Protein AF-0000000067853973 (afdb_homodimer)

Radius of gyration: 34.04 Å; Cα contacts (8 Å, |Δi|>4): 1461; chains: 2; bounding box: 61×110×84 Å

Structure (mmCIF, N/CA/C/O backbone):
data_AF-0000000067853973-model_v1
#
loop_
_entity.id
_entity.type
_entity.pdbx_description
1 polymer 'HSPB1-associated protein 1'
#
loop_
_atom_site.group_PDB
_atom_site.id
_atom_site.type_symbol
_atom_site.label_atom_id
_atom_site.label_alt_id
_atom_site.label_comp_id
_atom_site.label_asym_id
_atom_site.label_entity_id
_atom_site.label_seq_id
_atom_site.pdbx_PDB_ins_code
_atom_site.Cartn_x
_atom_site.Cartn_y
_atom_site.Cartn_z
_atom_site.occupancy
_atom_site.B_iso_or_equiv
_atom_site.auth_seq_id
_atom_site.auth_comp_id
_atom_site.auth_asym_id
_atom_site.auth_atom_id
_atom_site.pdbx_PDB_model_num
ATOM 1 N N . MET A 1 1 ? -5.887 -60.469 -0.104 1 30.19 1 MET A N 1
ATOM 2 C CA . MET A 1 1 ? -5.387 -59.312 -0.823 1 30.19 1 MET A CA 1
ATOM 3 C C . MET A 1 1 ? -5.742 -58.031 -0.088 1 30.19 1 MET A C 1
ATOM 5 O O . MET A 1 1 ? -6.914 -57.781 0.191 1 30.19 1 MET A O 1
ATOM 9 N N . GLU A 1 2 ? -5.043 -57.531 0.816 1 39.5 2 GLU A N 1
ATOM 10 C CA . GLU A 1 2 ? -5.387 -56.469 1.766 1 39.5 2 GLU A CA 1
ATOM 11 C C . GLU A 1 2 ? -6.152 -55.344 1.083 1 39.5 2 GLU A C 1
ATOM 13 O O . GLU A 1 2 ? -5.727 -54.812 0.044 1 39.5 2 GLU A O 1
ATOM 18 N N . THR A 1 3 ? -7.395 -55.25 0.994 1 45.41 3 THR A N 1
ATOM 19 C CA . THR A 1 3 ? -8.336 -54.312 0.401 1 45.41 3 THR A CA 1
ATOM 20 C C . THR A 1 3 ? -7.824 -52.875 0.519 1 45.41 3 THR A C 1
ATOM 22 O O . THR A 1 3 ? -7.699 -52.344 1.624 1 45.41 3 THR A O 1
ATOM 25 N N . LEU A 1 4 ? -6.797 -52.469 -0.262 1 61.53 4 LEU A N 1
ATOM 26 C CA . LEU A 1 4 ? -6.172 -51.156 -0.253 1 61.53 4 LEU A CA 1
ATOM 27 C C . LEU A 1 4 ? -7.219 -50.062 -0.119 1 61.53 4 LEU A C 1
ATOM 29 O O . LEU A 1 4 ? -8.195 -50.031 -0.873 1 61.53 4 LEU A O 1
ATOM 33 N N . ASN A 1 5 ? -7.516 -49.594 1.114 1 81.69 5 ASN A N 1
ATOM 34 C CA . ASN A 1 5 ? -8.477 -48.562 1.462 1 81.69 5 ASN A CA 1
ATOM 35 C C . ASN A 1 5 ? -8.289 -47.312 0.592 1 81.69 5 ASN A C 1
ATOM 37 O O . ASN A 1 5 ? -7.562 -46.375 0.961 1 81.69 5 ASN A O 1
ATOM 41 N N . SER A 1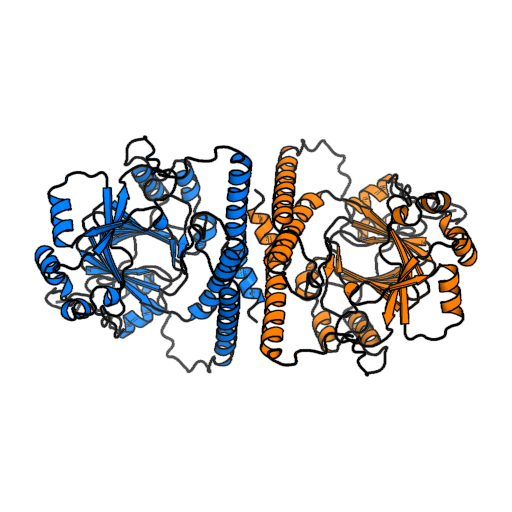 6 ? -8.844 -47.375 -0.574 1 90.19 6 SER A N 1
ATOM 42 C CA . SER A 1 6 ? -8.828 -46.25 -1.488 1 90.19 6 SER A CA 1
ATOM 43 C C . SER A 1 6 ? -9.789 -45.156 -1.027 1 90.19 6 SER A C 1
ATOM 45 O O . SER A 1 6 ? -10.906 -45.438 -0.599 1 90.19 6 SER A O 1
ATOM 47 N N . PRO A 1 7 ? -9.297 -43.938 -1.016 1 94.62 7 PRO A N 1
ATOM 48 C CA . PRO A 1 7 ? -10.219 -42.875 -0.646 1 94.62 7 PRO A CA 1
ATOM 49 C C . PRO A 1 7 ? -11.383 -42.719 -1.624 1 94.62 7 PRO A C 1
ATOM 51 O O . PRO A 1 7 ? -11.203 -42.938 -2.83 1 94.62 7 PRO A O 1
ATOM 54 N N . SER A 1 8 ? -12.492 -42.406 -1.122 1 94.94 8 SER A N 1
ATOM 55 C CA . SER A 1 8 ? -13.641 -42.156 -1.984 1 94.94 8 SER A CA 1
ATOM 56 C C . SER A 1 8 ? -13.492 -40.812 -2.723 1 94.94 8 SER A C 1
ATOM 58 O O . SER A 1 8 ? -12.688 -39.969 -2.33 1 94.94 8 SER A O 1
ATOM 60 N N . ASP A 1 9 ? -14.281 -40.688 -3.787 1 96.38 9 ASP A N 1
ATOM 61 C CA . ASP A 1 9 ? -14.266 -39.438 -4.547 1 96.38 9 ASP A CA 1
ATOM 62 C C . ASP A 1 9 ? -14.648 -38.25 -3.666 1 96.38 9 ASP A C 1
ATOM 64 O O . ASP A 1 9 ? -14.039 -37.188 -3.754 1 96.38 9 ASP A O 1
ATOM 68 N N . LYS A 1 10 ? -15.57 -38.438 -2.842 1 96 10 LYS A N 1
ATOM 69 C CA . LYS A 1 10 ? -16.047 -37.375 -1.954 1 96 10 LYS A CA 1
ATOM 70 C C . LYS A 1 10 ? -14.961 -36.969 -0.957 1 96 10 LYS A C 1
ATOM 72 O O . LYS A 1 10 ? -14.789 -35.781 -0.661 1 96 10 LYS A O 1
ATOM 77 N N . VAL A 1 11 ? -14.281 -37.938 -0.466 1 95.75 11 VAL A N 1
ATOM 78 C CA . VAL A 1 11 ? -13.195 -37.688 0.473 1 95.75 11 VAL A CA 1
ATOM 79 C C . VAL A 1 11 ? -12.109 -36.875 -0.217 1 95.75 11 VAL A C 1
ATOM 81 O O . VAL A 1 11 ? -11.586 -35.906 0.357 1 95.75 11 VAL A O 1
ATOM 84 N N . LEU A 1 12 ? -11.797 -37.25 -1.414 1 97.56 12 LEU A N 1
ATOM 85 C CA . LEU A 1 12 ? -10.766 -36.531 -2.162 1 97.56 12 LEU A CA 1
ATOM 86 C C . LEU A 1 12 ? -11.172 -35.094 -2.422 1 97.56 12 LEU A C 1
ATOM 88 O O . LEU A 1 12 ? -10.359 -34.188 -2.279 1 97.56 12 LEU A O 1
ATOM 92 N N . TYR A 1 13 ? -12.391 -34.906 -2.783 1 97.06 13 TYR A N 1
ATOM 93 C CA . TYR A 1 13 ? -12.875 -33.531 -3.012 1 97.06 13 TYR A CA 1
ATOM 94 C C . TYR A 1 13 ? -12.773 -32.719 -1.741 1 97.06 13 TYR A C 1
ATOM 96 O O . TYR A 1 13 ? -12.258 -31.578 -1.769 1 97.06 13 TYR A O 1
ATOM 104 N N . GLN A 1 14 ? -13.266 -33.25 -0.679 1 96 14 GLN A N 1
ATOM 105 C CA . GLN A 1 14 ? -13.211 -32.531 0.595 1 96 14 GLN A CA 1
ATOM 106 C C . GLN A 1 14 ? -11.773 -32.219 0.984 1 96 14 GLN A C 1
ATOM 108 O O . GLN A 1 14 ? -11.492 -31.109 1.454 1 96 14 GLN A O 1
ATOM 113 N N . ALA A 1 15 ? -10.945 -33.156 0.777 1 96.56 15 ALA A N 1
ATOM 114 C CA . ALA A 1 15 ? -9.539 -33 1.147 1 96.56 15 ALA A CA 1
ATOM 115 C C . ALA A 1 15 ? -8.906 -31.844 0.387 1 96.56 15 ALA A C 1
ATOM 117 O O . ALA A 1 15 ? -8.289 -30.953 0.989 1 96.56 15 ALA A O 1
ATOM 118 N N . ILE A 1 16 ? -9.125 -31.75 -0.897 1 96.88 16 ILE A N 1
ATOM 119 C CA . ILE A 1 16 ? -8.422 -30.75 -1.693 1 96.88 16 ILE A CA 1
ATOM 120 C C . ILE A 1 16 ? -9.016 -29.359 -1.425 1 96.88 16 ILE A C 1
ATOM 122 O O . ILE A 1 16 ? -8.352 -28.344 -1.648 1 96.88 16 ILE A O 1
ATOM 126 N N . MET A 1 17 ? -10.18 -29.312 -0.886 1 95.62 17 MET A N 1
ATOM 127 C CA . MET A 1 17 ? -10.781 -28.031 -0.531 1 95.62 17 MET A CA 1
ATOM 128 C C . MET A 1 17 ? -10.297 -27.562 0.838 1 95.62 17 MET A C 1
ATOM 130 O O . MET A 1 17 ? -10.43 -26.375 1.182 1 95.62 17 MET A O 1
ATOM 134 N N . GLU A 1 18 ? -9.633 -28.484 1.573 1 95.94 18 GLU A N 1
ATOM 135 C CA . GLU A 1 18 ? -9.312 -28.156 2.959 1 95.94 18 GLU A CA 1
ATOM 136 C C . GLU A 1 18 ? -7.805 -28.078 3.18 1 95.94 18 GLU A C 1
ATOM 138 O O . GLU A 1 18 ? -7.32 -27.281 3.979 1 95.94 18 GLU A O 1
ATOM 143 N N . ILE A 1 19 ? -7.109 -28.922 2.521 1 96.69 19 ILE A N 1
ATOM 144 C CA . ILE A 1 19 ? -5.684 -29.062 2.777 1 96.69 19 ILE A CA 1
ATOM 145 C C . ILE A 1 19 ? -4.953 -27.781 2.381 1 96.69 19 ILE A C 1
ATOM 147 O O . ILE A 1 19 ? -5.258 -27.188 1.348 1 96.69 19 ILE A O 1
ATOM 151 N N . LYS A 1 20 ? -3.865 -27.453 3.139 1 96.5 20 LYS A N 1
ATOM 152 C CA . LYS A 1 20 ? -3.133 -26.203 2.93 1 96.5 20 LYS A CA 1
ATOM 153 C C . LYS A 1 20 ? -1.709 -26.484 2.453 1 96.5 20 LYS A C 1
ATOM 155 O O . LYS A 1 20 ? -0.921 -25.547 2.268 1 96.5 20 LYS A O 1
ATOM 160 N N . GLU A 1 21 ? -1.445 -27.734 2.379 1 98.06 21 GLU A N 1
ATOM 161 C CA . GLU A 1 21 ? -0.13 -28.141 1.891 1 98.06 21 GLU A CA 1
ATOM 162 C C . GLU A 1 21 ? -0.25 -29.047 0.662 1 98.06 21 GLU A C 1
ATOM 164 O O . GLU A 1 21 ? -1.234 -29.766 0.511 1 98.06 21 GLU A O 1
ATOM 169 N N . PRO A 1 22 ? 0.764 -28.969 -0.203 1 98.69 22 PRO A N 1
ATOM 170 C CA . PRO A 1 22 ? 0.71 -29.844 -1.384 1 98.69 22 PRO A CA 1
ATOM 171 C C . PRO A 1 22 ? 0.754 -31.328 -1.029 1 98.69 22 PRO A C 1
ATOM 173 O O . PRO A 1 22 ? 1.354 -31.703 -0.021 1 98.69 22 PRO A O 1
ATOM 176 N N . VAL A 1 23 ? 0.172 -32.156 -1.851 1 98.69 23 VAL A N 1
ATOM 177 C CA . VAL A 1 23 ? 0.221 -33.594 -1.737 1 98.69 23 VAL A CA 1
ATOM 178 C C . VAL A 1 23 ? 0.297 -34.219 -3.129 1 98.69 23 VAL A C 1
ATOM 180 O O . VAL A 1 23 ? -0.089 -33.594 -4.117 1 98.69 23 VAL A O 1
ATOM 183 N N . ILE A 1 24 ? 0.833 -35.375 -3.174 1 98.81 24 ILE A N 1
ATOM 184 C CA . ILE A 1 24 ? 0.883 -36.156 -4.406 1 98.81 24 ILE A CA 1
ATOM 185 C C . ILE A 1 24 ? -0.074 -37.344 -4.301 1 98.81 24 ILE A C 1
ATOM 187 O O . ILE A 1 24 ? 0.047 -38.188 -3.396 1 98.81 24 ILE A O 1
ATOM 191 N N . PHE A 1 25 ? -0.987 -37.406 -5.164 1 98.38 25 PHE A N 1
ATOM 192 C CA . PHE A 1 25 ? -1.867 -38.562 -5.262 1 98.38 25 PHE A CA 1
ATOM 193 C C . PHE A 1 25 ? -1.306 -39.594 -6.242 1 98.38 25 PHE A C 1
ATOM 195 O O . PHE A 1 25 ? -0.917 -39.219 -7.359 1 98.38 25 PHE A O 1
ATOM 202 N N . GLN A 1 26 ? -1.342 -40.75 -5.828 1 96.62 26 GLN A N 1
ATOM 203 C CA . GLN A 1 26 ? -0.84 -41.844 -6.648 1 96.62 26 GLN A CA 1
ATOM 204 C C . GLN A 1 26 ? -1.883 -42.938 -6.785 1 96.62 26 GLN A C 1
ATOM 206 O O . GLN A 1 26 ? -2.725 -43.125 -5.902 1 96.62 26 GLN A O 1
ATOM 211 N N . ARG A 1 27 ? -1.862 -43.562 -7.938 1 94.25 27 ARG A N 1
ATOM 212 C CA . ARG A 1 27 ? -2.67 -44.75 -8.211 1 94.25 27 ARG A CA 1
ATOM 213 C C . ARG A 1 27 ? -4.152 -44.406 -8.281 1 94.25 27 ARG A C 1
ATOM 215 O O . ARG A 1 27 ? -5.008 -45.281 -8.297 1 94.25 27 ARG A O 1
ATOM 222 N N . LEU A 1 28 ? -4.406 -43.156 -8.273 1 94.62 28 LEU A N 1
ATOM 223 C CA . LEU A 1 28 ? -5.809 -42.75 -8.32 1 94.62 28 LEU A CA 1
ATOM 224 C C . LEU A 1 28 ? -6.371 -42.906 -9.734 1 94.62 28 LEU A C 1
ATOM 226 O O . LEU A 1 28 ? -7.586 -43 -9.906 1 94.62 28 LEU A O 1
ATOM 230 N N . LEU A 1 29 ? -5.504 -42.844 -10.672 1 93.31 29 LEU A N 1
ATOM 231 C CA . LEU A 1 29 ? -5.949 -42.875 -12.062 1 93.31 29 LEU A CA 1
ATOM 232 C C . LEU A 1 29 ? -5.848 -44.312 -12.617 1 93.31 29 LEU A C 1
ATOM 234 O O . LEU A 1 29 ? -5.918 -44.5 -13.836 1 93.31 29 LEU A O 1
ATOM 238 N N . GLN A 1 30 ? -5.672 -45.188 -11.789 1 90.5 30 GLN A N 1
ATOM 239 C CA . GLN A 1 30 ? -5.602 -46.594 -12.172 1 90.5 30 GLN A CA 1
ATOM 240 C C . GLN A 1 30 ? -6.734 -47.406 -11.539 1 90.5 30 GLN A C 1
ATOM 242 O O . GLN A 1 30 ? -7.137 -47.125 -10.406 1 90.5 30 GLN A O 1
ATOM 247 N N . ASN A 1 31 ? -7.188 -48.375 -12.289 1 84.94 31 ASN A N 1
ATOM 248 C CA . ASN A 1 31 ? -8.203 -49.25 -11.75 1 84.94 31 ASN A CA 1
ATOM 249 C C . ASN A 1 31 ? -7.582 -50.406 -10.969 1 84.94 31 ASN A C 1
ATOM 251 O O . ASN A 1 31 ? -6.379 -50.406 -10.695 1 84.94 31 ASN A O 1
ATOM 255 N N . ALA A 1 32 ? -8.398 -51.344 -10.586 1 80.25 32 ALA A N 1
ATOM 256 C CA . ALA A 1 32 ? -7.969 -52.469 -9.75 1 80.25 32 ALA A CA 1
ATOM 257 C C . ALA A 1 32 ? -6.938 -53.344 -10.469 1 80.25 32 ALA A C 1
ATOM 259 O O . ALA A 1 32 ? -6.117 -54 -9.828 1 80.25 32 ALA A O 1
ATOM 260 N N . LYS A 1 33 ? -6.984 -53.344 -11.844 1 85 33 LYS A N 1
ATOM 261 C CA . LYS A 1 33 ? -6.051 -54.125 -12.648 1 85 33 LYS A CA 1
ATOM 262 C C . LYS A 1 33 ? -4.816 -53.312 -13.016 1 85 33 LYS A C 1
ATOM 264 O O . LYS A 1 33 ? -4.008 -53.75 -13.844 1 85 33 LYS A O 1
ATOM 269 N N . ASP A 1 34 ? -4.742 -52.062 -12.57 1 83.69 34 ASP A N 1
ATOM 270 C CA . ASP A 1 34 ? -3.611 -51.156 -12.742 1 83.69 34 ASP A CA 1
ATOM 271 C C . ASP A 1 34 ? -3.623 -50.531 -14.125 1 83.69 34 ASP A C 1
ATOM 273 O O . ASP A 1 34 ? -2.602 -50 -14.586 1 83.69 34 ASP A O 1
ATOM 277 N N . ASP A 1 35 ? -4.812 -50.625 -14.711 1 87.31 35 ASP A N 1
ATOM 278 C CA . ASP A 1 35 ? -4.973 -49.906 -15.969 1 87.31 35 ASP A CA 1
ATOM 279 C C . ASP A 1 35 ? -5.387 -48.469 -15.711 1 87.31 35 ASP A C 1
ATOM 281 O O . ASP A 1 35 ? -6.188 -48.188 -14.812 1 87.31 35 ASP A O 1
ATOM 285 N N . TYR A 1 36 ? -4.82 -47.656 -16.578 1 89.69 36 TYR A N 1
ATOM 286 C CA . TYR A 1 36 ? -5.184 -46.25 -16.422 1 89.69 36 TYR A CA 1
ATOM 287 C C . TYR A 1 36 ? -6.625 -46.031 -16.859 1 89.69 36 TYR A C 1
ATOM 289 O O . TYR A 1 36 ? -7.105 -46.625 -17.812 1 89.69 36 TYR A O 1
ATOM 297 N N . CYS A 1 37 ? -7.203 -45.062 -16.172 1 89.88 37 CYS A N 1
ATOM 298 C CA . CYS A 1 37 ? -8.609 -44.781 -16.422 1 89.88 37 CYS A CA 1
ATOM 299 C C . CYS A 1 37 ? -8.781 -43.719 -17.5 1 89.88 37 CYS A C 1
ATOM 301 O O . CYS A 1 37 ? -9.844 -43.625 -18.109 1 89.88 37 CYS A O 1
ATOM 303 N N . TRP A 1 38 ? -7.777 -42.875 -17.688 1 96.06 38 TRP A N 1
ATOM 304 C CA . TRP A 1 38 ? -7.816 -41.875 -18.75 1 96.06 38 TRP A CA 1
ATOM 305 C C . TRP A 1 38 ? -7.293 -42.469 -20.062 1 96.06 38 TRP A C 1
ATOM 307 O O . TRP A 1 38 ? -6.203 -43.031 -20.109 1 96.06 38 TRP A O 1
ATOM 317 N N . LYS A 1 39 ? -7.969 -42.312 -21.125 1 94.75 39 LYS A N 1
ATOM 318 C CA . LYS A 1 39 ? -7.543 -42.812 -22.422 1 94.75 39 LYS A CA 1
ATOM 319 C C . LYS A 1 39 ? -6.242 -42.125 -22.875 1 94.75 39 LYS A C 1
ATOM 321 O O . LYS A 1 39 ? -5.457 -42.719 -23.609 1 94.75 39 LYS A O 1
ATOM 326 N N . LEU A 1 40 ? -6.059 -40.969 -22.438 1 96.19 40 LEU A N 1
ATOM 327 C CA . LEU A 1 40 ? -4.855 -40.219 -22.781 1 96.19 40 LEU A CA 1
ATOM 328 C C . LEU A 1 40 ? -3.602 -41 -22.422 1 96.19 40 LEU A C 1
ATOM 330 O O . LEU A 1 40 ? -2.578 -40.906 -23.109 1 96.19 40 LEU A O 1
ATOM 334 N N . PHE A 1 41 ? -3.678 -41.844 -21.391 1 95.31 41 PHE A N 1
ATOM 335 C CA . PHE A 1 41 ? -2.541 -42.625 -20.953 1 95.31 41 PHE A CA 1
ATOM 336 C C . PHE A 1 41 ? -2.273 -43.781 -21.922 1 95.31 41 PHE A C 1
ATOM 338 O O . PHE A 1 41 ? -1.173 -44.344 -21.938 1 95.31 41 PHE A O 1
ATOM 345 N N . GLU A 1 42 ? -3.182 -44.094 -22.609 1 91.75 42 GLU A N 1
ATOM 346 C CA . GLU A 1 42 ? -3.07 -45.25 -23.484 1 91.75 42 GLU A CA 1
ATOM 347 C C . GLU A 1 42 ? -2.322 -44.906 -24.766 1 91.75 42 GLU A C 1
ATOM 349 O O . GLU A 1 42 ? -1.802 -45.781 -25.453 1 91.75 42 GLU A O 1
ATOM 354 N N . TRP A 1 43 ? -2.369 -43.719 -25.078 1 94.25 43 TRP A N 1
ATOM 355 C CA . TRP A 1 43 ? -1.744 -43.312 -26.328 1 94.25 43 TRP A CA 1
ATOM 356 C C . TRP A 1 43 ? -0.247 -43.094 -26.141 1 94.25 43 TRP A C 1
ATOM 358 O O . TRP A 1 43 ? 0.167 -42.281 -25.328 1 94.25 43 TRP A O 1
ATOM 368 N N . ASN A 1 44 ? 0.493 -43.844 -26.906 1 92.06 44 ASN A N 1
ATOM 369 C CA . ASN A 1 44 ? 1.908 -43.5 -26.969 1 92.06 44 ASN A CA 1
ATOM 370 C C . ASN A 1 44 ? 2.141 -42.219 -27.812 1 92.06 44 ASN A C 1
ATOM 372 O O . ASN A 1 44 ? 1.193 -41.656 -28.344 1 92.06 44 ASN A O 1
ATOM 376 N N . LEU A 1 45 ? 3.342 -41.812 -27.953 1 91.44 45 LEU A N 1
ATOM 377 C CA . LEU A 1 45 ? 3.646 -40.531 -28.562 1 91.44 45 LEU A CA 1
ATOM 378 C C . LEU A 1 45 ? 3.217 -40.5 -30.031 1 91.44 45 LEU A C 1
ATOM 380 O O . LEU A 1 45 ? 2.691 -39.5 -30.516 1 91.44 45 LEU A O 1
ATOM 384 N N . SER A 1 46 ? 3.488 -41.594 -30.672 1 92.25 46 SER A N 1
ATOM 385 C CA . SER A 1 46 ? 3.107 -41.656 -32.062 1 92.25 46 SER A CA 1
ATOM 386 C C . SER A 1 46 ? 1.593 -41.625 -32.25 1 92.25 46 SER A C 1
ATOM 388 O O . SER A 1 46 ? 1.088 -40.938 -33.125 1 92.25 46 SER A O 1
ATOM 390 N N . GLU A 1 47 ? 0.905 -42.312 -31.453 1 95.31 47 GLU A N 1
ATOM 391 C CA . GLU A 1 47 ? -0.555 -42.312 -31.5 1 95.31 47 GLU A CA 1
ATOM 392 C C . GLU A 1 47 ? -1.116 -40.938 -31.172 1 95.31 47 GLU A C 1
ATOM 394 O O . GLU A 1 47 ? -2.078 -40.5 -31.797 1 95.31 47 GLU A O 1
ATOM 399 N N . LEU A 1 48 ? -0.508 -40.375 -30.188 1 95.31 48 LEU A N 1
ATOM 400 C CA . LEU A 1 48 ? -0.944 -39.062 -29.812 1 95.31 48 LEU A CA 1
ATOM 401 C C . LEU A 1 48 ? -0.755 -38.062 -30.969 1 95.31 48 LEU A C 1
ATOM 403 O O . LEU A 1 48 ? -1.627 -37.25 -31.234 1 95.31 48 LEU A O 1
ATOM 407 N N . ALA A 1 49 ? 0.36 -38.125 -31.609 1 95.69 49 ALA A N 1
ATOM 408 C CA . ALA A 1 49 ? 0.627 -37.281 -32.781 1 95.69 49 ALA A CA 1
ATOM 409 C C . ALA A 1 49 ? -0.423 -37.5 -33.875 1 95.69 49 ALA A C 1
ATOM 411 O O . ALA A 1 49 ? -0.851 -36.562 -34.531 1 95.69 49 ALA A O 1
ATOM 412 N N . GLU A 1 50 ? -0.729 -38.719 -34 1 96.06 50 GLU A N 1
ATOM 413 C CA . GLU A 1 50 ? -1.762 -39.031 -34.969 1 96.06 50 GLU A CA 1
ATOM 414 C C . GLU A 1 50 ? -3.098 -38.406 -34.594 1 96.06 50 GLU A C 1
ATOM 416 O O . GLU A 1 50 ? -3.811 -37.906 -35.469 1 96.06 50 GLU A O 1
ATOM 421 N N . LYS A 1 51 ? -3.436 -38.5 -33.375 1 95.69 51 LYS A N 1
ATOM 422 C CA . LYS A 1 51 ? -4.688 -37.938 -32.875 1 95.69 51 LYS A CA 1
ATOM 423 C C . LYS A 1 51 ? -4.691 -36.406 -33.062 1 95.69 51 LYS A C 1
ATOM 425 O O . LYS A 1 51 ? -5.719 -35.812 -33.406 1 95.69 51 LYS A O 1
ATOM 430 N N . PHE A 1 52 ? -3.521 -35.812 -32.75 1 96.31 52 PHE A N 1
ATOM 431 C CA . PHE A 1 52 ? -3.418 -34.375 -32.906 1 96.31 52 PHE A CA 1
ATOM 432 C C . PHE A 1 52 ? -3.543 -33.969 -34.375 1 96.31 52 PHE A C 1
ATOM 434 O O . PHE A 1 52 ? -4.105 -32.906 -34.688 1 96.31 52 PHE A O 1
ATOM 441 N N . GLY A 1 53 ? -2.994 -34.844 -35.219 1 94.94 53 GLY A N 1
ATOM 442 C CA . GLY A 1 53 ? -3.082 -34.594 -36.656 1 94.94 53 GLY A CA 1
ATOM 443 C C . GLY A 1 53 ? -2.197 -33.438 -37.125 1 94.94 53 GLY A C 1
ATOM 444 O O . GLY A 1 53 ? -1.041 -33.344 -36.688 1 94.94 53 GLY A O 1
ATOM 445 N N . ASP A 1 54 ? -2.793 -32.562 -38 1 94.62 54 ASP A N 1
ATOM 446 C CA . ASP A 1 54 ? -1.988 -31.547 -38.656 1 94.62 54 ASP A CA 1
ATOM 447 C C . ASP A 1 54 ? -2.137 -30.188 -37.938 1 94.62 54 ASP A C 1
ATOM 449 O O . ASP A 1 54 ? -1.763 -29.156 -38.5 1 94.62 54 ASP A O 1
ATOM 453 N N . ILE A 1 55 ? -2.654 -30.25 -36.75 1 95.62 55 ILE A N 1
ATOM 454 C CA . ILE A 1 55 ? -2.789 -29 -36 1 95.62 55 ILE A CA 1
ATOM 455 C C . ILE A 1 55 ? -1.405 -28.438 -35.688 1 95.62 55 ILE A C 1
ATOM 457 O O . ILE A 1 55 ? -0.543 -29.141 -35.156 1 95.62 55 ILE A O 1
ATOM 461 N N . LYS A 1 56 ? -1.158 -27.203 -36.062 1 96.81 56 LYS A N 1
ATOM 462 C CA . LYS A 1 56 ? 0.079 -26.516 -35.688 1 96.81 56 LYS A CA 1
ATOM 463 C C . LYS A 1 56 ? -0.022 -25.906 -34.312 1 96.81 56 LYS A C 1
ATOM 465 O O . LYS A 1 56 ? -0.884 -25.062 -34.062 1 96.81 56 LYS A O 1
ATOM 470 N N . LEU A 1 57 ? 0.789 -26.391 -33.5 1 97.5 57 LEU A N 1
ATOM 471 C CA . LEU A 1 57 ? 0.818 -25.922 -32.125 1 97.5 57 LEU A CA 1
ATOM 472 C C . LEU A 1 57 ? 1.922 -24.891 -31.922 1 97.5 57 LEU A C 1
ATOM 474 O O . LEU A 1 57 ? 3.018 -25.031 -32.469 1 97.5 57 LEU A O 1
ATOM 478 N N . PRO A 1 58 ? 1.646 -23.828 -31.203 1 98 58 PRO A N 1
ATOM 479 C CA . PRO A 1 58 ? 2.688 -22.844 -30.891 1 98 58 PRO A CA 1
ATOM 480 C C . PRO A 1 58 ? 3.605 -23.297 -29.766 1 98 58 PRO A C 1
ATOM 482 O O . PRO A 1 58 ? 3.176 -23.375 -28.609 1 98 58 PRO A O 1
ATOM 485 N N . PHE A 1 59 ? 4.852 -23.516 -30.047 1 97.5 59 PHE A N 1
ATOM 486 C CA . PHE A 1 59 ? 5.844 -23.875 -29.047 1 97.5 59 PHE A CA 1
ATOM 487 C C . PHE A 1 59 ? 6.719 -22.672 -28.688 1 97.5 59 PHE A C 1
ATOM 489 O O . PHE A 1 59 ? 7.352 -22.078 -29.562 1 97.5 59 PHE A O 1
ATOM 496 N N . ARG A 1 60 ? 6.66 -22.344 -27.438 1 97.38 60 ARG A N 1
ATOM 497 C CA . ARG A 1 60 ? 7.621 -21.359 -26.938 1 97.38 60 ARG A CA 1
ATOM 498 C C . ARG A 1 60 ? 9.039 -21.938 -26.953 1 97.38 60 ARG A C 1
ATOM 500 O O . ARG A 1 60 ? 9.25 -23.094 -26.594 1 97.38 60 ARG A O 1
ATOM 507 N N . VAL A 1 61 ? 9.945 -21.062 -27.375 1 95.38 61 VAL A N 1
ATOM 508 C CA . VAL A 1 61 ? 11.32 -21.531 -27.5 1 95.38 61 VAL A CA 1
ATOM 509 C C . VAL A 1 61 ? 12.203 -20.828 -26.469 1 95.38 61 VAL A C 1
ATOM 511 O O . VAL A 1 61 ? 12.188 -19.594 -26.375 1 95.38 61 VAL A O 1
ATOM 514 N N . GLY A 1 62 ? 12.852 -21.594 -25.688 1 95.19 62 GLY A N 1
ATOM 515 C CA . GLY A 1 62 ? 13.883 -21.078 -24.797 1 95.19 62 GLY A CA 1
ATOM 516 C C . GLY A 1 62 ? 15.242 -21.703 -25.031 1 95.19 62 GLY A C 1
ATOM 517 O O . GLY A 1 62 ? 15.445 -22.406 -26.031 1 95.19 62 GLY A O 1
ATOM 518 N N . TYR A 1 63 ? 16.156 -21.359 -24.156 1 93.56 63 TYR A N 1
ATOM 519 C CA . TYR A 1 63 ? 17.516 -21.812 -24.344 1 93.56 63 TYR A CA 1
ATOM 520 C C . TYR A 1 63 ? 18.047 -22.5 -23.094 1 93.56 63 TYR A C 1
ATOM 522 O O . TYR A 1 63 ? 17.797 -22.062 -21.969 1 93.56 63 TYR A O 1
ATOM 530 N N . ASN A 1 64 ? 18.672 -23.656 -23.344 1 93.5 64 ASN A N 1
ATOM 531 C CA . ASN A 1 64 ? 19.438 -24.297 -22.281 1 93.5 64 ASN A CA 1
ATOM 532 C C . ASN A 1 64 ? 20.766 -23.594 -22.031 1 93.5 64 ASN A C 1
ATOM 534 O O . ASN A 1 64 ? 21.828 -24.141 -22.344 1 93.5 64 ASN A O 1
ATOM 538 N N . ALA A 1 65 ? 20.625 -22.453 -21.406 1 93 65 ALA A N 1
ATOM 539 C CA . ALA A 1 65 ? 21.781 -21.578 -21.219 1 93 65 ALA A CA 1
ATOM 540 C C . ALA A 1 65 ? 21.625 -20.734 -19.953 1 93 65 ALA A C 1
ATOM 542 O O . ALA A 1 65 ? 20.516 -20.609 -19.406 1 93 65 ALA A O 1
ATOM 543 N N . ARG A 1 66 ? 22.734 -20.203 -19.641 1 93.44 66 ARG A N 1
ATOM 544 C CA . ARG A 1 66 ? 22.781 -19.297 -18.5 1 93.44 66 ARG A CA 1
ATOM 545 C C . ARG A 1 66 ? 22.25 -17.906 -18.875 1 93.44 66 ARG A C 1
ATOM 547 O O . ARG A 1 66 ? 22.578 -17.391 -19.953 1 93.44 66 ARG A O 1
ATOM 554 N N . SER A 1 67 ? 21.422 -17.422 -18.047 1 91.62 67 SER A N 1
ATOM 555 C CA . SER A 1 67 ? 20.938 -16.047 -18.203 1 91.62 67 SER A CA 1
ATOM 556 C C . SER A 1 67 ? 20.828 -15.352 -16.844 1 91.62 67 SER A C 1
ATOM 558 O O . SER A 1 67 ? 20.641 -16 -15.82 1 91.62 67 SER A O 1
ATOM 560 N N . MET A 1 68 ? 20.922 -14.008 -16.844 1 89.94 68 MET A N 1
ATOM 561 C CA . MET A 1 68 ? 20.875 -13.242 -15.602 1 89.94 68 MET A CA 1
ATOM 562 C C . MET A 1 68 ? 19.484 -13.266 -14.992 1 89.94 68 MET A C 1
ATOM 564 O O . MET A 1 68 ? 19.328 -13.406 -13.781 1 89.94 68 MET A O 1
ATOM 568 N N . ASN A 1 69 ? 18.516 -13.148 -15.867 1 92.62 69 ASN A N 1
ATOM 569 C CA . ASN A 1 69 ? 17.125 -13.148 -15.461 1 92.62 69 ASN A CA 1
ATOM 570 C C . ASN A 1 69 ? 16.406 -14.414 -15.93 1 92.62 69 ASN A C 1
ATOM 572 O O . ASN A 1 69 ? 16.891 -15.125 -16.812 1 92.62 69 ASN A O 1
ATOM 576 N N . PRO A 1 70 ? 15.297 -14.68 -15.281 1 96.06 70 PRO A N 1
ATOM 577 C CA . PRO A 1 70 ? 14.508 -15.797 -15.812 1 96.06 70 PRO A CA 1
ATOM 578 C C . PRO A 1 70 ? 14.164 -15.625 -17.297 1 96.06 70 PRO A C 1
ATOM 580 O O . PRO A 1 70 ? 14 -14.492 -17.766 1 96.06 70 PRO A O 1
ATOM 583 N N . GLN A 1 71 ? 14.156 -16.703 -17.984 1 95.5 71 GLN A N 1
ATOM 584 C CA . GLN A 1 71 ? 13.664 -16.656 -19.359 1 95.5 71 GLN A CA 1
ATOM 585 C C . GLN A 1 71 ? 12.156 -16.438 -19.391 1 95.5 71 GLN A C 1
ATOM 587 O O . GLN A 1 71 ? 11.391 -17.391 -19.531 1 95.5 71 GLN A O 1
ATOM 592 N N . TRP A 1 72 ? 11.805 -15.164 -19.328 1 94.56 72 TRP A N 1
ATOM 593 C CA . TRP A 1 72 ? 10.391 -14.797 -19.266 1 94.56 72 TRP A CA 1
ATOM 594 C C . TRP A 1 72 ? 9.656 -15.242 -20.516 1 94.56 72 TRP A C 1
ATOM 596 O O . TRP A 1 72 ? 10.18 -15.117 -21.625 1 94.56 72 TRP A O 1
ATOM 606 N N . GLU A 1 73 ? 8.453 -15.648 -20.312 1 92.56 73 GLU A N 1
ATOM 607 C CA . GLU A 1 73 ? 7.652 -16.156 -21.422 1 92.56 73 GLU A CA 1
ATOM 608 C C . GLU A 1 73 ? 7.488 -15.094 -22.516 1 92.56 73 GLU A C 1
ATOM 610 O O . GLU A 1 73 ? 7.594 -15.406 -23.703 1 92.56 73 GLU A O 1
ATOM 615 N N . VAL A 1 74 ? 7.293 -13.883 -22.125 1 89.94 74 VAL A N 1
ATOM 616 C CA . VAL A 1 74 ? 6.996 -12.805 -23.062 1 89.94 74 VAL A CA 1
ATOM 617 C C . VAL A 1 74 ? 8.219 -12.531 -23.938 1 89.94 74 VAL A C 1
ATOM 619 O O . VAL A 1 74 ? 8.094 -11.93 -25.016 1 89.94 74 VAL A O 1
ATOM 622 N N . ASN A 1 75 ? 9.352 -12.93 -23.516 1 90.19 75 ASN A N 1
ATOM 623 C CA . ASN A 1 75 ? 10.578 -12.664 -24.25 1 90.19 75 ASN A CA 1
ATOM 624 C C . ASN A 1 75 ? 11.016 -13.867 -25.062 1 90.19 75 ASN A C 1
ATOM 626 O O . ASN A 1 75 ? 12.07 -13.844 -25.703 1 90.19 75 ASN A O 1
ATOM 630 N N . CYS A 1 76 ? 10.289 -14.914 -25.062 1 93.25 76 CYS A N 1
ATOM 631 C CA . CYS A 1 76 ? 10.602 -16.125 -25.812 1 93.25 76 CYS A CA 1
ATOM 632 C C . CYS A 1 76 ? 9.859 -16.156 -27.141 1 93.25 76 CYS A C 1
ATOM 634 O O . CYS A 1 76 ? 8.656 -15.898 -27.188 1 93.25 76 CYS A O 1
ATOM 636 N N . PRO A 1 77 ? 10.578 -16.406 -28.188 1 95.12 77 PRO A N 1
ATOM 637 C CA . PRO A 1 77 ? 9.852 -16.578 -29.453 1 95.12 77 PRO A CA 1
ATOM 638 C C . PRO A 1 77 ? 8.992 -17.828 -29.484 1 95.12 77 PRO A C 1
ATOM 640 O O . PRO A 1 77 ? 9.172 -18.734 -28.656 1 95.12 77 PRO A O 1
ATOM 643 N N . THR A 1 78 ? 8.102 -17.875 -30.453 1 96.5 78 THR A N 1
ATOM 644 C CA . THR A 1 78 ? 7.211 -19.016 -30.625 1 96.5 78 THR A CA 1
ATOM 645 C C . THR A 1 78 ? 7.379 -19.625 -32.031 1 96.5 78 THR A C 1
ATOM 647 O O . THR A 1 78 ? 7.52 -18.906 -33 1 96.5 78 THR A O 1
ATOM 650 N N . VAL A 1 79 ? 7.379 -20.891 -32.094 1 96.44 79 VAL A N 1
ATOM 651 C CA . VAL A 1 79 ? 7.426 -21.594 -33.375 1 96.44 79 VAL A CA 1
ATOM 652 C C . VAL A 1 79 ? 6.203 -22.5 -33.5 1 96.44 79 VAL A C 1
ATOM 654 O O . VAL A 1 79 ? 5.812 -23.172 -32.531 1 96.44 79 VAL A O 1
ATOM 657 N N . LEU A 1 80 ? 5.613 -22.531 -34.688 1 97.44 80 LEU A N 1
ATOM 658 C CA . LEU A 1 80 ? 4.469 -23.391 -34.969 1 97.44 80 LEU A CA 1
ATOM 659 C C . LEU A 1 80 ? 4.918 -24.719 -35.562 1 97.44 80 LEU A C 1
ATOM 661 O O . LEU A 1 80 ? 5.672 -24.734 -36.562 1 97.44 80 LEU A O 1
ATOM 665 N N . MET A 1 81 ? 4.512 -25.781 -34.969 1 96.44 81 MET A N 1
ATOM 666 C CA . MET A 1 81 ? 4.785 -27.094 -35.531 1 96.44 81 MET A CA 1
ATOM 667 C C . MET A 1 81 ? 3.766 -28.125 -35.062 1 96.44 81 MET A C 1
ATOM 669 O O . MET A 1 81 ? 3.115 -27.922 -34.031 1 96.44 81 MET A O 1
ATOM 673 N N . THR A 1 82 ? 3.629 -29.141 -35.844 1 97.06 82 THR A N 1
ATOM 674 C CA . THR A 1 82 ? 2.773 -30.234 -35.406 1 97.06 82 THR A CA 1
ATOM 675 C C . THR A 1 82 ? 3.455 -31.047 -34.312 1 97.06 82 THR A C 1
ATOM 677 O O . THR A 1 82 ? 4.676 -30.969 -34.125 1 97.06 82 THR A O 1
ATOM 680 N N . LEU A 1 83 ? 2.648 -31.844 -33.656 1 96.62 83 LEU A N 1
ATOM 681 C CA . LEU A 1 83 ? 3.244 -32.688 -32.625 1 96.62 83 LEU A CA 1
ATOM 682 C C . LEU A 1 83 ? 4.223 -33.688 -33.25 1 96.62 83 LEU A C 1
ATOM 684 O O . LEU A 1 83 ? 5.277 -33.969 -32.688 1 96.62 83 LEU A O 1
ATOM 688 N N . LEU A 1 84 ? 3.898 -34.219 -34.375 1 95.19 84 LEU A N 1
ATOM 689 C CA . LEU A 1 84 ? 4.773 -35.156 -35.062 1 95.19 84 LEU A CA 1
ATOM 690 C C . LEU A 1 84 ? 6.113 -34.5 -35.406 1 95.19 84 LEU A C 1
ATOM 692 O O . LEU A 1 84 ? 7.168 -35.094 -35.188 1 95.19 84 LEU A O 1
ATOM 696 N N . GLU A 1 85 ? 6.027 -33.344 -35.969 1 93.88 85 GLU A N 1
ATOM 697 C CA . GLU A 1 85 ? 7.25 -32.594 -36.281 1 93.88 85 GLU A CA 1
ATOM 698 C C . GLU A 1 85 ? 8.086 -32.375 -35 1 93.88 85 GLU A C 1
ATOM 700 O O . GLU A 1 85 ? 9.312 -32.5 -35.031 1 93.88 85 GLU A O 1
ATOM 705 N N . PHE A 1 86 ? 7.418 -32.062 -34.031 1 94 86 PHE A N 1
ATOM 706 C CA . PHE A 1 86 ? 8.094 -31.812 -32.781 1 94 86 PHE A CA 1
ATOM 707 C C . PHE A 1 86 ? 8.82 -33.062 -32.281 1 94 86 PHE A C 1
ATOM 709 O O . PHE A 1 86 ? 9.992 -33 -31.922 1 94 86 PHE A O 1
ATOM 716 N N . ILE A 1 87 ? 8.164 -34.125 -32.281 1 91.56 87 ILE A N 1
ATOM 717 C CA . ILE A 1 87 ? 8.727 -35.406 -31.828 1 91.56 87 ILE A CA 1
ATOM 718 C C . ILE A 1 87 ? 9.922 -35.781 -32.719 1 91.56 87 ILE A C 1
ATOM 720 O O . ILE A 1 87 ? 10.953 -36.219 -32.188 1 91.56 87 ILE A O 1
ATOM 724 N N . GLN A 1 88 ? 9.789 -35.562 -33.906 1 88.75 88 GLN A N 1
ATOM 725 C CA . GLN A 1 88 ? 10.867 -35.875 -34.844 1 88.75 88 GLN A CA 1
ATOM 726 C C . GLN A 1 88 ? 12.078 -34.969 -34.594 1 88.75 88 GLN A C 1
ATOM 728 O O . GLN A 1 88 ? 13.219 -35.438 -34.656 1 88.75 88 GLN A O 1
ATOM 733 N N . ASN A 1 89 ? 11.773 -33.75 -34.375 1 85.88 89 ASN A N 1
ATOM 734 C CA . ASN A 1 89 ? 12.852 -32.812 -34.094 1 85.88 89 ASN A CA 1
ATOM 735 C C . ASN A 1 89 ? 13.617 -33.219 -32.844 1 85.88 89 ASN A C 1
ATOM 737 O O . ASN A 1 89 ? 14.828 -33 -32.75 1 85.88 89 ASN A O 1
ATOM 741 N N . MET A 1 90 ? 12.945 -33.656 -31.906 1 82.75 90 MET A N 1
ATOM 742 C CA . MET A 1 90 ? 13.57 -34.031 -30.656 1 82.75 90 MET A CA 1
ATOM 743 C C . MET A 1 90 ? 14.445 -35.281 -30.828 1 82.75 90 MET A C 1
ATOM 745 O O . MET A 1 90 ? 15.477 -35.406 -30.188 1 82.75 90 MET A O 1
ATOM 749 N N . ASN A 1 91 ? 14.023 -36.094 -31.641 1 73.62 91 ASN A N 1
ATOM 750 C CA . ASN A 1 91 ? 14.758 -37.344 -31.875 1 73.62 91 ASN A CA 1
ATOM 751 C C . ASN A 1 91 ? 16 -37.094 -32.719 1 73.62 91 ASN A C 1
ATOM 753 O O . ASN A 1 91 ? 17.031 -37.75 -32.5 1 73.62 91 ASN A O 1
ATOM 757 N N . PHE A 1 92 ? 15.805 -36.344 -33.719 1 63 92 PHE A N 1
ATOM 758 C CA . PHE A 1 92 ? 16.891 -36.156 -34.688 1 63 92 PHE A CA 1
ATOM 759 C C . PHE A 1 92 ? 17.891 -35.125 -34.188 1 63 92 PHE A C 1
ATOM 761 O O . PHE A 1 92 ? 19.062 -35.156 -34.562 1 63 92 PHE A O 1
ATOM 768 N N . HIS A 1 93 ? 17.344 -34 -33.75 1 60.03 93 HIS A N 1
ATOM 769 C CA . HIS A 1 93 ? 18.234 -32.875 -33.5 1 60.03 93 HIS A CA 1
ATOM 770 C C . HIS A 1 93 ? 18.734 -32.875 -32.062 1 60.03 93 HIS A C 1
ATOM 772 O O . HIS A 1 93 ? 17.953 -32.969 -31.109 1 60.03 93 HIS A O 1
ATOM 778 N N . GLU A 1 94 ? 19.906 -33.312 -32.031 1 53 94 GLU A N 1
ATOM 779 C CA . GLU A 1 94 ? 20.719 -33.25 -30.828 1 53 94 GLU A CA 1
ATOM 780 C C . GLU A 1 94 ? 20.906 -31.797 -30.359 1 53 94 GLU A C 1
ATOM 782 O O . GLU A 1 94 ? 21.688 -31.531 -29.453 1 53 94 GLU A O 1
ATOM 787 N N . ASN A 1 95 ? 20.281 -30.891 -31.141 1 57.78 95 ASN A N 1
ATOM 788 C CA . ASN A 1 95 ? 20.656 -29.562 -30.672 1 57.78 95 ASN A CA 1
ATOM 789 C C . ASN A 1 95 ? 20.047 -29.25 -29.312 1 57.78 95 ASN A C 1
ATOM 791 O O . ASN A 1 95 ? 18.891 -28.844 -29.234 1 57.78 95 ASN A O 1
ATOM 795 N N . HIS A 1 96 ? 20.688 -29.609 -28.266 1 73.81 96 HIS A N 1
ATOM 796 C CA . HIS A 1 96 ? 20.375 -29.578 -26.844 1 73.81 96 HIS A CA 1
ATOM 797 C C . HIS A 1 96 ? 20.484 -28.172 -26.281 1 73.81 96 HIS A C 1
ATOM 799 O O . HIS A 1 96 ? 20.359 -27.969 -25.078 1 73.81 96 HIS A O 1
ATOM 805 N N . LYS A 1 97 ? 20.422 -27.234 -27.359 1 86.75 97 LYS A N 1
ATOM 806 C CA . LYS A 1 97 ? 20.609 -25.875 -26.875 1 86.75 97 LYS A CA 1
ATOM 807 C C . LYS A 1 97 ? 19.281 -25.188 -26.594 1 86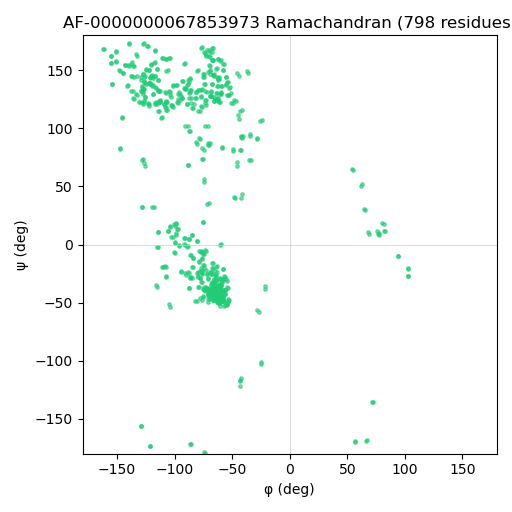.75 97 LYS A C 1
ATOM 809 O O . LYS A 1 97 ? 19.219 -24.219 -25.844 1 86.75 97 LYS A O 1
ATOM 814 N N . LYS A 1 98 ? 18.266 -25.703 -27.266 1 92.38 98 LYS A N 1
ATOM 815 C CA . LYS A 1 98 ? 16.953 -25.094 -27.109 1 92.38 98 LYS A CA 1
ATOM 816 C C . LYS A 1 98 ? 15.961 -26.047 -26.453 1 92.38 98 LYS A C 1
ATOM 818 O O . LYS A 1 98 ? 16.125 -27.266 -26.531 1 92.38 98 LYS A O 1
ATOM 823 N N . TRP A 1 99 ? 15.094 -25.484 -25.812 1 94.75 99 TRP A N 1
ATOM 824 C CA . TRP A 1 99 ? 13.938 -26.25 -25.375 1 94.75 99 TRP A CA 1
ATOM 825 C C . TRP A 1 99 ? 12.648 -25.672 -25.922 1 94.75 99 TRP A C 1
ATOM 827 O O . TRP A 1 99 ? 12.609 -24.5 -26.328 1 94.75 99 TRP A O 1
ATOM 837 N N . TYR A 1 100 ? 11.617 -26.469 -26.047 1 95.75 100 TYR A N 1
ATOM 838 C CA . TYR A 1 100 ? 10.328 -26.125 -26.641 1 95.75 100 TYR A CA 1
ATOM 839 C C . TYR A 1 100 ? 9.188 -26.453 -25.688 1 95.75 100 TYR A C 1
ATOM 841 O O . TYR A 1 100 ? 9.211 -27.469 -24.984 1 95.75 100 TYR A O 1
ATOM 849 N N . TYR A 1 101 ? 8.219 -25.562 -25.672 1 97.38 101 TYR A N 1
ATOM 850 C CA . TYR A 1 101 ? 7.16 -25.719 -24.672 1 97.38 101 TYR A CA 1
ATOM 851 C C . TYR A 1 101 ? 5.816 -25.25 -25.219 1 97.38 101 TYR A C 1
ATOM 853 O O . TYR A 1 101 ? 5.641 -24.078 -25.516 1 97.38 101 TYR A O 1
ATOM 861 N N . PHE A 1 102 ? 4.891 -26.156 -25.484 1 98 102 PHE A N 1
ATOM 862 C CA . PHE A 1 102 ? 3.477 -25.859 -25.656 1 98 102 PHE A CA 1
ATOM 863 C C . PHE A 1 102 ? 2.781 -25.719 -24.312 1 98 102 PHE A C 1
ATOM 865 O O . PHE A 1 102 ? 2.215 -26.688 -23.797 1 98 102 PHE A O 1
ATOM 872 N N . ASP A 1 103 ? 2.812 -24.5 -23.75 1 94.62 103 ASP A N 1
ATOM 873 C CA . ASP A 1 103 ? 2.506 -24.312 -22.328 1 94.62 103 ASP A CA 1
ATOM 874 C C . ASP A 1 103 ? 1.219 -23.5 -22.141 1 94.62 103 ASP A C 1
ATOM 876 O O . ASP A 1 103 ? 0.941 -22.578 -22.906 1 94.62 103 ASP A O 1
ATOM 880 N N . TYR A 1 104 ? 0.466 -23.891 -21.172 1 90.38 104 TYR A N 1
ATOM 881 C CA . TYR A 1 104 ? -0.691 -23.141 -20.688 1 90.38 104 TYR A CA 1
ATOM 882 C C . TYR A 1 104 ? -1.74 -23.016 -21.797 1 90.38 104 TYR A C 1
ATOM 884 O O . TYR A 1 104 ? -2.154 -21.891 -22.141 1 90.38 104 TYR A O 1
ATOM 892 N N . LYS A 1 105 ? -2.086 -24.078 -22.359 1 94.81 105 LYS A N 1
ATOM 893 C CA . LYS A 1 105 ? -3.086 -24.047 -23.422 1 94.81 105 LYS A CA 1
ATOM 894 C C . LYS A 1 105 ? -4.363 -24.766 -23 1 94.81 105 LYS A C 1
ATOM 896 O O . LYS A 1 105 ? -4.332 -25.938 -22.641 1 94.81 105 LYS A O 1
ATOM 901 N N . TYR A 1 106 ? -5.406 -24.062 -23.062 1 97 106 TYR A N 1
ATOM 902 C CA . TYR A 1 106 ? -6.688 -24.719 -22.828 1 97 106 TYR A CA 1
ATOM 903 C C . TYR A 1 106 ? -6.996 -25.734 -23.922 1 97 106 TYR A C 1
ATOM 905 O O . TYR A 1 106 ? -7.02 -25.375 -25.109 1 97 106 TYR A O 1
ATOM 913 N N . MET A 1 107 ? -7.211 -26.922 -23.531 1 97.69 107 MET A N 1
ATOM 914 C CA . MET A 1 107 ? -7.418 -28 -24.484 1 97.69 107 MET A CA 1
ATOM 915 C C . MET A 1 107 ? -8.578 -27.688 -25.422 1 97.69 107 MET A C 1
ATOM 917 O O . MET A 1 107 ? -8.5 -27.938 -26.625 1 97.69 107 MET A O 1
ATOM 921 N N . GLN A 1 108 ? -9.609 -27.094 -24.844 1 96.75 108 GLN A N 1
ATOM 922 C CA . GLN A 1 108 ? -10.797 -26.797 -25.641 1 96.75 108 GLN A CA 1
ATOM 923 C C . GLN A 1 108 ? -10.484 -25.812 -26.766 1 96.75 108 GLN A C 1
ATOM 925 O O . GLN A 1 108 ? -11.125 -25.844 -27.812 1 96.75 108 GLN A O 1
ATOM 930 N N . GLU A 1 109 ? -9.578 -24.953 -26.609 1 96.75 109 GLU A N 1
ATOM 931 C CA . GLU A 1 109 ? -9.211 -23.969 -27.625 1 96.75 109 GLU A CA 1
ATOM 932 C C . GLU A 1 109 ? -8.492 -24.625 -28.797 1 96.75 109 GLU A C 1
ATOM 934 O O . GLU A 1 109 ? -8.648 -24.203 -29.938 1 96.75 109 GLU A O 1
ATOM 939 N N . TRP A 1 110 ? -7.793 -25.672 -28.578 1 96.38 110 TRP A N 1
ATOM 940 C CA . TRP A 1 110 ? -6.918 -26.234 -29.594 1 96.38 110 TRP A CA 1
ATOM 941 C C . TRP A 1 110 ? -7.496 -27.547 -30.141 1 96.38 110 TRP A C 1
ATOM 943 O O . TRP A 1 110 ? -7.141 -27.969 -31.234 1 96.38 110 TRP A O 1
ATOM 953 N N . PHE A 1 111 ? -8.43 -28.109 -29.328 1 96.5 111 PHE A N 1
ATOM 954 C CA . PHE A 1 111 ? -8.938 -29.406 -29.734 1 96.5 111 PHE A CA 1
ATOM 955 C C . PHE A 1 111 ? -10.461 -29.406 -29.75 1 96.5 111 PHE A C 1
ATOM 957 O O . PHE A 1 111 ? -11.094 -30.422 -29.422 1 96.5 111 PHE A O 1
ATOM 964 N N . LYS A 1 112 ? -10.992 -28.344 -30.047 1 93.25 112 LYS A N 1
ATOM 965 C CA . LYS A 1 112 ? -12.438 -28.156 -30.062 1 93.25 112 LYS A CA 1
ATOM 966 C C . LYS A 1 112 ? -13.117 -29.219 -30.938 1 93.25 112 LYS A C 1
ATOM 968 O O . LYS A 1 112 ? -14.203 -29.703 -30.594 1 93.25 112 LYS A O 1
ATOM 973 N N . ASN A 1 113 ? -12.523 -29.609 -32.062 1 93.38 113 ASN A N 1
ATOM 974 C CA . ASN A 1 113 ? -13.125 -30.562 -33 1 93.38 113 ASN A CA 1
ATOM 975 C C . ASN A 1 113 ? -12.586 -31.969 -32.812 1 93.38 113 ASN A C 1
ATOM 977 O O . ASN A 1 113 ? -12.68 -32.812 -33.688 1 93.38 113 ASN A O 1
ATOM 981 N N . LYS A 1 114 ? -11.992 -32.25 -31.672 1 95.56 114 LYS A N 1
ATOM 982 C CA . LYS A 1 114 ? -11.438 -33.562 -31.359 1 95.56 114 LYS A CA 1
ATOM 983 C C . LYS A 1 114 ? -11.961 -34.062 -30.016 1 95.56 114 LYS A C 1
ATOM 985 O O . LYS A 1 114 ? -11.195 -34.219 -29.062 1 95.56 114 LYS A O 1
ATOM 990 N N . PRO A 1 115 ? -13.172 -34.438 -30.016 1 95.81 115 PRO A N 1
ATOM 991 C CA . PRO A 1 115 ? -13.789 -34.875 -28.75 1 95.81 115 PRO A CA 1
ATOM 992 C C . PRO A 1 115 ? -13.062 -36.062 -28.125 1 95.81 115 PRO A C 1
ATOM 994 O O . PRO A 1 115 ? -13.062 -36.188 -26.891 1 95.81 115 PRO A O 1
ATOM 997 N N . GLU A 1 116 ? -12.477 -36.875 -28.922 1 95.94 116 GLU A N 1
ATOM 998 C CA . GLU A 1 116 ? -11.75 -38.031 -28.391 1 95.94 116 GLU A CA 1
ATOM 999 C C . GLU A 1 116 ? -10.617 -37.594 -27.469 1 95.94 116 GLU A C 1
ATOM 1001 O O . GLU A 1 116 ? -10.32 -38.281 -26.484 1 95.94 116 GLU A O 1
ATOM 1006 N N . ILE A 1 117 ? -10.039 -36.469 -27.812 1 96.88 117 ILE A N 1
ATOM 1007 C CA . ILE A 1 117 ? -8.953 -35.969 -26.984 1 96.88 117 ILE A CA 1
ATOM 1008 C C . ILE A 1 117 ? -9.531 -35.312 -25.734 1 96.88 117 ILE A C 1
ATOM 1010 O O . ILE A 1 117 ? -9.062 -35.594 -24.625 1 96.88 117 ILE A O 1
ATOM 1014 N N . LEU A 1 118 ? -10.523 -34.5 -25.859 1 97.75 118 LEU A N 1
ATOM 1015 C CA . LEU A 1 118 ? -11.133 -33.812 -24.734 1 97.75 118 LEU A CA 1
ATOM 1016 C C . LEU A 1 118 ? -11.711 -34.812 -23.734 1 97.75 118 LEU A C 1
ATOM 1018 O O . LEU A 1 118 ? -11.594 -34.594 -22.516 1 97.75 118 LEU A O 1
ATOM 1022 N N . ASN A 1 119 ? -12.227 -35.906 -24.234 1 96.88 119 ASN A N 1
ATOM 1023 C CA . ASN A 1 119 ? -12.867 -36.875 -23.375 1 96.88 119 ASN A CA 1
ATOM 1024 C C . ASN A 1 119 ? -11.867 -37.906 -22.844 1 96.88 119 ASN A C 1
ATOM 1026 O O . ASN A 1 119 ? -12.227 -38.781 -22.062 1 96.88 119 ASN A O 1
ATOM 1030 N N . SER A 1 120 ? -10.648 -37.781 -23.266 1 97 120 SER A N 1
ATOM 1031 C CA . SER A 1 120 ? -9.633 -38.719 -22.828 1 97 120 SER A CA 1
ATOM 1032 C C . SER A 1 120 ? -9.164 -38.406 -21.406 1 97 120 SER A C 1
ATOM 1034 O O . SER A 1 120 ? -8.359 -39.156 -20.828 1 97 120 SER A O 1
ATOM 1036 N N . VAL A 1 121 ? -9.625 -37.312 -20.844 1 96.56 121 VAL A N 1
ATOM 1037 C CA . VAL A 1 121 ? -9.289 -36.875 -19.5 1 96.56 121 VAL A CA 1
ATOM 1038 C C . VAL A 1 121 ? -10.57 -36.562 -18.719 1 96.56 121 VAL A C 1
ATOM 1040 O O . VAL A 1 121 ? -11.531 -36.031 -19.297 1 96.56 121 VAL A O 1
ATOM 1043 N N . ASN A 1 122 ? -10.602 -36.844 -17.484 1 96.38 122 ASN A N 1
ATOM 1044 C CA . ASN A 1 122 ? -11.688 -36.406 -16.609 1 96.38 122 ASN A CA 1
ATOM 1045 C C . ASN A 1 122 ? -11.242 -36.312 -15.148 1 96.38 122 ASN A C 1
ATOM 1047 O O . ASN A 1 122 ? -10.266 -36.969 -14.766 1 96.38 122 ASN A O 1
ATOM 1051 N N . TRP A 1 123 ? -11.945 -35.625 -14.328 1 97.75 123 TRP A N 1
ATOM 1052 C CA . TRP A 1 123 ? -11.562 -35.406 -12.945 1 97.75 123 TRP A CA 1
ATOM 1053 C C . TRP A 1 123 ? -12.602 -35.969 -11.984 1 97.75 123 TRP A C 1
ATOM 1055 O O . TRP A 1 123 ? -12.766 -35.469 -10.867 1 97.75 123 TRP A O 1
ATOM 1065 N N . LYS A 1 124 ? -13.258 -37.031 -12.344 1 96 124 LYS A N 1
ATOM 1066 C CA . LYS A 1 124 ? -14.344 -37.625 -11.586 1 96 124 LYS A CA 1
ATOM 1067 C C . LYS A 1 124 ? -13.844 -38.219 -10.266 1 96 124 LYS A C 1
ATOM 1069 O O . LYS A 1 124 ? -14.57 -38.219 -9.273 1 96 124 LYS A O 1
ATOM 1074 N N . ARG A 1 125 ? -12.609 -38.719 -10.266 1 95.5 125 ARG A N 1
ATOM 1075 C CA . ARG A 1 125 ? -12.039 -39.281 -9.047 1 95.5 125 ARG A CA 1
ATOM 1076 C C . ARG A 1 125 ? -12.031 -38.25 -7.918 1 95.5 125 ARG A C 1
ATOM 1078 O O . ARG A 1 125 ? -11.93 -38.625 -6.746 1 95.5 125 ARG A O 1
ATOM 1085 N N . PHE A 1 126 ? -12.094 -37 -8.258 1 97.25 126 PHE A N 1
ATOM 1086 C CA . PHE A 1 126 ? -12.133 -35.969 -7.25 1 97.25 126 PHE A CA 1
ATOM 1087 C C . PHE A 1 126 ? -13.547 -35.406 -7.105 1 97.25 126 PHE A C 1
ATOM 1089 O O . PHE A 1 126 ? -13.734 -34.281 -6.637 1 97.25 126 PHE A O 1
ATOM 1096 N N . ASP A 1 127 ? -14.445 -36.125 -7.625 1 97.19 127 ASP A N 1
ATOM 1097 C CA . ASP A 1 127 ? -15.859 -35.75 -7.559 1 97.19 127 ASP A CA 1
ATOM 1098 C C . ASP A 1 127 ? -16.125 -34.469 -8.336 1 97.19 127 ASP A C 1
ATOM 1100 O O . ASP A 1 127 ? -16.953 -33.625 -7.918 1 97.19 127 ASP A O 1
ATOM 1104 N N . ILE A 1 128 ? -15.367 -34.219 -9.352 1 97.19 128 ILE A N 1
ATOM 1105 C CA . ILE A 1 128 ? -15.5 -33.031 -10.219 1 97.19 128 ILE A CA 1
ATOM 1106 C C . ILE A 1 128 ? -15.93 -33.5 -11.617 1 97.19 128 ILE A C 1
ATOM 1108 O O . ILE A 1 128 ? -15.227 -34.281 -12.266 1 97.19 128 ILE A O 1
ATOM 1112 N N . ASP A 1 129 ? -17 -33 -12.039 1 96.56 129 ASP A N 1
ATOM 1113 C CA . ASP A 1 129 ? -17.531 -33.375 -13.352 1 96.56 129 ASP A CA 1
ATOM 1114 C C . ASP A 1 129 ? -16.953 -32.469 -14.445 1 96.56 129 ASP A C 1
ATOM 1116 O O . ASP A 1 129 ? -17.688 -31.656 -15.039 1 96.56 129 ASP A O 1
ATOM 1120 N N . LYS A 1 130 ? -15.703 -32.594 -14.703 1 97.06 130 LYS A N 1
ATOM 1121 C CA . LYS A 1 130 ? -14.969 -31.812 -15.703 1 97.06 130 LYS A CA 1
ATOM 1122 C C . LYS A 1 130 ? -14.039 -32.719 -16.516 1 97.06 130 LYS A C 1
ATOM 1124 O O . LYS A 1 130 ? -13.672 -33.781 -16.078 1 97.06 130 LYS A O 1
ATOM 1129 N N . THR A 1 131 ? -13.758 -32.312 -17.703 1 97.12 131 THR A N 1
ATOM 1130 C CA . THR A 1 131 ? -12.969 -33.062 -18.672 1 97.12 131 THR A CA 1
ATOM 1131 C C . THR A 1 131 ? -11.859 -32.188 -19.25 1 97.12 131 THR A C 1
ATOM 1133 O O . THR A 1 131 ? -11.391 -31.25 -18.609 1 97.12 131 THR A O 1
ATOM 1136 N N . GLY A 1 132 ? -11.445 -32.594 -20.438 1 97 132 GLY A N 1
ATOM 1137 C CA . GLY A 1 132 ? -10.477 -31.781 -21.172 1 97 132 GLY A CA 1
ATOM 1138 C C . GLY A 1 132 ? -11.016 -30.406 -21.547 1 97 132 GLY A C 1
ATOM 1139 O O . GLY A 1 132 ? -10.242 -29.469 -21.75 1 97 132 GLY A O 1
ATOM 1140 N N . ASP A 1 133 ? -12.312 -30.281 -21.516 1 96.5 133 ASP A N 1
ATOM 1141 C CA . ASP A 1 133 ? -12.945 -29 -21.859 1 96.5 133 ASP A CA 1
ATOM 1142 C C . ASP A 1 133 ? -12.562 -27.938 -20.844 1 96.5 133 ASP A C 1
ATOM 1144 O O . ASP A 1 133 ? -12.562 -26.734 -21.156 1 96.5 133 ASP A O 1
ATOM 1148 N N . ASP A 1 134 ? -12.18 -28.375 -19.656 1 97.06 134 ASP A N 1
ATOM 1149 C CA . ASP A 1 134 ? -11.898 -27.469 -18.562 1 97.06 134 ASP A CA 1
ATOM 1150 C C . ASP A 1 134 ? -10.422 -27.516 -18.156 1 97.06 134 ASP A C 1
ATOM 1152 O O . ASP A 1 134 ? -10.039 -27 -17.109 1 97.06 134 ASP A O 1
ATOM 1156 N N . SER A 1 135 ? -9.633 -28.188 -19 1 98.19 135 SER A N 1
ATOM 1157 C CA . SER A 1 135 ? -8.25 -28.453 -18.609 1 98.19 135 SER A CA 1
ATOM 1158 C C . SER A 1 135 ? -7.262 -27.766 -19.547 1 98.19 135 SER A C 1
ATOM 1160 O O . SER A 1 135 ? -7.629 -27.359 -20.641 1 98.19 135 SER A O 1
ATOM 1162 N N . THR A 1 136 ? -6.094 -27.562 -19.031 1 98.06 136 THR A N 1
ATOM 1163 C CA . THR A 1 136 ? -4.969 -27.125 -19.844 1 98.06 136 THR A CA 1
ATOM 1164 C C . THR A 1 136 ? -3.971 -28.25 -20.047 1 98.06 136 THR A C 1
ATOM 1166 O O . THR A 1 136 ? -3.855 -29.141 -19.203 1 98.06 136 THR A O 1
ATOM 1169 N N . ILE A 1 137 ? -3.33 -28.25 -21.125 1 98.19 137 ILE A N 1
ATOM 1170 C CA . ILE A 1 137 ? -2.334 -29.266 -21.453 1 98.19 137 ILE A CA 1
ATOM 1171 C C . ILE A 1 137 ? -0.97 -28.609 -21.656 1 98.19 137 ILE A C 1
ATOM 1173 O O . ILE A 1 137 ? -0.888 -27.469 -22.109 1 98.19 137 ILE A O 1
ATOM 1177 N N . TRP A 1 138 ? 0.05 -29.312 -21.281 1 98.5 138 TRP A N 1
ATOM 1178 C CA . TRP A 1 138 ? 1.438 -28.859 -21.359 1 98.5 138 TRP A CA 1
ATOM 1179 C C . TRP A 1 138 ? 2.312 -29.922 -22.016 1 98.5 138 TRP A C 1
ATOM 1181 O O . TRP A 1 138 ? 2.377 -31.062 -21.562 1 98.5 138 TRP A O 1
ATOM 1191 N N . ILE A 1 139 ? 2.951 -29.531 -23.062 1 97.56 139 ILE A N 1
ATOM 1192 C CA . ILE A 1 139 ? 3.855 -30.422 -23.781 1 97.56 139 ILE A CA 1
ATOM 1193 C C . ILE A 1 139 ? 5.219 -29.75 -23.938 1 97.56 139 ILE A C 1
ATOM 1195 O O . ILE A 1 139 ? 5.328 -28.672 -24.547 1 97.56 139 ILE A O 1
ATOM 1199 N N . GLY A 1 140 ? 6.203 -30.422 -23.422 1 96.25 140 GLY A N 1
ATOM 1200 C CA . GLY A 1 140 ? 7.496 -29.75 -23.469 1 96.25 140 GLY A CA 1
ATOM 1201 C C . GLY A 1 140 ? 8.656 -30.719 -23.609 1 96.25 140 GLY A C 1
ATOM 1202 O O . GLY A 1 140 ? 8.57 -31.875 -23.203 1 96.25 140 GLY A O 1
ATOM 1203 N N . SER A 1 141 ? 9.75 -30.312 -24.234 1 95.62 141 SER A N 1
ATOM 1204 C CA . SER A 1 141 ? 11 -31.047 -24.297 1 95.62 141 SER A CA 1
ATOM 1205 C C . SER A 1 141 ? 11.773 -30.938 -22.984 1 95.62 141 SER A C 1
ATOM 1207 O O . SER A 1 141 ? 11.375 -30.188 -22.094 1 95.62 141 SER A O 1
ATOM 1209 N N . LYS A 1 142 ? 12.797 -31.734 -22.859 1 95.19 142 LYS A N 1
ATOM 1210 C CA . LYS A 1 142 ? 13.68 -31.609 -21.703 1 95.19 142 LYS A CA 1
ATOM 1211 C C . LYS A 1 142 ? 14.188 -30.172 -21.547 1 95.19 142 LYS A C 1
ATOM 1213 O O . LYS A 1 142 ? 14.594 -29.547 -22.531 1 95.19 142 LYS A O 1
ATOM 1218 N N . GLY A 1 143 ? 14.023 -29.641 -20.344 1 95.38 143 GLY A N 1
ATOM 1219 C CA . GLY A 1 143 ? 14.5 -28.297 -20.078 1 95.38 143 GLY A CA 1
ATOM 1220 C C . GLY A 1 143 ? 13.383 -27.266 -20.078 1 95.38 143 GLY A C 1
ATOM 1221 O O . GLY A 1 143 ? 13.547 -26.172 -19.531 1 95.38 143 GLY A O 1
ATOM 1222 N N . ALA A 1 144 ? 12.305 -27.547 -20.828 1 97.19 144 ALA A N 1
ATOM 1223 C CA . ALA A 1 144 ? 11.156 -26.641 -20.781 1 97.19 144 ALA A CA 1
ATOM 1224 C C . ALA A 1 144 ? 10.711 -26.406 -19.344 1 97.19 144 ALA A C 1
ATOM 1226 O O . ALA A 1 144 ? 10.695 -27.328 -18.531 1 97.19 144 ALA A O 1
ATOM 1227 N N . HIS A 1 145 ? 10.445 -25.125 -19.016 1 98.19 145 HIS A N 1
ATOM 1228 C CA . HIS A 1 145 ? 10.133 -24.828 -17.625 1 98.19 145 HIS A CA 1
ATOM 1229 C C . HIS A 1 145 ? 9.211 -23.625 -17.5 1 98.19 145 HIS A C 1
ATOM 1231 O O . HIS A 1 145 ? 9.039 -22.875 -18.469 1 98.19 145 HIS A O 1
ATOM 1237 N N . THR A 1 146 ? 8.523 -23.516 -16.438 1 97.94 146 THR A N 1
ATOM 1238 C CA . THR A 1 146 ? 7.766 -22.344 -15.992 1 97.94 146 THR A CA 1
ATOM 1239 C C . THR A 1 146 ? 8.469 -21.672 -14.82 1 97.94 146 THR A C 1
ATOM 1241 O O . THR A 1 146 ? 8.766 -22.312 -13.812 1 97.94 146 THR A O 1
ATOM 1244 N N . ASN A 1 147 ? 8.75 -20.406 -15.047 1 98.19 147 ASN A N 1
ATOM 1245 C CA . ASN A 1 147 ? 9.461 -19.656 -14.008 1 98.19 147 ASN A CA 1
ATOM 1246 C C . ASN A 1 147 ? 8.695 -19.672 -12.688 1 98.19 147 ASN A C 1
ATOM 1248 O O . ASN A 1 147 ? 7.473 -19.812 -12.68 1 98.19 147 ASN A O 1
ATOM 1252 N N . CYS A 1 148 ? 9.445 -19.484 -11.586 1 98.69 148 CYS A N 1
ATOM 1253 C CA . CYS A 1 148 ? 8.852 -19.531 -10.258 1 98.69 148 CYS A CA 1
ATOM 1254 C C . CYS A 1 148 ? 7.766 -18.484 -10.102 1 98.69 148 CYS A C 1
ATOM 1256 O O . CYS A 1 148 ? 7.988 -17.312 -10.414 1 98.69 148 CYS A O 1
ATOM 1258 N N . HIS A 1 149 ? 6.629 -18.891 -9.609 1 98.31 149 HIS A N 1
ATOM 1259 C CA . HIS A 1 149 ? 5.504 -17.969 -9.461 1 98.31 149 HIS A CA 1
ATOM 1260 C C . HIS A 1 149 ? 4.473 -18.531 -8.484 1 98.31 149 HIS A C 1
ATOM 1262 O O . HIS A 1 149 ? 4.582 -19.672 -8.039 1 98.31 149 HIS A O 1
ATOM 1268 N N . GLN A 1 150 ? 3.59 -17.641 -8.133 1 97.12 150 GLN A N 1
ATOM 1269 C CA . GLN A 1 150 ? 2.373 -17.984 -7.398 1 97.12 150 GLN A CA 1
ATOM 1270 C C . GLN A 1 150 ? 1.13 -17.719 -8.242 1 97.12 150 GLN A C 1
ATOM 1272 O O . GLN A 1 150 ? 1.059 -16.703 -8.953 1 97.12 150 GLN A O 1
ATOM 1277 N N . ASP A 1 151 ? 0.283 -18.688 -8.234 1 96.38 151 ASP A N 1
ATOM 1278 C CA . ASP A 1 151 ? -1.041 -18.422 -8.789 1 96.38 151 ASP A CA 1
ATOM 1279 C C . ASP A 1 151 ? -1.899 -17.625 -7.816 1 96.38 151 ASP A C 1
ATOM 1281 O O . ASP A 1 151 ? -2.021 -17.984 -6.645 1 96.38 151 ASP A O 1
ATOM 1285 N N . SER A 1 152 ? -2.529 -16.609 -8.305 1 95.31 152 SER A N 1
ATOM 1286 C CA . SER A 1 152 ? -3.236 -15.734 -7.387 1 95.31 152 SER A CA 1
ATOM 1287 C C . SER A 1 152 ? -4.645 -16.25 -7.102 1 95.31 152 SER A C 1
ATOM 1289 O O . SER A 1 152 ? -5.312 -15.758 -6.188 1 95.31 152 SER A O 1
ATOM 1291 N N . TYR A 1 153 ? -5.078 -17.328 -7.91 1 94.19 153 TYR A N 1
ATOM 1292 C CA . TYR A 1 153 ? -6.426 -17.859 -7.746 1 94.19 153 TYR A CA 1
ATOM 1293 C C . TYR A 1 153 ? -6.383 -19.359 -7.484 1 94.19 153 TYR A C 1
ATOM 1295 O O . TYR A 1 153 ? -5.457 -20.047 -7.922 1 94.19 153 TYR A O 1
ATOM 1303 N N . GLY A 1 154 ? -7.383 -19.781 -6.77 1 95.75 154 GLY A N 1
ATOM 1304 C CA . GLY A 1 154 ? -7.773 -21.188 -6.715 1 95.75 154 GLY A CA 1
ATOM 1305 C C . GLY A 1 154 ? -6.648 -22.094 -6.273 1 95.75 154 GLY A C 1
ATOM 1306 O O . GLY A 1 154 ? -5.699 -21.656 -5.617 1 95.75 154 GLY A O 1
ATOM 1307 N N . CYS A 1 155 ? -6.902 -23.328 -6.414 1 97.56 155 CYS A N 1
ATOM 1308 C CA . CYS A 1 155 ? -5.934 -24.406 -6.273 1 97.56 155 CYS A CA 1
ATOM 1309 C C . CYS A 1 155 ? -5.754 -25.156 -7.586 1 97.56 155 CYS A C 1
ATOM 1311 O O . CYS A 1 155 ? -6.441 -24.875 -8.57 1 97.56 155 CYS A O 1
ATOM 1313 N N . ASN A 1 156 ? -4.719 -25.953 -7.633 1 98.06 156 ASN A N 1
ATOM 1314 C CA . ASN A 1 156 ? -4.34 -26.594 -8.891 1 98.06 156 ASN A CA 1
ATOM 1315 C C . ASN A 1 156 ? -4.156 -28.094 -8.734 1 98.06 156 ASN A C 1
ATOM 1317 O O . ASN A 1 156 ? -3.59 -28.547 -7.738 1 98.06 156 ASN A O 1
ATOM 1321 N N . LEU A 1 157 ? -4.738 -28.875 -9.617 1 98.56 157 LEU A N 1
ATOM 1322 C CA . LEU A 1 157 ? -4.465 -30.297 -9.789 1 98.56 157 LEU A CA 1
ATOM 1323 C C . LEU A 1 157 ? -3.688 -30.547 -11.078 1 98.56 157 LEU A C 1
ATOM 1325 O O . LEU A 1 157 ? -4.145 -30.188 -12.164 1 98.56 157 LEU A O 1
ATOM 1329 N N . VAL A 1 158 ? -2.564 -31.172 -10.938 1 98.75 158 VAL A N 1
ATOM 1330 C CA . VAL A 1 158 ? -1.715 -31.406 -12.102 1 98.75 158 VAL A CA 1
ATOM 1331 C C . VAL A 1 158 ? -1.451 -32.906 -12.258 1 98.75 158 VAL A C 1
ATOM 1333 O O . VAL A 1 158 ? -0.832 -33.531 -11.398 1 98.75 158 VAL A O 1
ATOM 1336 N N . ALA A 1 159 ? -1.815 -33.469 -13.336 1 98.56 159 ALA A N 1
ATOM 1337 C CA . ALA A 1 159 ? -1.58 -34.875 -13.633 1 98.56 159 ALA A CA 1
ATOM 1338 C C . ALA A 1 159 ? -0.431 -35.031 -14.625 1 98.56 159 ALA A C 1
ATOM 1340 O O . ALA A 1 159 ? -0.428 -34.438 -15.688 1 98.56 159 ALA A O 1
ATOM 1341 N N . GLN A 1 160 ? 0.469 -35.844 -14.25 1 98.44 160 GLN A N 1
ATOM 1342 C CA . GLN A 1 160 ? 1.563 -36.156 -15.164 1 98.44 160 GLN A CA 1
ATOM 1343 C C . GLN A 1 160 ? 1.194 -37.312 -16.078 1 98.44 160 GLN A C 1
ATOM 1345 O O . GLN A 1 160 ? 0.849 -38.406 -15.617 1 98.44 160 GLN A O 1
ATOM 1350 N N . ILE A 1 161 ? 1.318 -37.094 -17.359 1 97.38 161 ILE A N 1
ATOM 1351 C CA . ILE A 1 161 ? 0.852 -38.062 -18.344 1 97.38 161 ILE A CA 1
ATOM 1352 C C . ILE A 1 161 ? 2.045 -38.812 -18.938 1 97.38 161 ILE A C 1
ATOM 1354 O O . ILE A 1 161 ? 2.021 -40.062 -19.047 1 97.38 161 ILE A O 1
ATOM 1358 N N . HIS A 1 162 ? 2.984 -38.125 -19.422 1 96.25 162 HIS A N 1
ATOM 1359 C CA . HIS A 1 162 ? 4.199 -38.656 -20.016 1 96.25 162 HIS A CA 1
ATOM 1360 C C . HIS A 1 162 ? 5.441 -37.938 -19.484 1 96.25 162 HIS A C 1
ATOM 1362 O O . HIS A 1 162 ? 5.418 -36.75 -19.234 1 96.25 162 HIS A O 1
ATOM 1368 N N . GLY A 1 163 ? 6.504 -38.75 -19.359 1 96.38 163 GLY A N 1
ATOM 1369 C CA . GLY A 1 163 ? 7.75 -38.156 -18.891 1 96.38 163 GLY A CA 1
ATOM 1370 C C . GLY A 1 163 ? 7.672 -37.688 -17.453 1 96.38 163 GLY A C 1
ATOM 1371 O O . GLY A 1 163 ? 6.723 -37.969 -16.734 1 96.38 163 GLY A O 1
ATOM 1372 N N . ARG A 1 164 ? 8.734 -36.906 -17.078 1 98.25 164 ARG A N 1
ATOM 1373 C CA . ARG A 1 164 ? 8.82 -36.438 -15.695 1 98.25 164 ARG A CA 1
ATOM 1374 C C . ARG A 1 164 ? 8.961 -34.938 -15.625 1 98.25 164 ARG A C 1
ATOM 1376 O O . ARG A 1 164 ? 9.672 -34.344 -16.438 1 98.25 164 ARG A O 1
ATOM 1383 N N . LYS A 1 165 ? 8.258 -34.312 -14.664 1 98.56 165 LYS A N 1
ATOM 1384 C CA . LYS A 1 165 ? 8.422 -32.906 -14.297 1 98.56 165 LYS A CA 1
ATOM 1385 C C . LYS A 1 165 ? 8.84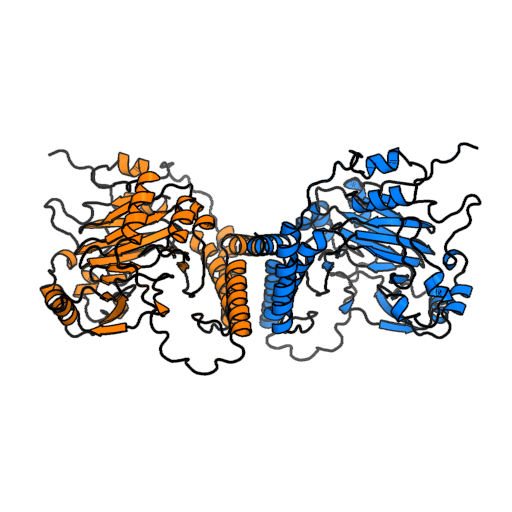4 -32.75 -12.836 1 98.56 165 LYS A C 1
ATOM 1387 O O . LYS A 1 165 ? 8.344 -33.469 -11.969 1 98.56 165 LYS A O 1
ATOM 1392 N N . GLN A 1 166 ? 9.75 -31.906 -12.625 1 98.88 166 GLN A N 1
ATOM 1393 C CA . GLN A 1 166 ? 10.203 -31.609 -11.266 1 98.88 166 GLN A CA 1
ATOM 1394 C C . GLN A 1 166 ? 9.656 -30.266 -10.781 1 98.88 166 GLN A C 1
ATOM 1396 O O . GLN A 1 166 ? 9.695 -29.281 -11.508 1 98.88 166 GLN A O 1
ATOM 1401 N N . TRP A 1 167 ? 9.109 -30.297 -9.57 1 98.88 167 TRP A N 1
ATOM 1402 C CA . TRP A 1 167 ? 8.508 -29.141 -8.93 1 98.88 167 TRP A CA 1
ATOM 1403 C C . TRP A 1 167 ? 9.273 -28.734 -7.676 1 98.88 167 TRP A C 1
ATOM 1405 O O . TRP A 1 167 ? 9.516 -29.562 -6.797 1 98.88 167 TRP A O 1
ATOM 1415 N N . LEU A 1 168 ? 9.75 -27.562 -7.648 1 98.81 168 LEU A N 1
ATOM 1416 C CA . LEU A 1 168 ? 10.25 -26.953 -6.422 1 98.81 168 LEU A CA 1
ATOM 1417 C C . LEU A 1 168 ? 9.234 -25.984 -5.836 1 98.81 168 LEU A C 1
ATOM 1419 O O . LEU A 1 168 ? 8.875 -25 -6.477 1 98.81 168 LEU A O 1
ATOM 1423 N N . LEU A 1 169 ? 8.773 -26.281 -4.598 1 98.81 169 LEU A N 1
ATOM 1424 C CA . LEU A 1 169 ? 7.656 -25.531 -4.02 1 98.81 169 LEU A CA 1
ATOM 1425 C C . LEU A 1 169 ? 8.086 -24.828 -2.736 1 98.81 169 LEU A C 1
ATOM 1427 O O . LEU A 1 169 ? 8.906 -25.344 -1.98 1 98.81 169 LEU A O 1
ATOM 1431 N N . PHE A 1 170 ? 7.578 -23.656 -2.51 1 98.56 170 PHE A N 1
ATOM 1432 C CA . PHE A 1 170 ? 7.738 -22.906 -1.274 1 98.56 170 PHE A CA 1
ATOM 1433 C C . PHE A 1 170 ? 6.383 -22.5 -0.706 1 98.56 170 PHE A C 1
ATOM 1435 O O . PHE A 1 170 ? 5.461 -22.172 -1.457 1 98.56 170 PHE A O 1
ATOM 1442 N N . PRO A 1 171 ? 6.25 -22.484 0.601 1 97.88 171 PRO A N 1
ATOM 1443 C CA . PRO A 1 171 ? 4.973 -22.078 1.19 1 97.88 171 PRO A CA 1
ATOM 1444 C C . PRO A 1 171 ? 4.66 -20.594 0.951 1 97.88 171 PRO A C 1
ATOM 1446 O O . PRO A 1 171 ? 5.57 -19.812 0.687 1 97.88 171 PRO A O 1
ATOM 1449 N N . PRO A 1 172 ? 3.41 -20.266 1.047 1 96.38 172 PRO A N 1
ATOM 1450 C CA . PRO A 1 172 ? 2.98 -18.875 0.819 1 96.38 172 PRO A CA 1
ATOM 1451 C C . PRO A 1 172 ? 3.693 -17.875 1.729 1 96.38 172 PRO A C 1
ATOM 1453 O O . PRO A 1 172 ? 3.943 -16.75 1.328 1 96.38 172 PRO A O 1
ATOM 1456 N N . ASN A 1 173 ? 4.121 -18.25 2.865 1 94.94 173 ASN A N 1
ATOM 1457 C CA . ASN A 1 173 ? 4.754 -17.359 3.83 1 94.94 173 ASN A CA 1
ATOM 1458 C C . ASN A 1 173 ? 6.164 -16.969 3.395 1 94.94 173 ASN A C 1
ATOM 1460 O O . ASN A 1 173 ? 6.777 -16.078 3.986 1 94.94 173 ASN A O 1
ATOM 1464 N N . SER A 1 174 ? 6.629 -17.562 2.309 1 95.75 174 SER A N 1
ATOM 1465 C CA . SER A 1 174 ? 7.965 -17.266 1.801 1 95.75 174 SER A CA 1
ATOM 1466 C C . SER A 1 174 ? 7.949 -16.078 0.86 1 95.75 174 SER A C 1
ATOM 1468 O O . SER A 1 174 ? 8.984 -15.688 0.319 1 95.75 174 SER A O 1
ATOM 1470 N N . THR A 1 175 ? 6.902 -15.438 0.683 1 95.12 175 THR A N 1
ATOM 1471 C CA . THR A 1 175 ? 6.672 -14.445 -0.356 1 95.12 175 THR A CA 1
ATOM 1472 C C . THR A 1 175 ? 7.695 -13.312 -0.263 1 95.12 175 THR A C 1
ATOM 1474 O O . THR A 1 175 ? 8.352 -12.984 -1.251 1 95.12 175 THR A O 1
ATOM 1477 N N . ASN A 1 176 ? 7.91 -12.789 0.928 1 92 176 ASN A N 1
ATOM 1478 C CA . ASN A 1 176 ? 8.773 -11.617 1.087 1 92 176 ASN A CA 1
ATOM 1479 C C . ASN A 1 176 ? 10.227 -11.953 0.769 1 92 176 ASN A C 1
ATOM 1481 O O . ASN A 1 176 ? 11.023 -11.055 0.494 1 92 176 ASN A O 1
ATOM 1485 N N . PHE A 1 177 ? 10.539 -13.266 0.728 1 95 177 PHE A N 1
ATOM 1486 C CA . PHE A 1 177 ? 11.914 -13.672 0.469 1 95 177 PHE A CA 1
ATOM 1487 C C . PHE A 1 177 ? 12.094 -14.086 -0.987 1 95 177 PHE A C 1
ATOM 1489 O O . PHE A 1 177 ? 13.211 -14.328 -1.438 1 95 177 PHE A O 1
ATOM 1496 N N . LEU A 1 178 ? 11.062 -14.148 -1.728 1 97.19 178 LEU A N 1
ATOM 1497 C CA . LEU A 1 178 ? 11.133 -14.672 -3.086 1 97.19 178 LEU A CA 1
ATOM 1498 C C . LEU A 1 178 ? 11.102 -13.539 -4.109 1 97.19 178 LEU A C 1
ATOM 1500 O O . LEU A 1 178 ? 10.898 -13.781 -5.301 1 97.19 178 LEU A O 1
ATOM 1504 N N . ARG A 1 179 ? 11.156 -12.266 -3.646 1 95.31 179 ARG A N 1
ATOM 1505 C CA . ARG A 1 179 ? 11.203 -11.07 -4.488 1 95.31 179 ARG A CA 1
ATOM 1506 C C . ARG A 1 179 ? 10.055 -11.055 -5.484 1 95.31 179 ARG A C 1
ATOM 1508 O O . ARG A 1 179 ? 10.273 -11.07 -6.695 1 95.31 179 ARG A O 1
ATOM 1515 N N . PRO A 1 180 ? 8.883 -10.969 -4.945 1 97.12 180 PRO A N 1
ATOM 1516 C CA . PRO A 1 180 ? 7.719 -10.992 -5.836 1 97.12 180 PRO A CA 1
ATOM 1517 C C . PRO A 1 180 ? 7.707 -9.812 -6.812 1 97.12 180 PRO A C 1
ATOM 1519 O O . PRO A 1 180 ? 8.117 -8.711 -6.457 1 97.12 180 PRO A O 1
ATOM 1522 N N . THR A 1 181 ? 7.266 -10.086 -8.078 1 95.94 181 THR A N 1
ATOM 1523 C CA . THR A 1 181 ? 7.148 -9.047 -9.094 1 95.94 181 THR A CA 1
ATOM 1524 C C . THR A 1 181 ? 5.949 -9.312 -10 1 95.94 181 THR A C 1
ATOM 1526 O O . THR A 1 181 ? 5.531 -10.461 -10.172 1 95.94 181 THR A O 1
ATOM 1529 N N . ARG A 1 182 ? 5.383 -8.258 -10.445 1 95.06 182 ARG A N 1
ATOM 1530 C CA . ARG A 1 182 ? 4.305 -8.352 -11.43 1 95.06 182 ARG A CA 1
ATOM 1531 C C . ARG A 1 182 ? 4.793 -7.93 -12.812 1 95.06 182 ARG A C 1
ATOM 1533 O O . ARG A 1 182 ? 3.988 -7.734 -13.727 1 95.06 182 ARG A O 1
ATOM 1540 N N . ILE A 1 183 ? 6.148 -7.781 -12.969 1 92.81 183 ILE A N 1
ATOM 1541 C CA . ILE A 1 183 ? 6.773 -7.469 -14.25 1 92.81 183 ILE A CA 1
ATOM 1542 C C . ILE A 1 183 ? 7.688 -8.617 -14.672 1 92.81 183 ILE A C 1
ATOM 1544 O O . ILE A 1 183 ? 8.711 -8.867 -14.023 1 92.81 183 ILE A O 1
ATOM 1548 N N . PRO A 1 184 ? 7.43 -9.188 -15.805 1 93.62 184 PRO A N 1
ATOM 1549 C CA . PRO A 1 184 ? 6.336 -8.953 -16.75 1 93.62 184 PRO A CA 1
ATOM 1550 C C . PRO A 1 184 ? 4.961 -9.188 -16.141 1 93.62 184 PRO A C 1
ATOM 1552 O O . PRO A 1 184 ? 4.84 -9.906 -15.148 1 93.62 184 PRO A O 1
ATOM 1555 N N . TYR A 1 185 ? 3.939 -8.57 -16.797 1 94.19 185 TYR A N 1
ATOM 1556 C CA . TYR A 1 185 ? 2.605 -8.664 -16.219 1 94.19 185 TYR A CA 1
ATOM 1557 C C . TYR A 1 185 ? 1.805 -9.781 -16.875 1 94.19 185 TYR A C 1
ATOM 1559 O O . TYR A 1 185 ? 1.718 -9.852 -18.094 1 94.19 185 TYR A O 1
ATOM 1567 N N . GLU A 1 186 ? 1.349 -10.617 -16.062 1 92.38 186 GLU A N 1
ATOM 1568 C CA . GLU A 1 186 ? 0.375 -11.648 -16.406 1 92.38 186 GLU A CA 1
ATOM 1569 C C . GLU A 1 186 ? -0.716 -11.75 -15.344 1 92.38 186 GLU A C 1
ATOM 1571 O O . GLU A 1 186 ? -0.423 -11.93 -14.164 1 92.38 186 GLU A O 1
ATOM 1576 N N . GLU A 1 187 ? -1.922 -11.641 -15.805 1 90.69 187 GLU A N 1
ATOM 1577 C CA . GLU A 1 187 ? -3.014 -11.734 -14.836 1 90.69 187 GLU A CA 1
ATOM 1578 C C . GLU A 1 187 ? -2.93 -13.031 -14.031 1 90.69 187 GLU A C 1
ATOM 1580 O O . GLU A 1 187 ? -2.602 -14.086 -14.57 1 90.69 187 GLU A O 1
ATOM 1585 N N . SER A 1 188 ? -3.15 -12.969 -12.789 1 93.56 188 SER A N 1
ATOM 1586 C CA . SER A 1 188 ? -3.305 -14.094 -11.867 1 93.56 188 SER A CA 1
ATOM 1587 C C . SER A 1 188 ? -1.956 -14.711 -11.516 1 93.56 188 SER A C 1
ATOM 1589 O O . SER A 1 188 ? -1.897 -15.797 -10.93 1 93.56 188 SER A O 1
ATOM 1591 N N . THR A 1 189 ? -0.875 -14.039 -11.945 1 95.81 189 THR A N 1
ATOM 1592 C CA . THR A 1 189 ? 0.449 -14.602 -11.703 1 95.81 189 THR A CA 1
ATOM 1593 C C . THR A 1 189 ? 1.34 -13.602 -10.977 1 95.81 189 THR A C 1
ATOM 1595 O O . THR A 1 189 ? 1.485 -12.461 -11.422 1 95.81 189 THR A O 1
ATOM 1598 N N . ILE A 1 190 ? 1.904 -13.984 -9.906 1 97.31 190 ILE A N 1
ATOM 1599 C CA . ILE A 1 190 ? 2.971 -13.242 -9.242 1 97.31 190 ILE A CA 1
ATOM 1600 C C . ILE A 1 190 ? 4.301 -13.977 -9.43 1 97.31 190 ILE A C 1
ATOM 1602 O O . ILE A 1 190 ? 4.48 -15.086 -8.922 1 97.31 190 ILE A O 1
ATOM 1606 N N . TYR A 1 191 ? 5.227 -13.352 -10.055 1 97.5 191 TYR A N 1
ATOM 1607 C CA . TYR A 1 191 ? 6.496 -14 -10.367 1 97.5 191 TYR A CA 1
ATOM 1608 C C . TYR A 1 191 ? 7.512 -13.766 -9.25 1 97.5 191 TYR A C 1
ATOM 1610 O O . TYR A 1 191 ? 7.363 -12.844 -8.445 1 97.5 191 TYR A O 1
ATOM 1618 N N . SER A 1 192 ? 8.438 -14.656 -9.195 1 98 192 SER A N 1
ATOM 1619 C CA . SER A 1 192 ? 9.68 -14.391 -8.477 1 98 192 SER A CA 1
ATOM 1620 C C . SER A 1 192 ? 10.75 -13.844 -9.414 1 98 192 SER A C 1
ATOM 1622 O O . SER A 1 192 ? 10.891 -14.312 -10.547 1 98 192 SER A O 1
ATOM 1624 N N . LYS A 1 193 ? 11.516 -12.914 -9 1 96.38 193 LYS A N 1
ATOM 1625 C CA . LYS A 1 193 ? 12.594 -12.367 -9.812 1 96.38 193 LYS A CA 1
ATOM 1626 C C . LYS A 1 193 ? 13.789 -13.32 -9.859 1 96.38 193 LYS A C 1
ATOM 1628 O O . LYS A 1 193 ? 14.695 -13.148 -10.672 1 96.38 193 LYS A O 1
ATOM 1633 N N . TYR A 1 194 ? 13.766 -14.305 -9.016 1 97.81 194 TYR A N 1
ATOM 1634 C CA . TYR A 1 194 ? 14.891 -15.242 -8.984 1 97.81 194 TYR A CA 1
ATOM 1635 C C . TYR A 1 194 ? 14.844 -16.172 -10.188 1 97.81 194 TYR A C 1
ATOM 1637 O O . TYR A 1 194 ? 13.781 -16.656 -10.57 1 97.81 194 TYR A O 1
ATOM 1645 N N . ASN A 1 195 ? 15.969 -16.391 -10.75 1 97.56 195 ASN A N 1
ATOM 1646 C CA . ASN A 1 195 ? 16.156 -17.359 -11.836 1 97.56 195 ASN A CA 1
ATOM 1647 C C . ASN A 1 195 ? 16.422 -18.75 -11.297 1 97.56 195 ASN A C 1
ATOM 1649 O O . ASN A 1 195 ? 17.578 -19.141 -11.102 1 97.56 195 ASN A O 1
ATOM 1653 N N . PHE A 1 196 ? 15.469 -19.562 -11.219 1 98.31 196 PHE A N 1
ATOM 1654 C CA . PHE A 1 196 ? 15.617 -20.891 -10.656 1 98.31 196 PHE A CA 1
ATOM 1655 C C . PHE A 1 196 ? 16.141 -21.875 -11.711 1 98.31 196 PHE A C 1
ATOM 1657 O O . PHE A 1 196 ? 16.594 -22.969 -11.375 1 98.31 196 PHE A O 1
ATOM 1664 N N . PHE A 1 197 ? 15.992 -21.5 -13.008 1 98.19 197 PHE A N 1
ATOM 1665 C CA . PHE A 1 197 ? 16.484 -22.344 -14.086 1 98.19 197 PHE A CA 1
ATOM 1666 C C . PHE A 1 197 ? 18.016 -22.422 -14.055 1 98.19 197 PHE A C 1
ATOM 1668 O O . PHE A 1 197 ? 18.594 -23.516 -14.172 1 98.19 197 PHE A O 1
ATOM 1675 N N . CYS A 1 198 ? 18.641 -21.359 -13.914 1 97.25 198 CYS A N 1
ATOM 1676 C CA . CYS A 1 198 ? 20.078 -21.203 -13.719 1 97.25 198 CYS A CA 1
ATOM 1677 C C . CYS A 1 198 ? 20.375 -20 -12.852 1 97.25 198 CYS A C 1
ATOM 1679 O O . CYS A 1 198 ? 20.75 -18.938 -13.367 1 97.25 198 CYS A O 1
ATOM 1681 N N . PRO A 1 199 ? 20.266 -20.203 -11.531 1 97.31 199 PRO A N 1
ATOM 1682 C CA . PRO A 1 199 ? 20.391 -19.047 -10.625 1 97.31 199 PRO A CA 1
ATOM 1683 C C . PRO A 1 199 ? 21.781 -18.438 -10.633 1 97.31 199 PRO A C 1
ATOM 1685 O O . PRO A 1 199 ? 22.781 -19.156 -10.805 1 97.31 199 PRO A O 1
ATOM 1688 N N . THR A 1 200 ? 21.844 -17.109 -10.492 1 95 200 THR A N 1
ATOM 1689 C CA . THR A 1 200 ? 23.109 -16.453 -10.203 1 95 200 THR A CA 1
ATOM 1690 C C . THR A 1 200 ? 23.578 -16.766 -8.781 1 95 200 THR A C 1
ATOM 1692 O O . THR A 1 200 ? 22.812 -17.312 -7.98 1 95 200 THR A O 1
ATOM 1695 N N . LYS A 1 201 ? 24.812 -16.438 -8.547 1 95.5 201 LYS A N 1
ATOM 1696 C CA . LYS A 1 201 ? 25.312 -16.594 -7.188 1 95.5 201 LYS A CA 1
ATOM 1697 C C . LYS A 1 201 ? 24.516 -15.75 -6.203 1 95.5 201 LYS A C 1
ATOM 1699 O O . LYS A 1 201 ? 24.234 -16.188 -5.082 1 95.5 201 LYS A O 1
ATOM 1704 N N . GLU A 1 202 ? 24.156 -14.602 -6.609 1 95.62 202 GLU A N 1
ATOM 1705 C CA . GLU A 1 202 ? 23.359 -13.719 -5.773 1 95.62 202 GLU A CA 1
ATOM 1706 C C . GLU A 1 202 ? 21.969 -14.312 -5.508 1 95.62 202 GLU A C 1
ATOM 1708 O O . GLU A 1 202 ? 21.469 -14.25 -4.387 1 95.62 202 GLU A O 1
ATOM 1713 N N . ASP A 1 203 ? 21.359 -14.875 -6.535 1 96.56 203 ASP A N 1
ATOM 1714 C CA . ASP A 1 203 ? 20.094 -15.578 -6.352 1 96.56 203 ASP A CA 1
ATOM 1715 C C . ASP A 1 203 ? 20.219 -16.656 -5.281 1 96.56 203 ASP A C 1
ATOM 1717 O O . ASP A 1 203 ? 19.391 -16.734 -4.363 1 96.56 203 ASP A O 1
ATOM 1721 N N . GLU A 1 204 ? 21.219 -17.453 -5.492 1 96.75 204 GLU A N 1
ATOM 1722 C CA . GLU A 1 204 ? 21.469 -18.562 -4.582 1 96.75 204 GLU A CA 1
ATOM 1723 C C . GLU A 1 204 ? 21.562 -18.094 -3.135 1 96.75 204 GLU A C 1
ATOM 1725 O O . GLU A 1 204 ? 20.891 -18.625 -2.254 1 96.75 204 GLU A O 1
ATOM 1730 N N . ILE A 1 205 ? 22.328 -17.078 -2.912 1 96.69 205 ILE A N 1
ATOM 1731 C CA . ILE A 1 205 ? 22.547 -16.531 -1.577 1 96.69 205 ILE A CA 1
ATOM 1732 C C . ILE A 1 205 ? 21.219 -16.062 -0.989 1 96.69 205 ILE A C 1
ATOM 1734 O O . ILE A 1 205 ? 20.906 -16.359 0.167 1 96.69 205 ILE A O 1
ATOM 1738 N N . ASN A 1 206 ? 20.438 -15.398 -1.742 1 96.38 206 ASN A N 1
ATOM 1739 C CA . ASN A 1 206 ? 19.203 -14.82 -1.245 1 96.38 206 ASN A CA 1
ATOM 1740 C C . ASN A 1 206 ? 18.125 -15.891 -1.043 1 96.38 206 ASN A C 1
ATOM 1742 O O . ASN A 1 206 ? 17.359 -15.828 -0.08 1 96.38 206 ASN A O 1
ATOM 1746 N N . ILE A 1 207 ? 18.062 -16.859 -1.931 1 96.94 207 ILE A N 1
ATOM 1747 C CA . ILE A 1 207 ? 17.078 -17.922 -1.812 1 96.94 207 ILE A CA 1
ATOM 1748 C C . ILE A 1 207 ? 17.344 -18.719 -0.53 1 96.94 207 ILE A C 1
ATOM 1750 O O . ILE A 1 207 ? 16.406 -19.156 0.136 1 96.94 207 ILE A O 1
ATOM 1754 N N . LEU A 1 208 ? 18.531 -18.844 -0.186 1 96.75 208 LEU A N 1
ATOM 1755 C CA . LEU A 1 208 ? 18.891 -19.656 0.975 1 96.75 208 LEU A CA 1
ATOM 1756 C C . LEU A 1 208 ? 18.547 -18.938 2.27 1 96.75 208 LEU A C 1
ATOM 1758 O O . LEU A 1 208 ? 18.578 -19.531 3.35 1 96.75 208 LEU A O 1
ATOM 1762 N N . LYS A 1 209 ? 18.156 -17.672 2.174 1 95.19 209 LYS A N 1
ATOM 1763 C CA . LYS A 1 209 ? 17.703 -16.938 3.346 1 95.19 209 LYS A CA 1
ATOM 1764 C C . LYS A 1 209 ? 16.266 -17.297 3.707 1 95.19 209 LYS A C 1
ATOM 1766 O O . LYS A 1 209 ? 15.781 -16.953 4.785 1 95.19 209 LYS A O 1
ATOM 1771 N N . ILE A 1 210 ? 15.641 -17.922 2.799 1 93.94 210 ILE A N 1
ATOM 1772 C CA . ILE A 1 210 ? 14.266 -18.344 3.07 1 93.94 210 ILE A CA 1
ATOM 1773 C C . ILE A 1 210 ? 14.25 -19.328 4.234 1 93.94 210 ILE A C 1
ATOM 1775 O O . ILE A 1 210 ? 14.93 -20.359 4.199 1 93.94 210 ILE A O 1
ATOM 1779 N N . LYS A 1 211 ? 13.453 -19.047 5.234 1 90.19 211 LYS A N 1
ATOM 1780 C CA . LYS A 1 211 ? 13.406 -19.859 6.445 1 90.19 211 LYS A CA 1
ATOM 1781 C C . LYS A 1 211 ? 12.422 -21.016 6.281 1 90.19 211 LYS A C 1
ATOM 1783 O O . LYS A 1 211 ? 12.594 -22.078 6.891 1 90.19 211 LYS A O 1
ATOM 1788 N N . ASP A 1 212 ? 11.477 -20.812 5.496 1 91.25 212 ASP A N 1
ATOM 1789 C CA . ASP A 1 212 ? 10.469 -21.844 5.293 1 91.25 212 ASP A CA 1
ATOM 1790 C C . ASP A 1 212 ? 11.047 -23.031 4.531 1 91.25 212 ASP A C 1
ATOM 1792 O O . ASP A 1 212 ? 11.977 -22.875 3.734 1 91.25 212 ASP A O 1
ATOM 1796 N N . THR A 1 213 ? 10.461 -24.125 4.734 1 92.69 213 THR A N 1
ATOM 1797 C CA . THR A 1 213 ? 10.961 -25.344 4.141 1 92.69 213 THR A CA 1
ATOM 1798 C C . THR A 1 213 ? 10.492 -25.484 2.695 1 92.69 213 THR A C 1
ATOM 1800 O O . THR A 1 213 ? 9.289 -25.469 2.426 1 92.69 213 THR A O 1
ATOM 1803 N N . ALA A 1 214 ? 11.438 -25.672 1.827 1 97.69 214 ALA A N 1
ATOM 1804 C CA . ALA A 1 214 ? 11.133 -25.953 0.426 1 97.69 214 ALA A CA 1
ATOM 1805 C C . ALA A 1 214 ? 10.758 -27.422 0.224 1 97.69 214 ALA A C 1
ATOM 1807 O O . ALA A 1 214 ? 11.227 -28.297 0.966 1 97.69 214 ALA A O 1
ATOM 1808 N N . LYS A 1 215 ? 9.945 -27.703 -0.726 1 98.56 215 LYS A N 1
ATOM 1809 C CA . LYS A 1 215 ? 9.539 -29.062 -1.06 1 98.56 215 LYS A CA 1
ATOM 1810 C C . LYS A 1 215 ? 9.891 -29.406 -2.502 1 98.56 215 LYS A C 1
ATOM 1812 O O . LYS A 1 215 ? 9.773 -28.562 -3.395 1 98.56 215 LYS A O 1
ATOM 1817 N N . LEU A 1 216 ? 10.367 -30.578 -2.678 1 98.62 216 LEU A N 1
ATOM 1818 C CA . LEU A 1 216 ? 10.766 -31.062 -3.998 1 98.62 216 LEU A CA 1
ATOM 1819 C C . LEU A 1 216 ? 9.938 -32.281 -4.398 1 98.62 216 LEU A C 1
ATOM 1821 O O . LEU A 1 216 ? 9.812 -33.219 -3.623 1 98.62 216 LEU A O 1
ATOM 1825 N N . VAL A 1 217 ? 9.391 -32.188 -5.598 1 98.69 217 VAL A N 1
ATOM 1826 C CA . VAL A 1 217 ? 8.562 -33.281 -6.113 1 98.69 217 VAL A CA 1
ATOM 1827 C C . VAL A 1 217 ? 8.969 -33.625 -7.551 1 98.69 217 VAL A C 1
ATOM 1829 O O . VAL A 1 217 ? 9.094 -32.719 -8.383 1 98.69 217 VAL A O 1
ATOM 1832 N N . THR A 1 218 ? 9.203 -34.781 -7.84 1 98.81 218 THR A N 1
ATOM 1833 C CA . THR A 1 218 ? 9.266 -35.25 -9.219 1 98.81 218 THR A CA 1
ATOM 1834 C C . THR A 1 218 ? 8.031 -36.094 -9.555 1 98.81 218 THR A C 1
ATOM 1836 O O . THR A 1 218 ? 7.828 -37.156 -8.984 1 98.81 218 THR A O 1
ATOM 1839 N N . LEU A 1 219 ? 7.273 -35.625 -10.445 1 98.75 219 LEU A N 1
ATOM 1840 C CA . LEU A 1 219 ? 6.059 -36.312 -10.852 1 98.75 219 LEU A CA 1
ATOM 1841 C C . LEU A 1 219 ? 6.355 -37.344 -11.93 1 98.75 219 LEU A C 1
ATOM 1843 O O . LEU A 1 219 ? 7.074 -37.062 -12.891 1 98.75 219 LEU A O 1
ATOM 1847 N N . GLU A 1 220 ? 5.828 -38.469 -11.742 1 97.44 220 GLU A N 1
ATOM 1848 C CA . GLU A 1 220 ? 5.852 -39.562 -12.734 1 97.44 220 GLU A CA 1
ATOM 1849 C C . GLU A 1 220 ? 4.473 -39.75 -13.359 1 97.44 220 GLU A C 1
ATOM 1851 O O . GLU A 1 220 ? 3.461 -39.344 -12.781 1 97.44 220 GLU A O 1
ATOM 1856 N N . PRO A 1 221 ? 4.477 -40.406 -14.547 1 96.88 221 PRO A N 1
ATOM 1857 C CA . PRO A 1 221 ? 3.164 -40.656 -15.141 1 96.88 221 PRO A CA 1
ATOM 1858 C C . PRO A 1 221 ? 2.201 -41.344 -14.188 1 96.88 221 PRO A C 1
ATOM 1860 O O . PRO A 1 221 ? 2.568 -42.344 -13.555 1 96.88 221 PRO A O 1
ATOM 1863 N N . GLY A 1 222 ? 1.049 -40.75 -14.094 1 96.81 222 GLY A N 1
ATOM 1864 C CA . GLY A 1 222 ? 0.048 -41.312 -13.195 1 96.81 222 GLY A CA 1
ATOM 1865 C C . GLY A 1 222 ? -0.091 -40.562 -11.898 1 96.81 222 GLY A C 1
ATOM 1866 O O . GLY A 1 222 ? -1.098 -40.688 -11.203 1 96.81 222 GLY A O 1
ATOM 1867 N N . ASP A 1 223 ? 0.897 -39.812 -11.539 1 98 223 ASP A N 1
ATOM 1868 C CA . ASP A 1 223 ? 0.841 -38.969 -10.336 1 98 223 ASP A CA 1
ATOM 1869 C C . ASP A 1 223 ? -0.043 -37.75 -10.562 1 98 223 ASP A C 1
ATOM 1871 O O . ASP A 1 223 ? -0.119 -37.219 -11.672 1 98 223 ASP A O 1
ATOM 1875 N N . ILE A 1 224 ? -0.71 -37.312 -9.531 1 98.69 224 ILE A N 1
ATOM 1876 C CA . ILE A 1 224 ? -1.423 -36.031 -9.516 1 98.69 224 ILE A CA 1
ATOM 1877 C C . ILE A 1 224 ? -0.908 -35.156 -8.375 1 98.69 224 ILE A C 1
ATOM 1879 O O . ILE A 1 224 ? -0.972 -35.562 -7.207 1 98.69 224 ILE A O 1
ATOM 1883 N N . LEU A 1 225 ? -0.426 -34.031 -8.695 1 98.94 225 LEU A N 1
ATOM 1884 C CA . LEU A 1 225 ? 0.001 -33.094 -7.672 1 98.94 225 LEU A CA 1
ATOM 1885 C C . LEU A 1 225 ? -1.111 -32.094 -7.355 1 98.94 225 LEU A C 1
ATOM 1887 O O . LEU A 1 225 ? -1.692 -31.484 -8.266 1 98.94 225 LEU A O 1
ATOM 1891 N N . PHE A 1 226 ? -1.399 -31.953 -6.125 1 98.81 226 PHE A N 1
ATOM 1892 C CA . PHE A 1 226 ? -2.275 -30.891 -5.652 1 98.81 226 PHE A CA 1
ATOM 1893 C C . PHE A 1 226 ? -1.462 -29.719 -5.133 1 98.81 226 PHE A C 1
ATOM 1895 O O . PHE A 1 226 ? -0.63 -29.875 -4.238 1 98.81 226 PHE A O 1
ATOM 1902 N N . VAL A 1 227 ? -1.676 -28.562 -5.691 1 98.69 227 VAL A N 1
ATOM 1903 C CA . VAL A 1 227 ? -1.03 -27.328 -5.25 1 98.69 227 VAL A CA 1
ATOM 1904 C C . VAL A 1 227 ? -2.064 -26.391 -4.617 1 98.69 227 VAL A C 1
ATOM 1906 O O . VAL A 1 227 ? -2.896 -25.812 -5.32 1 98.69 227 VAL A O 1
ATOM 1909 N N . PRO A 1 228 ? -2 -26.234 -3.34 1 97.94 228 PRO A N 1
ATOM 1910 C CA . PRO A 1 228 ? -2.953 -25.328 -2.686 1 97.94 228 PRO A CA 1
ATOM 1911 C C . PRO A 1 228 ? -2.756 -23.875 -3.082 1 97.94 228 PRO A C 1
ATOM 1913 O O . PRO A 1 228 ? -1.734 -23.516 -3.68 1 97.94 228 PRO A O 1
ATOM 1916 N N . PRO A 1 229 ? -3.715 -23.078 -2.709 1 96.62 229 PRO A N 1
ATOM 1917 C CA . PRO A 1 229 ? -3.617 -21.656 -3.066 1 96.62 229 PRO A CA 1
ATOM 1918 C C . PRO A 1 229 ? -2.379 -20.984 -2.479 1 96.62 229 PRO A C 1
ATOM 1920 O O . PRO A 1 229 ? -2.055 -21.188 -1.306 1 96.62 229 PRO A O 1
ATOM 1923 N N . GLY A 1 230 ? -1.684 -20.312 -3.367 1 96.31 230 GLY A N 1
ATOM 1924 C CA . GLY A 1 230 ? -0.66 -19.391 -2.887 1 96.31 230 GLY A CA 1
ATOM 1925 C C . GLY A 1 230 ? 0.718 -20.016 -2.82 1 96.31 230 GLY A C 1
ATOM 1926 O O . GLY A 1 230 ? 1.703 -19.344 -2.523 1 96.31 230 GLY A O 1
ATOM 1927 N N . TRP A 1 231 ? 0.843 -21.266 -2.982 1 98.44 231 TRP A N 1
ATOM 1928 C CA . TRP A 1 231 ? 2.164 -21.891 -2.939 1 98.44 231 TRP A CA 1
ATOM 1929 C C . TRP A 1 231 ? 3.004 -21.469 -4.141 1 98.44 231 TRP A C 1
ATOM 1931 O O . TRP A 1 231 ? 2.518 -21.453 -5.273 1 98.44 231 TRP A O 1
ATOM 1941 N N . TRP A 1 232 ? 4.207 -21.062 -3.895 1 98.62 232 TRP A N 1
ATOM 1942 C CA . TRP A 1 232 ? 5.172 -20.75 -4.945 1 98.62 232 TRP A CA 1
ATOM 1943 C C . TRP A 1 232 ? 5.707 -22.031 -5.582 1 98.62 232 TRP A C 1
ATOM 1945 O O . TRP A 1 232 ? 5.922 -23.031 -4.895 1 98.62 232 TRP A O 1
ATOM 1955 N N . HIS A 1 233 ? 5.934 -21.938 -6.871 1 98.81 233 HIS A N 1
ATOM 1956 C CA . HIS A 1 233 ? 6.473 -23.141 -7.5 1 98.81 233 HIS A CA 1
ATOM 1957 C C . HIS A 1 233 ? 7.266 -22.797 -8.758 1 98.81 233 HIS A C 1
ATOM 1959 O O . HIS A 1 233 ? 6.91 -21.875 -9.484 1 98.81 233 HIS A O 1
ATOM 1965 N N . TYR A 1 234 ? 8.375 -23.453 -8.914 1 98.75 234 TYR A N 1
ATOM 1966 C CA . TYR A 1 234 ? 9.172 -23.578 -10.125 1 98.75 234 TYR A CA 1
ATOM 1967 C C . TYR A 1 234 ? 9.07 -24.984 -10.711 1 98.75 234 TYR A C 1
ATOM 1969 O O . TYR A 1 234 ? 9.203 -25.969 -9.984 1 98.75 234 TYR A O 1
ATOM 1977 N N . VAL A 1 235 ? 8.805 -25.109 -12.016 1 98.81 235 VAL A N 1
ATOM 1978 C CA . VAL A 1 235 ? 8.555 -26.406 -12.625 1 98.81 235 VAL A CA 1
ATOM 1979 C C . VAL A 1 235 ? 9.445 -26.594 -13.852 1 98.81 235 VAL A C 1
ATOM 1981 O O . VAL A 1 235 ? 9.547 -25.688 -14.688 1 98.81 235 VAL A O 1
ATOM 1984 N N . GLU A 1 236 ? 10.023 -27.75 -13.977 1 98.75 236 GLU A N 1
ATOM 1985 C CA . GLU A 1 236 ? 10.891 -28.031 -15.109 1 98.75 236 GLU A CA 1
ATOM 1986 C C . GLU A 1 236 ? 10.688 -29.453 -15.625 1 98.75 236 GLU A C 1
ATOM 1988 O O . GLU A 1 236 ? 10.539 -30.391 -14.836 1 98.75 236 GLU A O 1
ATOM 1993 N N . SER A 1 237 ? 10.641 -29.578 -16.938 1 98.06 237 SER A N 1
ATOM 1994 C CA . SER A 1 237 ? 10.578 -30.906 -17.562 1 98.06 237 SER A CA 1
ATOM 1995 C C . SER A 1 237 ? 11.945 -31.594 -17.547 1 98.06 237 SER A C 1
ATOM 1997 O O . SER A 1 237 ? 12.93 -31.031 -18.047 1 98.06 237 SER A O 1
ATOM 1999 N N . LEU A 1 238 ? 11.977 -32.812 -17.016 1 97.12 238 LEU A N 1
ATOM 2000 C CA . LEU A 1 238 ? 13.219 -33.562 -16.969 1 97.12 238 LEU A CA 1
ATOM 2001 C C . LEU A 1 238 ? 13.422 -34.375 -18.25 1 97.12 238 LEU A C 1
ATOM 2003 O O . LEU A 1 238 ? 14.539 -34.781 -18.547 1 97.12 238 LEU A O 1
ATOM 2007 N N . ASP A 1 239 ? 12.289 -34.656 -18.906 1 93.06 239 ASP A N 1
ATOM 2008 C CA . ASP A 1 239 ? 12.172 -35.344 -20.188 1 93.06 239 ASP A CA 1
ATOM 2009 C C . ASP A 1 239 ? 11.125 -34.719 -21.078 1 93.06 239 ASP A C 1
ATOM 2011 O O . ASP A 1 239 ? 10.5 -33.719 -20.703 1 93.06 239 ASP A O 1
ATOM 2015 N N . PHE A 1 240 ? 11.133 -35.281 -22.312 1 93.25 240 PHE A N 1
ATOM 2016 C CA . PHE A 1 240 ? 9.875 -35 -22.984 1 93.25 240 PHE A CA 1
ATOM 2017 C C . PHE A 1 240 ? 8.695 -35.312 -22.078 1 93.25 240 PHE A C 1
ATOM 2019 O O . PHE A 1 240 ? 8.586 -36.406 -21.531 1 93.25 240 PHE A O 1
ATOM 2026 N N . SER A 1 241 ? 7.871 -34.281 -21.906 1 96.19 241 SER A N 1
ATOM 2027 C CA . SER A 1 241 ? 6.84 -34.438 -20.891 1 96.19 241 SER A CA 1
ATOM 2028 C C . SER A 1 241 ? 5.496 -33.906 -21.375 1 96.19 241 SER A C 1
ATOM 2030 O O . SER A 1 241 ? 5.449 -32.938 -22.141 1 96.19 241 SER A O 1
ATOM 2032 N N . ILE A 1 242 ? 4.441 -34.531 -20.984 1 97.44 242 ILE A N 1
ATOM 2033 C CA . ILE A 1 242 ? 3.062 -34.062 -21.156 1 97.44 242 ILE A CA 1
ATOM 2034 C C . ILE A 1 242 ? 2.346 -34.094 -19.797 1 97.44 242 ILE A C 1
ATOM 2036 O O . ILE A 1 242 ? 2.438 -35.062 -19.047 1 97.44 242 ILE A O 1
ATOM 2040 N N . SER A 1 243 ? 1.714 -33.031 -19.469 1 98.38 243 SER A N 1
ATOM 2041 C CA . SER A 1 243 ? 0.895 -32.969 -18.266 1 98.38 243 SER A CA 1
ATOM 2042 C C . SER A 1 243 ? -0.42 -32.25 -18.531 1 98.38 243 SER A C 1
ATOM 2044 O O . SER A 1 243 ? -0.546 -31.531 -19.531 1 98.38 243 SER A O 1
ATOM 2046 N N . VAL A 1 244 ? -1.405 -32.5 -17.75 1 98.44 244 VAL A N 1
ATOM 2047 C CA . VAL A 1 244 ? -2.715 -31.859 -17.797 1 98.44 244 VAL A CA 1
ATOM 2048 C C . VAL A 1 244 ? -3.08 -31.312 -16.422 1 98.44 244 VAL A C 1
ATOM 2050 O O . VAL A 1 244 ? -2.848 -31.969 -15.406 1 98.44 244 VAL A O 1
ATOM 2053 N N . ASN A 1 245 ? -3.572 -30.062 -16.391 1 98.44 245 ASN A N 1
ATOM 2054 C CA . ASN A 1 245 ? -3.977 -29.547 -15.094 1 98.44 245 ASN A CA 1
ATOM 2055 C C . ASN A 1 245 ? -5.348 -28.875 -15.156 1 98.44 245 ASN A C 1
ATOM 2057 O O . ASN A 1 245 ? -5.871 -28.625 -16.25 1 98.44 245 ASN A O 1
ATOM 2061 N N . MET A 1 246 ? -5.887 -28.703 -14.047 1 97.75 246 MET A N 1
ATOM 2062 C CA . MET A 1 246 ? -7.133 -27.969 -13.875 1 97.75 246 MET A CA 1
ATOM 2063 C C . MET A 1 246 ? -7.059 -27.047 -12.656 1 97.75 246 MET A C 1
ATOM 2065 O O . MET A 1 246 ? -6.633 -27.484 -11.586 1 97.75 246 MET A O 1
ATOM 2069 N N . TRP A 1 247 ? -7.453 -25.844 -12.844 1 97.06 247 TRP A N 1
ATOM 2070 C CA . TRP A 1 247 ? -7.605 -24.906 -11.734 1 97.06 247 TRP A CA 1
ATOM 2071 C C . TRP A 1 247 ? -9.016 -24.953 -11.164 1 97.06 247 TRP A C 1
ATOM 2073 O O . TRP A 1 247 ? -9.992 -25.047 -11.914 1 97.06 247 TRP A O 1
ATOM 2083 N N . LEU A 1 248 ? -9.094 -25 -9.898 1 97 248 LEU A N 1
ATOM 2084 C CA . LEU A 1 248 ? -10.383 -25.031 -9.219 1 97 248 LEU A CA 1
ATOM 2085 C C . LEU A 1 248 ? -10.602 -23.75 -8.414 1 97 248 LEU A C 1
ATOM 2087 O O . LEU A 1 248 ? -9.711 -23.312 -7.684 1 97 248 LEU A O 1
ATOM 2091 N N . PRO A 1 249 ? -11.773 -23.172 -8.57 1 95.06 249 PRO A N 1
ATOM 2092 C CA . PRO A 1 249 ? -12.062 -21.984 -7.758 1 95.06 249 PRO A CA 1
ATOM 2093 C C . PRO A 1 249 ? -12.242 -22.312 -6.277 1 95.06 249 PRO A C 1
ATOM 2095 O O . PRO A 1 249 ? -12.617 -23.438 -5.938 1 95.06 249 PRO A O 1
ATOM 2098 N N . ILE A 1 250 ? -11.914 -21.422 -5.469 1 93.94 250 ILE A N 1
ATOM 2099 C CA . ILE A 1 250 ? -12.125 -21.562 -4.031 1 93.94 250 ILE A CA 1
ATOM 2100 C C . ILE A 1 250 ? -12.891 -20.359 -3.5 1 93.94 250 ILE A C 1
ATOM 2102 O O . ILE A 1 250 ? -13.07 -19.359 -4.211 1 93.94 250 ILE A O 1
ATOM 2106 N N . LEU A 1 251 ? -13.281 -20.391 -2.268 1 88.56 251 LEU A N 1
ATOM 2107 C CA . LEU A 1 251 ? -14.133 -19.375 -1.66 1 88.56 251 LEU A CA 1
ATOM 2108 C C . LEU A 1 251 ? -13.406 -18.031 -1.579 1 88.56 251 LEU A C 1
ATOM 2110 O O . LEU A 1 251 ? -14.008 -16.984 -1.807 1 88.56 251 LEU A O 1
ATOM 2114 N N . THR A 1 252 ? -12.18 -18.062 -1.358 1 90.69 252 THR A N 1
ATOM 2115 C CA . THR A 1 252 ? -11.414 -16.844 -1.113 1 90.69 252 THR A CA 1
ATOM 2116 C C . THR A 1 252 ? -11.078 -16.141 -2.426 1 90.69 252 THR A C 1
ATOM 2118 O O . THR A 1 252 ? -10.453 -15.078 -2.426 1 90.69 252 THR A O 1
ATOM 2121 N N . ASP A 1 253 ? -11.523 -16.641 -3.498 1 94.69 253 ASP A N 1
ATOM 2122 C CA . ASP A 1 253 ? -11.219 -16.047 -4.793 1 94.69 253 ASP A CA 1
ATOM 2123 C C . ASP A 1 253 ? -11.891 -14.68 -4.938 1 94.69 253 ASP A C 1
ATOM 2125 O O . ASP A 1 253 ? -11.453 -13.844 -5.73 1 94.69 253 ASP A O 1
ATOM 2129 N N . ASN A 1 254 ? -12.953 -14.477 -4.242 1 93.75 254 ASN A N 1
ATOM 2130 C CA . ASN A 1 254 ? -13.578 -13.164 -4.281 1 93.75 254 ASN A CA 1
ATOM 2131 C C . ASN A 1 254 ? -12.625 -12.07 -3.809 1 93.75 254 ASN A C 1
ATOM 2133 O O . ASN A 1 254 ? -12.523 -11.016 -4.434 1 93.75 254 ASN A O 1
ATOM 2137 N N . ILE A 1 255 ? -11.961 -12.352 -2.768 1 95 255 ILE A N 1
ATOM 2138 C CA . ILE A 1 255 ? -10.969 -11.406 -2.258 1 95 255 ILE A CA 1
ATOM 2139 C C . ILE A 1 255 ? -9.797 -11.312 -3.234 1 95 255 ILE A C 1
ATOM 2141 O O . ILE A 1 255 ? -9.281 -10.227 -3.492 1 95 255 ILE A O 1
ATOM 2145 N N . SER A 1 256 ? -9.406 -12.461 -3.795 1 95.88 256 SER A N 1
ATOM 2146 C CA . SER A 1 256 ? -8.32 -12.484 -4.766 1 95.88 256 SER A CA 1
ATOM 2147 C C . SER A 1 256 ? -8.648 -11.625 -5.98 1 95.88 256 SER A C 1
ATOM 2149 O O . SER A 1 256 ? -7.758 -10.992 -6.555 1 95.88 256 SER A O 1
ATOM 2151 N N . ARG A 1 257 ? -9.867 -11.617 -6.344 1 96.06 257 ARG A N 1
ATOM 2152 C CA . ARG A 1 257 ? -10.281 -10.797 -7.477 1 96.06 257 ARG A CA 1
ATOM 2153 C C . ARG A 1 257 ? -10.117 -9.312 -7.164 1 96.06 257 ARG A C 1
ATOM 2155 O O . ARG A 1 257 ? -9.758 -8.523 -8.039 1 96.06 257 ARG A O 1
ATOM 2162 N N . VAL A 1 258 ? -10.43 -8.906 -5.953 1 95.94 258 VAL A N 1
ATOM 2163 C CA . VAL A 1 258 ? -10.188 -7.523 -5.543 1 95.94 258 VAL A CA 1
ATOM 2164 C C . VAL A 1 258 ? -8.695 -7.207 -5.645 1 95.94 258 VAL A C 1
ATOM 2166 O O . VAL A 1 258 ? -8.312 -6.191 -6.227 1 95.94 258 VAL A O 1
ATOM 2169 N N . LYS A 1 259 ? -7.91 -8.094 -5.137 1 96.81 259 LYS A N 1
ATOM 2170 C CA . LYS A 1 259 ? -6.465 -7.898 -5.168 1 96.81 259 LYS A CA 1
ATOM 2171 C C . LYS A 1 259 ? -5.961 -7.77 -6.605 1 96.81 259 LYS A C 1
ATOM 2173 O O . LYS A 1 259 ? -5.188 -6.859 -6.914 1 96.81 259 LYS A O 1
ATOM 2178 N N . GLU A 1 260 ? -6.398 -8.648 -7.434 1 96.94 260 GLU A N 1
ATOM 2179 C CA . GLU A 1 260 ? -5.965 -8.625 -8.828 1 96.94 260 GLU A CA 1
ATOM 2180 C C . GLU A 1 260 ? -6.449 -7.355 -9.531 1 96.94 260 GLU A C 1
ATOM 2182 O O . GLU A 1 260 ? -5.754 -6.816 -10.398 1 96.94 260 GLU A O 1
ATOM 2187 N N . ALA A 1 261 ? -7.629 -6.973 -9.195 1 96.25 261 ALA A N 1
ATOM 2188 C CA . ALA A 1 261 ? -8.148 -5.742 -9.789 1 96.25 261 ALA A CA 1
ATOM 2189 C C . ALA A 1 261 ? -7.316 -4.535 -9.359 1 96.25 261 ALA A C 1
ATOM 2191 O O . ALA A 1 261 ? -7.09 -3.617 -10.156 1 96.25 261 ALA A O 1
ATOM 2192 N N . ILE A 1 262 ? -6.93 -4.48 -8.148 1 95.38 262 ILE A N 1
ATOM 2193 C CA . ILE A 1 262 ? -6.055 -3.426 -7.645 1 95.38 262 ILE A CA 1
ATOM 2194 C C . ILE A 1 262 ? -4.746 -3.42 -8.438 1 95.38 262 ILE A C 1
ATOM 2196 O O . ILE A 1 262 ? -4.293 -2.367 -8.883 1 95.38 262 ILE A O 1
ATOM 2200 N N . VAL A 1 263 ? -4.145 -4.574 -8.594 1 96.44 263 VAL A N 1
ATOM 2201 C CA . VAL A 1 263 ? -2.893 -4.711 -9.336 1 96.44 263 VAL A CA 1
ATOM 2202 C C . VAL A 1 263 ? -3.086 -4.227 -10.773 1 96.44 263 VAL A C 1
ATOM 2204 O O . VAL A 1 263 ? -2.273 -3.455 -11.289 1 96.44 263 VAL A O 1
ATOM 2207 N N . LYS A 1 264 ? -4.141 -4.672 -11.352 1 95.69 264 LYS A N 1
ATOM 2208 C CA . LYS A 1 264 ? -4.43 -4.289 -12.727 1 95.69 264 LYS A CA 1
ATOM 2209 C C . LYS A 1 264 ? -4.57 -2.773 -12.859 1 95.69 264 LYS A C 1
ATOM 2211 O O . LYS A 1 264 ? -4.121 -2.188 -13.852 1 95.69 264 LYS A O 1
ATOM 2216 N N . LEU A 1 265 ? -5.168 -2.174 -11.93 1 93.5 265 LEU A N 1
ATOM 2217 C CA . LEU A 1 265 ? -5.324 -0.722 -11.922 1 93.5 265 LEU A CA 1
ATOM 2218 C C . LEU A 1 265 ? -3.963 -0.033 -11.859 1 93.5 265 LEU A C 1
ATOM 2220 O O . LEU A 1 265 ? -3.715 0.924 -12.602 1 93.5 265 LEU A O 1
ATOM 2224 N N . ILE A 1 266 ? -3.111 -0.5 -10.992 1 93 266 ILE A N 1
ATOM 2225 C CA . ILE A 1 266 ? -1.777 0.074 -10.852 1 93 266 ILE A CA 1
ATOM 2226 C C . ILE A 1 266 ? -1.008 -0.089 -12.164 1 93 266 ILE A C 1
ATOM 2228 O O . ILE A 1 266 ? -0.369 0.854 -12.641 1 93 266 ILE A O 1
ATOM 2232 N N . ILE A 1 267 ? -1.088 -1.276 -12.719 1 93.69 267 ILE A N 1
ATOM 2233 C CA . ILE A 1 267 ? -0.414 -1.542 -13.984 1 93.69 267 ILE A CA 1
ATOM 2234 C C . ILE A 1 267 ? -0.952 -0.604 -15.062 1 93.69 267 ILE A C 1
ATOM 2236 O O . ILE A 1 267 ? -0.182 -0.041 -15.844 1 93.69 267 ILE A O 1
ATOM 2240 N N . ALA A 1 268 ? -2.217 -0.427 -15.102 1 91.75 268 ALA A N 1
ATOM 2241 C CA . ALA A 1 268 ? -2.855 0.419 -16.109 1 91.75 268 ALA A CA 1
ATOM 2242 C C . ALA A 1 268 ? -2.441 1.879 -15.938 1 91.75 268 ALA A C 1
ATOM 2244 O O . ALA A 1 268 ? -2.186 2.576 -16.922 1 91.75 268 ALA A O 1
ATOM 2245 N N . LYS A 1 269 ? -2.352 2.344 -14.727 1 88.19 269 LYS A N 1
ATOM 2246 C CA . LYS A 1 269 ? -2.15 3.764 -14.445 1 88.19 269 LYS A CA 1
ATOM 2247 C C . LYS A 1 269 ? -0.666 4.113 -14.422 1 88.19 269 LYS A C 1
ATOM 2249 O O . LYS A 1 269 ? -0.268 5.184 -14.883 1 88.19 269 LYS A O 1
ATOM 2254 N N . ILE A 1 270 ? 0.139 3.188 -13.891 1 85.69 270 ILE A N 1
ATOM 2255 C CA . ILE A 1 270 ? 1.539 3.523 -13.656 1 85.69 270 ILE A CA 1
ATOM 2256 C C . ILE A 1 270 ? 2.422 2.793 -14.672 1 85.69 270 ILE A C 1
ATOM 2258 O O . ILE A 1 270 ? 3.525 3.246 -14.984 1 85.69 270 ILE A O 1
ATOM 2262 N N . GLY A 1 271 ? 2.037 1.68 -15.172 1 83.94 271 GLY A N 1
ATOM 2263 C CA . GLY A 1 271 ? 2.854 0.823 -16.016 1 83.94 271 GLY A CA 1
ATOM 2264 C C . GLY A 1 271 ? 2.822 1.223 -17.484 1 83.94 271 GLY A C 1
ATOM 2265 O O . GLY A 1 271 ? 3.406 0.544 -18.328 1 83.94 271 GLY A O 1
ATOM 2266 N N . LYS A 1 272 ? 2.201 2.373 -17.719 1 79.06 272 LYS A N 1
ATOM 2267 C CA . LYS A 1 272 ? 2.125 2.801 -19.109 1 79.06 272 LYS A CA 1
ATOM 2268 C C . LYS A 1 272 ? 3.518 3.031 -19.703 1 79.06 272 LYS A C 1
ATOM 2270 O O . LYS A 1 272 ? 4.363 3.668 -19.062 1 79.06 272 LYS A O 1
ATOM 2275 N N . ASP A 1 273 ? 3.922 2.379 -20.828 1 73.56 273 ASP A N 1
ATOM 2276 C CA . ASP A 1 273 ? 5.145 2.564 -21.609 1 73.56 273 ASP A CA 1
ATOM 2277 C C . ASP A 1 273 ? 6.312 1.809 -20.969 1 73.56 273 ASP A C 1
ATOM 2279 O O . ASP A 1 273 ? 7.473 2.188 -21.156 1 73.56 273 ASP A O 1
ATOM 2283 N N . ILE A 1 274 ? 6.031 1.006 -20.078 1 80.56 274 ILE A N 1
ATOM 2284 C CA . ILE A 1 274 ? 7.074 0.159 -19.516 1 80.56 274 ILE A CA 1
ATOM 2285 C C . ILE A 1 274 ? 7.18 -1.138 -20.312 1 80.56 274 ILE A C 1
ATOM 2287 O O . ILE A 1 274 ? 6.16 -1.733 -20.672 1 80.56 274 ILE A O 1
ATOM 2291 N N . TYR A 1 275 ? 8.367 -1.469 -20.516 1 76.62 275 TYR A N 1
ATOM 2292 C CA . TYR A 1 275 ? 8.641 -2.688 -21.266 1 76.62 275 TYR A CA 1
ATOM 2293 C C . TYR A 1 275 ? 8.023 -3.902 -20.578 1 76.62 275 TYR A C 1
ATOM 2295 O O . TYR A 1 275 ? 8.047 -4.004 -19.359 1 76.62 275 TYR A O 1
ATOM 2303 N N . ASN A 1 276 ? 7.375 -4.805 -21.375 1 77.62 276 ASN A N 1
ATOM 2304 C CA . ASN A 1 276 ? 6.824 -6.078 -20.938 1 77.62 276 ASN A CA 1
ATOM 2305 C C . ASN A 1 276 ? 5.516 -5.887 -20.172 1 77.62 276 ASN A C 1
ATOM 2307 O O . ASN A 1 276 ? 5.121 -6.75 -19.375 1 77.62 276 ASN A O 1
ATOM 2311 N N . ILE A 1 277 ? 4.961 -4.684 -20.219 1 84.88 277 ILE A N 1
ATOM 2312 C CA . ILE A 1 277 ? 3.637 -4.426 -19.656 1 84.88 277 ILE A CA 1
ATOM 2313 C C . ILE A 1 277 ? 2.67 -4.07 -20.781 1 84.88 277 ILE A C 1
ATOM 2315 O O . ILE A 1 277 ? 2.896 -3.113 -21.531 1 84.88 277 ILE A O 1
ATOM 2319 N N . PRO A 1 278 ? 1.737 -4.91 -20.938 1 83.88 278 PRO A N 1
ATOM 2320 C CA . PRO A 1 278 ? 0.756 -4.582 -21.984 1 83.88 278 PRO A CA 1
ATOM 2321 C C . PRO A 1 278 ? -0.083 -3.355 -21.625 1 83.88 278 PRO A C 1
ATOM 2323 O O . PRO A 1 278 ? -0.182 -2.982 -20.453 1 83.88 278 PRO A O 1
ATOM 2326 N N . GLU A 1 279 ? -0.657 -2.754 -22.672 1 84.31 279 GLU A N 1
ATOM 2327 C CA . GLU A 1 279 ? -1.562 -1.635 -22.438 1 84.31 279 GLU A CA 1
ATOM 2328 C C . GLU A 1 279 ? -2.893 -2.113 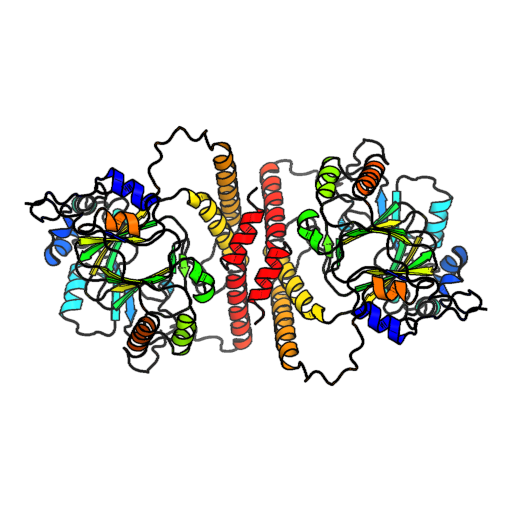-21.859 1 84.31 279 GLU A C 1
ATOM 2330 O O . GLU A 1 279 ? -3.514 -3.033 -22.406 1 84.31 279 GLU A O 1
ATOM 2335 N N . ILE A 1 280 ? -3.213 -1.568 -20.766 1 89.25 280 ILE A N 1
ATOM 2336 C CA . ILE A 1 280 ? -4.465 -1.91 -20.094 1 89.25 280 ILE A CA 1
ATOM 2337 C C . ILE A 1 280 ? -5.367 -0.681 -20.031 1 89.25 280 ILE A C 1
ATOM 2339 O O . ILE A 1 280 ? -4.906 0.422 -19.734 1 89.25 280 ILE A O 1
ATOM 2343 N N . ASP A 1 281 ? -6.602 -0.867 -20.344 1 89.75 281 ASP A N 1
ATOM 2344 C CA . ASP A 1 281 ? -7.57 0.225 -20.297 1 89.75 281 ASP A CA 1
ATOM 2345 C C . ASP A 1 281 ? -7.832 0.665 -18.859 1 89.75 281 ASP A C 1
ATOM 2347 O O . ASP A 1 281 ? -8.227 -0.147 -18.016 1 89.75 281 ASP A O 1
ATOM 2351 N N . GLU A 1 282 ? -7.707 1.919 -18.625 1 86.44 282 GLU A N 1
ATOM 2352 C CA . GLU A 1 282 ? -7.82 2.459 -17.281 1 86.44 282 GLU A CA 1
ATOM 2353 C C . GLU A 1 282 ? -9.25 2.363 -16.766 1 86.44 282 GLU A C 1
ATOM 2355 O O . GLU A 1 282 ? -9.484 1.976 -15.617 1 86.44 282 GLU A O 1
ATOM 2360 N N . ILE A 1 283 ? -10.172 2.736 -17.547 1 86 283 ILE A N 1
ATOM 2361 C CA . ILE A 1 283 ? -11.578 2.738 -17.156 1 86 283 ILE A CA 1
ATOM 2362 C C . ILE A 1 283 ? -12.031 1.313 -16.844 1 86 283 ILE A C 1
ATOM 2364 O O . ILE A 1 283 ? -12.711 1.079 -15.844 1 86 283 ILE A O 1
ATOM 2368 N N . ASP A 1 284 ? -11.57 0.405 -17.672 1 90.12 284 ASP A N 1
ATOM 2369 C CA . ASP A 1 284 ? -11.914 -0.999 -17.453 1 90.12 284 ASP A CA 1
ATOM 2370 C C . ASP A 1 284 ? -11.344 -1.507 -16.125 1 90.12 284 ASP A C 1
ATOM 2372 O O . ASP A 1 284 ? -11.992 -2.281 -15.43 1 90.12 284 ASP A O 1
ATOM 2376 N N . SER A 1 285 ? -10.195 -1.084 -15.867 1 90.81 285 SER A N 1
ATOM 2377 C CA . SER A 1 285 ? -9.562 -1.538 -14.633 1 90.81 285 SER A CA 1
ATOM 2378 C C . SER A 1 285 ? -10.297 -1.011 -13.406 1 90.81 285 SER A C 1
ATOM 2380 O O . SER A 1 285 ? -10.445 -1.724 -12.414 1 90.81 285 SER A O 1
ATOM 2382 N N . ILE A 1 286 ? -10.789 0.19 -13.438 1 88.56 286 ILE A N 1
ATOM 2383 C CA . ILE A 1 286 ? -11.555 0.77 -12.336 1 88.56 286 ILE A CA 1
ATOM 2384 C C . ILE A 1 286 ? -12.875 0.022 -12.18 1 88.56 286 ILE A C 1
ATOM 2386 O O . ILE A 1 286 ? -13.281 -0.303 -11.062 1 88.56 286 ILE A O 1
ATOM 2390 N N . ASN A 1 287 ? -13.484 -0.229 -13.297 1 90.44 287 ASN A N 1
ATOM 2391 C CA . ASN A 1 287 ? -14.75 -0.955 -13.273 1 90.44 287 ASN A CA 1
ATOM 2392 C C . ASN A 1 287 ? -14.586 -2.355 -12.695 1 90.44 287 ASN A C 1
ATOM 2394 O O . ASN A 1 287 ? -15.43 -2.816 -11.922 1 90.44 287 ASN A O 1
ATOM 2398 N N . LEU A 1 288 ? -13.57 -2.986 -13.094 1 93.19 288 LEU A N 1
ATOM 2399 C CA . LEU A 1 288 ? -13.297 -4.328 -12.586 1 93.19 288 LEU A CA 1
ATOM 2400 C C . LEU A 1 288 ? -13.125 -4.309 -11.078 1 93.19 288 LEU A C 1
ATOM 2402 O O . LEU A 1 288 ? -13.594 -5.215 -10.383 1 93.19 288 LEU A O 1
ATOM 2406 N N . LEU A 1 289 ? -12.461 -3.314 -10.609 1 93.44 289 LEU A N 1
ATOM 2407 C CA . LEU A 1 289 ? -12.266 -3.188 -9.172 1 93.44 289 LEU A CA 1
ATOM 2408 C C . LEU A 1 289 ? -13.594 -2.986 -8.453 1 93.44 289 LEU A C 1
ATOM 2410 O O . LEU A 1 289 ? -13.867 -3.631 -7.441 1 93.44 289 LEU A O 1
ATOM 2414 N N . ASN A 1 290 ? -14.398 -2.15 -9.016 1 91.81 290 ASN A N 1
ATOM 2415 C CA . ASN A 1 290 ? -15.719 -1.915 -8.438 1 91.81 290 ASN A CA 1
ATOM 2416 C C . ASN A 1 290 ? -16.531 -3.199 -8.375 1 91.81 290 ASN A C 1
ATOM 2418 O O . ASN A 1 290 ? -17.156 -3.5 -7.348 1 91.81 290 ASN A O 1
ATOM 2422 N N . ILE A 1 291 ? -16.5 -3.914 -9.414 1 93.44 291 ILE A N 1
ATOM 2423 C CA . ILE A 1 291 ? -17.25 -5.164 -9.492 1 93.44 291 ILE A CA 1
ATOM 2424 C C . ILE A 1 291 ? -16.734 -6.145 -8.445 1 93.44 291 ILE A C 1
ATOM 2426 O O . ILE A 1 291 ? -17.516 -6.773 -7.73 1 93.44 291 ILE A O 1
ATOM 2430 N N . ALA A 1 292 ? -15.469 -6.285 -8.391 1 94.31 292 ALA A N 1
ATOM 2431 C CA . ALA A 1 292 ? -14.859 -7.211 -7.441 1 94.31 292 ALA A CA 1
ATOM 2432 C C . ALA A 1 292 ? -15.227 -6.844 -6.004 1 94.31 292 ALA A C 1
ATOM 2434 O O . ALA A 1 292 ? -15.547 -7.715 -5.195 1 94.31 292 ALA A O 1
ATOM 2435 N N . ILE A 1 293 ? -15.172 -5.566 -5.691 1 92.56 293 ILE A N 1
ATOM 2436 C CA . ILE A 1 293 ? -15.492 -5.094 -4.348 1 92.56 293 ILE A CA 1
ATOM 2437 C C . ILE A 1 293 ? -16.953 -5.406 -4.02 1 92.56 293 ILE A C 1
ATOM 2439 O O . ILE A 1 293 ? -17.25 -5.91 -2.936 1 92.56 293 ILE A O 1
ATOM 2443 N N . GLU A 1 294 ? -17.844 -5.129 -4.934 1 90.56 294 GLU A N 1
ATOM 2444 C CA . GLU A 1 294 ? -19.266 -5.367 -4.73 1 90.56 294 GLU A CA 1
ATOM 2445 C C . GLU A 1 294 ? -19.562 -6.852 -4.527 1 90.56 294 GLU A C 1
ATOM 2447 O O . GLU A 1 294 ? -20.422 -7.219 -3.732 1 90.56 294 GLU A O 1
ATOM 2452 N N . GLU A 1 295 ? -18.859 -7.668 -5.223 1 90.69 295 GLU A N 1
ATOM 2453 C CA . GLU A 1 295 ? -19.031 -9.109 -5.074 1 90.69 295 GLU A CA 1
ATOM 2454 C C . GLU A 1 295 ? -18.656 -9.57 -3.668 1 90.69 295 GLU A C 1
ATOM 2456 O O . GLU A 1 295 ? -19.297 -10.469 -3.111 1 90.69 295 GLU A O 1
ATOM 2461 N N . CYS A 1 296 ? -17.703 -9.016 -3.096 1 90.12 296 CYS A N 1
ATOM 2462 C CA . CYS A 1 296 ? -17.25 -9.391 -1.76 1 90.12 296 CYS A CA 1
ATOM 2463 C C . CYS A 1 296 ? -18.234 -8.922 -0.7 1 90.12 296 CYS A C 1
ATOM 2465 O O . CYS A 1 296 ? -18.422 -9.586 0.324 1 90.12 296 CYS A O 1
ATOM 2467 N N . LYS A 1 297 ? -18.828 -7.785 -0.878 1 82.5 297 LYS A N 1
ATOM 2468 C CA . LYS A 1 297 ? -19.781 -7.254 0.086 1 82.5 297 LYS A CA 1
ATOM 2469 C C . LYS A 1 297 ? -21.031 -8.125 0.151 1 82.5 297 LYS A C 1
ATOM 2471 O O . LYS A 1 297 ? -21.641 -8.273 1.217 1 82.5 297 LYS A O 1
ATOM 2476 N N . HIS A 1 298 ? -21.453 -8.711 -0.833 1 77 298 HIS A N 1
ATOM 2477 C CA . HIS A 1 298 ? -22.656 -9.523 -0.896 1 77 298 HIS A CA 1
ATOM 2478 C C . HIS A 1 298 ? -22.453 -10.883 -0.245 1 77 298 HIS A C 1
ATOM 2480 O O . HIS A 1 298 ? -23.391 -11.477 0.298 1 77 298 HIS A O 1
ATOM 2486 N N . ILE A 1 299 ? -21.344 -11.516 -0.246 1 65.94 299 ILE A N 1
ATOM 2487 C CA . ILE A 1 299 ? -21.078 -12.836 0.317 1 65.94 299 ILE A CA 1
ATOM 2488 C C . ILE A 1 299 ? -21.094 -12.758 1.842 1 65.94 299 ILE A C 1
ATOM 2490 O O . ILE A 1 299 ? -21.594 -13.672 2.508 1 65.94 299 ILE A O 1
ATOM 2494 N N . GLU A 1 300 ? -20.531 -11.773 2.479 1 57.53 300 GLU A N 1
ATOM 2495 C CA . GLU A 1 300 ? -20.531 -11.656 3.934 1 57.53 300 GLU A CA 1
ATOM 2496 C C . GLU A 1 300 ? -21.953 -11.656 4.484 1 57.53 300 GLU A C 1
ATOM 2498 O O . GLU A 1 300 ? -22.203 -12.172 5.578 1 57.53 300 GLU A O 1
ATOM 2503 N N . THR A 1 301 ? -22.875 -11.188 3.76 1 52.34 301 THR A N 1
ATOM 2504 C CA . THR A 1 301 ? -24.25 -11.117 4.242 1 52.34 301 THR A CA 1
ATOM 2505 C C . THR A 1 301 ? -24.922 -12.484 4.164 1 52.34 301 THR A C 1
ATOM 2507 O O . THR A 1 301 ? -25.844 -12.766 4.918 1 52.34 301 THR A O 1
ATOM 2510 N N . ASN A 1 302 ? -24.516 -13.273 3.277 1 47.81 302 ASN A N 1
ATOM 2511 C CA . ASN A 1 302 ? -25.25 -14.523 3.109 1 47.81 302 ASN A CA 1
ATOM 2512 C C . ASN A 1 302 ? -24.656 -15.648 3.957 1 47.81 302 ASN A C 1
ATOM 2514 O O . ASN A 1 302 ? -24.844 -16.828 3.652 1 47.81 302 ASN A O 1
ATOM 2518 N N . VAL A 1 303 ? -23.719 -15.367 4.758 1 46.88 303 VAL A N 1
ATOM 2519 C CA . VAL A 1 303 ? -23.234 -16.5 5.539 1 46.88 303 VAL A CA 1
ATOM 2520 C C . VAL A 1 303 ? -24.375 -17.094 6.355 1 46.88 303 VAL A C 1
ATOM 2522 O O . VAL A 1 303 ? -24.906 -16.438 7.266 1 46.88 303 VAL A O 1
ATOM 2525 N N . GLU A 1 304 ? -25.141 -17.906 5.777 1 43.56 304 GLU A N 1
ATOM 2526 C CA . GLU A 1 304 ? -26.109 -18.781 6.438 1 43.56 304 GLU A CA 1
ATOM 2527 C C . GLU A 1 304 ? -25.5 -19.438 7.672 1 43.56 304 GLU A C 1
ATOM 2529 O O . GLU A 1 304 ? -24.281 -19.625 7.758 1 43.56 304 GLU A O 1
ATOM 2534 N N . SER A 1 305 ? -26.344 -19.641 8.742 1 42.38 305 SER A N 1
ATOM 2535 C CA . SER A 1 305 ? -26.172 -20.359 10 1 42.38 305 SER A CA 1
ATOM 2536 C C . SER A 1 305 ? -25.438 -21.688 9.789 1 42.38 305 SER A C 1
ATOM 2538 O O . SER A 1 305 ? -25.734 -22.422 8.844 1 42.38 305 SER A O 1
ATOM 2540 N N . PRO A 1 306 ? -24.297 -21.812 10.336 1 39.91 306 PRO A N 1
ATOM 2541 C CA . PRO A 1 306 ? -23.625 -23.094 10.219 1 39.91 306 PRO A CA 1
ATOM 2542 C C . PRO A 1 306 ? -24.562 -24.281 10.445 1 39.91 306 PRO A C 1
ATOM 2544 O O . PRO A 1 306 ? -25.25 -24.344 11.469 1 39.91 306 PRO A O 1
ATOM 2547 N N . ASP A 1 307 ? -25.328 -24.75 9.586 1 37.88 307 ASP A N 1
ATOM 2548 C CA . ASP A 1 307 ? -25.922 -26.047 9.93 1 37.88 307 ASP A CA 1
ATOM 2549 C C . ASP A 1 307 ? -24.938 -26.922 10.688 1 37.88 307 ASP A C 1
ATOM 2551 O O . ASP A 1 307 ? -23.719 -26.828 10.469 1 37.88 307 ASP A O 1
ATOM 2555 N N . LYS A 1 308 ? -25.469 -27.828 11.672 1 40.91 308 LYS A N 1
ATOM 2556 C CA . LYS A 1 308 ? -24.797 -28.844 12.469 1 40.91 308 LYS A CA 1
ATOM 2557 C C . LYS A 1 308 ? -23.891 -29.719 11.609 1 40.91 308 LYS A C 1
ATOM 2559 O O . LYS A 1 308 ? -24.328 -30.734 11.062 1 40.91 308 LYS A O 1
ATOM 2564 N N . LYS A 1 309 ? -23.188 -29.203 10.68 1 38.59 309 LYS A N 1
ATOM 2565 C CA . LYS A 1 309 ? -22.328 -30.062 9.875 1 38.59 309 LYS A CA 1
ATOM 2566 C C . LYS A 1 309 ? -21.547 -31.047 10.75 1 38.59 309 LYS A C 1
ATOM 2568 O O . LYS A 1 309 ? -21.047 -30.672 11.812 1 38.59 309 LYS A O 1
ATOM 2573 N N . ILE A 1 310 ? -21.844 -32.312 10.672 1 41.41 310 ILE A N 1
ATOM 2574 C CA . ILE A 1 310 ? -21.062 -33.406 11.219 1 41.41 310 ILE A CA 1
ATOM 2575 C C . ILE A 1 310 ? -19.594 -33 11.328 1 41.41 310 ILE A C 1
ATOM 2577 O O . ILE A 1 310 ? -18.984 -32.562 10.344 1 41.41 310 ILE A O 1
ATOM 2581 N N . LYS A 1 311 ? -19.125 -32.75 12.492 1 49.34 311 LYS A N 1
ATOM 2582 C CA . LYS A 1 311 ? -17.781 -32.406 12.984 1 49.34 311 LYS A CA 1
ATOM 2583 C C . LYS A 1 311 ? -16.719 -33.25 12.281 1 49.34 311 LYS A C 1
ATOM 2585 O O . LYS A 1 311 ? -16.391 -34.344 12.719 1 49.34 311 LYS A O 1
ATOM 2590 N N . HIS A 1 312 ? -16.812 -33.438 10.969 1 57.53 312 HIS A N 1
ATOM 2591 C CA . HIS A 1 312 ? -15.586 -34.094 10.508 1 57.53 312 HIS A CA 1
ATOM 2592 C C . HIS A 1 312 ? -14.383 -33.188 10.734 1 57.53 312 HIS A C 1
ATOM 2594 O O . HIS A 1 312 ? -14.508 -31.953 10.719 1 57.53 312 HIS A O 1
ATOM 2600 N N . SER A 1 313 ? -13.383 -33.781 11.203 1 72.12 313 SER A N 1
ATOM 2601 C CA . SER A 1 313 ? -12.102 -33.125 11.445 1 72.12 313 SER A CA 1
ATOM 2602 C C . SER A 1 313 ? -11.508 -32.594 10.148 1 72.12 313 SER A C 1
ATOM 2604 O O . SER A 1 313 ? -11.562 -33.25 9.109 1 72.12 313 SER A O 1
ATOM 2606 N N . ILE A 1 314 ? -11.211 -31.422 9.953 1 87.56 314 ILE A N 1
ATOM 2607 C CA . ILE A 1 314 ? -10.586 -30.734 8.828 1 87.56 314 ILE A CA 1
ATOM 2608 C C . ILE A 1 314 ? -9.328 -31.484 8.406 1 87.56 314 ILE A C 1
ATOM 2610 O O . ILE A 1 314 ? -8.516 -31.875 9.25 1 87.56 314 ILE A O 1
ATOM 2614 N N . TRP A 1 315 ? -9.273 -31.922 7.102 1 93.06 315 TRP A N 1
ATOM 2615 C CA . TRP A 1 315 ? -8.133 -32.656 6.566 1 93.06 315 TRP A CA 1
ATOM 2616 C C . TRP A 1 315 ? -6.879 -31.797 6.562 1 93.06 315 TRP A C 1
ATOM 2618 O O . TRP A 1 315 ? -6.914 -30.641 6.137 1 93.06 315 TRP A O 1
ATOM 2628 N N . THR A 1 316 ? -5.84 -32.375 7.094 1 96.75 316 THR A N 1
ATOM 2629 C CA . THR A 1 316 ? -4.496 -31.891 6.797 1 96.75 316 THR A CA 1
ATOM 2630 C C . THR A 1 316 ? -3.779 -32.812 5.836 1 96.75 316 THR A C 1
ATOM 2632 O O . THR A 1 316 ? -4.191 -33.969 5.66 1 96.75 316 THR A O 1
ATOM 2635 N N . ALA A 1 317 ? -2.785 -32.344 5.207 1 97.69 317 ALA A N 1
ATOM 2636 C CA . ALA A 1 317 ? -1.999 -33.188 4.324 1 97.69 317 ALA A CA 1
ATOM 2637 C C . ALA A 1 317 ? -1.47 -34.406 5.07 1 97.69 317 ALA A C 1
ATOM 2639 O O . ALA A 1 317 ? -1.531 -35.531 4.559 1 97.69 317 ALA A O 1
ATOM 2640 N N . LYS A 1 318 ? -1.01 -34.188 6.258 1 96.94 318 LYS A N 1
ATOM 2641 C CA . LYS A 1 318 ? -0.443 -35.25 7.066 1 96.94 318 LYS A CA 1
ATOM 2642 C C . LYS A 1 318 ? -1.506 -36.281 7.43 1 96.94 318 LYS A C 1
ATOM 2644 O O . LYS A 1 318 ? -1.268 -37.469 7.332 1 96.94 318 LYS A O 1
ATOM 2649 N N . ASP A 1 319 ? -2.643 -35.844 7.824 1 96.75 319 ASP A N 1
ATOM 2650 C CA . ASP A 1 319 ? -3.732 -36.75 8.188 1 96.75 319 ASP A CA 1
ATOM 2651 C C . ASP A 1 319 ? -4.18 -37.562 6.992 1 96.75 319 ASP A C 1
ATOM 2653 O O . ASP A 1 319 ? -4.449 -38.75 7.129 1 96.75 319 ASP A O 1
ATOM 2657 N N . LEU A 1 320 ? -4.309 -36.938 5.938 1 96.94 320 LEU A N 1
ATOM 2658 C CA . LEU A 1 320 ? -4.746 -37.625 4.727 1 96.94 320 LEU A CA 1
ATOM 2659 C C . LEU A 1 320 ? -3.744 -38.688 4.316 1 96.94 320 LEU A C 1
ATOM 2661 O O . LEU A 1 320 ? -4.133 -39.812 3.959 1 96.94 320 LEU A O 1
ATOM 2665 N N . ALA A 1 321 ? -2.482 -38.375 4.336 1 97.44 321 ALA A N 1
ATOM 2666 C CA . ALA A 1 321 ? -1.428 -39.312 3.984 1 97.44 321 ALA A CA 1
ATOM 2667 C C . ALA A 1 321 ? -1.404 -40.5 4.953 1 97.44 321 ALA A C 1
ATOM 2669 O O . ALA A 1 321 ? -1.109 -41.625 4.559 1 97.44 321 ALA A O 1
ATOM 2670 N N . MET A 1 322 ? -1.634 -40.219 6.188 1 96.56 322 MET A N 1
ATOM 2671 C CA . MET A 1 322 ? -1.662 -41.25 7.195 1 96.56 322 MET A CA 1
ATOM 2672 C C . MET A 1 322 ? -2.838 -42.219 6.965 1 96.56 322 MET A C 1
ATOM 2674 O O . MET A 1 322 ? -2.705 -43.438 7.117 1 96.56 322 MET A O 1
ATOM 2678 N N . GLU A 1 323 ? -3.904 -41.656 6.605 1 95.56 323 GLU A N 1
ATOM 2679 C CA . GLU A 1 323 ? -5.113 -42.469 6.406 1 95.56 323 GLU A CA 1
ATOM 2680 C C . GLU A 1 323 ? -5.031 -43.281 5.125 1 95.56 323 GLU A C 1
ATOM 2682 O O . GLU A 1 323 ? -5.539 -44.406 5.066 1 95.56 323 GLU A O 1
ATOM 2687 N N . TYR A 1 324 ? -4.438 -42.688 4.133 1 96.5 324 TYR A N 1
ATOM 2688 C CA . TYR A 1 324 ? -4.344 -43.344 2.842 1 96.5 324 TYR A CA 1
ATOM 2689 C C . TYR A 1 324 ? -2.898 -43.406 2.355 1 96.5 324 TYR A C 1
ATOM 2691 O O . TYR A 1 324 ? -2.576 -42.875 1.293 1 96.5 324 TYR A O 1
ATOM 2699 N N . PRO A 1 325 ? -2.039 -44.094 2.902 1 95.94 325 PRO A N 1
ATOM 2700 C CA . PRO A 1 325 ? -0.598 -44.062 2.645 1 95.94 325 PRO A CA 1
ATOM 2701 C C . PRO A 1 325 ? -0.224 -44.594 1.264 1 95.94 325 PRO A C 1
ATOM 2703 O O . PRO A 1 325 ? 0.83 -44.219 0.727 1 95.94 325 PRO A O 1
ATOM 2706 N N . VAL A 1 326 ? -1.04 -45.406 0.68 1 94.62 326 VAL A N 1
ATOM 2707 C CA . VAL A 1 326 ? -0.757 -45.969 -0.636 1 94.62 326 VAL A CA 1
ATOM 2708 C C . VAL A 1 326 ? -1.088 -44.938 -1.719 1 94.62 326 VAL A C 1
ATOM 2710 O O . VAL A 1 326 ? -0.438 -44.906 -2.768 1 94.62 326 VAL A O 1
ATOM 2713 N N . TYR A 1 327 ? -2.014 -44.062 -1.452 1 96.75 327 TYR A N 1
ATOM 2714 C CA . TYR A 1 327 ? -2.584 -43.219 -2.486 1 96.75 327 TYR A CA 1
ATOM 2715 C C . TYR A 1 327 ? -2.133 -41.75 -2.309 1 96.75 327 TYR A C 1
ATOM 2717 O O . TYR A 1 327 ? -2.277 -40.938 -3.219 1 96.75 327 TYR A O 1
ATOM 2725 N N . VAL A 1 328 ? -1.695 -41.469 -1.113 1 97.94 328 VAL A N 1
ATOM 2726 C CA . VAL A 1 328 ? -1.336 -40.062 -0.821 1 97.94 328 VAL A CA 1
ATOM 2727 C C . VAL A 1 328 ? 0.087 -40 -0.27 1 97.94 328 VAL A C 1
ATOM 2729 O O . VAL A 1 328 ? 0.403 -40.688 0.723 1 97.94 328 VAL A O 1
ATOM 2732 N N . LYS A 1 329 ? 0.872 -39.25 -0.916 1 98.25 329 LYS A N 1
ATOM 2733 C CA . LYS A 1 329 ? 2.25 -39.031 -0.482 1 98.25 329 LYS A CA 1
ATOM 2734 C C . LYS A 1 329 ? 2.521 -37.562 -0.229 1 98.25 329 LYS A C 1
ATOM 2736 O O . LYS A 1 329 ? 2.004 -36.688 -0.944 1 98.25 329 LYS A O 1
ATOM 2741 N N . LEU A 1 330 ? 3.311 -37.312 0.764 1 98.31 330 LEU A N 1
ATOM 2742 C CA . LEU A 1 330 ? 3.752 -35.938 1.026 1 98.31 330 LEU A CA 1
ATOM 2743 C C . LEU A 1 330 ? 5.008 -35.594 0.224 1 98.31 330 LEU A C 1
ATOM 2745 O O . LEU A 1 330 ? 5.871 -36.469 0.037 1 98.31 330 LEU A O 1
ATOM 2749 N N . PRO A 1 331 ? 5.074 -34.406 -0.295 1 98.44 331 PRO A N 1
ATOM 2750 C CA . PRO A 1 331 ? 6.312 -34 -0.966 1 98.44 331 PRO A CA 1
ATOM 2751 C C . PRO A 1 331 ? 7.535 -34.062 -0.056 1 98.44 331 PRO A C 1
ATOM 2753 O O . PRO A 1 331 ? 7.41 -33.969 1.166 1 98.44 331 PRO A O 1
ATOM 2756 N N . TYR A 1 332 ? 8.641 -34.312 -0.651 1 98.19 332 TYR A N 1
ATOM 2757 C CA . TYR A 1 332 ? 9.898 -34.344 0.09 1 98.19 332 TYR A CA 1
ATOM 2758 C C . TYR A 1 332 ? 10.289 -32.969 0.593 1 98.19 332 TYR A C 1
ATOM 2760 O O . TYR A 1 332 ? 10.328 -32 -0.181 1 98.19 332 TYR A O 1
ATOM 2768 N N . GLU A 1 333 ? 10.555 -32.875 1.848 1 97.94 333 GLU A N 1
ATOM 2769 C CA . GLU A 1 333 ? 11 -31.609 2.449 1 97.94 333 GLU A CA 1
ATOM 2770 C C . GLU A 1 333 ? 12.516 -31.484 2.395 1 97.94 333 GLU A C 1
ATOM 2772 O O . GLU A 1 333 ? 13.234 -32.281 2.984 1 97.94 333 GLU A O 1
ATOM 2777 N N . LEU A 1 334 ? 12.977 -30.5 1.784 1 97.75 334 LEU A N 1
ATOM 2778 C CA . LEU A 1 334 ? 14.414 -30.312 1.622 1 97.75 334 LEU A CA 1
ATOM 2779 C C . LEU A 1 334 ? 15.023 -29.688 2.873 1 97.75 334 LEU A C 1
ATOM 2781 O O . LEU A 1 334 ? 14.531 -28.672 3.371 1 97.75 334 LEU A O 1
ATOM 2785 N N . LYS A 1 335 ? 16.094 -30.328 3.291 1 96.5 335 LYS A N 1
ATOM 2786 C CA . LYS A 1 335 ? 16.938 -29.609 4.246 1 96.5 335 LYS A CA 1
ATOM 2787 C C . LYS A 1 335 ? 17.656 -28.438 3.582 1 96.5 335 LYS A C 1
ATOM 2789 O O . LYS A 1 335 ? 17.781 -28.391 2.355 1 96.5 335 LYS A O 1
ATOM 2794 N N . ILE A 1 336 ? 18.109 -27.578 4.383 1 95.81 336 ILE A N 1
ATOM 2795 C CA . ILE A 1 336 ? 18.75 -26.375 3.857 1 95.81 336 ILE A CA 1
ATOM 2796 C C . ILE A 1 336 ? 19.969 -26.766 3.027 1 95.81 336 ILE A C 1
ATOM 2798 O O . ILE A 1 336 ? 20.234 -26.172 1.978 1 95.81 336 ILE A O 1
ATOM 2802 N N . THR A 1 337 ? 20.672 -27.75 3.488 1 96.5 337 THR A N 1
ATOM 2803 C CA . THR A 1 337 ? 21.875 -28.188 2.777 1 96.5 337 THR A CA 1
ATOM 2804 C C . THR A 1 337 ? 21.5 -28.812 1.431 1 96.5 337 THR A C 1
ATOM 2806 O O . THR A 1 337 ? 22.234 -28.672 0.454 1 96.5 337 THR A O 1
ATOM 2809 N N . GLU A 1 338 ? 20.406 -29.438 1.354 1 97.69 338 GLU A N 1
ATOM 2810 C CA . GLU A 1 338 ? 19.953 -30.047 0.109 1 97.69 338 GLU A CA 1
ATOM 2811 C C . GLU A 1 338 ? 19.484 -28.984 -0.881 1 97.69 338 GLU A C 1
ATOM 2813 O O . GLU A 1 338 ? 19.703 -29.109 -2.086 1 97.69 338 GLU A O 1
ATOM 2818 N N . LEU A 1 339 ? 18.812 -28.016 -0.309 1 97.81 339 LEU A N 1
ATOM 2819 C CA . LEU A 1 339 ? 18.422 -26.906 -1.169 1 97.81 339 LEU A CA 1
ATOM 2820 C C . LEU A 1 339 ? 19.641 -26.219 -1.75 1 97.81 339 LEU A C 1
ATOM 2822 O O . LEU A 1 339 ? 19.672 -25.875 -2.934 1 97.81 339 LEU A O 1
ATOM 2826 N N . GLU A 1 340 ? 20.594 -26.031 -0.915 1 97.5 340 GLU A N 1
ATOM 2827 C CA . GLU A 1 340 ? 21.844 -25.422 -1.367 1 97.5 340 GLU A CA 1
ATOM 2828 C C . GLU A 1 340 ? 22.469 -26.234 -2.496 1 97.5 340 GLU A C 1
ATOM 2830 O O . GLU A 1 340 ? 22.906 -25.672 -3.506 1 97.5 340 GLU A O 1
ATOM 2835 N N . GLU A 1 341 ? 22.562 -27.5 -2.285 1 97.81 341 GLU A N 1
ATOM 2836 C CA . GLU A 1 341 ? 23.125 -28.375 -3.303 1 97.81 341 GLU A CA 1
ATOM 2837 C C . GLU A 1 341 ? 22.312 -28.312 -4.594 1 97.81 341 GLU A C 1
ATOM 2839 O O . GLU A 1 341 ? 22.875 -28.297 -5.688 1 97.81 341 GLU A O 1
ATOM 2844 N N . PHE A 1 342 ? 21.109 -28.344 -4.461 1 97.94 342 PHE A N 1
ATOM 2845 C CA . PHE A 1 342 ? 20.203 -28.266 -5.605 1 97.94 342 PHE A CA 1
ATOM 2846 C C . PHE A 1 342 ? 20.469 -26.984 -6.406 1 97.94 342 PHE A C 1
ATOM 2848 O O . PHE A 1 342 ? 20.609 -27.031 -7.629 1 97.94 342 PHE A O 1
ATOM 2855 N N . LEU A 1 343 ? 20.469 -25.859 -5.746 1 98.06 343 LEU A N 1
ATOM 2856 C CA . LEU A 1 343 ? 20.688 -24.562 -6.391 1 98.06 343 LEU A CA 1
ATOM 2857 C C . LEU A 1 343 ? 22.062 -24.5 -7.027 1 98.06 343 LEU A C 1
ATOM 2859 O O . LEU A 1 343 ? 22.219 -23.938 -8.117 1 98.06 343 LEU A O 1
ATOM 2863 N N . LYS A 1 344 ? 23.016 -25.062 -6.316 1 97.38 344 LYS A N 1
ATOM 2864 C CA . LYS A 1 344 ? 24.375 -25.094 -6.863 1 97.38 344 LYS A CA 1
ATOM 2865 C C . LYS A 1 344 ? 24.422 -25.906 -8.156 1 97.38 344 LYS A C 1
ATOM 2867 O O . LYS A 1 344 ? 25.047 -25.484 -9.133 1 97.38 344 LYS A O 1
ATOM 2872 N N . MET A 1 345 ? 23.812 -27.016 -8.125 1 97.56 345 MET A N 1
ATOM 2873 C CA . MET A 1 345 ? 23.75 -27.844 -9.32 1 97.56 345 MET A CA 1
ATOM 2874 C C . MET A 1 345 ? 23.109 -27.094 -10.477 1 97.56 345 MET A C 1
ATOM 2876 O O . MET A 1 345 ? 23.594 -27.141 -11.602 1 97.56 345 MET A O 1
ATOM 2880 N N . LYS A 1 346 ? 22.031 -26.422 -10.227 1 97.75 346 LYS A N 1
ATOM 2881 C CA . LYS A 1 346 ? 21.359 -25.625 -11.25 1 97.75 346 LYS A CA 1
ATOM 2882 C C . LYS A 1 346 ? 22.25 -24.5 -11.75 1 97.75 346 LYS A C 1
ATOM 2884 O O . LYS A 1 346 ? 22.312 -24.234 -12.953 1 97.75 346 LYS A O 1
ATOM 2889 N N . ARG A 1 347 ? 22.906 -23.797 -10.852 1 96.44 347 ARG A N 1
ATOM 2890 C CA . ARG A 1 347 ? 23.766 -22.672 -11.203 1 96.44 347 ARG A CA 1
ATOM 2891 C C . ARG A 1 347 ? 24.891 -23.125 -12.133 1 96.44 347 ARG A C 1
ATOM 2893 O O . ARG A 1 347 ? 25.281 -22.391 -13.047 1 96.44 347 ARG A O 1
ATOM 2900 N N . GLU A 1 348 ? 25.406 -24.359 -11.945 1 96.31 348 GLU A N 1
ATOM 2901 C CA . GLU A 1 348 ? 26.594 -24.828 -12.648 1 96.31 348 GLU A CA 1
ATOM 2902 C C . GLU A 1 348 ? 26.234 -25.688 -13.852 1 96.31 348 GLU A C 1
ATOM 2904 O O . GLU A 1 348 ? 27.109 -26.25 -14.516 1 96.31 348 GLU A O 1
ATOM 2909 N N . ARG A 1 349 ? 25.047 -25.766 -14.188 1 95.44 349 ARG A N 1
ATOM 2910 C CA . ARG A 1 349 ? 24.594 -26.766 -15.148 1 95.44 349 ARG A CA 1
ATOM 2911 C C . ARG A 1 349 ? 24.984 -26.359 -16.578 1 95.44 349 ARG A C 1
ATOM 2913 O O . ARG A 1 349 ? 24.984 -27.203 -17.469 1 95.44 349 ARG A O 1
ATOM 2920 N N . PHE A 1 350 ? 25.219 -25.094 -16.766 1 92.81 350 PHE A N 1
ATOM 2921 C CA . PHE A 1 350 ? 25.609 -24.625 -18.078 1 92.81 350 PHE A CA 1
ATOM 2922 C C . PHE A 1 350 ? 26.938 -23.891 -18.047 1 92.81 350 PHE A C 1
ATOM 2924 O O . PHE A 1 350 ? 27.453 -23.594 -16.953 1 92.81 350 PHE A O 1
ATOM 2931 N N . SER A 1 351 ? 27.422 -23.625 -19.281 1 84.88 351 SER A N 1
ATOM 2932 C CA . SER A 1 351 ? 28.672 -22.875 -19.391 1 84.88 351 SER A CA 1
ATOM 2933 C C . SER A 1 351 ? 28.547 -21.484 -18.797 1 84.88 351 SER A C 1
ATOM 2935 O O . SER A 1 351 ? 27.438 -20.953 -18.672 1 84.88 351 SER A O 1
ATOM 2937 N N . GLU A 1 352 ? 29.656 -20.875 -18.453 1 80.06 352 GLU A N 1
ATOM 2938 C CA . GLU A 1 352 ? 29.672 -19.609 -17.75 1 80.06 352 GLU A CA 1
ATOM 2939 C C . GLU A 1 352 ? 29.344 -18.453 -18.688 1 80.06 352 GLU A C 1
ATOM 2941 O O . GLU A 1 352 ? 29.094 -17.328 -18.234 1 80.06 352 GLU A O 1
ATOM 2946 N N . GLU A 1 353 ? 29.234 -18.75 -19.953 1 78.69 353 GLU A N 1
ATOM 2947 C CA . GLU A 1 353 ? 28.891 -17.672 -20.875 1 78.69 353 GLU A CA 1
ATOM 2948 C C . GLU A 1 353 ? 27.391 -17.344 -20.797 1 78.69 353 GLU A C 1
ATOM 2950 O O . GLU A 1 353 ? 26.547 -18.234 -20.922 1 78.69 353 GLU A O 1
ATOM 2955 N N . TYR A 1 354 ? 27.219 -16.078 -20.406 1 74.31 354 TYR A N 1
ATOM 2956 C CA . TYR A 1 354 ? 25.828 -15.648 -20.297 1 74.31 354 TYR A CA 1
ATOM 2957 C C . TYR A 1 354 ? 25.203 -15.477 -21.672 1 74.31 354 TYR A C 1
ATOM 2959 O O . TYR A 1 354 ? 25.828 -14.938 -22.578 1 74.31 354 TYR A O 1
ATOM 2967 N N . PHE A 1 355 ? 24.172 -16.203 -21.953 1 66.31 355 PHE A N 1
ATOM 2968 C CA . PHE A 1 355 ? 23.344 -16.031 -23.141 1 66.31 355 PHE A CA 1
ATOM 2969 C C . PHE A 1 355 ? 22.516 -14.75 -23.031 1 66.31 355 PHE A C 1
ATOM 2971 O O . PHE A 1 355 ? 21.875 -14.5 -22.016 1 66.31 355 PHE A O 1
ATOM 2978 N N . GLU A 1 356 ? 22.984 -13.672 -23.75 1 60.34 356 GLU A N 1
ATOM 2979 C CA . GLU A 1 356 ? 22.109 -12.508 -23.75 1 60.34 356 GLU A CA 1
ATOM 2980 C C . GLU A 1 356 ? 20.953 -12.703 -24.734 1 60.34 356 GLU A C 1
ATOM 2982 O O . GLU A 1 356 ? 21.188 -13 -25.906 1 60.34 356 GLU A O 1
ATOM 2987 N N . MET A 1 357 ? 19.953 -13.141 -24.469 1 54.78 357 MET A N 1
ATOM 2988 C CA . MET A 1 357 ? 18.812 -13.148 -25.391 1 54.78 357 MET A CA 1
ATOM 2989 C C . MET A 1 357 ? 18.797 -11.898 -26.25 1 54.78 357 MET A C 1
ATOM 2991 O O . MET A 1 357 ? 18.938 -10.781 -25.75 1 54.78 357 MET A O 1
ATOM 2995 N N . LEU A 1 358 ? 19.375 -11.898 -27.531 1 42.03 358 LEU A N 1
ATOM 2996 C CA . LEU A 1 358 ? 19.422 -10.773 -28.469 1 42.03 358 LEU A CA 1
ATOM 2997 C C . LEU A 1 358 ? 18.234 -9.844 -28.25 1 42.03 358 LEU A C 1
ATOM 2999 O O . LEU A 1 358 ? 17.078 -10.266 -28.328 1 42.03 358 LEU A O 1
ATOM 3003 N N . LYS A 1 359 ? 18.328 -8.945 -27.516 1 43.38 359 LYS A N 1
ATOM 3004 C CA . LYS A 1 359 ? 17.438 -7.832 -27.812 1 43.38 359 LYS A CA 1
ATOM 3005 C C . LYS A 1 359 ? 17.469 -7.496 -29.312 1 43.38 359 LYS A C 1
ATOM 3007 O O . LYS A 1 359 ? 18.469 -7.012 -29.812 1 43.38 359 LYS A O 1
ATOM 3012 N N . GLU A 1 360 ? 17 -8.289 -30.281 1 37.84 360 GLU A N 1
ATOM 3013 C CA . GLU A 1 360 ? 17.141 -7.848 -31.672 1 37.84 360 GLU A CA 1
ATOM 3014 C C . GLU A 1 360 ? 17.234 -6.328 -31.75 1 37.84 360 GLU A C 1
ATOM 3016 O O . GLU A 1 360 ? 18.125 -5.785 -32.406 1 37.84 360 GLU A O 1
ATOM 3021 N N . ASP A 1 361 ? 15.961 -5.57 -32.156 1 34.69 361 ASP A N 1
ATOM 3022 C CA . ASP A 1 361 ? 15.875 -4.352 -32.938 1 34.69 361 ASP A CA 1
ATOM 3023 C C . ASP A 1 361 ? 16.375 -3.145 -32.156 1 34.69 361 ASP A C 1
ATOM 3025 O O . ASP A 1 361 ? 16.375 -2.02 -32.656 1 34.69 361 ASP A O 1
ATOM 3029 N N . SER A 1 362 ? 16.062 -2.846 -30.953 1 33.88 362 SER A N 1
ATOM 3030 C CA . SER A 1 362 ? 16.141 -1.401 -30.766 1 33.88 362 SER A CA 1
ATOM 3031 C C . SER A 1 362 ? 17.594 -0.932 -30.688 1 33.88 362 SER A C 1
ATOM 3033 O O . SER A 1 362 ? 18.219 -1.025 -29.625 1 33.88 362 SER A O 1
ATOM 3035 N N . SER A 1 363 ? 18.484 -1.208 -31.609 1 32.09 363 SER A N 1
ATOM 3036 C CA . SER A 1 363 ? 19.703 -0.474 -31.891 1 32.09 363 SER A CA 1
ATOM 3037 C C . SER A 1 363 ? 19.562 1.003 -31.531 1 32.09 363 SER A C 1
ATOM 3039 O O . SER A 1 363 ? 20.531 1.759 -31.594 1 32.09 363 SER A O 1
ATOM 3041 N N . LYS A 1 364 ? 18.391 1.686 -32.219 1 35.16 364 LYS A N 1
ATOM 3042 C CA . LYS A 1 364 ? 18.609 3.117 -32.406 1 35.16 364 LYS A CA 1
ATOM 3043 C C . LYS A 1 364 ? 19.219 3.756 -31.172 1 35.16 364 LYS A C 1
ATOM 3045 O O . LYS A 1 364 ? 20.203 4.496 -31.281 1 35.16 364 LYS A O 1
ATOM 3050 N N . THR A 1 365 ? 18.453 4.773 -30.484 1 30.86 365 THR A N 1
ATOM 3051 C CA . THR A 1 365 ? 18.953 6.055 -30 1 30.86 365 THR A CA 1
ATOM 3052 C C . THR A 1 365 ? 19.766 5.863 -28.719 1 30.86 365 THR A C 1
ATOM 3054 O O . THR A 1 365 ? 19.25 5.398 -27.703 1 30.86 365 THR A O 1
ATOM 3057 N N . HIS A 1 366 ? 20.922 5.543 -28.719 1 32.28 366 HIS A N 1
ATOM 3058 C CA . HIS A 1 366 ? 22.031 5.695 -27.797 1 32.28 366 HIS A CA 1
ATOM 3059 C C . HIS A 1 366 ? 21.797 6.852 -26.828 1 32.28 366 HIS A C 1
ATOM 3061 O O . HIS A 1 366 ? 22.672 7.188 -26.031 1 32.28 366 HIS A O 1
ATOM 3067 N N . ILE A 1 367 ? 21.109 7.953 -27.422 1 33.94 367 ILE A N 1
ATOM 3068 C CA . ILE A 1 367 ? 21.203 9.18 -26.625 1 33.94 367 ILE A CA 1
ATOM 3069 C C . ILE A 1 367 ? 21 8.852 -25.141 1 33.94 367 ILE A C 1
ATOM 3071 O O . ILE A 1 367 ? 21.875 9.125 -24.328 1 33.94 367 ILE A O 1
ATOM 3075 N N . ASN A 1 368 ? 19.844 9.602 -24.5 1 35.66 368 ASN A N 1
ATOM 3076 C CA . ASN A 1 368 ? 19.531 9.906 -23.109 1 35.66 368 ASN A CA 1
ATOM 3077 C C . ASN A 1 368 ? 19.125 8.648 -22.344 1 35.66 368 ASN A C 1
ATOM 3079 O O . ASN A 1 368 ? 17.969 8.484 -21.984 1 35.66 368 ASN A O 1
ATOM 3083 N N . LEU A 1 369 ? 19.578 7.578 -22.5 1 37.41 369 LEU A N 1
ATOM 3084 C CA . LEU A 1 369 ? 19.422 6.176 -22.125 1 37.41 369 LEU A CA 1
ATOM 3085 C C . LEU A 1 369 ? 19.609 6 -20.609 1 37.41 369 LEU A C 1
ATOM 3087 O O . LEU A 1 369 ? 18.906 5.199 -20 1 37.41 369 LEU A O 1
ATOM 3091 N N . GLN A 1 370 ? 20.656 6.539 -20.156 1 40.69 370 GLN A N 1
ATOM 3092 C CA . GLN A 1 370 ? 20.859 6.469 -18.719 1 40.69 370 GLN A CA 1
ATOM 3093 C C . GLN A 1 370 ? 19.656 7.008 -17.953 1 40.69 370 GLN A C 1
ATOM 3095 O O . GLN A 1 370 ? 19.25 6.438 -16.938 1 40.69 370 GLN A O 1
ATOM 3100 N N . ASN A 1 371 ? 19.219 8.195 -18.438 1 43.25 371 ASN A N 1
ATOM 3101 C CA . ASN A 1 371 ? 18.078 8.805 -17.781 1 43.25 371 ASN A CA 1
ATOM 3102 C C . ASN A 1 371 ? 16.812 7.977 -17.984 1 43.25 371 ASN A C 1
ATOM 3104 O O . ASN A 1 371 ? 15.992 7.859 -17.062 1 43.25 371 ASN A O 1
ATOM 3108 N N . ILE A 1 372 ? 16.688 7.371 -19.234 1 45.16 372 ILE A N 1
ATOM 3109 C CA . ILE A 1 372 ? 15.531 6.531 -19.516 1 45.16 372 ILE A CA 1
ATOM 3110 C C . ILE A 1 372 ? 15.625 5.238 -18.719 1 45.16 372 ILE A C 1
ATOM 3112 O O . ILE A 1 372 ? 14.625 4.785 -18.141 1 45.16 372 ILE A O 1
ATOM 3116 N N . TYR A 1 373 ? 16.875 4.672 -18.719 1 49.78 373 TYR A N 1
ATOM 3117 C CA . TYR A 1 373 ? 17.062 3.449 -17.953 1 49.78 373 TYR A CA 1
ATOM 3118 C C . TYR A 1 373 ? 16.766 3.688 -16.469 1 49.78 373 TYR A C 1
ATOM 3120 O O . TYR A 1 373 ? 16.109 2.869 -15.82 1 49.78 373 TYR A O 1
ATOM 3128 N N . SER A 1 374 ? 17.281 4.906 -16.016 1 58.84 374 SER A N 1
ATOM 3129 C CA . SER A 1 374 ? 17.031 5.227 -14.617 1 58.84 374 SER A CA 1
ATOM 3130 C C . SER A 1 374 ? 15.547 5.441 -14.352 1 58.84 374 SER A C 1
ATOM 3132 O O . SER A 1 374 ? 15.016 4.98 -13.336 1 58.84 374 SER A O 1
ATOM 3134 N N . SER A 1 375 ? 14.938 5.91 -15.422 1 62.78 375 SER A N 1
ATOM 3135 C CA . SER A 1 375 ? 13.516 6.18 -15.258 1 62.78 375 SER A CA 1
ATOM 3136 C C . SER A 1 375 ? 12.695 4.898 -15.352 1 62.78 375 SER A C 1
ATOM 3138 O O . SER A 1 375 ? 11.742 4.707 -14.594 1 62.78 375 SER A O 1
ATOM 3140 N N . THR A 1 376 ? 13.18 4.016 -16.266 1 68.94 376 THR A N 1
ATOM 3141 C CA . THR A 1 376 ? 12.461 2.758 -16.422 1 68.94 376 THR A CA 1
ATOM 3142 C C . THR A 1 376 ? 12.617 1.885 -15.18 1 68.94 376 THR A C 1
ATOM 3144 O O . THR A 1 376 ? 11.656 1.271 -14.727 1 68.94 376 THR A O 1
ATOM 3147 N N . HIS A 1 377 ? 13.805 1.965 -14.695 1 79.19 377 HIS A N 1
ATOM 3148 C CA . HIS A 1 377 ? 14.055 1.182 -13.492 1 79.19 377 HIS A CA 1
ATOM 3149 C C . HIS A 1 377 ? 13.242 1.697 -12.312 1 79.19 377 HIS A C 1
ATOM 3151 O O . HIS A 1 377 ? 12.68 0.908 -11.547 1 79.19 377 HIS A O 1
ATOM 3157 N N . LEU A 1 378 ? 13.117 2.984 -12.344 1 81.88 378 LEU A N 1
ATOM 3158 C CA . LEU A 1 378 ? 12.352 3.566 -11.25 1 81.88 378 LEU A CA 1
ATOM 3159 C C . LEU A 1 378 ? 10.867 3.23 -11.391 1 81.88 378 LEU A C 1
ATOM 3161 O O . LEU A 1 378 ? 10.203 2.912 -10.398 1 81.88 378 LEU A O 1
ATOM 3165 N N . SER A 1 379 ? 10.43 3.246 -12.625 1 83.56 379 SER A N 1
ATOM 3166 C CA . SER A 1 379 ? 9.023 2.926 -12.852 1 83.56 379 SER A CA 1
ATOM 3167 C C . SER A 1 379 ? 8.719 1.479 -12.484 1 83.56 379 SER A C 1
ATOM 3169 O O . SER A 1 379 ? 7.672 1.189 -11.898 1 83.56 379 SER A O 1
ATOM 3171 N N . GLU A 1 380 ? 9.625 0.659 -12.82 1 88.25 380 GLU A N 1
ATOM 3172 C CA . GLU A 1 380 ? 9.453 -0.744 -12.453 1 88.25 380 GLU A CA 1
ATOM 3173 C C . GLU A 1 380 ? 9.445 -0.924 -10.938 1 88.25 380 GLU A C 1
ATOM 3175 O O . GLU A 1 380 ? 8.641 -1.689 -10.406 1 88.25 380 GLU A O 1
ATOM 3180 N N . ASN A 1 381 ? 10.297 -0.189 -10.336 1 90.19 381 ASN A N 1
ATOM 3181 C CA . ASN A 1 381 ? 10.344 -0.259 -8.875 1 90.19 381 ASN A CA 1
ATOM 3182 C C . ASN A 1 381 ? 9.055 0.253 -8.25 1 90.19 381 ASN A C 1
ATOM 3184 O O . ASN A 1 381 ? 8.586 -0.298 -7.25 1 90.19 381 ASN A O 1
ATOM 3188 N N . ILE A 1 382 ? 8.578 1.248 -8.82 1 91.19 382 ILE A N 1
ATOM 3189 C CA . ILE A 1 382 ? 7.332 1.839 -8.336 1 91.19 382 ILE A CA 1
ATOM 3190 C C . ILE A 1 382 ? 6.195 0.829 -8.461 1 91.19 382 ILE A C 1
ATOM 3192 O O . ILE A 1 382 ? 5.453 0.592 -7.508 1 91.19 382 ILE A O 1
ATOM 3196 N N . ILE A 1 383 ? 6.145 0.225 -9.57 1 92.06 383 ILE A N 1
ATOM 3197 C CA . ILE A 1 383 ? 5.094 -0.757 -9.828 1 92.06 383 ILE A CA 1
ATOM 3198 C C . ILE A 1 383 ? 5.238 -1.926 -8.852 1 92.06 383 ILE A C 1
ATOM 3200 O O . ILE A 1 383 ? 4.262 -2.336 -8.219 1 92.06 383 ILE A O 1
ATOM 3204 N N . ASN A 1 384 ? 6.375 -2.398 -8.781 1 92.5 384 ASN A N 1
ATOM 3205 C CA . ASN A 1 384 ? 6.605 -3.541 -7.898 1 92.5 384 ASN A CA 1
ATOM 3206 C C . ASN A 1 384 ? 6.293 -3.201 -6.445 1 92.5 384 ASN A C 1
ATOM 3208 O O . ASN A 1 384 ? 5.809 -4.051 -5.695 1 92.5 384 ASN A O 1
ATOM 3212 N N . ALA A 1 385 ? 6.582 -2.004 -6.07 1 94.19 385 ALA A N 1
ATOM 3213 C CA . ALA A 1 385 ? 6.293 -1.596 -4.695 1 94.19 385 ALA A CA 1
ATOM 3214 C C . ALA A 1 385 ? 4.789 -1.552 -4.441 1 94.19 385 ALA A C 1
ATOM 3216 O O . ALA A 1 385 ? 4.305 -2.123 -3.463 1 94.19 385 ALA A O 1
ATOM 3217 N N . PHE A 1 386 ? 4.078 -0.943 -5.305 1 95.19 386 PHE A N 1
ATOM 3218 C CA . PHE A 1 386 ? 2.639 -0.797 -5.117 1 95.19 386 PHE A CA 1
ATOM 3219 C C . PHE A 1 386 ? 1.929 -2.131 -5.316 1 95.19 386 PHE A C 1
ATOM 3221 O O . PHE A 1 386 ? 0.858 -2.361 -4.75 1 95.19 386 PHE A O 1
ATOM 3228 N N . CYS A 1 387 ? 2.559 -3.012 -6.09 1 96.06 387 CYS A N 1
ATOM 3229 C CA . CYS A 1 387 ? 1.937 -4.301 -6.367 1 96.06 387 CYS A CA 1
ATOM 3230 C C . CYS A 1 387 ? 2.459 -5.375 -5.422 1 96.06 387 CYS A C 1
ATOM 3232 O O . CYS A 1 387 ? 2.098 -6.547 -5.543 1 96.06 387 CYS A O 1
ATOM 3234 N N . HIS A 1 388 ? 3.324 -4.98 -4.602 1 95.81 388 HIS A N 1
ATOM 3235 C CA . HIS A 1 388 ? 3.793 -5.941 -3.611 1 95.81 388 HIS A CA 1
ATOM 3236 C C . HIS A 1 388 ? 2.627 -6.559 -2.846 1 95.81 388 HIS A C 1
ATOM 3238 O O . HIS A 1 388 ? 1.694 -5.852 -2.455 1 95.81 388 HIS A O 1
ATOM 3244 N N . PRO A 1 389 ? 2.664 -7.816 -2.57 1 95.44 389 PRO A N 1
ATOM 3245 C CA . PRO A 1 389 ? 1.533 -8.492 -1.927 1 95.44 389 PRO A CA 1
ATOM 3246 C C . PRO A 1 389 ? 1.143 -7.848 -0.598 1 95.44 389 PRO A C 1
ATOM 3248 O O . PRO A 1 389 ? -0.046 -7.707 -0.301 1 95.44 389 PRO A O 1
ATOM 3251 N N . ASP A 1 390 ? 2.07 -7.426 0.189 1 94.75 390 ASP A N 1
ATOM 3252 C CA . ASP A 1 390 ? 1.766 -6.789 1.466 1 94.75 390 ASP A CA 1
ATOM 3253 C C . ASP A 1 390 ? 0.988 -5.492 1.26 1 94.75 390 ASP A C 1
ATOM 3255 O O . ASP A 1 390 ? 0.066 -5.188 2.018 1 94.75 390 ASP A O 1
ATOM 3259 N N . VAL A 1 391 ? 1.394 -4.695 0.325 1 96.56 391 VAL A N 1
ATOM 3260 C CA . VAL A 1 391 ? 0.74 -3.426 0.022 1 96.56 391 VAL A CA 1
ATOM 3261 C C . VAL A 1 391 ? -0.667 -3.684 -0.511 1 96.56 391 VAL A C 1
ATOM 3263 O O . VAL A 1 391 ? -1.636 -3.078 -0.046 1 96.56 391 VAL A O 1
ATOM 3266 N N . VAL A 1 392 ? -0.738 -4.605 -1.449 1 96.94 392 VAL A N 1
ATOM 3267 C CA . VAL A 1 392 ? -2.023 -4.949 -2.049 1 96.94 392 VAL A CA 1
ATOM 3268 C C . VAL A 1 392 ? -2.973 -5.465 -0.97 1 96.94 392 VAL A C 1
ATOM 3270 O O . VAL A 1 392 ? -4.16 -5.141 -0.974 1 96.94 392 VAL A O 1
ATOM 3273 N N . ASN A 1 393 ? -2.471 -6.281 -0.084 1 95.69 393 ASN A N 1
ATOM 3274 C CA . ASN A 1 393 ? -3.283 -6.766 1.025 1 95.69 393 ASN A CA 1
ATOM 3275 C C . ASN A 1 393 ? -3.832 -5.617 1.864 1 95.69 393 ASN A C 1
ATOM 3277 O O . ASN A 1 393 ? -5.012 -5.613 2.229 1 95.69 393 ASN A O 1
ATOM 3281 N N . LYS A 1 394 ? -2.988 -4.656 2.174 1 95.38 394 LYS A N 1
ATOM 3282 C CA . LYS A 1 394 ? -3.41 -3.525 2.992 1 95.38 394 LYS A CA 1
ATOM 3283 C C . LYS A 1 394 ? -4.465 -2.688 2.271 1 95.38 394 LYS A C 1
ATOM 3285 O O . LYS A 1 394 ? -5.457 -2.275 2.873 1 95.38 394 LYS A O 1
ATOM 3290 N N . VAL A 1 395 ? -4.258 -2.391 1.049 1 96.44 395 VAL A N 1
ATOM 3291 C CA . VAL A 1 395 ? -5.223 -1.638 0.254 1 96.44 395 VAL A CA 1
ATOM 3292 C C . VAL A 1 395 ? -6.551 -2.385 0.212 1 96.44 395 VAL A C 1
ATOM 3294 O O . VAL A 1 395 ? -7.617 -1.776 0.35 1 96.44 395 VAL A O 1
ATOM 3297 N N . THR A 1 396 ? -6.453 -3.686 0.018 1 96 396 THR A N 1
ATOM 3298 C CA . THR A 1 396 ? -7.645 -4.523 -0.039 1 96 396 THR A CA 1
ATOM 3299 C C . THR A 1 396 ? -8.445 -4.414 1.257 1 96 396 THR A C 1
ATOM 3301 O O . THR A 1 396 ? -9.672 -4.285 1.228 1 96 396 THR A O 1
ATOM 3304 N N . GLU A 1 397 ? -7.773 -4.445 2.373 1 93.88 397 GLU A N 1
ATOM 3305 C CA . GLU A 1 397 ? -8.414 -4.332 3.68 1 93.88 397 GLU A CA 1
ATOM 3306 C C . GLU A 1 397 ? -9.18 -3.018 3.805 1 93.88 397 GLU A C 1
ATOM 3308 O O . GLU A 1 397 ? -10.195 -2.945 4.508 1 93.88 397 GLU A O 1
ATOM 3313 N N . LEU A 1 398 ? -8.711 -2.006 3.168 1 92.38 398 LEU A N 1
ATOM 3314 C CA . LEU A 1 398 ? -9.32 -0.685 3.262 1 92.38 398 LEU A CA 1
ATOM 3315 C C . LEU A 1 398 ? -10.594 -0.614 2.422 1 92.38 398 LEU A C 1
ATOM 3317 O O . LEU A 1 398 ? -11.445 0.249 2.648 1 92.38 398 LEU A O 1
ATOM 3321 N N . PHE A 1 399 ? -10.688 -1.481 1.396 1 90.38 399 PHE A N 1
ATOM 3322 C CA . PHE A 1 399 ? -11.875 -1.511 0.549 1 90.38 399 PHE A CA 1
ATOM 3323 C C . PHE A 1 399 ? -12.953 -2.393 1.162 1 90.38 399 PHE A C 1
ATOM 3325 O O . PHE A 1 399 ? -14.141 -2.207 0.891 1 90.38 399 PHE A O 1
ATOM 3332 N N . LEU A 1 400 ? -12.5 -3.326 1.87 1 87.44 400 LEU A N 1
ATOM 3333 C CA . LEU A 1 400 ? -13.445 -4.324 2.361 1 87.44 400 LEU A CA 1
ATOM 3334 C C . LEU A 1 400 ? -13.797 -4.062 3.82 1 87.44 400 LEU A C 1
ATOM 3336 O O . LEU A 1 400 ? -12.984 -3.529 4.578 1 87.44 400 LEU A O 1
ATOM 3340 N N . PRO A 1 401 ? -15.094 -4.145 4.359 1 71.19 401 PRO A N 1
ATOM 3341 C CA . PRO A 1 401 ? -15.531 -3.887 5.73 1 71.19 401 PRO A CA 1
ATOM 3342 C C . PRO A 1 401 ? -14.844 -4.789 6.75 1 71.19 401 PRO A C 1
ATOM 3344 O O . PRO A 1 401 ? -14.406 -5.891 6.41 1 71.19 401 PRO A O 1
ATOM 3347 N N . MET B 1 1 ? 12.945 37.031 46.188 1 29.86 1 MET B N 1
ATOM 3348 C CA . MET B 1 1 ? 12.172 36.844 44.969 1 29.86 1 MET B CA 1
ATOM 3349 C C . MET B 1 1 ? 12.562 35.531 44.281 1 29.86 1 MET B C 1
ATOM 3351 O O . MET B 1 1 ? 13.734 35.312 44 1 29.86 1 MET B O 1
ATOM 3355 N N . GLU B 1 2 ? 12.062 34.406 44.562 1 39.22 2 GLU B N 1
ATOM 3356 C CA . GLU B 1 2 ? 12.5 33.062 44.188 1 39.22 2 GLU B CA 1
ATOM 3357 C C . GLU B 1 2 ? 12.953 33.031 42.719 1 39.22 2 GLU B C 1
ATOM 3359 O O . GLU B 1 2 ? 12.25 33.5 41.844 1 39.22 2 GLU B O 1
ATOM 3364 N N . THR B 1 3 ? 14.125 33.219 42.344 1 45.19 3 THR B N 1
ATOM 3365 C CA . THR B 1 3 ? 14.805 33.25 41.031 1 45.19 3 THR B CA 1
ATOM 3366 C C . THR B 1 3 ? 14.164 32.25 40.062 1 45.19 3 THR B C 1
ATOM 3368 O O . THR B 1 3 ? 14.242 31.031 40.281 1 45.19 3 THR B O 1
ATOM 3371 N N . LEU B 1 4 ? 12.953 32.5 39.531 1 60.91 4 LEU B N 1
ATOM 3372 C CA . LEU B 1 4 ? 12.18 31.656 38.656 1 60.91 4 LEU B CA 1
ATOM 3373 C C . LEU B 1 4 ? 13.086 31.016 37.594 1 60.91 4 LEU B C 1
ATOM 3375 O O . LEU B 1 4 ? 13.852 31.703 36.906 1 60.91 4 LEU B O 1
ATOM 3379 N N . ASN B 1 5 ? 13.617 29.781 37.844 1 81.5 5 ASN B N 1
ATOM 3380 C CA . ASN B 1 5 ? 14.5 29 37 1 81.5 5 ASN B CA 1
ATOM 3381 C C . ASN B 1 5 ? 13.969 28.906 35.562 1 81.5 5 ASN B C 1
ATOM 3383 O O . ASN B 1 5 ? 13.25 27.969 35.219 1 81.5 5 ASN B O 1
ATOM 3387 N N . SER B 1 6 ? 14.219 29.953 34.844 1 90.19 6 SER B N 1
ATOM 3388 C CA . SER B 1 6 ? 13.852 29.984 33.438 1 90.19 6 SER B CA 1
ATOM 3389 C C . SER B 1 6 ? 14.758 29.062 32.594 1 90.19 6 SER B C 1
ATOM 3391 O O . SER B 1 6 ? 15.969 29.031 32.812 1 90.19 6 SER B O 1
ATOM 3393 N N . PRO B 1 7 ? 14.133 28.266 31.797 1 94.62 7 PRO B N 1
ATOM 3394 C CA . PRO B 1 7 ? 14.977 27.438 30.938 1 94.62 7 PRO B CA 1
ATOM 3395 C C . PRO B 1 7 ? 15.852 28.266 29.984 1 94.62 7 PRO B C 1
ATOM 3397 O O . PRO B 1 7 ? 15.422 29.312 29.5 1 94.62 7 PRO B O 1
ATOM 3400 N N . SER B 1 8 ? 17 27.797 29.766 1 95 8 SER B N 1
ATOM 3401 C CA . SER B 1 8 ? 17.875 28.469 28.797 1 95 8 SER B CA 1
ATOM 3402 C C . SER B 1 8 ? 17.406 28.234 27.375 1 95 8 SER B C 1
ATOM 3404 O O . SER B 1 8 ? 16.625 27.312 27.109 1 95 8 SER B O 1
ATOM 3406 N N . ASP B 1 9 ? 17.906 29.078 26.469 1 96.38 9 ASP B N 1
ATOM 3407 C CA . ASP B 1 9 ? 17.562 28.938 25.062 1 96.38 9 ASP B CA 1
ATOM 3408 C C . ASP B 1 9 ? 18 27.562 24.531 1 96.38 9 ASP B C 1
ATOM 3410 O O . ASP B 1 9 ? 17.266 26.922 23.797 1 96.38 9 ASP B O 1
ATOM 3414 N N . LYS B 1 10 ? 19.094 27.125 24.938 1 95.94 10 LYS B N 1
ATOM 3415 C CA . LYS B 1 10 ? 19.641 25.844 24.5 1 95.94 10 LYS B CA 1
ATOM 3416 C C . LYS B 1 10 ? 18.781 24.688 25 1 95.94 10 LYS B C 1
ATOM 3418 O O . LYS B 1 10 ? 18.547 23.703 24.281 1 95.94 10 LYS B O 1
ATOM 3423 N N . VAL B 1 11 ? 18.359 24.812 26.203 1 95.75 11 VAL B N 1
ATOM 3424 C CA . VAL B 1 11 ? 17.5 23.781 26.781 1 95.75 11 VAL B CA 1
ATOM 3425 C C . VAL B 1 11 ? 16.188 23.703 26 1 95.75 11 VAL B C 1
ATOM 3427 O O . VAL B 1 11 ? 15.703 22.609 25.688 1 95.75 11 VAL B O 1
ATOM 3430 N N . LEU B 1 12 ? 15.664 24.844 25.688 1 97.56 12 LEU B N 1
ATOM 3431 C CA . LEU B 1 12 ? 14.406 24.875 24.938 1 97.56 12 LEU B CA 1
ATOM 3432 C C . LEU B 1 12 ? 14.57 24.266 23.562 1 97.56 12 LEU B C 1
ATOM 3434 O O . LEU B 1 12 ? 13.711 23.5 23.109 1 97.56 12 LEU B O 1
ATOM 3438 N N . TYR B 1 13 ? 15.633 24.578 22.938 1 97.06 13 TYR B N 1
ATOM 3439 C CA . TYR B 1 13 ? 15.883 23.984 21.625 1 97.06 13 TYR B CA 1
ATOM 3440 C C . TYR B 1 13 ? 15.984 22.469 21.703 1 97.06 13 TYR B C 1
ATOM 3442 O O . TYR B 1 13 ? 15.352 21.766 20.922 1 97.06 13 TYR B O 1
ATOM 3450 N N . GLN B 1 14 ? 16.781 22.016 22.609 1 96 14 GLN B N 1
ATOM 3451 C CA . GLN B 1 14 ? 16.938 20.578 22.797 1 96 14 GLN B CA 1
ATOM 3452 C C . GLN B 1 14 ? 15.609 19.906 23.094 1 96 14 GLN B C 1
ATOM 3454 O O . GLN B 1 14 ? 15.312 18.844 22.562 1 96 14 GLN B O 1
ATOM 3459 N N . ALA B 1 15 ? 14.867 20.547 23.922 1 96.56 15 ALA B N 1
ATOM 3460 C CA . ALA B 1 15 ? 13.578 19.984 24.344 1 96.56 15 ALA B CA 1
ATOM 3461 C C . ALA B 1 15 ? 12.648 19.812 23.141 1 96.56 15 ALA B C 1
ATOM 3463 O O . ALA B 1 15 ? 12.086 18.734 22.938 1 96.56 15 ALA B O 1
ATOM 3464 N N . ILE B 1 16 ? 12.547 20.797 22.281 1 96.88 16 ILE B N 1
ATOM 3465 C CA . ILE B 1 16 ? 11.562 20.734 21.203 1 96.88 16 ILE B CA 1
ATOM 3466 C C . ILE B 1 16 ? 12.039 19.766 20.125 1 96.88 16 ILE B C 1
ATOM 3468 O O . ILE B 1 16 ? 11.227 19.25 19.344 1 96.88 16 ILE B O 1
ATOM 3472 N N . MET B 1 17 ? 13.289 19.453 20.125 1 95.62 17 MET B N 1
ATOM 3473 C CA . MET B 1 17 ? 13.797 18.469 19.172 1 95.62 17 MET B CA 1
ATOM 3474 C C . MET B 1 17 ? 13.594 17.047 19.703 1 95.62 17 MET B C 1
ATOM 3476 O O . MET B 1 17 ? 13.664 16.078 18.938 1 95.62 17 MET B O 1
ATOM 3480 N N . GLU B 1 18 ? 13.242 16.938 21 1 96 18 GLU B N 1
ATOM 3481 C CA . GLU B 1 18 ? 13.219 15.617 21.594 1 96 18 GLU B CA 1
ATOM 3482 C C . GLU B 1 18 ? 11.812 15.219 22.031 1 96 18 GLU B C 1
ATOM 3484 O O . GLU B 1 18 ? 11.438 14.047 21.953 1 96 18 GLU B O 1
ATOM 3489 N N . ILE B 1 19 ? 11.086 16.156 22.469 1 96.75 19 ILE B N 1
ATOM 3490 C CA . ILE B 1 19 ? 9.781 15.875 23.062 1 96.75 19 ILE B CA 1
ATOM 3491 C C . ILE B 1 19 ? 8.836 15.328 22 1 96.75 19 ILE B C 1
ATOM 3493 O O . ILE B 1 19 ? 8.82 15.812 20.875 1 96.75 19 ILE B O 1
ATOM 3497 N N . LYS B 1 20 ? 7.926 14.398 22.422 1 96.56 20 LYS B N 1
ATOM 3498 C CA . LYS B 1 20 ? 7.023 13.727 21.5 1 96.56 20 LYS B CA 1
ATOM 3499 C C . LYS B 1 20 ? 5.57 14.102 21.781 1 96.56 20 LYS B C 1
ATOM 3501 O O . LYS B 1 20 ? 4.656 13.594 21.125 1 96.56 20 LYS B O 1
ATOM 3506 N N . GLU B 1 21 ? 5.453 14.891 22.781 1 98.06 21 GLU B N 1
ATOM 3507 C CA . GLU B 1 21 ? 4.121 15.359 23.141 1 98.06 21 GLU B CA 1
ATOM 3508 C C . GLU B 1 21 ? 4.051 16.891 23.125 1 98.06 21 GLU B C 1
ATOM 3510 O O . GLU B 1 21 ? 5.051 17.562 23.375 1 98.06 21 GLU B O 1
ATOM 3515 N N . PRO B 1 22 ? 2.861 17.406 22.828 1 98.75 22 PRO B N 1
ATOM 3516 C CA . PRO B 1 22 ? 2.736 18.859 22.828 1 98.75 22 PRO B CA 1
ATOM 3517 C C . PRO B 1 22 ? 2.955 19.469 24.203 1 98.75 22 PRO B C 1
ATOM 3519 O O . PRO B 1 22 ? 2.66 18.844 25.219 1 98.75 22 PRO B O 1
ATOM 3522 N N . VAL B 1 23 ? 3.43 20.688 24.25 1 98.69 23 VAL B N 1
ATOM 3523 C CA . VAL B 1 23 ? 3.584 21.469 25.469 1 98.69 23 VAL B CA 1
ATOM 3524 C C . VAL B 1 23 ? 3.256 22.938 25.188 1 98.69 23 VAL B C 1
ATOM 3526 O O . VAL B 1 23 ? 3.32 23.375 24.047 1 98.69 23 VAL B O 1
ATOM 3529 N N . ILE B 1 24 ? 2.861 23.609 26.203 1 98.88 24 ILE B N 1
ATOM 3530 C CA . ILE B 1 24 ? 2.615 25.047 26.125 1 98.88 24 ILE B CA 1
ATOM 3531 C C . ILE B 1 24 ? 3.701 25.781 26.906 1 98.88 24 ILE B C 1
ATOM 3533 O O . ILE B 1 24 ? 3.9 25.547 28.094 1 98.88 24 ILE B O 1
ATOM 3537 N N . PHE B 1 25 ? 4.387 26.609 26.234 1 98.38 25 PHE B N 1
ATOM 3538 C CA . PHE B 1 25 ? 5.348 27.484 26.891 1 98.38 25 PHE B CA 1
ATOM 3539 C C . PHE B 1 25 ? 4.695 28.812 27.266 1 98.38 25 PHE B C 1
ATOM 3541 O O . PHE B 1 25 ? 4.012 29.438 26.453 1 98.38 25 PHE B O 1
ATOM 3548 N N . GLN B 1 26 ? 4.957 29.188 28.406 1 96.62 26 GLN B N 1
ATOM 3549 C CA . GLN B 1 26 ? 4.406 30.438 28.922 1 96.62 26 GLN B CA 1
ATOM 3550 C C . GLN B 1 26 ? 5.512 31.328 29.469 1 96.62 26 GLN B C 1
ATOM 3552 O O . GLN B 1 26 ? 6.555 30.844 29.906 1 96.62 26 GLN B O 1
ATOM 3557 N N . ARG B 1 27 ? 5.293 32.625 29.312 1 94.25 27 ARG B N 1
ATOM 3558 C CA . ARG B 1 27 ? 6.145 33.656 29.891 1 94.25 27 ARG B CA 1
ATOM 3559 C C . ARG B 1 27 ? 7.516 33.656 29.234 1 94.25 27 ARG B C 1
ATOM 3561 O O . ARG B 1 27 ? 8.438 34.344 29.703 1 94.25 27 ARG B O 1
ATOM 3568 N N . LEU B 1 28 ? 7.617 32.938 28.188 1 94.62 28 LEU B N 1
ATOM 3569 C CA . LEU B 1 28 ? 8.906 32.906 27.516 1 94.62 28 LEU B CA 1
ATOM 3570 C C . LEU B 1 28 ? 9.133 34.156 26.688 1 94.62 28 LEU B C 1
ATOM 3572 O O . LEU B 1 28 ? 10.273 34.531 26.391 1 94.62 28 LEU B O 1
ATOM 3576 N N . LEU B 1 29 ? 8.062 34.781 26.328 1 93.31 29 LEU B N 1
ATOM 3577 C CA . LEU B 1 29 ? 8.164 35.938 25.469 1 93.31 29 LEU B CA 1
ATOM 3578 C C . LEU B 1 29 ? 8.102 37.219 26.297 1 93.31 29 LEU B C 1
ATOM 3580 O O . LEU B 1 29 ? 7.898 38.312 25.75 1 93.31 29 LEU B O 1
ATOM 3584 N N . GLN B 1 30 ? 8.227 37.094 27.5 1 90.5 30 GLN B N 1
ATOM 3585 C CA . GLN B 1 30 ? 8.234 38.219 28.406 1 90.5 30 GLN B CA 1
ATOM 3586 C C . GLN B 1 30 ? 9.578 38.344 29.141 1 90.5 30 GLN B C 1
ATOM 3588 O O . GLN B 1 30 ? 10.195 37.344 29.469 1 90.5 30 GLN B O 1
ATOM 3593 N N . ASN B 1 31 ? 9.953 39.562 29.375 1 84.88 31 ASN B N 1
ATOM 3594 C CA . ASN B 1 31 ? 11.164 39.812 30.141 1 84.88 31 ASN B CA 1
ATOM 3595 C C . ASN B 1 31 ? 10.883 39.812 31.641 1 84.88 31 ASN B C 1
ATOM 3597 O O . ASN B 1 31 ? 9.789 39.438 32.062 1 84.88 31 ASN B O 1
ATOM 3601 N N . ALA B 1 32 ? 11.875 40.188 32.406 1 80.38 32 ALA B N 1
ATOM 3602 C CA . ALA B 1 32 ? 11.789 40.125 33.875 1 80.38 32 ALA B CA 1
ATOM 3603 C C . ALA B 1 32 ? 10.727 41.094 34.375 1 80.38 32 ALA B C 1
ATOM 3605 O O . ALA B 1 32 ? 10.164 40.906 35.469 1 80.38 32 ALA B O 1
ATOM 3606 N N . LYS B 1 33 ? 10.453 42.188 33.594 1 84.94 33 LYS B N 1
ATOM 3607 C CA . LYS B 1 33 ? 9.461 43.188 33.969 1 84.94 33 LYS B CA 1
ATOM 3608 C C . LYS B 1 33 ? 8.086 42.844 33.406 1 84.94 33 LYS B C 1
ATOM 3610 O O . LYS B 1 33 ? 7.16 43.656 33.469 1 84.94 33 LYS B O 1
ATOM 3615 N N . ASP B 1 34 ? 7.977 41.75 32.688 1 83.62 34 ASP B N 1
ATOM 3616 C CA . ASP B 1 34 ? 6.738 41.188 32.156 1 83.62 34 ASP B CA 1
ATOM 3617 C C . ASP B 1 34 ? 6.348 41.906 30.859 1 83.62 34 ASP B C 1
ATOM 3619 O O . ASP B 1 34 ? 5.191 41.844 30.438 1 83.62 34 ASP B O 1
ATOM 3623 N N . ASP B 1 35 ? 7.379 42.562 30.344 1 87.19 35 ASP B N 1
ATOM 3624 C CA . ASP B 1 35 ? 7.152 43.125 29.031 1 87.19 35 ASP B CA 1
ATOM 3625 C C . ASP B 1 35 ? 7.441 42.125 27.922 1 87.19 35 ASP B C 1
ATOM 3627 O O . ASP B 1 35 ? 8.383 41.344 28.031 1 87.19 35 ASP B O 1
ATOM 3631 N N . TYR B 1 36 ? 6.59 42.25 26.938 1 89.19 36 TYR B N 1
ATOM 3632 C CA . TYR B 1 36 ? 6.805 41.344 25.828 1 89.19 36 TYR B CA 1
ATOM 3633 C C . TYR B 1 36 ? 8.07 41.688 25.062 1 89.19 36 TYR B C 1
ATOM 3635 O O . TYR B 1 36 ? 8.383 42.875 24.875 1 89.19 36 TYR B O 1
ATOM 3643 N N . CYS B 1 37 ? 8.672 40.656 24.562 1 90 37 CYS B N 1
ATOM 3644 C CA . CYS B 1 37 ? 9.945 40.812 23.875 1 90 37 CYS B CA 1
ATOM 3645 C C . CYS B 1 37 ? 9.734 41.062 22.375 1 90 37 CYS B C 1
ATOM 3647 O O . CYS B 1 37 ? 10.609 41.594 21.703 1 90 37 CYS B O 1
ATOM 3649 N N . TRP B 1 38 ? 8.609 40.594 21.844 1 96.06 38 TRP B N 1
ATOM 3650 C CA . TRP B 1 38 ? 8.281 40.844 20.453 1 96.06 38 TRP B CA 1
ATOM 3651 C C . TRP B 1 38 ? 7.543 42.156 20.281 1 96.06 38 TRP B C 1
ATOM 3653 O O . TRP B 1 38 ? 6.551 42.438 20.969 1 96.06 38 TRP B O 1
ATOM 3663 N N . LYS B 1 39 ? 7.941 43 19.391 1 94.75 39 LYS B N 1
ATOM 3664 C CA . LYS B 1 39 ? 7.281 44.25 19.125 1 94.75 39 LYS B CA 1
ATOM 3665 C C . LYS B 1 39 ? 5.844 44.062 18.656 1 94.75 39 LYS B C 1
ATOM 3667 O O . LYS B 1 39 ? 4.984 44.906 18.875 1 94.75 39 LYS B O 1
ATOM 3672 N N . LEU B 1 40 ? 5.633 42.969 18.016 1 96.19 40 LEU B N 1
ATOM 3673 C CA . LEU B 1 40 ? 4.301 42.656 17.516 1 96.19 40 LEU B CA 1
ATOM 3674 C C . LEU B 1 40 ? 3.27 42.719 18.641 1 96.19 40 LEU B C 1
ATOM 3676 O O . LEU B 1 40 ? 2.111 43.062 18.406 1 96.19 40 LEU B O 1
ATOM 3680 N N . PHE B 1 41 ? 3.68 42.406 19.859 1 95.31 41 PHE B N 1
ATOM 3681 C CA . PHE B 1 41 ? 2.781 42.406 21.016 1 95.31 41 PHE B CA 1
ATOM 3682 C C . PHE B 1 41 ? 2.432 43.844 21.422 1 95.31 41 PHE B C 1
ATOM 3684 O O . PHE B 1 41 ? 1.43 44.062 22.109 1 95.31 41 PHE B O 1
ATOM 3691 N N . GLU B 1 42 ? 3.189 44.688 21.078 1 91.75 42 GLU B N 1
ATOM 3692 C CA . GLU B 1 42 ? 3.01 46.062 21.5 1 91.75 42 GLU B CA 1
ATOM 3693 C C . GLU B 1 42 ? 1.945 46.781 20.672 1 91.75 42 GLU B C 1
ATOM 3695 O O . GLU B 1 42 ? 1.381 47.781 21.094 1 91.75 42 GLU B O 1
ATOM 3700 N N . TRP B 1 43 ? 1.772 46.281 19.562 1 94.19 43 TRP B N 1
ATOM 3701 C CA . TRP B 1 43 ? 0.825 46.969 18.672 1 94.19 43 TRP B CA 1
ATOM 3702 C C . TRP B 1 43 ? -0.601 46.5 18.953 1 94.19 43 TRP B C 1
ATOM 3704 O O . TRP B 1 43 ? -0.901 45.312 18.875 1 94.19 43 TRP B O 1
ATOM 3714 N N . ASN B 1 44 ? -1.401 47.469 19.281 1 92.19 44 ASN B N 1
ATOM 3715 C CA . ASN B 1 44 ? -2.82 47.125 19.297 1 92.19 44 ASN B CA 1
ATOM 3716 C C . ASN B 1 44 ? -3.391 47 17.891 1 92.19 44 ASN B C 1
ATOM 3718 O O . ASN B 1 44 ? -2.672 47.188 16.906 1 92.19 44 ASN B O 1
ATOM 3722 N N . LEU B 1 45 ? -4.645 46.719 17.766 1 91.75 45 LEU B N 1
ATOM 3723 C CA . LEU B 1 45 ? -5.234 46.406 16.469 1 91.75 45 LEU B CA 1
ATOM 3724 C C . LEU B 1 45 ? -5.168 47.594 15.523 1 91.75 45 LEU B C 1
ATOM 3726 O O . LEU B 1 45 ? -4.898 47.438 14.328 1 91.75 45 LEU B O 1
ATOM 3730 N N . SER B 1 46 ? -5.445 48.719 16.078 1 92.44 46 SER B N 1
ATOM 3731 C CA . SER B 1 46 ? -5.398 49.906 15.266 1 92.44 46 SER B CA 1
ATOM 3732 C C . SER B 1 46 ? -3.984 50.188 14.766 1 92.44 46 SER B C 1
ATOM 3734 O O . SER B 1 46 ? -3.789 50.562 13.609 1 92.44 46 SER B O 1
ATOM 3736 N N . GLU B 1 47 ? -3.057 50.062 15.602 1 95.38 47 GLU B N 1
ATOM 3737 C CA . GLU B 1 47 ? -1.659 50.281 15.234 1 95.38 47 GLU B CA 1
ATOM 3738 C C . GLU B 1 47 ? -1.205 49.25 14.195 1 95.38 47 GLU B C 1
ATOM 3740 O O . GLU B 1 47 ? -0.476 49.594 13.258 1 95.38 47 GLU B O 1
ATOM 3745 N N . LEU B 1 48 ? -1.621 48.094 14.461 1 95.38 48 LEU B N 1
ATOM 3746 C CA . LEU B 1 48 ? -1.271 47.031 13.516 1 95.38 48 LEU B CA 1
ATOM 3747 C C . LEU B 1 48 ? -1.841 47.344 12.133 1 95.38 48 LEU B C 1
ATOM 3749 O O . LEU B 1 48 ? -1.161 47.156 11.125 1 95.38 48 LEU B O 1
ATOM 3753 N N . ALA B 1 49 ? -3.057 47.75 12.086 1 95.81 49 ALA B N 1
ATOM 3754 C CA . ALA B 1 49 ? -3.688 48.125 10.828 1 95.81 49 ALA B CA 1
ATOM 3755 C C . ALA B 1 49 ? -2.904 49.25 10.133 1 95.81 49 ALA B C 1
ATOM 3757 O O . ALA B 1 49 ? -2.76 49.219 8.906 1 95.81 49 ALA B O 1
ATOM 3758 N N . GLU B 1 50 ? -2.494 50.125 10.938 1 96.12 50 GLU B N 1
ATOM 3759 C CA . GLU B 1 50 ? -1.689 51.219 10.391 1 96.12 50 GLU B CA 1
ATOM 3760 C C . GLU B 1 50 ? -0.387 50.688 9.789 1 96.12 50 GLU B C 1
ATOM 3762 O O . GLU B 1 50 ? 0.039 51.125 8.727 1 96.12 50 GLU B O 1
ATOM 3767 N N . LYS B 1 51 ? 0.238 49.812 10.5 1 95.75 51 LYS B N 1
ATOM 3768 C CA . LYS B 1 51 ? 1.488 49.219 10.016 1 95.75 51 LYS B CA 1
ATOM 3769 C C . LYS B 1 51 ? 1.273 48.438 8.727 1 95.75 51 LYS B C 1
ATOM 3771 O O . LYS B 1 51 ? 2.125 48.469 7.832 1 95.75 51 LYS B O 1
ATOM 3776 N N . PHE B 1 52 ? 0.148 47.688 8.695 1 96.31 52 PHE B N 1
ATOM 3777 C CA . PHE B 1 52 ? -0.161 46.938 7.488 1 96.31 52 PHE B CA 1
ATOM 3778 C C . PHE B 1 52 ? -0.43 47.875 6.312 1 96.31 52 PHE B C 1
ATOM 3780 O O . PHE B 1 52 ? -0.088 47.562 5.172 1 96.31 52 PHE B O 1
ATOM 3787 N N . GLY B 1 53 ? -1.06 49 6.645 1 95.06 53 GLY B N 1
ATOM 3788 C CA . GLY B 1 53 ? -1.344 49.969 5.613 1 95.06 53 GLY B CA 1
ATOM 3789 C C . GLY B 1 53 ? -2.441 49.562 4.66 1 95.06 53 GLY B C 1
ATOM 3790 O O . GLY B 1 53 ? -3.469 49.031 5.09 1 95.06 53 GLY B O 1
ATOM 3791 N N . ASP B 1 54 ? -2.17 49.781 3.326 1 94.81 54 ASP B N 1
ATOM 3792 C CA . ASP B 1 54 ? -3.227 49.562 2.34 1 94.81 54 ASP B CA 1
ATOM 3793 C C . ASP B 1 54 ? -3.074 48.219 1.641 1 94.81 54 ASP B C 1
ATOM 3795 O O . ASP B 1 54 ? -3.686 48 0.597 1 94.81 54 ASP B O 1
ATOM 3799 N N . ILE B 1 55 ? -2.303 47.375 2.238 1 95.69 55 ILE B N 1
ATOM 3800 C CA . ILE B 1 55 ? -2.145 46.062 1.649 1 95.69 55 ILE B CA 1
ATOM 3801 C C . ILE B 1 55 ? -3.473 45.312 1.701 1 95.69 55 ILE B C 1
ATOM 3803 O O . ILE B 1 55 ? -4.102 45.219 2.76 1 95.69 55 ILE B O 1
ATOM 3807 N N . LYS B 1 56 ? -3.93 44.812 0.59 1 96.88 56 LYS B N 1
ATOM 3808 C CA . LYS B 1 56 ? -5.117 43.969 0.545 1 96.88 56 LYS B CA 1
ATOM 3809 C C . LYS B 1 56 ? -4.762 42.5 0.831 1 96.88 56 LYS B C 1
ATOM 3811 O O . LYS B 1 56 ? -3.973 41.906 0.104 1 96.88 56 LYS B O 1
ATOM 3816 N N . LEU B 1 57 ? -5.305 42.062 1.851 1 97.5 57 LEU B N 1
ATOM 3817 C CA . LEU B 1 57 ? -5.059 40.719 2.279 1 97.5 57 LEU B CA 1
ATOM 3818 C C . LEU B 1 57 ? -6.199 39.781 1.842 1 97.5 57 LEU B C 1
ATOM 3820 O O . LEU B 1 57 ? -7.367 40.188 1.899 1 97.5 57 LEU B O 1
ATOM 3824 N N . PRO B 1 58 ? -5.891 38.594 1.349 1 98.06 58 PRO B N 1
ATOM 3825 C CA . PRO B 1 58 ? -6.934 37.656 0.998 1 98.06 58 PRO B CA 1
ATOM 3826 C C . PRO B 1 58 ? -7.504 36.906 2.217 1 98.06 58 PRO B C 1
ATOM 3828 O O . PRO B 1 58 ? -6.812 36.094 2.83 1 98.06 58 PRO B O 1
ATOM 3831 N N . PHE B 1 59 ? -8.742 37.125 2.52 1 97.56 59 PHE B N 1
ATOM 3832 C CA . PHE B 1 59 ? -9.422 36.438 3.607 1 97.56 59 PHE B CA 1
ATOM 3833 C C . PHE B 1 59 ? -10.328 35.344 3.066 1 97.56 59 PHE B C 1
ATOM 3835 O O . PHE B 1 59 ? -11.219 35.594 2.254 1 97.56 59 PHE B O 1
ATOM 3842 N N . ARG B 1 60 ? -10.023 34.156 3.502 1 97.38 60 ARG B N 1
ATOM 3843 C CA . ARG B 1 60 ? -10.953 33.062 3.238 1 97.38 60 ARG B CA 1
ATOM 3844 C C . ARG B 1 60 ? -12.25 33.25 4.012 1 97.38 60 ARG B C 1
ATOM 3846 O O . ARG B 1 60 ? -12.234 33.656 5.18 1 97.38 60 ARG B O 1
ATOM 3853 N N . VAL B 1 61 ? -13.32 32.969 3.307 1 95.5 61 VAL B N 1
ATOM 3854 C CA . VAL B 1 61 ? -14.625 33.188 3.926 1 95.5 61 VAL B CA 1
ATOM 3855 C C . VAL B 1 61 ? -15.32 31.828 4.156 1 95.5 61 VAL B C 1
ATOM 3857 O O . VAL B 1 61 ? -15.438 31.016 3.234 1 95.5 61 VAL B O 1
ATOM 3860 N N . GLY B 1 62 ? -15.664 31.594 5.355 1 95.25 62 GLY B N 1
ATOM 3861 C CA . GLY B 1 62 ? -16.516 30.469 5.695 1 95.25 62 GLY B CA 1
ATOM 3862 C C . GLY B 1 62 ? -17.797 30.859 6.383 1 95.25 62 GLY B C 1
ATOM 3863 O O . GLY B 1 62 ? -18.156 32.031 6.414 1 95.25 62 GLY B O 1
ATOM 3864 N N . TYR B 1 63 ? -18.516 29.859 6.812 1 93.69 63 TYR B N 1
ATOM 3865 C CA . TYR B 1 63 ? -19.828 30.125 7.383 1 93.69 63 TYR B CA 1
ATOM 3866 C C . TYR B 1 63 ? -19.969 29.5 8.766 1 93.69 63 TYR B C 1
ATOM 3868 O O . TYR B 1 63 ? -19.5 28.375 8.992 1 93.69 63 TYR B O 1
ATOM 3876 N N . ASN B 1 64 ? -20.5 30.312 9.664 1 93.56 64 ASN B N 1
ATOM 3877 C CA . ASN B 1 64 ? -20.906 29.781 10.961 1 93.56 64 ASN B CA 1
ATOM 3878 C C . ASN B 1 64 ? -22.203 29 10.859 1 93.56 64 ASN B C 1
ATOM 3880 O O . ASN B 1 64 ? -23.25 29.453 11.359 1 93.56 64 ASN B O 1
ATOM 3884 N N . ALA B 1 65 ? -22.062 27.844 10.289 1 93.06 65 ALA B N 1
ATOM 3885 C CA . ALA B 1 65 ? -23.234 27.031 9.984 1 93.06 65 ALA B CA 1
ATOM 3886 C C . ALA B 1 65 ? -22.891 25.531 10 1 93.06 65 ALA B C 1
ATOM 3888 O O . ALA B 1 65 ? -21.703 25.172 9.953 1 93.06 65 ALA B O 1
ATOM 3889 N N . ARG B 1 66 ? -23.953 24.828 10.008 1 93.56 66 ARG B N 1
ATOM 3890 C CA . ARG B 1 66 ? -23.828 23.375 9.953 1 93.56 66 ARG B CA 1
ATOM 3891 C C . ARG B 1 66 ? -23.578 22.906 8.531 1 93.56 66 ARG B C 1
ATOM 3893 O O . ARG B 1 66 ? -24.188 23.406 7.582 1 93.56 66 ARG B O 1
ATOM 3900 N N . SER B 1 67 ? -22.641 22.062 8.414 1 91.62 67 SER B N 1
ATOM 3901 C CA . SER B 1 67 ? -22.359 21.406 7.141 1 91.62 67 SER B CA 1
ATOM 3902 C C . SER B 1 67 ? -22.016 19.938 7.332 1 91.62 67 SER B C 1
ATOM 3904 O O . SER B 1 67 ? -21.531 19.547 8.391 1 91.62 67 SER B O 1
ATOM 3906 N N . MET B 1 68 ? -22.266 19.109 6.305 1 89.94 68 MET B N 1
ATOM 3907 C CA . MET B 1 68 ? -22.031 17.672 6.387 1 89.94 68 MET B CA 1
ATOM 3908 C C . MET B 1 68 ? -20.531 17.375 6.434 1 89.94 68 MET B C 1
ATOM 3910 O O . MET B 1 68 ? -20.078 16.516 7.199 1 89.94 68 MET B O 1
ATOM 3914 N N . ASN B 1 69 ? -19.828 18.094 5.609 1 92.56 69 ASN B N 1
ATOM 3915 C CA . ASN B 1 69 ? -18.375 17.938 5.52 1 92.56 69 ASN B CA 1
ATOM 3916 C C . ASN B 1 69 ? -17.656 19.156 6.086 1 92.56 69 ASN B C 1
ATOM 3918 O O . ASN B 1 69 ? -18.25 20.219 6.258 1 92.56 69 ASN B O 1
ATOM 3922 N N . PRO B 1 70 ? -16.391 18.938 6.406 1 96.06 70 PRO B N 1
ATOM 3923 C CA . PRO B 1 70 ? -15.633 20.125 6.797 1 96.06 70 PRO B CA 1
ATOM 3924 C C . PRO B 1 70 ? -15.664 21.234 5.742 1 96.06 70 PRO B C 1
ATOM 3926 O O . PRO B 1 70 ? -15.75 20.938 4.543 1 96.06 70 PRO B O 1
ATOM 3929 N N . GLN B 1 71 ? -15.688 22.438 6.207 1 95.56 71 GLN B N 1
ATOM 3930 C CA . GLN B 1 71 ? -15.547 23.531 5.266 1 95.56 71 GLN B CA 1
ATOM 3931 C C . GLN B 1 71 ? -14.125 23.609 4.715 1 95.56 71 GLN B C 1
ATOM 3933 O O . GLN B 1 71 ? -13.305 24.391 5.211 1 95.56 71 GLN B O 1
ATOM 3938 N N . TRP B 1 72 ? -13.922 22.828 3.67 1 94.56 72 TRP B N 1
ATOM 3939 C CA . TRP B 1 72 ? -12.594 22.719 3.078 1 94.56 72 TRP B CA 1
ATOM 3940 C C . TRP B 1 72 ? -12.125 24.078 2.541 1 94.56 72 TRP B C 1
ATOM 3942 O O . TRP B 1 72 ? -12.906 24.812 1.935 1 94.56 72 TRP B O 1
ATOM 3952 N N . GLU B 1 73 ? -10.875 24.29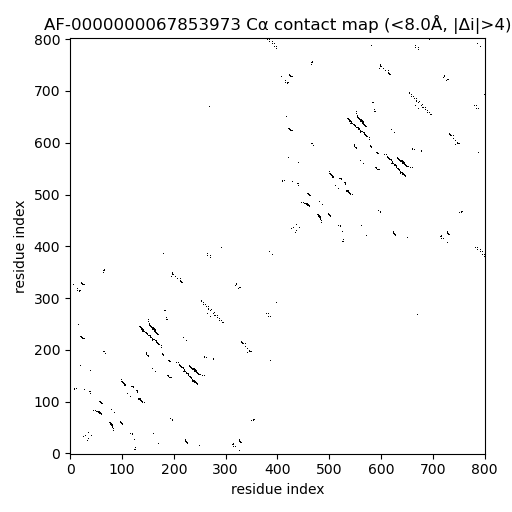7 2.709 1 92.56 73 GLU B N 1
ATOM 3953 C CA . GLU B 1 73 ? -10.297 25.578 2.289 1 92.56 73 GLU B CA 1
ATOM 3954 C C . GLU B 1 73 ? -10.523 25.812 0.798 1 92.56 73 GLU B C 1
ATOM 3956 O O . GLU B 1 73 ? -10.867 26.922 0.388 1 92.56 73 GLU B O 1
ATOM 3961 N N . VAL B 1 74 ? -10.391 24.812 0.007 1 89.88 74 VAL B N 1
ATOM 3962 C CA . VAL B 1 74 ? -10.461 24.922 -1.446 1 89.88 74 VAL B CA 1
ATOM 3963 C C . VAL B 1 74 ? -11.875 25.312 -1.872 1 89.88 74 VAL B C 1
ATOM 3965 O O . VAL B 1 74 ? -12.078 25.812 -2.977 1 89.88 74 VAL B O 1
ATOM 3968 N N . ASN B 1 75 ? -12.805 25.094 -1.051 1 90.25 75 ASN B N 1
ATOM 3969 C CA . ASN B 1 75 ? -14.195 25.359 -1.391 1 90.25 75 ASN B CA 1
ATOM 3970 C C . ASN B 1 75 ? -14.664 26.688 -0.807 1 90.25 75 ASN B C 1
ATOM 3972 O O . ASN B 1 75 ? -15.836 27.047 -0.945 1 90.25 75 ASN B O 1
ATOM 3976 N N . CYS B 1 76 ? -13.852 27.391 -0.146 1 93.38 76 CYS B N 1
ATOM 3977 C CA . CYS B 1 76 ? -14.188 28.672 0.452 1 93.38 76 CYS B CA 1
ATOM 3978 C C . CYS B 1 76 ? -13.781 29.828 -0.462 1 93.38 76 CYS B C 1
ATOM 3980 O O . CYS B 1 76 ? -12.664 29.844 -0.981 1 93.38 76 CYS B O 1
ATOM 3982 N N . PRO B 1 77 ? -14.672 30.734 -0.671 1 95.19 77 PRO B N 1
ATOM 3983 C CA . PRO B 1 77 ? -14.258 31.906 -1.431 1 95.19 77 PRO B CA 1
ATOM 3984 C C . PRO B 1 77 ? -13.281 32.781 -0.657 1 95.19 77 PRO B C 1
ATOM 3986 O O . PRO B 1 77 ? -13.156 32.656 0.564 1 95.19 77 PRO B O 1
ATOM 3989 N N . THR B 1 78 ? -12.641 33.688 -1.39 1 96.5 78 THR B N 1
ATOM 3990 C CA . THR B 1 78 ? -11.688 34.625 -0.801 1 96.5 78 THR B CA 1
ATOM 3991 C C . THR B 1 78 ? -12.102 36.062 -1.071 1 96.5 78 THR B C 1
ATOM 3993 O O . THR B 1 78 ? -12.562 36.375 -2.17 1 96.5 78 THR B O 1
ATOM 3996 N N . VAL B 1 79 ? -11.969 36.875 -0.114 1 96.5 79 VAL B N 1
ATOM 3997 C CA . VAL B 1 79 ? -12.234 38.281 -0.271 1 96.5 79 VAL B CA 1
ATOM 3998 C C . VAL B 1 79 ? -10.977 39.094 0.076 1 96.5 79 VAL B C 1
ATOM 4000 O O . VAL B 1 79 ? -10.297 38.812 1.064 1 96.5 79 VAL B O 1
ATOM 4003 N N . LEU B 1 80 ? -10.688 40.125 -0.719 1 97.5 80 LEU B N 1
ATOM 4004 C CA . LEU B 1 80 ? -9.547 41 -0.47 1 97.5 80 LEU B CA 1
ATOM 4005 C C . LEU B 1 80 ? -9.969 42.219 0.336 1 97.5 80 LEU B C 1
ATOM 4007 O O . LEU B 1 80 ? -10.922 42.906 -0.026 1 97.5 80 LEU B O 1
ATOM 4011 N N . MET B 1 81 ? -9.305 42.438 1.424 1 96.56 81 MET B N 1
ATOM 4012 C CA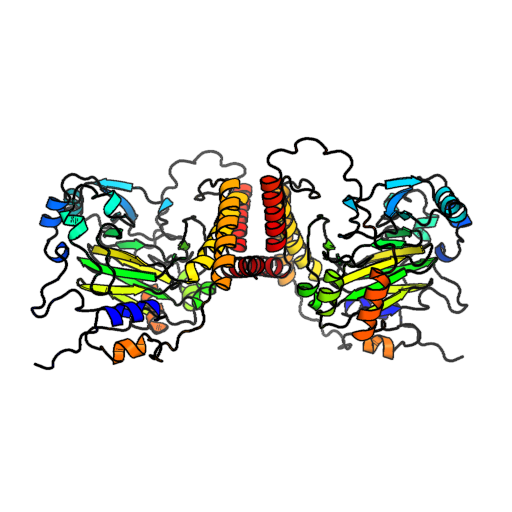 . MET B 1 81 ? -9.547 43.625 2.201 1 96.56 81 MET B CA 1
ATOM 4013 C C . MET B 1 81 ? -8.328 44 3.043 1 96.56 81 MET B C 1
ATOM 4015 O O . MET B 1 81 ? -7.477 43.156 3.309 1 96.56 81 MET B O 1
ATOM 4019 N N . THR B 1 82 ? -8.266 45.25 3.373 1 97.12 82 THR B N 1
ATOM 4020 C CA . THR B 1 82 ? -7.207 45.656 4.285 1 97.12 82 THR B CA 1
ATOM 4021 C C . THR B 1 82 ? -7.512 45.219 5.711 1 97.12 82 THR B C 1
ATOM 4023 O O . THR B 1 82 ? -8.656 44.875 6.031 1 97.12 82 THR B O 1
ATOM 4026 N N . LEU B 1 83 ? -6.488 45.281 6.512 1 96.75 83 LEU B N 1
ATOM 4027 C CA . LEU B 1 83 ? -6.719 44.906 7.906 1 96.75 83 LEU B CA 1
ATOM 4028 C C . LEU B 1 83 ? -7.695 45.906 8.562 1 96.75 83 LEU B C 1
ATOM 4030 O O . LEU B 1 83 ? -8.547 45.5 9.359 1 96.75 83 LEU B O 1
ATOM 4034 N N . LEU B 1 84 ? -7.59 47.125 8.258 1 95.25 84 LEU B N 1
ATOM 4035 C CA . LEU B 1 84 ? -8.492 48.125 8.805 1 95.25 84 LEU B CA 1
ATOM 4036 C C . LEU B 1 84 ? -9.938 47.844 8.422 1 95.25 84 LEU B C 1
ATOM 4038 O O . LEU B 1 84 ? -10.828 47.906 9.266 1 95.25 84 LEU B O 1
ATOM 4042 N N . GLU B 1 85 ? -10.117 47.594 7.16 1 94 85 GLU B N 1
ATOM 4043 C CA . GLU B 1 85 ? -11.453 47.25 6.699 1 94 85 GLU B CA 1
ATOM 4044 C C . GLU B 1 85 ? -11.992 46 7.43 1 94 85 GLU B C 1
ATOM 4046 O O . GLU B 1 85 ? -13.164 45.969 7.801 1 94 85 GLU B O 1
ATOM 4051 N N . PHE B 1 86 ? -11.148 45.125 7.578 1 94.12 86 PHE B N 1
ATOM 4052 C CA . PHE B 1 86 ? -11.531 43.906 8.273 1 94.12 86 PHE B CA 1
ATOM 4053 C C . PHE B 1 86 ? -11.977 44.219 9.695 1 94.12 86 PHE B C 1
ATOM 4055 O O . PHE B 1 86 ? -13.023 43.75 10.141 1 94.12 86 PHE B O 1
ATOM 4062 N N . ILE B 1 87 ? -11.203 44.938 10.391 1 91.81 87 ILE B N 1
ATOM 4063 C CA . ILE B 1 87 ? -11.5 45.281 11.781 1 91.81 87 ILE B CA 1
ATOM 4064 C C . ILE B 1 87 ? -12.812 46.031 11.852 1 91.81 87 ILE B C 1
ATOM 4066 O O . ILE B 1 87 ? -13.641 45.781 12.727 1 91.81 87 ILE B O 1
ATOM 4070 N N . GLN B 1 88 ? -13 46.875 10.977 1 89 88 GLN B N 1
ATOM 4071 C CA . GLN B 1 88 ? -14.227 47.656 10.938 1 89 88 GLN B CA 1
ATOM 4072 C C . GLN B 1 88 ? -15.445 46.781 10.664 1 89 88 GLN B C 1
ATOM 4074 O O . GLN B 1 88 ? -16.5 46.969 11.258 1 89 88 GLN B O 1
ATOM 4079 N N . ASN B 1 89 ? -15.234 45.906 9.75 1 86.19 89 ASN B N 1
ATOM 4080 C CA . ASN B 1 89 ? -16.312 45 9.422 1 86.19 89 ASN B CA 1
ATOM 4081 C C . ASN B 1 89 ? -16.703 44.125 10.625 1 86.19 89 ASN B C 1
ATOM 4083 O O . ASN B 1 89 ? -17.875 43.812 10.797 1 86.19 89 ASN B O 1
ATOM 4087 N N . MET B 1 90 ? -15.789 43.75 11.344 1 82.94 90 MET B N 1
ATOM 4088 C CA . MET B 1 90 ? -16.047 42.938 12.508 1 82.94 90 MET B CA 1
ATOM 4089 C C . MET B 1 90 ? -16.781 43.719 13.586 1 82.94 90 MET B C 1
ATOM 4091 O O . MET B 1 90 ? -17.609 43.156 14.312 1 82.94 90 MET B O 1
ATOM 4095 N N . ASN B 1 91 ? -16.469 44.906 13.68 1 74 91 ASN B N 1
ATOM 4096 C CA . ASN B 1 91 ? -17.094 45.75 14.695 1 74 91 ASN B CA 1
ATOM 4097 C C . ASN B 1 91 ? -18.531 46.125 14.32 1 74 91 ASN B C 1
ATOM 4099 O O . ASN B 1 91 ? -19.391 46.219 15.188 1 74 91 ASN B O 1
ATOM 4103 N N . PHE B 1 92 ? -18.656 46.469 13.094 1 63.28 92 PHE B N 1
ATOM 4104 C CA . PHE B 1 92 ? -19.953 47 12.664 1 63.28 92 PHE B CA 1
ATOM 4105 C C . PHE B 1 92 ? -20.922 45.844 12.367 1 63.28 92 PHE B C 1
ATOM 4107 O O . PHE B 1 92 ? -22.141 46.031 12.438 1 63.28 92 PHE B O 1
ATOM 4114 N N . HIS B 1 93 ? -20.422 44.906 11.602 1 60.31 93 HIS B N 1
ATOM 4115 C CA . HIS B 1 93 ? -21.344 43.906 11.07 1 60.31 93 HIS B CA 1
ATOM 4116 C C . HIS B 1 93 ? -21.516 42.719 12.023 1 60.31 93 HIS B C 1
ATOM 4118 O O . HIS B 1 93 ? -20.531 42.125 12.469 1 60.31 93 HIS B O 1
ATOM 4124 N N . GLU B 1 94 ? -22.609 42.844 12.625 1 53.38 94 GLU B N 1
ATOM 4125 C CA . GLU B 1 94 ? -23.141 41.781 13.461 1 53.38 94 GLU B CA 1
ATOM 4126 C C . GLU B 1 94 ? -23.375 40.5 12.648 1 53.38 94 GLU B C 1
ATOM 4128 O O . GLU B 1 94 ? -23.938 39.531 13.156 1 53.38 94 GLU B O 1
ATOM 4133 N N . ASN B 1 95 ? -23.047 40.656 11.344 1 58.09 95 ASN B N 1
ATOM 4134 C CA . ASN B 1 95 ? -23.453 39.438 10.664 1 58.09 95 ASN B CA 1
ATOM 4135 C C . ASN B 1 95 ? -22.562 38.25 11.031 1 58.09 95 ASN B C 1
ATOM 4137 O O . ASN B 1 95 ? -21.484 38.094 10.484 1 58.09 95 ASN B O 1
ATOM 4141 N N . HIS B 1 96 ? -22.875 37.562 12.062 1 74.12 96 HIS B N 1
ATOM 4142 C CA . HIS B 1 96 ? -22.234 36.469 12.766 1 74.12 96 HIS B CA 1
ATOM 4143 C C . HIS B 1 96 ? -22.375 35.156 11.992 1 74.12 96 HIS B C 1
ATOM 4145 O O . HIS B 1 96 ? -22.016 34.094 12.492 1 74.12 96 HIS B O 1
ATOM 4151 N N . LYS B 1 97 ? -22.688 35.438 10.641 1 86.94 97 LYS B N 1
ATOM 4152 C CA . LYS B 1 97 ? -22.922 34.219 9.883 1 86.94 97 LYS B CA 1
ATOM 4153 C C . LYS B 1 97 ? -21.656 33.75 9.18 1 86.94 97 LYS B C 1
ATOM 4155 O O . LYS B 1 97 ? -21.531 32.562 8.828 1 86.94 97 LYS B O 1
ATOM 4160 N N . LYS B 1 98 ? -20.766 34.688 8.977 1 92.5 98 LYS B N 1
ATOM 4161 C CA . LYS B 1 98 ? -19.531 34.375 8.266 1 92.5 98 LYS B CA 1
ATOM 4162 C C . LYS B 1 98 ? -18.312 34.531 9.164 1 92.5 98 LYS B C 1
ATOM 4164 O O . LYS B 1 98 ? -18.344 35.312 10.117 1 92.5 98 LYS B O 1
ATOM 4169 N N . TRP B 1 99 ? -17.391 33.812 8.883 1 94.81 99 TRP B N 1
ATOM 4170 C CA . TRP B 1 99 ? -16.078 34.031 9.469 1 94.81 99 TRP B CA 1
ATOM 4171 C C . TRP B 1 99 ? -15.039 34.281 8.383 1 94.81 99 TRP B C 1
ATOM 4173 O O . TRP B 1 99 ? -15.234 33.906 7.23 1 94.81 99 TRP B O 1
ATOM 4183 N N . TYR B 1 100 ? -13.984 34.969 8.711 1 95.81 100 TYR B N 1
ATOM 4184 C CA . TYR B 1 100 ? -12.914 35.406 7.805 1 95.81 100 TYR B CA 1
ATOM 4185 C C . TYR B 1 100 ? -11.555 34.969 8.336 1 95.81 100 TYR B C 1
ATOM 4187 O O . TYR B 1 100 ? -11.297 35.031 9.539 1 95.81 100 TYR B O 1
ATOM 4195 N N . TYR B 1 101 ? -10.719 34.531 7.414 1 97.44 101 TYR B N 1
ATOM 4196 C CA . TYR B 1 101 ? -9.445 33.969 7.859 1 97.44 101 TYR B CA 1
ATOM 4197 C C . TYR B 1 101 ? -8.336 34.281 6.859 1 97.44 101 TYR B C 1
ATOM 4199 O O . TYR B 1 101 ? -8.375 33.812 5.719 1 97.44 101 TYR B O 1
ATOM 4207 N N . PHE B 1 102 ? -7.398 35.156 7.207 1 98.06 102 PHE B N 1
ATOM 4208 C CA . PHE B 1 102 ? -6.109 35.281 6.535 1 98.06 102 PHE B CA 1
ATOM 4209 C C . PHE B 1 102 ? -5.137 34.219 7.035 1 98.06 102 PHE B C 1
ATOM 4211 O O . PHE B 1 102 ? -4.363 34.469 7.961 1 98.06 102 PHE B O 1
ATOM 4218 N N . ASP B 1 103 ? -5.168 33.031 6.387 1 94.75 103 ASP B N 1
ATOM 4219 C CA . ASP B 1 103 ? -4.562 31.828 6.973 1 94.75 103 ASP B CA 1
ATOM 4220 C C . ASP B 1 103 ? -3.375 31.344 6.145 1 94.75 103 ASP B C 1
ATOM 4222 O O . ASP B 1 103 ? -3.396 31.422 4.914 1 94.75 103 ASP B O 1
ATOM 4226 N N . TYR B 1 104 ? -2.373 30.891 6.836 1 90.69 104 TYR B N 1
ATOM 4227 C CA . TYR B 1 104 ? -1.237 30.203 6.234 1 90.69 104 TYR B CA 1
ATOM 4228 C C . TYR B 1 104 ? -0.497 31.109 5.266 1 90.69 104 TYR B C 1
ATOM 4230 O O . TYR B 1 104 ? -0.307 30.766 4.098 1 90.69 104 TYR B O 1
ATOM 4238 N N . LYS B 1 105 ? -0.179 32.25 5.699 1 94.81 105 LYS B N 1
ATOM 4239 C CA . LYS B 1 105 ? 0.531 33.188 4.836 1 94.81 105 LYS B CA 1
ATOM 4240 C C . LYS B 1 105 ? 1.948 33.438 5.34 1 94.81 105 LYS B C 1
ATOM 4242 O O . LYS B 1 105 ? 2.139 33.844 6.484 1 94.81 105 LYS B O 1
ATOM 4247 N N . TYR B 1 106 ? 2.857 33.188 4.516 1 97.06 106 TYR B N 1
ATOM 4248 C CA . TYR B 1 106 ? 4.227 33.562 4.871 1 97.06 106 TYR B CA 1
ATOM 4249 C C . TYR B 1 106 ? 4.383 35.062 4.961 1 97.06 106 TYR B C 1
ATOM 4251 O O . TYR B 1 106 ? 4.086 35.781 4.004 1 97.06 106 TYR B O 1
ATOM 4259 N N . MET B 1 107 ? 4.816 35.5 6.066 1 97.75 107 MET B N 1
ATOM 4260 C CA . MET B 1 107 ? 4.914 36.906 6.324 1 97.75 107 MET B CA 1
ATOM 4261 C C . MET B 1 107 ? 5.777 37.594 5.273 1 97.75 107 MET B C 1
ATOM 4263 O O . MET B 1 107 ? 5.445 38.688 4.809 1 97.75 107 MET B O 1
ATOM 4267 N N . GLN B 1 108 ? 6.832 36.906 4.887 1 96.75 108 GLN B N 1
ATOM 4268 C CA . GLN B 1 108 ? 7.762 37.5 3.93 1 96.75 108 GLN B CA 1
ATOM 4269 C C . GLN B 1 108 ? 7.082 37.75 2.586 1 96.75 108 GLN B C 1
ATOM 4271 O O . GLN B 1 108 ? 7.453 38.688 1.859 1 96.75 108 GLN B O 1
ATOM 4276 N N . GLU B 1 109 ? 6.145 37 2.213 1 96.75 109 GLU B N 1
ATOM 4277 C CA . GLU B 1 109 ? 5.438 37.188 0.945 1 96.75 109 GLU B CA 1
ATOM 4278 C C . GLU B 1 109 ? 4.551 38.406 0.964 1 96.75 109 GLU B C 1
ATOM 4280 O O . GLU B 1 109 ? 4.371 39.062 -0.063 1 96.75 109 GLU B O 1
ATOM 4285 N N . TRP B 1 110 ? 4.055 38.781 2.074 1 96.5 110 TRP B N 1
ATOM 4286 C CA . TRP B 1 110 ? 3.039 39.844 2.15 1 96.5 110 TRP B CA 1
ATOM 4287 C C . TRP B 1 110 ? 3.625 41.125 2.729 1 96.5 110 TRP B C 1
ATOM 4289 O O . TRP B 1 110 ? 3.086 42.219 2.514 1 96.5 110 TRP B O 1
ATOM 4299 N N . PHE B 1 111 ? 4.781 40.938 3.43 1 96.56 111 PHE B N 1
ATOM 4300 C CA . PHE B 1 111 ? 5.336 42.094 4.109 1 96.56 111 PHE B CA 1
ATOM 4301 C C . PHE B 1 111 ? 6.801 42.281 3.74 1 96.56 111 PHE B C 1
ATOM 4303 O O . PHE B 1 111 ? 7.602 42.719 4.574 1 96.56 111 PHE B O 1
ATOM 4310 N N . LYS B 1 112 ? 7.113 41.938 2.611 1 93.38 112 LYS B N 1
ATOM 4311 C CA . LYS B 1 112 ? 8.484 42 2.121 1 93.38 112 LYS B CA 1
ATOM 4312 C C . LYS B 1 112 ? 9.062 43.406 2.285 1 93.38 112 LYS B C 1
ATOM 4314 O O . LYS B 1 112 ? 10.242 43.562 2.596 1 93.38 112 LYS B O 1
ATOM 4319 N N . ASN B 1 113 ? 8.25 44.469 2.098 1 93.44 113 ASN B N 1
ATOM 4320 C CA . ASN B 1 113 ? 8.727 45.844 2.17 1 93.44 113 ASN B CA 1
ATOM 4321 C C . ASN B 1 113 ? 8.422 46.469 3.527 1 93.44 113 ASN B C 1
ATOM 4323 O O . ASN B 1 113 ? 8.398 47.688 3.658 1 93.44 113 ASN B O 1
ATOM 4327 N N . LYS B 1 114 ? 8.141 45.656 4.516 1 95.56 114 LYS B N 1
ATOM 4328 C CA . LYS B 1 114 ? 7.84 46.156 5.863 1 95.56 114 LYS B CA 1
ATOM 4329 C C . LYS B 1 114 ? 8.719 45.469 6.902 1 95.56 114 LYS B C 1
ATOM 4331 O O . LYS B 1 114 ? 8.219 44.719 7.746 1 95.56 114 LYS B O 1
ATOM 4336 N N . PRO B 1 115 ? 9.93 45.844 6.902 1 95.81 115 PRO B N 1
ATOM 4337 C CA . PRO B 1 115 ? 10.867 45.156 7.812 1 95.81 115 PRO B CA 1
ATOM 4338 C C . PRO B 1 115 ? 10.461 45.312 9.273 1 95.81 115 PRO B C 1
ATOM 4340 O O . PRO B 1 115 ? 10.766 44.438 10.086 1 95.81 115 PRO B O 1
ATOM 4343 N N . GLU B 1 116 ? 9.805 46.375 9.617 1 95.94 116 GLU B N 1
ATOM 4344 C CA . GLU B 1 116 ? 9.367 46.562 11 1 95.94 116 GLU B CA 1
ATOM 4345 C C . GLU B 1 116 ? 8.438 45.438 11.445 1 95.94 116 GLU B C 1
ATOM 4347 O O . GLU B 1 116 ? 8.461 45.031 12.609 1 95.94 116 GLU B O 1
ATOM 4352 N N . ILE B 1 117 ? 7.672 44.969 10.5 1 96.88 117 ILE B N 1
ATOM 4353 C CA . ILE B 1 117 ? 6.758 43.875 10.812 1 96.88 117 ILE B CA 1
ATOM 4354 C C . ILE B 1 117 ? 7.531 42.562 10.898 1 96.88 117 ILE B C 1
ATOM 4356 O O . ILE B 1 117 ? 7.375 41.812 11.852 1 96.88 117 ILE B O 1
ATOM 4360 N N . LEU B 1 118 ? 8.359 42.312 9.945 1 97.75 118 LEU B N 1
ATOM 4361 C CA . LEU B 1 118 ? 9.133 41.062 9.891 1 97.75 118 LEU B CA 1
ATOM 4362 C C . LEU B 1 118 ? 10.039 40.938 11.109 1 97.75 118 LEU B C 1
ATOM 4364 O O . LEU B 1 118 ? 10.188 39.844 11.672 1 97.75 118 LEU B O 1
ATOM 4368 N N . ASN B 1 119 ? 10.547 42.062 11.555 1 96.94 119 ASN B N 1
ATOM 4369 C CA . ASN B 1 119 ? 11.492 42.062 12.672 1 96.94 119 ASN B CA 1
ATOM 4370 C C . ASN B 1 119 ? 10.773 42.156 14.016 1 96.94 119 ASN B C 1
ATOM 4372 O O . ASN B 1 119 ? 11.406 42.094 15.07 1 96.94 119 ASN B O 1
ATOM 4376 N N . SER B 1 120 ? 9.477 42.25 13.961 1 97 120 SER B N 1
ATOM 4377 C CA . SER B 1 120 ? 8.719 42.344 15.195 1 97 120 SER B CA 1
ATOM 4378 C C . SER B 1 120 ? 8.562 41 15.859 1 97 120 SER B C 1
ATOM 4380 O O . SER B 1 120 ? 8.008 40.875 16.953 1 97 120 SER B O 1
ATOM 4382 N N . VAL B 1 121 ? 9 39.938 15.219 1 96.56 121 VAL B N 1
ATOM 4383 C CA . VAL B 1 121 ? 8.945 38.562 15.711 1 96.56 121 VAL B CA 1
ATOM 4384 C C . VAL B 1 121 ? 10.328 37.906 15.602 1 96.56 121 VAL B C 1
ATOM 4386 O O . VAL B 1 121 ? 11.055 38.156 14.641 1 96.56 121 VAL B O 1
ATOM 4389 N N . ASN B 1 122 ? 10.68 37.125 16.547 1 96.44 122 ASN B N 1
ATOM 4390 C CA . ASN B 1 122 ? 11.883 36.281 16.422 1 96.44 122 ASN B CA 1
ATOM 4391 C C . ASN B 1 122 ? 11.797 35.062 17.297 1 96.44 122 ASN B C 1
ATOM 4393 O O . ASN B 1 122 ? 11.016 35 18.266 1 96.44 122 ASN B O 1
ATOM 4397 N N . TRP B 1 123 ? 12.586 34.062 17.047 1 97.81 123 TRP B N 1
ATOM 4398 C CA . TRP B 1 123 ? 12.516 32.781 17.75 1 97.81 123 TRP B CA 1
ATOM 4399 C C . TRP B 1 123 ? 13.812 32.5 18.5 1 97.81 123 TRP B C 1
ATOM 4401 O O . TRP B 1 123 ? 14.18 31.344 18.703 1 97.81 123 TRP B O 1
ATOM 4411 N N . LYS B 1 124 ? 14.484 33.5 18.984 1 96 124 LYS B N 1
ATOM 4412 C CA . LYS B 1 124 ? 15.789 33.406 19.625 1 96 124 LYS B CA 1
ATOM 4413 C C . LYS B 1 124 ? 15.672 32.656 20.953 1 96 124 LYS B C 1
ATOM 4415 O O . LYS B 1 124 ? 16.609 31.953 21.375 1 96 124 LYS B O 1
ATOM 4420 N N . ARG B 1 125 ? 14.547 32.812 21.625 1 95.5 125 ARG B N 1
ATOM 4421 C CA . ARG B 1 125 ? 14.344 32.125 22.906 1 95.5 125 ARG B CA 1
ATOM 4422 C C . ARG B 1 125 ? 14.477 30.609 22.75 1 95.5 125 ARG B C 1
ATOM 4424 O O . ARG B 1 125 ? 14.695 29.891 23.734 1 95.5 125 ARG B O 1
ATOM 4431 N N . PHE B 1 126 ? 14.312 30.141 21.562 1 97.31 126 PHE B N 1
ATOM 4432 C CA . PHE B 1 126 ? 14.469 28.719 21.297 1 97.31 126 PHE B CA 1
ATOM 4433 C C . PHE B 1 126 ? 15.797 28.438 20.609 1 97.31 126 PHE B C 1
ATOM 4435 O O . PHE B 1 126 ? 15.961 27.406 19.953 1 97.31 126 PHE B O 1
ATOM 4442 N N . ASP B 1 127 ? 16.625 29.359 20.656 1 97.19 127 ASP B N 1
ATOM 4443 C CA . ASP B 1 127 ? 17.969 29.266 20.078 1 97.19 127 ASP B CA 1
ATOM 4444 C C . ASP B 1 127 ? 17.891 29.125 18.562 1 97.19 127 ASP B C 1
ATOM 4446 O O . ASP B 1 127 ? 18.688 28.406 17.953 1 97.19 127 ASP B O 1
ATOM 4450 N N . ILE B 1 128 ? 16.875 29.688 17.969 1 97.19 128 ILE B N 1
ATOM 4451 C CA . ILE B 1 128 ? 16.672 29.688 16.516 1 97.19 128 ILE B CA 1
ATOM 4452 C C . ILE B 1 128 ? 16.797 31.109 15.977 1 97.19 128 ILE B C 1
ATOM 4454 O O . ILE B 1 128 ? 16.062 32 16.391 1 97.19 128 ILE B O 1
ATOM 4458 N N . ASP B 1 129 ? 17.688 31.266 15.086 1 96.56 129 ASP B N 1
ATOM 4459 C CA . ASP B 1 129 ? 17.922 32.594 14.508 1 96.56 129 ASP B CA 1
ATOM 4460 C C . ASP B 1 129 ? 17.016 32.844 13.312 1 96.56 129 ASP B C 1
ATOM 4462 O O . ASP B 1 129 ? 17.484 32.906 12.172 1 96.56 129 ASP B O 1
ATOM 4466 N N . LYS B 1 130 ? 15.75 32.969 13.562 1 97.06 130 LYS B N 1
ATOM 4467 C CA . LYS B 1 130 ? 14.719 33.188 12.555 1 97.06 130 LYS B CA 1
ATOM 4468 C C . LYS B 1 130 ? 13.742 34.281 13.016 1 97.06 130 LYS B C 1
ATOM 4470 O O . LYS B 1 130 ? 13.617 34.531 14.219 1 97.06 130 LYS B O 1
ATOM 4475 N N . THR B 1 131 ? 13.141 34.938 12.109 1 97.12 131 THR B N 1
ATOM 4476 C CA . THR B 1 131 ? 12.242 36.062 12.336 1 97.12 131 THR B CA 1
ATOM 4477 C C . THR B 1 131 ? 10.93 35.844 11.578 1 97.12 131 THR B C 1
ATOM 4479 O O . THR B 1 131 ? 10.516 34.719 11.328 1 97.12 131 THR B O 1
ATOM 4482 N N . GLY B 1 132 ? 10.305 36.969 11.32 1 97.12 132 GLY B N 1
ATOM 4483 C CA . GLY B 1 132 ? 9.109 36.938 10.492 1 97.12 132 GLY B CA 1
ATOM 4484 C C . GLY B 1 132 ? 9.375 36.469 9.07 1 97.12 132 GLY B C 1
ATOM 4485 O O . GLY B 1 132 ? 8.469 36 8.391 1 97.12 132 GLY B O 1
ATOM 4486 N N . ASP B 1 133 ? 10.609 36.531 8.672 1 96.56 133 ASP B N 1
ATOM 4487 C CA . ASP B 1 133 ? 10.992 36.094 7.332 1 96.56 133 ASP B CA 1
ATOM 4488 C C . ASP B 1 133 ? 10.734 34.625 7.148 1 96.56 133 ASP B C 1
ATOM 4490 O O . ASP B 1 133 ? 10.508 34.156 6.031 1 96.56 133 ASP B O 1
ATOM 4494 N N . ASP B 1 134 ? 10.703 33.906 8.258 1 97.06 134 ASP B N 1
ATOM 4495 C CA . ASP B 1 134 ? 10.578 32.438 8.234 1 97.06 134 ASP B CA 1
ATOM 4496 C C . ASP B 1 134 ? 9.25 32 8.844 1 97.06 134 ASP B C 1
ATOM 4498 O O . ASP B 1 134 ? 9.062 30.812 9.125 1 97.06 134 ASP B O 1
ATOM 4502 N N . SER B 1 135 ? 8.367 32.969 9.078 1 98.19 135 SER B N 1
ATOM 4503 C CA . SER B 1 135 ? 7.16 32.656 9.844 1 98.19 135 SER B CA 1
ATOM 4504 C C . SER B 1 135 ? 5.906 32.875 9 1 98.19 135 SER B C 1
ATOM 4506 O O . SER B 1 135 ? 5.949 33.531 7.965 1 98.19 135 SER B O 1
ATOM 4508 N N . THR B 1 136 ? 4.875 32.188 9.406 1 98.12 136 THR B N 1
ATOM 4509 C CA . THR B 1 136 ? 3.547 32.438 8.859 1 98.12 136 THR B CA 1
ATOM 4510 C C . THR B 1 136 ? 2.67 33.188 9.867 1 98.12 136 THR B C 1
ATOM 4512 O O . THR B 1 136 ? 2.865 33.031 11.078 1 98.12 136 THR B O 1
ATOM 4515 N N . ILE B 1 137 ? 1.8 33.938 9.398 1 98.25 137 ILE B N 1
ATOM 4516 C CA . ILE B 1 137 ? 0.881 34.719 10.242 1 98.25 137 ILE B CA 1
ATOM 4517 C C . ILE B 1 137 ? -0.558 34.312 9.93 1 98.25 137 ILE B C 1
ATOM 4519 O O . ILE B 1 137 ? -0.878 33.938 8.789 1 98.25 137 ILE B O 1
ATOM 4523 N N . TRP B 1 138 ? -1.371 34.312 10.945 1 98.5 138 TRP B N 1
ATOM 4524 C CA . TRP B 1 138 ? -2.779 33.938 10.875 1 98.5 138 TRP B CA 1
ATOM 4525 C C . TRP B 1 138 ? -3.656 35 11.539 1 98.5 138 TRP B C 1
ATOM 4527 O O . TRP B 1 138 ? -3.477 35.312 12.711 1 98.5 138 TRP B O 1
ATOM 4537 N N . ILE B 1 139 ? -4.555 35.5 10.797 1 97.62 139 ILE B N 1
ATOM 4538 C CA . ILE B 1 139 ? -5.496 36.5 11.289 1 97.62 139 ILE B CA 1
ATOM 4539 C C . ILE B 1 139 ? -6.926 36.062 10.992 1 97.62 139 ILE B C 1
ATOM 4541 O O . ILE B 1 139 ? -7.301 35.875 9.828 1 97.62 139 ILE B O 1
ATOM 4545 N N . GLY B 1 140 ? -7.68 35.938 12.047 1 96.31 140 GLY B N 1
ATOM 4546 C CA . GLY B 1 140 ? -9.016 35.406 11.805 1 96.31 140 GLY B CA 1
ATOM 4547 C C . GLY B 1 140 ? -10.055 35.969 12.758 1 96.31 140 GLY B C 1
ATOM 4548 O O . GLY B 1 140 ? -9.734 36.344 13.883 1 96.31 140 GLY B O 1
ATOM 4549 N N . SER B 1 141 ? -11.312 36.094 12.32 1 95.62 141 SER B N 1
ATOM 4550 C CA . SER B 1 141 ? -12.445 36.438 13.172 1 95.62 141 SER B CA 1
ATOM 4551 C C . SER B 1 141 ? -12.891 35.25 14.008 1 95.62 141 SER B C 1
ATOM 4553 O O . SER B 1 141 ? -12.383 34.125 13.836 1 95.62 141 SER B O 1
ATOM 4555 N N . LYS B 1 142 ? -13.758 35.5 14.938 1 95.25 142 LYS B N 1
ATOM 4556 C CA . LYS B 1 142 ? -14.352 34.406 15.711 1 95.25 142 LYS B CA 1
ATOM 4557 C C . LYS B 1 142 ? -14.977 33.375 14.789 1 95.25 142 LYS B C 1
ATOM 4559 O O . LYS B 1 142 ? -15.672 33.719 13.828 1 95.25 142 LYS B O 1
ATOM 4564 N N . GLY B 1 143 ? -14.594 32.125 15.023 1 95.44 143 GLY B N 1
ATOM 4565 C CA . GLY B 1 143 ? -15.148 31.047 14.227 1 95.44 143 GLY B CA 1
ATOM 4566 C C . GLY B 1 143 ? -14.195 30.547 13.148 1 95.44 143 GLY B C 1
ATOM 4567 O O . GLY B 1 143 ? -14.352 29.438 12.641 1 95.44 143 GLY B O 1
ATOM 4568 N N . ALA B 1 144 ? -13.289 31.453 12.688 1 97.19 144 ALA B N 1
ATOM 4569 C CA . ALA B 1 144 ? -12.281 31 11.734 1 97.19 144 ALA B CA 1
ATOM 4570 C C . ALA B 1 144 ? -11.547 29.766 12.258 1 97.19 144 ALA B C 1
ATOM 4572 O O . ALA B 1 144 ? -11.227 29.688 13.445 1 97.19 144 ALA B O 1
ATOM 4573 N N . HIS B 1 145 ? -11.367 28.766 11.367 1 98.25 145 HIS B N 1
ATOM 4574 C CA . HIS B 1 145 ? -10.773 27.531 11.859 1 98.25 145 HIS B CA 1
ATOM 4575 C C . HIS B 1 145 ? -10 26.812 10.758 1 98.25 145 HIS B C 1
ATOM 4577 O O . HIS B 1 145 ? -10.141 27.141 9.578 1 98.25 145 HIS B O 1
ATOM 4583 N N . THR B 1 146 ? -9.094 26 11.109 1 98 146 THR B N 1
ATOM 4584 C CA . THR B 1 146 ? -8.406 25.031 10.266 1 98 146 THR B CA 1
ATOM 4585 C C . THR B 1 146 ? -8.883 23.609 10.562 1 98 146 THR B C 1
ATOM 4587 O O . THR B 1 146 ? -8.852 23.172 11.703 1 98 146 THR B O 1
ATOM 4590 N N . ASN B 1 147 ? -9.359 23 9.523 1 98.19 147 ASN B N 1
ATOM 4591 C CA . ASN B 1 147 ? -9.891 21.656 9.68 1 98.19 147 ASN B CA 1
ATOM 4592 C C . ASN B 1 147 ? -8.836 20.703 10.258 1 98.19 147 ASN B C 1
ATOM 4594 O O . ASN B 1 147 ? -7.637 20.938 10.094 1 98.19 147 ASN B O 1
ATOM 4598 N N . CYS B 1 148 ? -9.32 19.641 10.914 1 98.69 148 CYS B N 1
ATOM 4599 C CA . CYS B 1 148 ? -8.43 18.688 11.57 1 98.69 148 CYS B CA 1
ATOM 4600 C C . CYS B 1 148 ? -7.477 18.047 10.562 1 98.69 148 CYS B C 1
ATOM 4602 O O . CYS B 1 148 ? -7.902 17.562 9.516 1 98.69 148 CYS B O 1
ATOM 4604 N N . HIS B 1 149 ? -6.207 18.047 10.898 1 98.31 149 HIS B N 1
ATOM 4605 C CA . HIS B 1 149 ? -5.191 17.5 10 1 98.31 149 HIS B CA 1
ATOM 4606 C C . HIS B 1 149 ? -3.902 17.188 10.75 1 98.31 149 HIS B C 1
ATOM 4608 O O . HIS B 1 149 ? -3.766 17.516 11.93 1 98.31 149 HIS B O 1
ATOM 4614 N N . GLN B 1 150 ? -3.07 16.484 10.039 1 97.12 150 GLN B N 1
ATOM 4615 C CA . GLN B 1 150 ? -1.685 16.25 10.43 1 97.12 150 GLN B CA 1
ATOM 4616 C C . GLN B 1 150 ? -0.716 16.906 9.453 1 97.12 150 GLN B C 1
ATOM 4618 O O . GLN B 1 150 ? -0.938 16.875 8.234 1 97.12 150 GLN B O 1
ATOM 4623 N N . ASP B 1 151 ? 0.216 17.594 10.039 1 96.38 151 ASP B N 1
ATOM 4624 C CA . ASP B 1 151 ? 1.33 18.031 9.203 1 96.38 151 ASP B CA 1
ATOM 4625 C C . ASP B 1 151 ? 2.291 16.875 8.914 1 96.38 151 ASP B C 1
ATOM 4627 O O . ASP B 1 151 ? 2.732 16.188 9.836 1 96.38 151 ASP B O 1
ATOM 4631 N N . SER B 1 152 ? 2.668 16.734 7.691 1 95.31 152 SER B N 1
ATOM 4632 C CA . SER B 1 152 ? 3.463 15.562 7.348 1 95.31 152 SER B CA 1
ATOM 4633 C C . SER B 1 152 ? 4.949 15.812 7.582 1 95.31 152 SER B C 1
ATOM 4635 O O . SER B 1 152 ? 5.75 14.883 7.562 1 95.31 152 SER B O 1
ATOM 4637 N N . TYR B 1 153 ? 5.301 17.156 7.875 1 94.12 153 TYR B N 1
ATOM 4638 C CA . TYR B 1 153 ? 6.699 17.516 8.078 1 94.12 153 TYR B CA 1
ATOM 4639 C C . TYR B 1 153 ? 6.898 18.203 9.414 1 94.12 153 TYR B C 1
ATOM 4641 O O . TYR B 1 153 ? 5.988 18.859 9.93 1 94.12 153 TYR B O 1
ATOM 4649 N N . GLY B 1 154 ? 8.078 18 9.922 1 95.75 154 GLY B N 1
ATOM 4650 C CA . GLY B 1 154 ? 8.633 18.844 10.969 1 95.75 154 GLY B CA 1
ATOM 4651 C C . GLY B 1 154 ? 7.762 18.922 12.203 1 95.75 154 GLY B C 1
ATOM 4652 O O . GLY B 1 154 ? 6.953 18.031 12.453 1 95.75 154 GLY B O 1
ATOM 4653 N N . CYS B 1 155 ? 8.125 19.812 13.031 1 97.56 155 CYS B N 1
ATOM 4654 C CA . CYS B 1 155 ? 7.348 20.234 14.188 1 97.56 155 CYS B CA 1
ATOM 4655 C C . CYS B 1 155 ? 6.957 21.703 14.078 1 97.56 155 CYS B C 1
ATOM 4657 O O . CYS B 1 155 ? 7.355 22.391 13.133 1 97.56 155 CYS B O 1
ATOM 4659 N N . ASN B 1 156 ? 6.043 22.094 14.93 1 98.12 156 ASN B N 1
ATOM 4660 C CA . ASN B 1 156 ? 5.457 23.422 14.797 1 98.12 156 ASN B CA 1
ATOM 4661 C C . ASN B 1 156 ? 5.496 24.188 16.125 1 98.12 156 ASN B C 1
ATOM 4663 O O . ASN B 1 156 ? 5.242 23.609 17.188 1 98.12 156 ASN B O 1
ATOM 4667 N N . LEU B 1 157 ? 5.945 25.422 16.109 1 98.56 157 LEU B N 1
ATOM 4668 C CA . LEU B 1 157 ? 5.809 26.391 17.188 1 98.56 157 LEU B CA 1
ATOM 4669 C C . LEU B 1 157 ? 4.785 27.469 16.844 1 98.56 157 LEU B C 1
ATOM 4671 O O . LEU B 1 157 ? 4.934 28.156 15.828 1 98.56 157 LEU B O 1
ATOM 4675 N N . VAL B 1 158 ? 3.803 27.594 17.672 1 98.75 158 VAL B N 1
ATOM 4676 C CA . VAL B 1 158 ? 2.736 28.547 17.391 1 98.75 158 VAL B CA 1
ATOM 4677 C C . VAL B 1 158 ? 2.621 29.547 18.547 1 98.75 158 VAL B C 1
ATOM 4679 O O . VAL B 1 158 ? 2.301 29.172 19.672 1 98.75 158 VAL B O 1
ATOM 4682 N N . ALA B 1 159 ? 2.801 30.781 18.297 1 98.56 159 ALA B N 1
ATOM 4683 C CA . ALA B 1 159 ? 2.666 31.844 19.297 1 98.56 159 ALA B CA 1
ATOM 4684 C C . ALA B 1 159 ? 1.345 32.594 19.125 1 98.56 159 ALA B C 1
ATOM 4686 O O . ALA B 1 159 ? 1.021 33.062 18.031 1 98.56 159 ALA B O 1
ATOM 4687 N N . GLN B 1 160 ? 0.653 32.656 20.188 1 98.5 160 GLN B N 1
ATOM 4688 C CA . GLN B 1 160 ? -0.58 33.438 20.172 1 98.5 160 GLN B CA 1
ATOM 4689 C C . GLN B 1 160 ? -0.303 34.906 20.469 1 98.5 160 GLN B C 1
ATOM 4691 O O . GLN B 1 160 ? 0.272 35.25 21.516 1 98.5 160 GLN B O 1
ATOM 4696 N N . ILE B 1 161 ? -0.749 35.781 19.609 1 97.44 161 ILE B N 1
ATOM 4697 C CA . ILE B 1 161 ? -0.415 37.188 19.703 1 97.44 161 ILE B CA 1
ATOM 4698 C C . ILE B 1 161 ? -1.617 37.969 20.234 1 97.44 161 ILE B C 1
ATOM 4700 O O . ILE B 1 161 ? -1.477 38.812 21.125 1 97.44 161 ILE B O 1
ATOM 4704 N N . HIS B 1 162 ? -2.729 37.781 19.641 1 96.31 162 HIS B N 1
ATOM 4705 C CA . HIS B 1 162 ? -3.977 38.469 20 1 96.31 162 HIS B CA 1
ATOM 4706 C C . HIS B 1 162 ? -5.133 37.469 20.047 1 96.31 162 HIS B C 1
ATOM 4708 O O . HIS B 1 162 ? -5.195 36.531 19.234 1 96.31 162 HIS B O 1
ATOM 4714 N N . GLY B 1 163 ? -6.031 37.719 21 1 96.44 163 GLY B N 1
ATOM 4715 C CA . GLY B 1 163 ? -7.191 36.844 21.094 1 96.44 163 GLY B CA 1
ATOM 4716 C C . GLY B 1 163 ? -6.844 35.438 21.484 1 96.44 163 GLY B C 1
ATOM 4717 O O . GLY B 1 163 ? -5.719 35.156 21.922 1 96.44 163 GLY B O 1
ATOM 4718 N N . ARG B 1 164 ? -7.867 34.562 21.359 1 98.25 164 ARG B N 1
ATOM 4719 C CA . ARG B 1 164 ? -7.68 33.188 21.812 1 98.25 164 ARG B CA 1
ATOM 4720 C C . ARG B 1 164 ? -7.98 32.188 20.688 1 98.25 164 ARG B C 1
ATOM 4722 O O . ARG B 1 164 ? -8.93 32.375 19.922 1 98.25 164 ARG B O 1
ATOM 4729 N N . LYS B 1 165 ? -7.152 31.141 20.562 1 98.56 165 LYS B N 1
ATOM 4730 C CA . LYS B 1 165 ? -7.391 29.984 19.703 1 98.56 165 LYS B CA 1
ATOM 4731 C C . LYS B 1 165 ? -7.469 28.703 20.516 1 98.56 165 LYS B C 1
ATOM 4733 O O . LYS B 1 165 ? -6.699 28.5 21.469 1 98.56 165 LYS B O 1
ATOM 4738 N N . GLN B 1 166 ? -8.383 27.906 20.188 1 98.88 166 GLN B N 1
ATOM 4739 C CA . GLN B 1 166 ? -8.539 26.609 20.828 1 98.88 166 GLN B CA 1
ATOM 4740 C C . GLN B 1 166 ? -8.055 25.484 19.922 1 98.88 166 GLN B C 1
ATOM 4742 O O . GLN B 1 166 ? -8.375 25.453 18.734 1 98.88 166 GLN B O 1
ATOM 4747 N N . TRP B 1 167 ? -7.25 24.609 20.5 1 98.88 167 TRP B N 1
ATOM 4748 C CA . TRP B 1 167 ? -6.656 23.469 19.797 1 98.88 167 TRP B CA 1
ATOM 4749 C C . TRP B 1 167 ? -7.156 22.156 20.391 1 98.88 167 TRP B C 1
ATOM 4751 O O . TRP B 1 167 ? -7.078 21.938 21.594 1 98.88 167 TRP B O 1
ATOM 4761 N N . LEU B 1 168 ? -7.734 21.359 19.594 1 98.81 168 LEU B N 1
ATOM 4762 C CA . LEU B 1 168 ? -8 19.969 19.922 1 98.81 168 LEU B CA 1
ATOM 4763 C C . LEU B 1 168 ? -6.992 19.047 19.25 1 98.81 168 LEU B C 1
ATOM 4765 O O . LEU B 1 168 ? -6.918 19 18.031 1 98.81 168 LEU B O 1
ATOM 4769 N N . LEU B 1 169 ? -6.223 18.297 20.078 1 98.81 169 LEU B N 1
ATOM 4770 C CA . LEU B 1 169 ? -5.102 17.531 19.562 1 98.81 169 LEU B CA 1
ATOM 4771 C C . LEU B 1 169 ? -5.297 16.047 19.828 1 98.81 169 LEU B C 1
ATOM 4773 O O . LEU B 1 169 ? -5.852 15.656 20.859 1 98.81 169 LEU B O 1
ATOM 4777 N N . PHE B 1 170 ? -4.883 15.219 18.922 1 98.56 170 PHE B N 1
ATOM 4778 C CA . PHE B 1 170 ? -4.84 13.766 19.062 1 98.56 170 PHE B CA 1
ATOM 4779 C C . PHE B 1 170 ? -3.445 13.234 18.75 1 98.56 170 PHE B C 1
ATOM 4781 O O . PHE B 1 170 ? -2.77 13.742 17.859 1 98.56 170 PHE B O 1
ATOM 4788 N N . PRO B 1 171 ? -3.01 12.211 19.453 1 97.88 171 PRO B N 1
ATOM 4789 C CA . PRO B 1 171 ? -1.688 11.648 19.156 1 97.88 171 PRO B CA 1
ATOM 4790 C C . PRO B 1 171 ? -1.62 10.984 17.781 1 97.88 171 PRO B C 1
ATOM 4792 O O . PRO B 1 171 ? -2.652 10.602 17.234 1 97.88 171 PRO B O 1
ATOM 4795 N N . PRO B 1 172 ? -0.432 10.852 17.281 1 96.44 172 PRO B N 1
ATOM 4796 C CA . PRO B 1 172 ? -0.238 10.25 15.953 1 96.44 172 PRO B CA 1
ATOM 4797 C C . PRO B 1 172 ? -0.829 8.844 15.859 1 96.44 172 PRO B C 1
ATOM 4799 O O . PRO B 1 172 ? -1.294 8.438 14.789 1 96.44 172 PRO B O 1
ATOM 4802 N N . ASN B 1 173 ? -0.937 8.117 16.891 1 94.94 173 ASN B N 1
ATOM 4803 C CA . ASN B 1 173 ? -1.426 6.742 16.891 1 94.94 173 ASN B CA 1
ATOM 4804 C C . ASN B 1 173 ? -2.934 6.688 16.672 1 94.94 173 ASN B C 1
ATOM 4806 O O . ASN B 1 173 ? -3.492 5.609 16.453 1 94.94 173 ASN B O 1
ATOM 4810 N N . SER B 1 174 ? -3.566 7.848 16.625 1 95.75 174 SER B N 1
ATOM 4811 C CA . SER B 1 174 ? -5.008 7.914 16.422 1 95.75 174 SER B CA 1
ATOM 4812 C C . SER B 1 174 ? -5.352 7.93 14.938 1 95.75 174 SER B C 1
ATOM 4814 O O . SER B 1 174 ? -6.527 8 14.562 1 95.75 174 SER B O 1
ATOM 4816 N N . THR B 1 175 ? -4.461 7.805 14.094 1 95.06 175 THR B N 1
ATOM 4817 C CA . THR B 1 175 ? -4.594 8.047 12.664 1 95.06 175 THR B CA 1
ATOM 4818 C C . THR B 1 175 ? -5.695 7.176 12.062 1 95.06 175 THR B C 1
ATOM 4820 O O . THR B 1 175 ? -6.598 7.684 11.398 1 95.06 175 THR B O 1
ATOM 4823 N N . ASN B 1 176 ? -5.688 5.895 12.367 1 92 176 ASN B N 1
ATOM 4824 C CA . ASN B 1 176 ? -6.621 4.965 11.742 1 92 176 ASN B CA 1
ATOM 4825 C C . ASN B 1 176 ? -8.062 5.242 12.156 1 92 176 ASN B C 1
ATOM 4827 O O . ASN B 1 176 ? -9 4.832 11.477 1 92 176 ASN B O 1
ATOM 4831 N N . PHE B 1 177 ? -8.211 6.023 13.242 1 94.94 177 PHE B N 1
ATOM 4832 C CA . PHE B 1 177 ? -9.555 6.309 13.742 1 94.94 177 PHE B CA 1
ATOM 4833 C C . PHE B 1 177 ? -10.016 7.688 13.281 1 94.94 177 PHE B C 1
ATOM 4835 O O . PHE B 1 177 ? -11.188 8.047 13.453 1 94.94 177 PHE B O 1
ATOM 4842 N N . LEU B 1 178 ? -9.18 8.445 12.688 1 97.12 178 LEU B N 1
ATOM 4843 C CA . LEU B 1 178 ? -9.508 9.828 12.344 1 97.12 178 LEU B CA 1
ATOM 4844 C C . LEU B 1 178 ? -9.859 9.953 10.867 1 97.12 178 LEU B C 1
ATOM 4846 O O . LEU B 1 178 ? -9.922 11.062 10.336 1 97.12 178 LEU B O 1
ATOM 4850 N N . ARG B 1 179 ? -9.953 8.812 10.133 1 95.19 179 ARG B N 1
ATOM 4851 C CA . ARG B 1 179 ? -10.344 8.75 8.727 1 95.19 179 ARG B CA 1
ATOM 4852 C C . ARG B 1 179 ? -9.469 9.656 7.875 1 95.19 179 ARG B C 1
ATOM 4854 O O . ARG B 1 179 ? -9.961 10.602 7.254 1 95.19 179 ARG B O 1
ATOM 4861 N N . PRO B 1 180 ? -8.227 9.328 7.832 1 97.06 180 PRO B N 1
ATOM 4862 C CA . PRO B 1 180 ? -7.309 10.18 7.066 1 97.06 180 PRO B CA 1
ATOM 4863 C C . PRO B 1 180 ? -7.668 10.242 5.586 1 97.06 180 PRO B C 1
ATOM 4865 O O . PRO B 1 180 ? -8.109 9.25 5.008 1 97.06 180 PRO B O 1
ATOM 4868 N N . THR B 1 181 ? -7.5 11.453 4.988 1 95.88 181 THR B N 1
ATOM 4869 C CA . THR B 1 181 ? -7.75 11.641 3.562 1 95.88 181 THR B CA 1
ATOM 4870 C C . THR B 1 181 ? -6.773 12.656 2.971 1 95.88 181 THR B C 1
ATOM 4872 O O . THR B 1 181 ? -6.277 13.531 3.68 1 95.88 181 THR B O 1
ATOM 4875 N N . ARG B 1 182 ? -6.457 12.438 1.751 1 95 182 ARG B N 1
ATOM 4876 C CA . ARG B 1 182 ? -5.641 13.398 1.009 1 95 182 ARG B CA 1
ATOM 4877 C C . ARG B 1 182 ? -6.484 14.172 0.005 1 95 182 ARG B C 1
ATOM 4879 O O . ARG B 1 182 ? -5.945 14.859 -0.865 1 95 182 ARG B O 1
ATOM 4886 N N . ILE B 1 183 ? -7.852 14.047 0.13 1 92.75 183 ILE B N 1
ATOM 4887 C CA . ILE B 1 183 ? -8.789 14.797 -0.695 1 92.75 183 ILE B CA 1
ATOM 4888 C C . ILE B 1 183 ? -9.633 15.719 0.189 1 92.75 183 ILE B C 1
ATOM 4890 O O . ILE B 1 183 ? -10.43 15.242 1.002 1 92.75 183 ILE B O 1
ATOM 4894 N N . PRO B 1 184 ? -9.578 17 -0.071 1 93.56 184 PRO B N 1
ATOM 4895 C CA . PRO B 1 184 ? -8.781 17.719 -1.061 1 93.56 184 PRO B CA 1
ATOM 4896 C C . PRO B 1 184 ? -7.277 17.547 -0.851 1 93.56 184 PRO B C 1
ATOM 4898 O O . PRO B 1 184 ? -6.84 17.219 0.254 1 93.56 184 PRO B O 1
ATOM 4901 N N . TYR B 1 185 ? -6.523 17.781 -1.951 1 94.12 185 TYR B N 1
ATOM 4902 C CA . TYR B 1 185 ? -5.09 17.547 -1.86 1 94.12 185 TYR B CA 1
ATOM 4903 C C . TYR B 1 185 ? -4.34 18.828 -1.541 1 94.12 185 TYR B C 1
ATOM 4905 O O . TYR B 1 185 ? -4.535 19.859 -2.207 1 94.12 185 TYR B O 1
ATOM 4913 N N . GLU B 1 186 ? -3.619 18.766 -0.532 1 92.38 186 GLU B N 1
ATOM 4914 C CA . GLU B 1 186 ? -2.643 19.781 -0.136 1 92.38 186 GLU B CA 1
ATOM 4915 C C . GLU B 1 186 ? -1.326 19.141 0.29 1 92.38 186 GLU B C 1
ATOM 4917 O O . GLU B 1 186 ? -1.305 18.281 1.18 1 92.38 186 GLU B O 1
ATOM 4922 N N . GLU B 1 187 ? -0.289 19.578 -0.345 1 90.69 187 GLU B N 1
ATOM 4923 C CA . GLU B 1 187 ? 1.004 19 0.017 1 90.69 187 GLU B CA 1
ATOM 4924 C C . GLU B 1 187 ? 1.268 19.141 1.514 1 90.69 187 GLU B C 1
ATOM 4926 O O . GLU B 1 187 ? 0.949 20.172 2.115 1 90.69 187 GLU B O 1
ATOM 4931 N N . SER B 1 188 ? 1.776 18.156 2.125 1 93.5 188 SER B N 1
ATOM 4932 C CA . SER B 1 188 ? 2.275 18.125 3.496 1 93.5 188 SER B CA 1
ATOM 4933 C C . SER B 1 188 ? 1.129 18.062 4.5 1 93.5 188 SER B C 1
ATOM 4935 O O . SER B 1 188 ? 1.337 18.25 5.699 1 93.5 188 SER B O 1
ATOM 4937 N N . THR B 1 189 ? -0.093 17.859 3.986 1 95.81 189 THR B N 1
ATOM 4938 C CA . THR B 1 189 ? -1.248 17.844 4.879 1 95.81 189 THR B CA 1
ATOM 4939 C C . THR B 1 189 ? -2.055 16.562 4.703 1 95.81 189 THR B C 1
ATOM 4941 O O . THR B 1 189 ? -2.436 16.203 3.584 1 95.81 189 THR B O 1
ATOM 4944 N N . ILE B 1 190 ? -2.299 15.891 5.746 1 97.25 190 ILE B N 1
ATOM 4945 C CA . ILE B 1 190 ? -3.256 14.789 5.793 1 97.25 190 ILE B CA 1
ATOM 4946 C C . ILE B 1 190 ? -4.496 15.219 6.578 1 97.25 190 ILE B C 1
ATOM 4948 O O . ILE B 1 190 ? -4.422 15.461 7.781 1 97.25 190 ILE B O 1
ATOM 4952 N N . TYR B 1 191 ? -5.621 15.219 5.949 1 97.5 191 TYR B N 1
ATOM 4953 C CA . TYR B 1 191 ? -6.844 15.703 6.582 1 97.5 191 TYR B CA 1
ATOM 4954 C C . TYR B 1 191 ? -7.59 14.57 7.27 1 97.5 191 TYR B C 1
ATOM 4956 O O . TYR B 1 191 ? -7.367 13.398 6.961 1 97.5 191 TYR B O 1
ATOM 4964 N N . SER B 1 192 ? -8.359 14.953 8.227 1 98 192 SER B N 1
ATOM 4965 C CA . SER B 1 192 ? -9.422 14.078 8.719 1 98 192 SER B CA 1
ATOM 4966 C C . SER B 1 192 ? -10.742 14.359 8.008 1 98 192 SER B C 1
ATOM 4968 O O . SER B 1 192 ? -11.086 15.516 7.77 1 98 192 SER B O 1
ATOM 4970 N N . LYS B 1 193 ? -11.492 13.383 7.699 1 96.31 193 LYS B N 1
ATOM 4971 C CA . LYS B 1 193 ? -12.789 13.562 7.062 1 96.31 193 LYS B CA 1
ATOM 4972 C C . LYS B 1 193 ? -13.836 14.039 8.07 1 96.31 193 LYS B C 1
ATOM 4974 O O . LYS B 1 193 ? -14.922 14.469 7.684 1 96.31 193 LYS B O 1
ATOM 4979 N N . TYR B 1 194 ? -13.5 13.969 9.32 1 97.81 194 TYR B N 1
ATOM 4980 C CA . TYR B 1 194 ? -14.461 14.375 10.336 1 97.81 194 TYR B CA 1
ATOM 4981 C C . TYR B 1 194 ? -14.602 15.891 10.375 1 97.81 194 TYR B C 1
ATOM 4983 O O . TYR B 1 194 ? -13.602 16.609 10.289 1 97.81 194 TYR B O 1
ATOM 4991 N N . ASN B 1 195 ? -15.789 16.328 10.5 1 97.56 195 ASN B N 1
ATOM 4992 C CA . ASN B 1 195 ? -16.109 17.734 10.68 1 97.56 195 ASN B CA 1
ATOM 4993 C C . ASN B 1 195 ? -16.078 18.125 12.156 1 97.56 195 ASN B C 1
ATOM 4995 O O . ASN B 1 195 ? -17.094 18.047 12.844 1 97.56 195 ASN B O 1
ATOM 4999 N N . PHE B 1 196 ? -15.039 18.672 12.602 1 98.31 196 PHE B N 1
ATOM 5000 C CA . PHE B 1 196 ? -14.891 19.016 14.008 1 98.31 196 PHE B CA 1
ATOM 5001 C C . PHE B 1 196 ? -15.523 20.375 14.305 1 98.31 196 PHE B C 1
ATOM 5003 O O . PHE B 1 196 ? -15.75 20.719 15.461 1 98.31 196 PHE B O 1
ATOM 5010 N N . PHE B 1 197 ? -15.734 21.188 13.227 1 98.19 197 PHE B N 1
ATOM 5011 C CA . PHE B 1 197 ? -16.375 22.5 13.406 1 98.19 197 PHE B CA 1
ATOM 5012 C C . PHE B 1 197 ? -17.812 22.344 13.844 1 98.19 197 PHE B C 1
ATOM 5014 O O . PHE B 1 197 ? -18.266 23.016 14.766 1 98.19 197 PHE B O 1
ATOM 5021 N N . CYS B 1 198 ? -18.516 21.516 13.227 1 97.31 198 CYS B N 1
ATOM 5022 C CA . CYS B 1 198 ? -19.875 21.094 13.562 1 97.31 198 CYS B CA 1
ATOM 5023 C C . CYS B 1 198 ? -20.109 19.641 13.172 1 97.31 198 CYS B C 1
ATOM 5025 O O . CYS B 1 198 ? -20.719 19.359 12.133 1 97.31 198 CYS B O 1
ATOM 5027 N N . PRO B 1 199 ? -19.672 18.75 14.062 1 97.31 199 PRO B N 1
ATOM 5028 C CA . PRO B 1 199 ? -19.703 17.328 13.695 1 97.31 199 PRO B CA 1
ATOM 5029 C C . PRO B 1 199 ? -21.141 16.797 13.539 1 97.31 199 PRO B C 1
ATOM 5031 O O . PRO B 1 199 ? -22.047 17.234 14.242 1 97.31 199 PRO B O 1
ATOM 5034 N N . THR B 1 200 ? -21.312 15.859 12.586 1 95 200 THR B N 1
ATOM 5035 C CA . THR B 1 200 ? -22.547 15.094 12.531 1 95 200 THR B CA 1
ATOM 5036 C C . THR B 1 200 ? -22.609 14.109 13.695 1 95 200 THR B C 1
ATOM 5038 O O . THR B 1 200 ? -21.625 13.891 14.398 1 95 200 THR B O 1
ATOM 5041 N N . LYS B 1 201 ? -23.797 13.578 13.859 1 95.44 201 LYS B N 1
ATOM 5042 C CA . LYS B 1 201 ? -23.938 12.539 14.875 1 95.44 201 LYS B CA 1
ATOM 5043 C C . LYS B 1 201 ? -23.031 11.352 14.578 1 95.44 201 LYS B C 1
ATOM 5045 O O . LYS B 1 201 ? -22.453 10.758 15.5 1 95.44 201 LYS B O 1
ATOM 5050 N N . GLU B 1 202 ? -22.922 11.023 13.367 1 95.56 202 GLU B N 1
ATOM 5051 C CA . GLU B 1 202 ? -22.062 9.922 12.953 1 95.56 202 GLU B CA 1
ATOM 5052 C C . GLU B 1 202 ? -20.594 10.242 13.25 1 95.56 202 GLU B C 1
ATOM 5054 O O . GLU B 1 202 ? -19.844 9.375 13.711 1 95.56 202 GLU B O 1
ATOM 5059 N N . ASP B 1 203 ? -20.172 11.461 12.969 1 96.56 203 ASP B N 1
ATOM 5060 C CA . ASP B 1 203 ? -18.828 11.891 13.328 1 96.56 203 ASP B CA 1
ATOM 5061 C C . ASP B 1 203 ? -18.562 11.688 14.82 1 96.56 203 ASP B C 1
ATOM 5063 O O . ASP B 1 203 ? -17.547 11.109 15.203 1 96.56 203 ASP B O 1
ATOM 5067 N N . GLU B 1 204 ? -19.484 12.203 15.555 1 96.75 204 GLU B N 1
ATOM 5068 C CA . GLU B 1 204 ? -19.375 12.133 17 1 96.75 204 GLU B CA 1
ATOM 5069 C C . GLU B 1 204 ? -19.172 10.695 17.469 1 96.75 204 GLU B C 1
ATOM 5071 O O . GLU B 1 204 ? -18.266 10.406 18.25 1 96.75 204 GLU B O 1
ATOM 5076 N N . ILE B 1 205 ? -20 9.82 16.984 1 96.69 205 ILE B N 1
ATOM 5077 C CA . ILE B 1 205 ? -19.953 8.414 17.375 1 96.69 205 ILE B CA 1
ATOM 5078 C C . ILE B 1 205 ? -18.594 7.824 17.016 1 96.69 205 ILE B C 1
ATOM 5080 O O . ILE B 1 205 ? -17.984 7.125 17.828 1 96.69 205 ILE B O 1
ATOM 5084 N N . ASN B 1 206 ? -18.094 8.109 15.883 1 96.38 206 ASN B N 1
ATOM 5085 C CA . ASN B 1 206 ? -16.844 7.516 15.414 1 96.38 206 ASN B CA 1
ATOM 5086 C C . ASN B 1 206 ? -15.641 8.125 16.125 1 96.38 206 ASN B C 1
ATOM 5088 O O . ASN B 1 206 ? -14.68 7.426 16.438 1 96.38 206 ASN B O 1
ATOM 5092 N N . ILE B 1 207 ? -15.672 9.422 16.359 1 96.94 207 ILE B N 1
ATOM 5093 C CA . ILE B 1 207 ? -14.578 10.094 17.047 1 96.94 207 ILE B CA 1
ATOM 5094 C C . ILE B 1 207 ? -14.422 9.523 18.453 1 96.94 207 ILE B C 1
ATOM 5096 O O . ILE B 1 207 ? -13.305 9.375 18.953 1 96.94 207 ILE B O 1
ATOM 5100 N N . LEU B 1 208 ? -15.469 9.18 19.031 1 96.75 208 LEU B N 1
ATOM 5101 C CA . LEU B 1 208 ? -15.453 8.711 20.422 1 96.75 208 LEU B CA 1
ATOM 5102 C C . LEU B 1 208 ? -14.898 7.289 20.5 1 96.75 208 LEU B C 1
ATOM 5104 O O . LEU B 1 208 ? -14.609 6.793 21.594 1 96.75 208 LEU B O 1
ATOM 5108 N N . LYS B 1 209 ? -14.688 6.66 19.359 1 95.19 209 LYS B N 1
ATOM 5109 C CA . LYS B 1 209 ? -14.062 5.34 19.328 1 95.19 209 LYS B CA 1
ATOM 5110 C C . LYS B 1 209 ? -12.547 5.445 19.484 1 95.19 209 LYS B C 1
ATOM 5112 O O . LYS B 1 209 ? -11.875 4.441 19.719 1 95.19 209 LYS B O 1
ATOM 5117 N N . ILE B 1 210 ? -12.086 6.613 19.312 1 94.06 210 ILE B N 1
ATOM 5118 C CA . ILE B 1 210 ? -10.648 6.812 19.469 1 94.06 210 ILE B CA 1
ATOM 5119 C C . ILE B 1 210 ? -10.242 6.496 20.906 1 94.06 210 ILE B C 1
ATOM 5121 O O . ILE B 1 210 ? -10.781 7.074 21.859 1 94.06 210 ILE B O 1
ATOM 5125 N N . LYS B 1 211 ? -9.281 5.625 21.062 1 90.19 211 LYS B N 1
ATOM 5126 C CA . LYS B 1 211 ? -8.852 5.176 22.391 1 90.19 211 LYS B CA 1
ATOM 5127 C C . LYS B 1 211 ? -7.805 6.121 22.969 1 90.19 211 LYS B C 1
ATOM 5129 O O . LYS B 1 211 ? -7.707 6.266 24.188 1 90.19 211 LYS B O 1
ATOM 5134 N N . ASP B 1 212 ? -7.098 6.715 22.141 1 91.19 212 ASP B N 1
ATOM 5135 C CA . ASP B 1 212 ? -6.051 7.621 22.594 1 91.19 212 ASP B CA 1
ATOM 5136 C C . ASP B 1 212 ? -6.652 8.875 23.234 1 91.19 212 ASP B C 1
ATOM 5138 O O . ASP B 1 212 ? -7.75 9.297 22.875 1 91.19 212 ASP B O 1
ATOM 5142 N N . THR B 1 213 ? -5.91 9.438 24.078 1 92.88 213 THR B N 1
ATOM 5143 C CA . THR B 1 213 ? -6.395 10.594 24.828 1 92.88 213 THR B CA 1
ATOM 5144 C C . THR B 1 213 ? -6.262 11.875 24 1 92.88 213 THR B C 1
ATOM 5146 O O . THR B 1 213 ? -5.164 12.219 23.562 1 92.88 213 THR B O 1
ATOM 5149 N N . ALA B 1 214 ? -7.359 12.555 23.875 1 97.75 214 ALA B N 1
ATOM 5150 C CA . ALA B 1 214 ? -7.363 13.867 23.219 1 97.75 214 ALA B CA 1
ATOM 5151 C C . ALA B 1 214 ? -6.883 14.953 24.188 1 97.75 214 ALA B C 1
ATOM 5153 O O . ALA B 1 214 ? -7.051 14.828 25.406 1 97.75 214 ALA B O 1
ATOM 5154 N N . LYS B 1 215 ? -6.273 15.961 23.672 1 98.56 215 LYS B N 1
ATOM 5155 C CA . LYS B 1 215 ? -5.797 17.094 24.469 1 98.56 215 LYS B CA 1
ATOM 5156 C C . LYS B 1 215 ? -6.438 18.391 24 1 98.56 215 LYS B C 1
ATOM 5158 O O . LYS B 1 215 ? -6.633 18.609 22.797 1 98.56 215 LYS B O 1
ATOM 5163 N N . LEU B 1 216 ? -6.805 19.188 24.938 1 98.62 216 LEU B N 1
ATOM 5164 C CA . LEU B 1 216 ? -7.441 20.469 24.656 1 98.62 216 LEU B CA 1
ATOM 5165 C C . LEU B 1 216 ? -6.594 21.625 25.203 1 98.62 216 LEU B C 1
ATOM 5167 O O . LEU B 1 216 ? -6.172 21.594 26.359 1 98.62 216 LEU B O 1
ATOM 5171 N N . VAL B 1 217 ? -6.348 22.594 24.328 1 98.69 217 VAL B N 1
ATOM 5172 C CA . VAL B 1 217 ? -5.543 23.75 24.703 1 98.69 217 VAL B CA 1
ATOM 5173 C C . VAL B 1 217 ? -6.23 25.031 24.234 1 98.69 217 VAL B C 1
ATOM 5175 O O . VAL B 1 217 ? -6.656 25.125 23.078 1 98.69 217 VAL B O 1
ATOM 5178 N N . THR B 1 218 ? -6.387 25.938 25.031 1 98.81 218 THR B N 1
ATOM 5179 C CA . THR B 1 218 ? -6.715 27.312 24.641 1 98.81 218 THR B CA 1
ATOM 5180 C C . THR B 1 218 ? -5.508 28.219 24.812 1 98.81 218 THR B C 1
ATOM 5182 O O . THR B 1 218 ? -5.047 28.438 25.938 1 98.81 218 THR B O 1
ATOM 5185 N N . LEU B 1 219 ? -5.039 28.734 23.766 1 98.75 219 LEU B N 1
ATOM 5186 C CA . LEU B 1 219 ? -3.877 29.609 23.797 1 98.75 219 LEU B CA 1
ATOM 5187 C C . LEU B 1 219 ? -4.301 31.062 24.062 1 98.75 219 LEU B C 1
ATOM 5189 O O . LEU B 1 219 ? -5.254 31.547 23.469 1 98.75 219 LEU B O 1
ATOM 5193 N N . GLU B 1 220 ? -3.611 31.641 24.953 1 97.44 220 GLU B N 1
ATOM 5194 C CA . GLU B 1 220 ? -3.744 33.062 25.234 1 97.44 220 GLU B CA 1
ATOM 5195 C C . GLU B 1 220 ? -2.531 33.844 24.734 1 97.44 220 GLU B C 1
ATOM 5197 O O . GLU B 1 220 ? -1.47 33.281 24.484 1 97.44 220 GLU B O 1
ATOM 5202 N N . PRO B 1 221 ? -2.746 35.188 24.547 1 96.88 221 PRO B N 1
ATOM 5203 C CA . PRO B 1 221 ? -1.589 35.969 24.094 1 96.88 221 PRO B CA 1
ATOM 5204 C C . PRO B 1 221 ? -0.354 35.719 24.969 1 96.88 221 PRO B C 1
ATOM 5206 O O . PRO B 1 221 ? -0.442 35.781 26.188 1 96.88 221 PRO B O 1
ATOM 5209 N N . GLY B 1 222 ? 0.714 35.438 24.281 1 96.81 222 GLY B N 1
ATOM 5210 C CA . GLY B 1 222 ? 1.956 35.188 25 1 96.81 222 GLY B CA 1
ATOM 5211 C C . GLY B 1 222 ? 2.299 33.719 25.094 1 96.81 222 GLY B C 1
ATOM 5212 O O . GLY B 1 222 ? 3.451 33.344 25.359 1 96.81 222 GLY B O 1
ATOM 5213 N N . ASP B 1 223 ? 1.341 32.844 24.938 1 98 223 ASP B N 1
ATOM 5214 C CA . ASP B 1 223 ? 1.576 31.422 24.953 1 98 223 ASP B CA 1
ATOM 5215 C C . ASP B 1 223 ? 2.23 30.953 23.656 1 98 223 ASP B C 1
ATOM 5217 O O . ASP B 1 223 ? 1.984 31.531 22.594 1 98 223 ASP B O 1
ATOM 5221 N N . ILE B 1 224 ? 3.068 29.953 23.734 1 98.69 224 ILE B N 1
ATOM 5222 C CA . ILE B 1 224 ? 3.609 29.266 22.578 1 98.69 224 ILE B CA 1
ATOM 5223 C C . ILE B 1 224 ? 3.279 27.766 22.672 1 98.69 224 ILE B C 1
ATOM 5225 O O . ILE B 1 224 ? 3.658 27.109 23.625 1 98.69 224 ILE B O 1
ATOM 5229 N N . LEU B 1 225 ? 2.604 27.281 21.703 1 98.94 225 LEU B N 1
ATOM 5230 C CA . LEU B 1 225 ? 2.32 25.859 21.625 1 98.94 225 LEU B CA 1
ATOM 5231 C C . LEU B 1 225 ? 3.352 25.141 20.766 1 98.94 225 LEU B C 1
ATOM 5233 O O . LEU B 1 225 ? 3.629 25.562 19.641 1 98.94 225 LEU B O 1
ATOM 5237 N N . PHE B 1 226 ? 3.906 24.141 21.297 1 98.81 226 PHE B N 1
ATOM 5238 C CA . PHE B 1 226 ? 4.738 23.219 20.516 1 98.81 226 PHE B CA 1
ATOM 5239 C C . PHE B 1 226 ? 3.936 22 20.078 1 98.81 226 PHE B C 1
ATOM 5241 O O . PHE B 1 226 ? 3.363 21.297 20.906 1 98.81 226 PHE B O 1
ATOM 5248 N N . VAL B 1 227 ? 3.873 21.781 18.797 1 98.69 227 VAL B N 1
ATOM 5249 C CA . VAL B 1 227 ? 3.209 20.609 18.219 1 98.69 227 VAL B CA 1
ATOM 5250 C C . VAL B 1 227 ? 4.246 19.672 17.609 1 98.69 227 VAL B C 1
ATOM 5252 O O . VAL B 1 227 ? 4.82 19.984 16.562 1 98.69 227 VAL B O 1
ATOM 5255 N N . PRO B 1 228 ? 4.457 18.547 18.219 1 97.94 228 PRO B N 1
ATOM 5256 C CA . PRO B 1 228 ? 5.422 17.609 17.656 1 97.94 228 PRO B CA 1
ATOM 5257 C C . PRO B 1 228 ? 4.965 17.016 16.328 1 97.94 228 PRO B C 1
ATOM 5259 O O . PRO B 1 228 ? 3.799 17.156 15.953 1 97.94 228 PRO B O 1
ATOM 5262 N N . PRO B 1 229 ? 5.887 16.359 15.688 1 96.56 229 PRO B N 1
ATOM 5263 C CA . PRO B 1 229 ? 5.543 15.766 14.391 1 96.56 229 PRO B CA 1
ATOM 5264 C C . PRO B 1 229 ? 4.406 14.75 14.484 1 96.56 229 PRO B C 1
ATOM 5266 O O . PRO B 1 229 ? 4.395 13.914 15.391 1 96.56 229 PRO B O 1
ATOM 5269 N N . GLY B 1 230 ? 3.447 14.953 13.609 1 96.31 230 GLY B N 1
ATOM 5270 C CA . GLY B 1 230 ? 2.465 13.898 13.398 1 96.31 230 GLY B CA 1
ATOM 5271 C C . GLY B 1 230 ? 1.225 14.07 14.258 1 96.31 230 GLY B C 1
ATOM 5272 O O . GLY B 1 230 ? 0.263 13.305 14.125 1 96.31 230 GLY B O 1
ATOM 5273 N N . TRP B 1 231 ? 1.221 14.938 15.18 1 98.44 231 TRP B N 1
ATOM 5274 C CA . TRP B 1 231 ? 0.03 15.117 16 1 98.44 231 TRP B CA 1
ATOM 5275 C C . TRP B 1 231 ? -1.112 15.711 15.18 1 98.44 231 TRP B C 1
ATOM 5277 O O . TRP B 1 231 ? -0.911 16.656 14.414 1 98.44 231 TRP B O 1
ATOM 5287 N N . TRP B 1 232 ? -2.27 15.133 15.289 1 98.62 232 TRP B N 1
ATOM 5288 C CA . TRP B 1 232 ? -3.482 15.656 14.672 1 98.62 232 TRP B CA 1
ATOM 5289 C C . TRP B 1 232 ? -4 16.875 15.445 1 98.62 232 TRP B C 1
ATOM 5291 O O . TRP B 1 232 ? -3.924 16.906 16.672 1 98.62 232 TRP B O 1
ATOM 5301 N N . HIS B 1 233 ? -4.527 17.797 14.703 1 98.81 233 HIS B N 1
ATOM 5302 C CA . HIS B 1 233 ? -5.055 18.953 15.414 1 98.81 233 HIS B CA 1
ATOM 5303 C C . HIS B 1 233 ? -6.156 19.641 14.617 1 98.81 233 HIS B C 1
ATOM 5305 O O . HIS B 1 233 ? -6.094 19.703 13.391 1 98.81 233 HIS B O 1
ATOM 5311 N N . TYR B 1 234 ? -7.191 20.031 15.297 1 98.75 234 TYR B N 1
ATOM 5312 C CA . TYR B 1 234 ? -8.234 20.969 14.898 1 98.75 234 TYR B CA 1
ATOM 5313 C C . TYR B 1 234 ? -8.094 22.297 15.656 1 98.75 234 TYR B C 1
ATOM 5315 O O . TYR B 1 234 ? -7.934 22.297 16.875 1 98.75 234 TYR B O 1
ATOM 5323 N N . VAL B 1 235 ? -8.125 23.422 14.938 1 98.81 235 VAL B N 1
ATOM 5324 C CA . VAL B 1 235 ? -7.875 24.719 15.562 1 98.81 235 VAL B CA 1
ATOM 5325 C C . VAL B 1 235 ? -9 25.688 15.219 1 98.81 235 VAL B C 1
ATOM 5327 O O . VAL B 1 235 ? -9.414 25.797 14.062 1 98.81 235 VAL B O 1
ATOM 5330 N N . GLU B 1 236 ? -9.453 26.438 16.203 1 98.75 236 GLU B N 1
ATOM 5331 C CA . GLU B 1 236 ? -10.531 27.391 15.992 1 98.75 236 GLU B CA 1
ATOM 5332 C C . GLU B 1 236 ? -10.281 28.688 16.781 1 98.75 236 GLU B C 1
ATOM 5334 O O . GLU B 1 236 ? -9.844 28.641 17.922 1 98.75 236 GLU B O 1
ATOM 5339 N N . SER B 1 237 ? -10.539 29.812 16.109 1 98.06 237 SER B N 1
ATOM 5340 C CA . SER B 1 237 ? -10.469 31.094 16.797 1 98.06 237 SER B CA 1
ATOM 5341 C C . SER B 1 237 ? -11.703 31.328 17.656 1 98.06 237 SER B C 1
ATOM 5343 O O . SER B 1 237 ? -12.828 31.281 17.156 1 98.06 237 SER B O 1
ATOM 5345 N N . LEU B 1 238 ? -11.461 31.641 18.922 1 97.19 238 LEU B N 1
ATOM 5346 C CA . LEU B 1 238 ? -12.562 31.922 19.844 1 97.19 238 LEU B CA 1
ATOM 5347 C C . LEU B 1 238 ? -12.961 33.375 19.797 1 97.19 238 LEU B C 1
ATOM 5349 O O . LEU B 1 238 ? -14.062 33.75 20.219 1 97.19 238 LEU B O 1
ATOM 5353 N N . ASP B 1 239 ? -11.992 34.219 19.375 1 93.19 239 ASP B N 1
ATOM 5354 C CA . ASP B 1 239 ? -12.094 35.656 19.188 1 93.19 239 ASP B CA 1
ATOM 5355 C C . ASP B 1 239 ? -11.367 36.094 17.922 1 93.19 239 ASP B C 1
ATOM 5357 O O . ASP B 1 239 ? -10.789 35.281 17.203 1 93.19 239 ASP B O 1
ATOM 5361 N N . PHE B 1 240 ? -11.602 37.406 17.656 1 93.31 240 PHE B N 1
ATOM 5362 C CA . PHE B 1 240 ? -10.578 37.938 16.766 1 93.31 240 PHE B CA 1
ATOM 5363 C C . PHE B 1 240 ? -9.188 37.531 17.234 1 93.31 240 PHE B C 1
ATOM 5365 O O . PHE B 1 240 ? -8.828 37.781 18.391 1 93.31 240 PHE B O 1
ATOM 5372 N N . SER B 1 241 ? -8.477 36.875 16.328 1 96.25 241 SER B N 1
ATOM 5373 C CA . SER B 1 241 ? -7.223 36.281 16.797 1 96.25 241 SER B CA 1
ATOM 5374 C C . SER B 1 241 ? -6.105 36.5 15.773 1 96.25 241 SER B C 1
ATOM 5376 O O . SER B 1 241 ? -6.352 36.531 14.57 1 96.25 241 SER B O 1
ATOM 5378 N N . ILE B 1 242 ? -4.918 36.688 16.234 1 97.5 242 ILE B N 1
ATOM 5379 C CA . ILE B 1 242 ? -3.682 36.719 15.469 1 97.5 242 ILE B CA 1
ATOM 5380 C C . ILE B 1 242 ? -2.67 35.75 16.078 1 97.5 242 ILE B C 1
ATOM 5382 O O . ILE B 1 242 ? -2.461 35.75 17.281 1 97.5 242 ILE B O 1
ATOM 5386 N N . SER B 1 243 ? -2.109 34.938 15.297 1 98.38 243 SER B N 1
ATOM 5387 C CA . SER B 1 243 ? -1.043 34.031 15.727 1 98.38 243 SER B CA 1
ATOM 5388 C C . SER B 1 243 ? 0.076 33.969 14.695 1 98.38 243 SER B C 1
ATOM 5390 O O . SER B 1 243 ? -0.122 34.344 13.531 1 98.38 243 SER B O 1
ATOM 5392 N N . VAL B 1 244 ? 1.243 33.625 15.117 1 98.5 244 VAL B N 1
ATOM 5393 C CA . VAL B 1 244 ? 2.42 33.438 14.273 1 98.5 244 VAL B CA 1
ATOM 5394 C C . VAL B 1 244 ? 3.033 32.062 14.547 1 98.5 244 VAL B C 1
ATOM 5396 O O . VAL B 1 244 ? 3.125 31.641 15.703 1 98.5 244 VAL B O 1
ATOM 5399 N N . ASN B 1 245 ? 3.365 31.344 13.469 1 98.5 245 ASN B N 1
ATOM 5400 C CA . ASN B 1 245 ? 4 30.047 13.695 1 98.5 245 ASN B CA 1
ATOM 5401 C C . ASN B 1 245 ? 5.227 29.859 12.812 1 98.5 245 ASN B C 1
ATOM 5403 O O . ASN B 1 245 ? 5.441 30.625 11.875 1 98.5 245 ASN B O 1
ATOM 5407 N N . MET B 1 246 ? 5.992 28.969 13.188 1 97.75 246 MET B N 1
ATOM 5408 C CA . MET B 1 246 ? 7.145 28.531 12.406 1 97.75 246 MET B CA 1
ATOM 5409 C C . MET B 1 246 ? 7.25 27 12.391 1 97.75 246 MET B C 1
ATOM 5411 O O . MET B 1 246 ? 7.129 26.359 13.438 1 97.75 246 MET B O 1
ATOM 5415 N N . TRP B 1 247 ? 7.438 26.453 11.227 1 97.06 247 TRP B N 1
ATOM 5416 C CA . TRP B 1 247 ? 7.734 25.031 11.086 1 97.06 247 TRP B CA 1
ATOM 5417 C C . TRP B 1 247 ? 9.234 24.781 11.117 1 97.06 247 TRP B C 1
ATOM 5419 O O . TRP B 1 247 ? 10.016 25.547 10.539 1 97.06 247 TRP B O 1
ATOM 5429 N N . LEU B 1 248 ? 9.617 23.828 11.867 1 97 248 LEU B N 1
ATOM 5430 C CA . LEU B 1 248 ? 11.023 23.469 11.977 1 97 248 LEU B CA 1
ATOM 5431 C C . LEU B 1 248 ? 11.273 22.094 11.367 1 97 248 LEU B C 1
ATOM 5433 O O . LEU B 1 248 ? 10.523 21.141 11.641 1 97 248 LEU B O 1
ATOM 5437 N N . PRO B 1 249 ? 12.289 22 10.539 1 95 249 PRO B N 1
ATOM 5438 C CA . PRO B 1 249 ? 12.625 20.672 10 1 95 249 PRO B CA 1
ATOM 5439 C C . PRO B 1 249 ? 13.188 19.719 11.062 1 95 249 PRO B C 1
ATOM 5441 O O . PRO B 1 249 ? 13.766 20.172 12.055 1 95 249 PRO B O 1
ATOM 5444 N N . ILE B 1 250 ? 12.961 18.516 10.883 1 93.88 250 ILE B N 1
ATOM 5445 C CA . ILE B 1 250 ? 13.508 17.484 11.766 1 93.88 250 ILE B CA 1
ATOM 5446 C C . ILE B 1 250 ? 14.227 16.422 10.93 1 93.88 250 ILE B C 1
ATOM 5448 O O . ILE B 1 250 ? 14.117 16.422 9.703 1 93.88 250 ILE B O 1
ATOM 5452 N N . LEU B 1 251 ? 14.898 15.523 11.57 1 88.38 251 LEU B N 1
ATOM 5453 C CA . LEU B 1 251 ? 15.742 14.531 10.906 1 88.38 251 LEU B CA 1
ATOM 5454 C C . LEU B 1 251 ? 14.898 13.578 10.07 1 88.38 251 LEU B C 1
ATOM 5456 O O . LEU B 1 251 ? 15.305 13.188 8.969 1 88.38 251 LEU B O 1
ATOM 5460 N N . THR B 1 252 ? 13.766 13.281 10.508 1 90.69 252 THR B N 1
ATOM 5461 C CA . THR B 1 252 ? 12.938 12.258 9.859 1 90.69 252 THR B CA 1
ATOM 5462 C C . THR B 1 252 ? 12.227 12.836 8.641 1 90.69 252 THR B C 1
ATOM 5464 O O . THR B 1 252 ? 11.5 12.125 7.945 1 90.69 252 THR B O 1
ATOM 5467 N N . ASP B 1 253 ? 12.469 14.031 8.328 1 94.69 253 ASP B N 1
ATOM 5468 C CA . ASP B 1 253 ? 11.797 14.656 7.191 1 94.69 253 ASP B CA 1
ATOM 5469 C C . ASP B 1 253 ? 12.258 14.031 5.879 1 94.69 253 ASP B C 1
ATOM 5471 O O . ASP B 1 253 ? 11.555 14.102 4.871 1 94.69 253 ASP B O 1
ATOM 5475 N N . ASN B 1 254 ? 13.422 13.492 5.871 1 93.75 254 ASN B N 1
ATOM 5476 C CA . ASN B 1 254 ? 13.875 12.805 4.664 1 93.75 254 ASN B CA 1
ATOM 5477 C C . ASN B 1 254 ? 12.938 11.656 4.293 1 93.75 254 ASN B C 1
ATOM 5479 O O . ASN B 1 254 ? 12.57 11.508 3.127 1 93.75 254 ASN B O 1
ATOM 5483 N N . ILE B 1 255 ? 12.562 10.93 5.246 1 95 255 ILE B N 1
ATOM 5484 C CA . ILE B 1 255 ? 11.617 9.836 5.023 1 95 255 ILE B CA 1
ATOM 5485 C C . ILE B 1 255 ? 10.25 10.414 4.668 1 95 255 ILE B C 1
ATOM 5487 O O . ILE B 1 255 ? 9.562 9.898 3.779 1 95 255 ILE B O 1
ATOM 5491 N N . SER B 1 256 ? 9.875 11.5 5.355 1 95.88 256 SER B N 1
ATOM 5492 C CA . SER B 1 256 ? 8.602 12.148 5.078 1 95.88 256 SER B CA 1
ATOM 5493 C C . SER B 1 256 ? 8.523 12.625 3.631 1 95.88 256 SER B C 1
ATOM 5495 O O . SER B 1 256 ? 7.457 12.594 3.016 1 95.88 256 SER B O 1
ATOM 5497 N N . ARG B 1 257 ? 9.617 13.062 3.137 1 96 257 ARG B N 1
ATOM 5498 C CA . ARG B 1 257 ? 9.656 13.508 1.747 1 96 257 ARG B CA 1
ATOM 5499 C C . ARG B 1 257 ? 9.398 12.344 0.793 1 96 257 ARG B C 1
ATOM 5501 O O . ARG B 1 257 ? 8.75 12.516 -0.241 1 96 257 ARG B O 1
ATOM 5508 N N . VAL B 1 258 ? 9.93 11.172 1.078 1 95.94 258 VAL B N 1
ATOM 5509 C CA . VAL B 1 258 ? 9.633 9.992 0.277 1 95.94 258 VAL B CA 1
ATOM 5510 C C . VAL B 1 258 ? 8.133 9.695 0.322 1 95.94 258 VAL B C 1
ATOM 5512 O O . VAL B 1 258 ? 7.504 9.492 -0.719 1 95.94 258 VAL B O 1
ATOM 5515 N N . LYS B 1 259 ? 7.598 9.734 1.495 1 96.88 259 LYS B N 1
ATOM 5516 C CA . LYS B 1 259 ? 6.172 9.469 1.665 1 96.88 259 LYS B CA 1
ATOM 5517 C C . LYS B 1 259 ? 5.332 10.461 0.866 1 96.88 259 LYS B C 1
ATOM 5519 O O . LYS B 1 259 ? 4.406 10.07 0.156 1 96.88 259 LYS B O 1
ATOM 5524 N N . GLU B 1 260 ? 5.664 11.703 0.983 1 96.88 260 GLU B N 1
ATOM 5525 C CA . GLU B 1 260 ? 4.914 12.73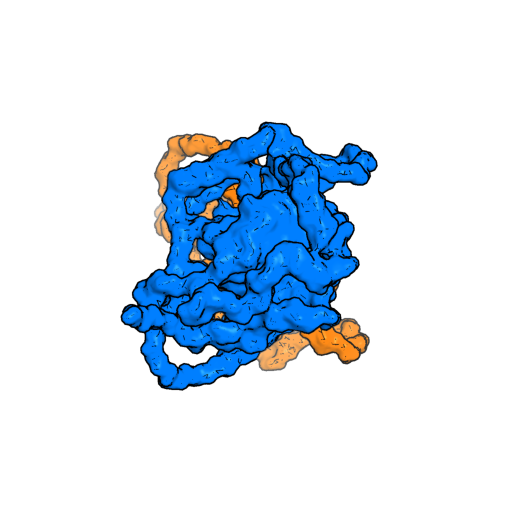4 0.274 1 96.88 260 GLU B CA 1
ATOM 5526 C C . GLU B 1 260 ? 5.062 12.586 -1.237 1 96.88 260 GLU B C 1
ATOM 5528 O O . GLU B 1 260 ? 4.121 12.859 -1.989 1 96.88 260 GLU B O 1
ATOM 5533 N N . ALA B 1 261 ? 6.238 12.234 -1.627 1 96.31 261 ALA B N 1
ATOM 5534 C CA . ALA B 1 261 ? 6.453 12.023 -3.057 1 96.31 261 ALA B CA 1
ATOM 5535 C C . ALA B 1 261 ? 5.609 10.859 -3.57 1 96.31 261 ALA B C 1
ATOM 5537 O O . ALA B 1 261 ? 5.094 10.906 -4.691 1 96.31 261 ALA B O 1
ATOM 5538 N N . ILE B 1 262 ? 5.512 9.82 -2.832 1 95.38 262 ILE B N 1
ATOM 5539 C CA . ILE B 1 262 ? 4.664 8.68 -3.172 1 95.38 262 ILE B CA 1
ATOM 5540 C C . ILE B 1 262 ? 3.217 9.141 -3.316 1 95.38 262 ILE B C 1
ATOM 5542 O O . ILE B 1 262 ? 2.547 8.812 -4.297 1 95.38 262 ILE B O 1
ATOM 5546 N N . VAL B 1 263 ? 2.732 9.891 -2.359 1 96.44 263 VAL B N 1
ATOM 5547 C CA . VAL B 1 263 ? 1.366 10.406 -2.377 1 96.44 263 VAL B CA 1
ATOM 5548 C C . VAL B 1 263 ? 1.155 11.273 -3.617 1 96.44 263 VAL B C 1
ATOM 5550 O O . VAL B 1 263 ? 0.16 11.117 -4.328 1 96.44 263 VAL B O 1
ATOM 5553 N N . LYS B 1 264 ? 2.086 12.133 -3.842 1 95.62 264 LYS B N 1
ATOM 5554 C CA . LYS B 1 264 ? 1.993 13.023 -4.996 1 95.62 264 LYS B CA 1
ATOM 5555 C C . LYS B 1 264 ? 1.916 12.227 -6.297 1 95.62 264 LYS B C 1
ATOM 5557 O O . LYS B 1 264 ? 1.181 12.594 -7.215 1 95.62 264 LYS B O 1
ATOM 5562 N N . LEU B 1 265 ? 2.65 11.203 -6.391 1 93.56 265 LEU B N 1
ATOM 5563 C CA . LEU B 1 265 ? 2.629 10.336 -7.562 1 93.56 265 LEU B CA 1
ATOM 5564 C C . LEU B 1 265 ? 1.251 9.711 -7.754 1 93.56 265 LEU B C 1
ATOM 5566 O O . LEU B 1 265 ? 0.724 9.688 -8.867 1 93.56 265 LEU B O 1
ATOM 5570 N N . ILE B 1 266 ? 0.686 9.203 -6.691 1 92.94 266 ILE B N 1
ATOM 5571 C CA . ILE B 1 266 ? -0.635 8.586 -6.75 1 92.94 266 ILE B CA 1
ATOM 5572 C C . ILE B 1 266 ? -1.669 9.625 -7.18 1 92.94 266 ILE B C 1
ATOM 5574 O O . ILE B 1 266 ? -2.51 9.352 -8.039 1 92.94 266 ILE B O 1
ATOM 5578 N N . ILE B 1 267 ? -1.578 10.789 -6.574 1 93.62 267 ILE B N 1
ATOM 5579 C CA . ILE B 1 267 ? -2.498 11.867 -6.926 1 93.62 267 ILE B CA 1
ATOM 5580 C C . ILE B 1 267 ? -2.35 12.211 -8.406 1 93.62 267 ILE B C 1
ATOM 5582 O O . ILE B 1 267 ? -3.344 12.398 -9.109 1 93.62 267 ILE B O 1
ATOM 5586 N N . ALA B 1 268 ? -1.156 12.289 -8.867 1 91.62 268 ALA B N 1
ATOM 5587 C CA . ALA B 1 268 ? -0.882 12.641 -10.258 1 91.62 268 ALA B CA 1
ATOM 5588 C C . ALA B 1 268 ? -1.413 11.578 -11.211 1 91.62 268 ALA B C 1
ATOM 5590 O O . ALA B 1 268 ? -1.977 11.898 -12.258 1 91.62 268 ALA B O 1
ATOM 5591 N N . LYS B 1 269 ? -1.259 10.328 -10.875 1 88.12 269 LYS B N 1
ATOM 5592 C CA . LYS B 1 269 ? -1.554 9.234 -11.789 1 88.12 269 LYS B CA 1
ATOM 5593 C C . LYS B 1 269 ? -3.021 8.82 -11.695 1 88.12 269 LYS B C 1
ATOM 5595 O O . LYS B 1 269 ? -3.641 8.492 -12.711 1 88.12 269 LYS B O 1
ATOM 5600 N N . ILE B 1 270 ? -3.557 8.859 -10.461 1 85.56 270 ILE B N 1
ATOM 5601 C CA . ILE B 1 270 ? -4.891 8.297 -10.266 1 85.56 270 ILE B CA 1
ATOM 5602 C C . ILE B 1 270 ? -5.898 9.43 -10.055 1 85.56 270 ILE B C 1
ATOM 5604 O O . ILE B 1 270 ? -7.09 9.266 -10.328 1 85.56 270 ILE B O 1
ATOM 5608 N N . GLY B 1 271 ? -5.512 10.539 -9.562 1 83.75 271 GLY B N 1
ATOM 5609 C CA . GLY B 1 271 ? -6.402 11.625 -9.172 1 83.75 271 GLY B CA 1
ATOM 5610 C C . GLY B 1 271 ? -6.766 12.539 -10.328 1 83.75 271 GLY B C 1
ATOM 5611 O O . GLY B 1 271 ? -7.441 13.555 -10.133 1 83.75 271 GLY B O 1
ATOM 5612 N N . LYS B 1 272 ? -6.367 12.109 -11.523 1 78.88 272 LYS B N 1
ATOM 5613 C CA . LYS B 1 272 ? -6.672 12.961 -12.672 1 78.88 272 LYS B CA 1
ATOM 5614 C C . LYS B 1 272 ? -8.18 13.117 -12.852 1 78.88 272 LYS B C 1
ATOM 5616 O O . LYS B 1 272 ? -8.922 12.133 -12.789 1 78.88 272 LYS B O 1
ATOM 5621 N N . ASP B 1 273 ? -8.766 14.344 -12.883 1 73.31 273 ASP B N 1
ATOM 5622 C CA . ASP B 1 273 ? -10.148 14.703 -13.18 1 73.31 273 ASP B CA 1
ATOM 5623 C C . ASP B 1 273 ? -11.031 14.531 -11.945 1 73.31 273 ASP B C 1
ATOM 5625 O O . ASP B 1 273 ? -12.242 14.312 -12.062 1 73.31 273 ASP B O 1
ATOM 5629 N N . ILE B 1 274 ? -10.461 14.344 -10.867 1 80.19 274 ILE B N 1
ATOM 5630 C CA . ILE B 1 274 ? -11.234 14.297 -9.633 1 80.19 274 ILE B CA 1
ATOM 5631 C C . ILE B 1 274 ? -11.367 15.703 -9.055 1 80.19 274 ILE B C 1
ATOM 5633 O O . ILE B 1 274 ? -10.398 16.469 -9.031 1 80.19 274 ILE B O 1
ATOM 5637 N N . TYR B 1 275 ? -12.523 15.922 -8.617 1 76.69 275 TYR B N 1
ATOM 5638 C CA . TYR B 1 275 ? -12.812 17.219 -8.023 1 76.69 275 TYR B CA 1
ATOM 5639 C C . TYR B 1 275 ? -11.914 17.484 -6.824 1 76.69 275 TYR B C 1
ATOM 5641 O O . TYR B 1 275 ? -11.641 16.578 -6.031 1 76.69 275 TYR B O 1
ATOM 5649 N N . ASN B 1 276 ? -11.359 18.734 -6.711 1 77.38 276 ASN B N 1
ATOM 5650 C CA . ASN B 1 276 ? -10.578 19.219 -5.578 1 77.38 276 ASN B CA 1
ATOM 5651 C C . ASN B 1 276 ? -9.156 18.672 -5.605 1 77.38 276 ASN B C 1
ATOM 5653 O O . ASN B 1 276 ? -8.477 18.625 -4.574 1 77.38 276 ASN B O 1
ATOM 5657 N N . ILE B 1 277 ? -8.773 18.031 -6.719 1 84.62 277 ILE B N 1
ATOM 5658 C CA . ILE B 1 277 ? -7.395 17.594 -6.922 1 84.62 277 ILE B CA 1
ATOM 5659 C C . ILE B 1 277 ? -6.777 18.391 -8.07 1 84.62 277 ILE B C 1
ATOM 5661 O O . ILE B 1 277 ? -7.285 18.359 -9.195 1 84.62 277 ILE B O 1
ATOM 5665 N N . PRO B 1 278 ? -5.82 19.141 -7.719 1 83.38 278 PRO B N 1
ATOM 5666 C CA . PRO B 1 278 ? -5.16 19.875 -8.797 1 83.38 278 PRO B CA 1
ATOM 5667 C C . PRO B 1 278 ? -4.414 18.953 -9.766 1 83.38 278 PRO B C 1
ATOM 5669 O O . PRO B 1 278 ? -4.09 17.812 -9.422 1 83.38 278 PRO B O 1
ATOM 5672 N N . GLU B 1 279 ? -4.18 19.484 -10.961 1 83.94 279 GLU B N 1
ATOM 5673 C CA . GLU B 1 279 ? -3.381 18.734 -11.922 1 83.94 279 GLU B CA 1
ATOM 5674 C C . GLU B 1 279 ? -1.906 18.734 -11.531 1 83.94 279 GLU B C 1
ATOM 5676 O O . GLU B 1 279 ? -1.329 19.781 -11.25 1 83.94 279 GLU B O 1
ATOM 5681 N N . ILE B 1 280 ? -1.4 17.562 -11.422 1 89.06 280 ILE B N 1
ATOM 5682 C CA . ILE B 1 280 ? 0.005 17.406 -11.062 1 89.06 280 ILE B CA 1
ATOM 5683 C C . ILE B 1 280 ? 0.748 16.719 -12.211 1 89.06 280 ILE B C 1
ATOM 5685 O O . ILE B 1 280 ? 0.246 15.758 -12.805 1 89.06 280 ILE B O 1
ATOM 5689 N N . ASP B 1 281 ? 1.887 17.219 -12.523 1 89.69 281 ASP B N 1
ATOM 5690 C CA . ASP B 1 281 ? 2.705 16.641 -13.586 1 89.69 281 ASP B CA 1
ATOM 5691 C C . ASP B 1 281 ? 3.246 15.281 -13.172 1 89.69 281 ASP B C 1
ATOM 5693 O O . ASP B 1 281 ? 3.922 15.148 -12.148 1 89.69 281 ASP B O 1
ATOM 5697 N N . GLU B 1 282 ? 3.031 14.32 -14.008 1 86.44 282 GLU B N 1
ATOM 5698 C CA . GLU B 1 282 ? 3.398 12.945 -13.695 1 86.44 282 GLU B CA 1
ATOM 5699 C C . GLU B 1 282 ? 4.914 12.773 -13.664 1 86.44 282 GLU B C 1
ATOM 5701 O O . GLU B 1 282 ? 5.449 12.125 -12.758 1 86.44 282 GLU B O 1
ATOM 5706 N N . ILE B 1 283 ? 5.574 13.281 -14.617 1 86 283 ILE B N 1
ATOM 5707 C CA . ILE B 1 283 ? 7.023 13.141 -14.727 1 86 283 ILE B CA 1
ATOM 5708 C C . ILE B 1 283 ? 7.695 13.797 -13.523 1 86 283 ILE B C 1
ATOM 5710 O O . ILE B 1 283 ? 8.625 13.234 -12.938 1 86 283 ILE B O 1
ATOM 5714 N N . ASP B 1 284 ? 7.164 14.938 -13.164 1 90.12 284 ASP B N 1
ATOM 5715 C CA . ASP B 1 284 ? 7.703 15.656 -12.008 1 90.12 284 ASP B CA 1
ATOM 5716 C C . ASP B 1 284 ? 7.527 14.852 -10.727 1 90.12 284 ASP B C 1
ATOM 5718 O O . ASP B 1 284 ? 8.414 14.836 -9.867 1 90.12 284 ASP B O 1
ATOM 5722 N N . SER B 1 285 ? 6.426 14.25 -10.648 1 90.81 285 SER B N 1
ATOM 5723 C CA . SER B 1 285 ? 6.156 13.469 -9.445 1 90.81 285 SER B CA 1
ATOM 5724 C C . SER B 1 285 ? 7.098 12.273 -9.336 1 90.81 285 SER B C 1
ATOM 5726 O O . SER B 1 285 ? 7.559 11.93 -8.25 1 90.81 285 SER B O 1
ATOM 5728 N N . ILE B 1 286 ? 7.434 11.641 -10.422 1 88.69 286 ILE B N 1
ATOM 5729 C CA . ILE B 1 286 ? 8.367 10.516 -10.438 1 88.69 286 ILE B CA 1
ATOM 5730 C C . ILE B 1 286 ? 9.766 10.992 -10.07 1 88.69 286 ILE B C 1
ATOM 5732 O O . ILE B 1 286 ? 10.461 10.359 -9.273 1 88.69 286 ILE B O 1
ATOM 5736 N N . ASN B 1 287 ? 10.117 12.102 -10.648 1 90.62 287 ASN B N 1
ATOM 5737 C CA . ASN B 1 287 ? 11.43 12.672 -10.359 1 90.62 287 ASN B CA 1
ATOM 5738 C C . ASN B 1 287 ? 11.57 13.039 -8.883 1 90.62 287 ASN B C 1
ATOM 5740 O O . ASN B 1 287 ? 12.617 12.812 -8.281 1 90.62 287 ASN B O 1
ATOM 5744 N N . LEU B 1 288 ? 10.57 13.625 -8.367 1 93.31 288 LEU B N 1
ATOM 5745 C CA . LEU B 1 288 ? 10.586 13.992 -6.961 1 93.31 288 LEU B CA 1
ATOM 5746 C C . LEU B 1 288 ? 10.766 12.766 -6.074 1 93.31 288 LEU B C 1
ATOM 5748 O O . LEU B 1 288 ? 11.492 12.82 -5.074 1 93.31 288 LEU B O 1
ATOM 5752 N N . LEU B 1 289 ? 10.125 11.727 -6.449 1 93.56 289 LEU B N 1
ATOM 5753 C CA . LEU B 1 289 ? 10.266 10.484 -5.688 1 93.56 289 LEU B CA 1
ATOM 5754 C C . LEU B 1 289 ? 11.695 9.961 -5.758 1 93.56 289 LEU B C 1
ATOM 5756 O O . LEU B 1 289 ? 12.273 9.586 -4.734 1 93.56 289 LEU B O 1
ATOM 5760 N N . ASN B 1 290 ? 12.234 9.992 -6.918 1 92.06 290 ASN B N 1
ATOM 5761 C CA . ASN B 1 290 ? 13.617 9.555 -7.086 1 92.06 290 ASN B CA 1
ATOM 5762 C C . ASN B 1 290 ? 14.57 10.383 -6.234 1 92.06 290 ASN B C 1
ATOM 5764 O O . ASN B 1 290 ? 15.445 9.828 -5.559 1 92.06 290 ASN B O 1
ATOM 5768 N N . ILE B 1 291 ? 14.375 11.625 -6.246 1 93.5 291 ILE B N 1
ATOM 5769 C CA . ILE B 1 291 ? 15.227 12.531 -5.484 1 93.5 291 ILE B CA 1
ATOM 5770 C C . ILE B 1 291 ? 15.094 12.234 -3.99 1 93.5 291 ILE B C 1
ATOM 5772 O O . ILE B 1 291 ? 16.094 12.148 -3.279 1 93.5 291 ILE B O 1
ATOM 5776 N N . ALA B 1 292 ? 13.906 12.125 -3.553 1 94.38 292 ALA B N 1
ATOM 5777 C CA . ALA B 1 292 ? 13.656 11.859 -2.139 1 94.38 292 ALA B CA 1
ATOM 5778 C C . ALA B 1 292 ? 14.297 10.547 -1.702 1 94.38 292 ALA B C 1
ATOM 5780 O O . ALA B 1 292 ? 14.906 10.477 -0.629 1 94.38 292 ALA B O 1
ATOM 5781 N N . ILE B 1 293 ? 14.18 9.523 -2.523 1 92.75 293 ILE B N 1
ATOM 5782 C CA . ILE B 1 293 ? 14.75 8.219 -2.209 1 92.75 293 ILE B CA 1
ATOM 5783 C C . ILE B 1 293 ? 16.266 8.32 -2.119 1 92.75 293 ILE B C 1
ATOM 5785 O O . ILE B 1 293 ? 16.875 7.805 -1.181 1 92.75 293 ILE B O 1
ATOM 5789 N N . GLU B 1 294 ? 16.891 8.992 -3.061 1 90.69 294 GLU B N 1
ATOM 5790 C CA . GLU B 1 294 ? 18.328 9.148 -3.092 1 90.69 294 GLU B CA 1
ATOM 5791 C C . GLU B 1 294 ? 18.828 9.914 -1.87 1 90.69 294 GLU B C 1
ATOM 5793 O O . GLU B 1 294 ? 19.906 9.617 -1.334 1 90.69 294 GLU B O 1
ATOM 5798 N N . GLU B 1 295 ? 18.094 10.875 -1.45 1 90.75 295 GLU B N 1
ATOM 5799 C CA . GLU B 1 295 ? 18.453 11.648 -0.265 1 90.75 295 GLU B CA 1
ATOM 5800 C C . GLU B 1 295 ? 18.484 10.766 0.981 1 90.75 295 GLU B C 1
ATOM 5802 O O . GLU B 1 295 ? 19.328 10.945 1.856 1 90.75 295 GLU B O 1
ATOM 5807 N N . CYS B 1 296 ? 17.625 9.867 1.083 1 90.25 296 CYS B N 1
ATOM 5808 C CA . CYS B 1 296 ? 17.547 8.977 2.238 1 90.25 296 CYS B CA 1
ATOM 5809 C C . CYS B 1 296 ? 18.703 7.98 2.24 1 90.25 296 CYS B C 1
ATOM 5811 O O . CYS B 1 296 ? 19.203 7.594 3.301 1 90.25 296 CYS B O 1
ATOM 5813 N N . LYS B 1 297 ? 19.094 7.508 1.097 1 82.69 297 LYS B N 1
ATOM 5814 C CA . LYS B 1 297 ? 20.188 6.543 0.998 1 82.69 297 LYS B CA 1
ATOM 5815 C C . LYS B 1 297 ? 21.5 7.168 1.425 1 82.69 297 LYS B C 1
ATOM 5817 O O . LYS B 1 297 ? 22.359 6.492 2.008 1 82.69 297 LYS B O 1
ATOM 5822 N N . HIS B 1 298 ? 21.75 8.344 1.241 1 77.19 298 HIS B N 1
ATOM 5823 C CA . HIS B 1 298 ? 23 9.031 1.562 1 77.19 298 HIS B CA 1
ATOM 5824 C C . HIS B 1 298 ? 23.094 9.312 3.057 1 77.19 298 HIS B C 1
ATOM 5826 O O . HIS B 1 298 ? 24.203 9.352 3.609 1 77.19 298 HIS B O 1
ATOM 5832 N N . ILE B 1 299 ? 22.094 9.562 3.805 1 66.06 299 ILE B N 1
ATOM 5833 C CA . ILE B 1 299 ? 22.125 9.883 5.23 1 66.06 299 ILE B CA 1
ATOM 5834 C C . ILE B 1 299 ? 22.5 8.633 6.027 1 66.06 299 ILE B C 1
ATOM 5836 O O . ILE B 1 299 ? 23.25 8.719 7.012 1 66.06 299 ILE B O 1
ATOM 5840 N N . GLU B 1 300 ? 22 7.469 5.742 1 57.69 300 GLU B N 1
ATOM 5841 C CA . GLU B 1 300 ? 22.328 6.25 6.477 1 57.69 300 GLU B CA 1
ATOM 5842 C C . GLU B 1 300 ? 23.828 5.98 6.449 1 57.69 300 GLU B C 1
ATOM 5844 O O . GLU B 1 300 ? 24.391 5.453 7.414 1 57.69 300 GLU B O 1
ATOM 5849 N N . THR B 1 301 ? 24.484 6.375 5.445 1 52.75 301 THR B N 1
ATOM 5850 C CA . THR B 1 301 ? 25.906 6.117 5.34 1 52.75 301 THR B CA 1
ATOM 5851 C C . THR B 1 301 ? 26.703 7.082 6.215 1 52.75 301 THR B C 1
ATOM 5853 O O . THR B 1 301 ? 27.797 6.762 6.668 1 52.75 301 THR B O 1
ATOM 5856 N N . ASN B 1 302 ? 26.188 8.219 6.418 1 48.16 302 ASN B N 1
ATOM 5857 C CA . ASN B 1 302 ? 27 9.195 7.133 1 48.16 302 ASN B CA 1
ATOM 5858 C C . ASN B 1 302 ? 26.766 9.125 8.641 1 48.16 302 ASN B C 1
ATOM 5860 O O . ASN B 1 302 ? 26.984 10.109 9.352 1 48.16 302 ASN B O 1
ATOM 5864 N N . VAL B 1 303 ? 26.031 8.211 9.07 1 47.09 303 VAL B N 1
ATOM 5865 C CA . VAL B 1 303 ? 25.891 8.219 10.523 1 47.09 303 VAL B CA 1
ATOM 5866 C C . VAL B 1 303 ? 27.25 8.07 11.18 1 47.09 303 VAL B C 1
ATOM 5868 O O . VAL B 1 303 ? 27.906 7.023 11.055 1 47.09 303 VAL B O 1
ATOM 5871 N N . GLU B 1 304 ? 27.938 9.117 11.336 1 43.72 304 GLU B N 1
ATOM 5872 C CA . GLU B 1 304 ? 29.141 9.234 12.164 1 43.72 304 GLU B CA 1
ATOM 5873 C C . GLU B 1 304 ? 28.938 8.586 13.523 1 43.72 304 GLU B C 1
ATOM 5875 O O . GLU B 1 304 ? 27.797 8.461 14 1 43.72 304 GLU B O 1
ATOM 5880 N N . SER B 1 305 ? 30.047 8.008 14.109 1 42.84 305 SER B N 1
ATOM 5881 C CA . SER B 1 305 ? 30.281 7.434 15.43 1 42.84 305 SER B CA 1
ATOM 5882 C C . SER B 1 305 ? 29.672 8.297 16.531 1 42.84 305 SER B C 1
ATOM 5884 O O . SER B 1 305 ? 29.781 9.523 16.5 1 42.84 305 SER B O 1
ATOM 5886 N N . PRO B 1 306 ? 28.719 7.77 17.188 1 40.38 306 PRO B N 1
ATOM 5887 C CA . PRO B 1 306 ? 28.188 8.547 18.312 1 40.38 306 PRO B CA 1
ATOM 5888 C C . PRO B 1 306 ? 29.281 9.203 19.156 1 40.38 306 PRO B C 1
ATOM 5890 O O . PRO B 1 306 ? 30.203 8.523 19.609 1 40.38 306 PRO B O 1
ATOM 5893 N N . ASP B 1 307 ? 29.859 10.273 18.859 1 37.88 307 ASP B N 1
ATOM 5894 C CA . ASP B 1 307 ? 30.641 10.852 19.953 1 37.88 307 ASP B CA 1
ATOM 5895 C C . ASP B 1 307 ? 29.953 10.664 21.297 1 37.88 307 ASP B C 1
ATOM 5897 O O . ASP B 1 307 ? 28.719 10.625 21.375 1 37.88 307 ASP B O 1
ATOM 5901 N N . LYS B 1 308 ? 30.844 10.531 22.453 1 41.09 308 LYS B N 1
ATOM 5902 C CA . LYS B 1 308 ? 30.5 10.414 23.859 1 41.09 308 LYS B CA 1
ATOM 5903 C C . LYS B 1 308 ? 29.484 11.484 24.266 1 41.09 308 LYS B C 1
ATOM 5905 O O . LYS B 1 308 ? 29.875 12.602 24.625 1 41.09 308 LYS B O 1
ATOM 5910 N N . LYS B 1 309 ? 28.547 11.758 23.484 1 39.78 309 LYS B N 1
ATOM 5911 C CA . LYS B 1 309 ? 27.578 12.773 23.891 1 39.78 309 LYS B CA 1
ATOM 5912 C C . LYS B 1 309 ? 27.156 12.586 25.344 1 39.78 309 LYS B C 1
ATOM 5914 O O . LYS B 1 309 ? 26.859 11.477 25.766 1 39.78 309 LYS B O 1
ATOM 5919 N N . ILE B 1 310 ? 27.609 13.461 26.219 1 41.72 310 ILE B N 1
ATOM 5920 C CA . ILE B 1 310 ? 27.109 13.617 27.578 1 41.72 310 ILE B CA 1
ATOM 5921 C C . ILE B 1 310 ? 25.672 13.117 27.688 1 41.72 310 ILE B C 1
ATOM 5923 O O . ILE B 1 310 ? 24.812 13.555 26.922 1 41.72 310 ILE B O 1
ATOM 5927 N N . LYS B 1 311 ? 25.453 12.023 28.297 1 48.94 311 LYS B N 1
ATOM 5928 C CA . LYS B 1 311 ? 24.234 11.273 28.641 1 48.94 311 LYS B CA 1
ATOM 5929 C C . LYS B 1 311 ? 23.141 12.203 29.141 1 48.94 311 LYS B C 1
ATOM 5931 O O . LYS B 1 311 ? 23.078 12.477 30.344 1 48.94 311 LYS B O 1
ATOM 5936 N N . HIS B 1 312 ? 22.953 13.383 28.547 1 56.94 312 HIS B N 1
ATOM 5937 C CA . HIS B 1 312 ? 21.75 13.977 29.078 1 56.94 312 HIS B CA 1
ATOM 5938 C C . HIS B 1 312 ? 20.531 13.109 28.766 1 56.94 312 HIS B C 1
ATOM 5940 O O . HIS B 1 312 ? 20.5 12.414 27.75 1 56.94 312 HIS B O 1
ATOM 5946 N N . SER B 1 313 ? 19.734 12.977 29.734 1 72 313 SER B N 1
ATOM 5947 C CA . SER B 1 313 ? 18.484 12.25 29.672 1 72 313 SER B CA 1
ATOM 5948 C C . SER B 1 313 ? 17.547 12.859 28.641 1 72 313 SER B C 1
ATOM 5950 O O . SER B 1 313 ? 17.438 14.086 28.547 1 72 313 SER B O 1
ATOM 5952 N N . ILE B 1 314 ? 17.062 12.297 27.688 1 87.56 314 ILE B N 1
ATOM 5953 C CA . ILE B 1 314 ? 16.125 12.695 26.641 1 87.56 314 ILE B CA 1
ATOM 5954 C C . ILE B 1 314 ? 14.891 13.328 27.297 1 87.56 314 ILE B C 1
ATOM 5956 O O . ILE B 1 314 ? 14.352 12.797 28.266 1 87.56 314 ILE B O 1
ATOM 5960 N N . TRP B 1 315 ? 14.602 14.625 26.922 1 93.06 315 TRP B N 1
ATOM 5961 C CA . TRP B 1 315 ? 13.461 15.352 27.469 1 93.06 315 TRP B CA 1
ATOM 5962 C C . TRP B 1 315 ? 12.148 14.688 27.094 1 93.06 315 TRP B C 1
ATOM 5964 O O . TRP B 1 315 ? 11.945 14.336 25.922 1 93.06 315 TRP B O 1
ATOM 5974 N N . THR B 1 316 ? 11.344 14.484 28.078 1 96.75 316 THR B N 1
ATOM 5975 C CA . THR B 1 316 ? 9.922 14.266 27.844 1 96.75 316 THR B CA 1
ATOM 5976 C C . THR B 1 316 ? 9.117 15.508 28.203 1 96.75 316 THR B C 1
ATOM 5978 O O . THR B 1 316 ? 9.609 16.391 28.922 1 96.75 316 THR B O 1
ATOM 5981 N N . ALA B 1 317 ? 7.945 15.586 27.703 1 97.69 317 ALA B N 1
ATOM 5982 C CA . ALA B 1 317 ? 7.078 16.703 28.062 1 97.69 317 ALA B CA 1
ATOM 5983 C C . ALA B 1 317 ? 6.891 16.797 29.578 1 97.69 317 ALA B C 1
ATOM 5985 O O . ALA B 1 317 ? 6.961 17.875 30.156 1 97.69 317 ALA B O 1
ATOM 5986 N N . LYS B 1 318 ? 6.703 15.664 30.156 1 97 318 LYS B N 1
ATOM 5987 C CA . LYS B 1 318 ? 6.477 15.602 31.609 1 97 318 LYS B CA 1
ATOM 5988 C C . LYS B 1 318 ? 7.711 16.062 32.375 1 97 318 LYS B C 1
ATOM 5990 O O . LYS B 1 318 ? 7.602 16.828 33.344 1 97 318 LYS B O 1
ATOM 5995 N N . ASP B 1 319 ? 8.844 15.617 31.984 1 96.75 319 ASP B N 1
ATOM 5996 C CA . ASP B 1 319 ? 10.094 16 32.625 1 96.75 319 ASP B CA 1
ATOM 5997 C C . ASP B 1 319 ? 10.344 17.5 32.5 1 96.75 319 ASP B C 1
ATOM 5999 O O . ASP B 1 319 ? 10.773 18.141 33.469 1 96.75 319 ASP B O 1
ATOM 6003 N N . LEU B 1 320 ? 10.141 17.969 31.375 1 96.94 320 LEU B N 1
ATOM 6004 C CA . LEU B 1 320 ? 10.359 19.391 31.125 1 96.94 320 LEU B CA 1
ATOM 6005 C C . LEU B 1 320 ? 9.422 20.234 31.969 1 96.94 320 LEU B C 1
ATOM 6007 O O . LEU B 1 320 ? 9.844 21.234 32.562 1 96.94 320 LEU B O 1
ATOM 6011 N N . ALA B 1 321 ? 8.172 19.875 32.031 1 97.44 321 ALA B N 1
ATOM 6012 C CA . ALA B 1 321 ? 7.184 20.594 32.844 1 97.44 321 ALA B CA 1
ATOM 6013 C C . ALA B 1 321 ? 7.531 20.531 34.312 1 97.44 321 ALA B C 1
ATOM 6015 O O . ALA B 1 321 ? 7.289 21.5 35.062 1 97.44 321 ALA B O 1
ATOM 6016 N N . MET B 1 322 ? 8 19.422 34.75 1 96.62 322 MET B N 1
ATOM 6017 C CA . MET B 1 322 ? 8.398 19.266 36.125 1 96.62 322 MET B CA 1
ATOM 6018 C C . MET B 1 322 ? 9.586 20.156 36.469 1 96.62 322 MET B C 1
ATOM 6020 O O . MET B 1 322 ? 9.641 20.766 37.531 1 96.62 322 MET B O 1
ATOM 6024 N N . GLU B 1 323 ? 10.461 20.25 35.594 1 95.56 323 GLU B N 1
ATOM 6025 C CA . GLU B 1 323 ? 11.68 21.031 35.812 1 95.56 323 GLU B CA 1
ATOM 6026 C C . GLU B 1 323 ? 11.391 22.531 35.75 1 95.56 323 GLU B C 1
ATOM 6028 O O . GLU B 1 323 ? 12.008 23.312 36.5 1 95.56 323 GLU B O 1
ATOM 6033 N N . TYR B 1 324 ? 10.516 22.875 34.844 1 96.5 324 TYR B N 1
ATOM 6034 C CA . TYR B 1 324 ? 10.203 24.281 34.688 1 96.5 324 TYR B CA 1
ATOM 6035 C C . TYR B 1 324 ? 8.703 24.531 34.781 1 96.5 324 TYR B C 1
ATOM 6037 O O . TYR B 1 324 ? 8.078 25 33.844 1 96.5 324 TYR B O 1
ATOM 6045 N N . PRO B 1 325 ? 8.086 24.422 35.844 1 95.94 325 PRO B N 1
ATOM 6046 C CA . PRO B 1 325 ? 6.629 24.422 36 1 95.94 325 PRO B CA 1
ATOM 6047 C C . PRO B 1 325 ? 6.008 25.781 35.719 1 95.94 325 PRO B C 1
ATOM 6049 O O . PRO B 1 325 ? 4.824 25.875 35.406 1 95.94 325 PRO B O 1
ATOM 6052 N N . VAL B 1 326 ? 6.766 26.844 35.844 1 94.62 326 VAL B N 1
ATOM 6053 C CA . VAL B 1 326 ? 6.25 28.188 35.625 1 94.62 326 VAL B CA 1
ATOM 6054 C C . VAL B 1 326 ? 6.191 28.453 34.125 1 94.62 326 VAL B C 1
ATOM 6056 O O . VAL B 1 326 ? 5.316 29.188 33.656 1 94.62 326 VAL B O 1
ATOM 6059 N N . TYR B 1 327 ? 7.035 27.812 33.344 1 96.75 327 TYR B N 1
ATOM 6060 C CA . TYR B 1 327 ? 7.238 28.188 31.938 1 96.75 327 TYR B CA 1
ATOM 6061 C C . TYR B 1 327 ? 6.672 27.109 31.016 1 96.75 327 TYR B C 1
ATOM 6063 O O . TYR B 1 327 ? 6.496 27.359 29.812 1 96.75 327 TYR B O 1
ATOM 6071 N N . VAL B 1 328 ? 6.488 25.938 31.562 1 97.94 328 VAL B N 1
ATOM 6072 C CA . VAL B 1 328 ? 6.047 24.828 30.719 1 97.94 328 VAL B CA 1
ATOM 6073 C C . VAL B 1 328 ? 4.797 24.188 31.328 1 97.94 328 VAL B C 1
ATOM 6075 O O . VAL B 1 328 ? 4.805 23.766 32.469 1 97.94 328 VAL B O 1
ATOM 6078 N N . LYS B 1 329 ? 3.807 24.156 30.531 1 98.25 329 LYS B N 1
ATOM 6079 C CA . LYS B 1 329 ? 2.555 23.516 30.922 1 98.25 329 LYS B CA 1
ATOM 6080 C C . LYS B 1 329 ? 2.18 22.391 29.969 1 98.25 329 LYS B C 1
ATOM 6082 O O . LYS B 1 329 ? 2.41 22.5 28.766 1 98.25 329 LYS B O 1
ATOM 6087 N N . LEU B 1 330 ? 1.604 21.359 30.531 1 98.31 330 LEU B N 1
ATOM 6088 C CA . LEU B 1 330 ? 1.079 20.281 29.703 1 98.31 330 LEU B CA 1
ATOM 6089 C C . LEU B 1 330 ? -0.36 20.562 29.281 1 98.31 330 LEU B C 1
ATOM 6091 O O . LEU B 1 330 ? -1.135 21.125 30.062 1 98.31 330 LEU B O 1
ATOM 6095 N N . PRO B 1 331 ? -0.683 20.219 28.047 1 98.5 331 PRO B N 1
ATOM 6096 C CA . PRO B 1 331 ? -2.082 20.359 27.625 1 98.5 331 PRO B CA 1
ATOM 6097 C C . PRO B 1 331 ? -3.037 19.562 28.5 1 98.5 331 PRO B C 1
ATOM 6099 O O . PRO B 1 331 ? -2.645 18.531 29.078 1 98.5 331 PRO B O 1
ATOM 6102 N N . TYR B 1 332 ? -4.223 20.047 28.609 1 98.19 332 TYR B N 1
ATOM 6103 C CA . TYR B 1 332 ? -5.254 19.344 29.375 1 98.19 332 TYR B CA 1
ATOM 6104 C C . TYR B 1 332 ? -5.672 18.062 28.656 1 98.19 332 TYR B C 1
ATOM 6106 O O . TYR B 1 332 ? -6.012 18.094 27.469 1 98.19 332 TYR B O 1
ATOM 6114 N N . GLU B 1 333 ? -5.648 16.969 29.344 1 97.94 333 GLU B N 1
ATOM 6115 C CA . GLU B 1 333 ? -6.086 15.68 28.797 1 97.94 333 GLU B CA 1
ATOM 6116 C C . GLU B 1 333 ? -7.582 15.469 29.031 1 97.94 333 GLU B C 1
ATOM 6118 O O . GLU B 1 333 ? -8.039 15.414 30.172 1 97.94 333 GLU B O 1
ATOM 6123 N N . LEU B 1 334 ? -8.281 15.305 28.016 1 97.81 334 LEU B N 1
ATOM 6124 C CA . LEU B 1 334 ? -9.727 15.148 28.109 1 97.81 334 LEU B CA 1
ATOM 6125 C C . LEU B 1 334 ? -10.102 13.711 28.469 1 97.81 334 LEU B C 1
ATOM 6127 O O . LEU B 1 334 ? -9.625 12.766 27.844 1 97.81 334 LEU B O 1
ATOM 6131 N N . LYS B 1 335 ? -10.969 13.648 29.469 1 96.56 335 LYS B N 1
ATOM 6132 C CA . LYS B 1 335 ? -11.648 12.367 29.656 1 96.56 335 LYS B CA 1
ATOM 6133 C C . LYS B 1 335 ? -12.625 12.102 28.516 1 96.56 335 LYS B C 1
ATOM 6135 O O . LYS B 1 335 ? -13.031 13.023 27.812 1 96.56 335 LYS B O 1
ATOM 6140 N N . ILE B 1 336 ? -12.977 10.898 28.391 1 95.88 336 ILE B N 1
ATOM 6141 C CA . ILE B 1 336 ? -13.867 10.516 27.297 1 95.88 336 ILE B CA 1
ATOM 6142 C C . ILE B 1 336 ? -15.188 11.266 27.422 1 95.88 336 ILE B C 1
ATOM 6144 O O . ILE B 1 336 ? -15.758 11.703 26.422 1 95.88 336 ILE B O 1
ATOM 6148 N N . THR B 1 337 ? -15.648 11.406 28.625 1 96.56 337 THR B N 1
ATOM 6149 C CA . THR B 1 337 ? -16.906 12.094 28.844 1 96.56 337 THR B CA 1
ATOM 6150 C C . THR B 1 337 ? -16.797 13.57 28.484 1 96.56 337 THR B C 1
ATOM 6152 O O . THR B 1 337 ? -17.75 14.172 27.984 1 96.56 337 THR B O 1
ATOM 6155 N N . GLU B 1 338 ? -15.68 14.141 28.688 1 97.75 338 GLU B N 1
ATOM 6156 C CA . GLU B 1 338 ? -15.461 15.547 28.359 1 97.75 338 GLU B CA 1
ATOM 6157 C C . GLU B 1 338 ? -15.359 15.742 26.844 1 97.75 338 GLU B C 1
ATOM 6159 O O . GLU B 1 338 ? -15.852 16.75 26.312 1 97.75 338 GLU B O 1
ATOM 6164 N N . LEU B 1 339 ? -14.703 14.789 26.25 1 97.88 339 LEU B N 1
ATOM 6165 C CA . LEU B 1 339 ? -14.656 14.836 24.797 1 97.88 339 LEU B CA 1
ATOM 6166 C C . LEU B 1 339 ? -16.062 14.734 24.203 1 97.88 339 LEU B C 1
ATOM 6168 O O . LEU B 1 339 ? -16.406 15.453 23.266 1 97.88 339 LEU B O 1
ATOM 6172 N N . GLU B 1 340 ? -16.812 13.852 24.75 1 97.56 340 GLU B N 1
ATOM 6173 C CA . GLU B 1 340 ? -18.188 13.703 24.312 1 97.56 340 GLU B CA 1
ATOM 6174 C C . GLU B 1 340 ? -18.969 15.008 24.453 1 97.56 340 GLU B C 1
ATOM 6176 O O . GLU B 1 340 ? -19.688 15.414 23.547 1 97.56 340 GLU B O 1
ATOM 6181 N N . GLU B 1 341 ? -18.844 15.586 25.594 1 97.81 341 GLU B N 1
ATOM 6182 C CA . GLU B 1 341 ? -19.531 16.859 25.844 1 97.81 341 GLU B CA 1
ATOM 6183 C C . GLU B 1 341 ? -19.062 17.938 24.875 1 97.81 341 GLU B C 1
ATOM 6185 O O . GLU B 1 341 ? -19.859 18.719 24.375 1 97.81 341 GLU B O 1
ATOM 6190 N N . PHE B 1 342 ? -17.844 18 24.688 1 97.94 342 PHE B N 1
ATOM 6191 C CA . PHE B 1 342 ? -17.266 18.953 23.75 1 97.94 342 PHE B CA 1
ATOM 6192 C C . PHE B 1 342 ? -17.859 18.797 22.359 1 97.94 342 PHE B C 1
ATOM 6194 O O . PHE B 1 342 ? -18.281 19.766 21.734 1 97.94 342 PHE B O 1
ATOM 6201 N N . LEU B 1 343 ? -17.844 17.578 21.859 1 98.06 343 LEU B N 1
ATOM 6202 C CA . LEU B 1 343 ? -18.344 17.281 20.516 1 98.06 343 LEU B CA 1
ATOM 6203 C C . LEU B 1 343 ? -19.844 17.578 20.422 1 98.06 343 LEU B C 1
ATOM 6205 O O . LEU B 1 343 ? -20.312 18.094 19.406 1 98.06 343 LEU B O 1
ATOM 6209 N N . LYS B 1 344 ? -20.531 17.25 21.484 1 97.38 344 LYS B N 1
ATOM 6210 C CA . LYS B 1 344 ? -21.969 17.547 21.531 1 97.38 344 LYS B CA 1
ATOM 6211 C C . LYS B 1 344 ? -22.219 19.047 21.438 1 97.38 344 LYS B C 1
ATOM 6213 O O . LYS B 1 344 ? -23.109 19.484 20.703 1 97.38 344 LYS B O 1
ATOM 6218 N N . MET B 1 345 ? -21.484 19.75 22.188 1 97.56 345 MET B N 1
ATOM 6219 C CA . MET B 1 345 ? -21.609 21.219 22.156 1 97.56 345 MET B CA 1
ATOM 6220 C C . MET B 1 345 ? -21.344 21.75 20.75 1 97.56 345 MET B C 1
ATOM 6222 O O . MET B 1 345 ? -22.062 22.609 20.266 1 97.56 345 MET B O 1
ATOM 6226 N N . LYS B 1 346 ? -20.328 21.25 20.109 1 97.75 346 LYS B N 1
ATOM 6227 C CA . LYS B 1 346 ? -20.016 21.656 18.734 1 97.75 346 LYS B CA 1
ATOM 6228 C C . LYS B 1 346 ? -21.125 21.266 17.781 1 97.75 346 LYS B C 1
ATOM 6230 O O . LYS B 1 346 ? -21.5 22.062 16.891 1 97.75 346 LYS B O 1
ATOM 6235 N N . ARG B 1 347 ? -21.641 20.078 17.906 1 96.44 347 ARG B N 1
ATOM 6236 C CA . ARG B 1 347 ? -22.688 19.578 17.031 1 96.44 347 ARG B CA 1
ATOM 6237 C C . ARG B 1 347 ? -23.938 20.453 17.109 1 96.44 347 ARG B C 1
ATOM 6239 O O . ARG B 1 347 ? -24.609 20.672 16.094 1 96.44 347 ARG B O 1
ATOM 6246 N N . GLU B 1 348 ? -24.234 20.984 18.312 1 96.31 348 GLU B N 1
ATOM 6247 C CA . GLU B 1 348 ? -25.5 21.688 18.547 1 96.31 348 GLU B CA 1
ATOM 6248 C C . GLU B 1 348 ? -25.328 23.188 18.469 1 96.31 348 GLU B C 1
ATOM 6250 O O . GLU B 1 348 ? -26.266 23.953 18.734 1 96.31 348 GLU B O 1
ATOM 6255 N N . ARG B 1 349 ? -24.25 23.641 18.047 1 95.5 349 ARG B N 1
ATOM 6256 C CA . ARG B 1 349 ? -23.922 25.047 18.172 1 95.5 349 ARG B CA 1
ATOM 6257 C C . ARG B 1 349 ? -24.656 25.891 17.141 1 95.5 349 ARG B C 1
ATOM 6259 O O . ARG B 1 349 ? -24.781 27.109 17.281 1 95.5 349 ARG B O 1
ATOM 6266 N N . PHE B 1 350 ? -25.094 25.234 16.094 1 92.81 350 PHE B N 1
ATOM 6267 C CA . PHE B 1 350 ? -25.828 25.953 15.047 1 92.81 350 PHE B CA 1
ATOM 6268 C C . PHE B 1 350 ? -27.188 25.312 14.812 1 92.81 350 PHE B C 1
ATOM 6270 O O . PHE B 1 350 ? -27.469 24.219 15.32 1 92.81 350 PHE B O 1
ATOM 6277 N N . SER B 1 351 ? -27.969 26.062 14 1 84.81 351 SER B N 1
ATOM 6278 C CA . SER B 1 351 ? -29.297 25.562 13.641 1 84.81 351 SER B CA 1
ATOM 6279 C C . SER B 1 351 ? -29.188 24.25 12.859 1 84.81 351 SER B C 1
ATOM 6281 O O . SER B 1 351 ? -28.156 23.969 12.258 1 84.81 351 SER B O 1
ATOM 6283 N N . GLU B 1 352 ? -30.266 23.516 12.844 1 80.06 352 GLU B N 1
ATOM 6284 C CA . GLU B 1 352 ? -30.266 22.172 12.242 1 80.06 352 GLU B CA 1
ATOM 6285 C C . GLU B 1 352 ? -30.312 22.266 10.719 1 80.06 352 GLU B C 1
ATOM 6287 O O . GLU B 1 352 ? -30.078 21.266 10.039 1 80.06 352 GLU B O 1
ATOM 6292 N N . GLU B 1 353 ? -30.469 23.453 10.203 1 78.56 353 GLU B N 1
ATOM 6293 C CA . GLU B 1 353 ? -30.469 23.578 8.75 1 78.56 353 GLU B CA 1
ATOM 6294 C C . GLU B 1 353 ? -29.047 23.484 8.188 1 78.56 353 GLU B C 1
ATOM 6296 O O . GLU B 1 353 ? -28.156 24.203 8.633 1 78.56 353 GLU B O 1
ATOM 6301 N N . TYR B 1 354 ? -28.938 22.438 7.367 1 74.12 354 TYR B N 1
ATOM 6302 C CA . TYR B 1 354 ? -27.609 22.25 6.77 1 74.12 354 TYR B CA 1
ATOM 6303 C C . TYR B 1 354 ? -27.344 23.297 5.699 1 74.12 354 TYR B C 1
ATOM 6305 O O . TYR B 1 354 ? -28.234 23.625 4.906 1 74.12 354 TYR B O 1
ATOM 6313 N N . PHE B 1 355 ? -26.312 24.047 5.867 1 66.5 355 PHE B N 1
ATOM 6314 C CA . PHE B 1 355 ? -25.828 24.969 4.852 1 66.5 355 PHE B CA 1
ATOM 6315 C C . PHE B 1 355 ? -25.141 24.219 3.723 1 66.5 355 PHE B C 1
ATOM 6317 O O . PHE B 1 355 ? -24.312 23.328 3.973 1 66.5 355 PHE B O 1
ATOM 6324 N N . GLU B 1 356 ? -25.875 24.062 2.57 1 60.66 356 GLU B N 1
ATOM 6325 C CA . GLU B 1 356 ? -25.156 23.469 1.453 1 60.66 356 GLU B CA 1
ATOM 6326 C C . GLU B 1 356 ? -24.25 24.5 0.771 1 60.66 356 GLU B C 1
ATOM 6328 O O . GLU B 1 356 ? -24.719 25.578 0.391 1 60.66 356 GLU B O 1
ATOM 6333 N N . MET B 1 357 ? -23.172 24.688 1.042 1 55 357 MET B N 1
ATOM 6334 C CA . MET B 1 357 ? -22.297 25.547 0.265 1 55 357 MET B CA 1
ATOM 6335 C C . MET B 1 357 ? -22.609 25.469 -1.223 1 55 357 MET B C 1
ATOM 6337 O O . MET B 1 357 ? -22.734 24.375 -1.775 1 55 357 MET B O 1
ATOM 6341 N N . LEU B 1 358 ? -23.484 26.375 -1.831 1 41.91 358 LEU B N 1
ATOM 6342 C CA . LEU B 1 358 ? -23.875 26.422 -3.238 1 41.91 358 LEU B CA 1
ATOM 6343 C C . LEU B 1 358 ? -22.75 25.859 -4.117 1 41.91 358 LEU B C 1
ATOM 6345 O O . LEU B 1 358 ? -21.625 26.344 -4.082 1 41.91 358 LEU B O 1
ATOM 6349 N N . LYS B 1 359 ? -22.734 24.719 -4.395 1 43.12 359 LYS B N 1
ATOM 6350 C CA . LYS B 1 359 ? -22.047 24.406 -5.648 1 43.12 359 LYS B CA 1
ATOM 6351 C C . LYS B 1 359 ? -22.469 25.359 -6.758 1 43.12 359 LYS B C 1
ATOM 6353 O O . LYS B 1 359 ? -23.625 25.391 -7.172 1 43.12 359 LYS B O 1
ATOM 6358 N N . GLU B 1 360 ? -22.125 26.672 -6.82 1 37.53 360 GLU B N 1
ATOM 6359 C CA . GLU B 1 360 ? -22.625 27.484 -7.93 1 37.53 360 GLU B CA 1
ATOM 6360 C C . GLU B 1 360 ? -22.953 26.609 -9.141 1 37.53 360 GLU B C 1
ATOM 6362 O O . GLU B 1 360 ? -24.047 26.719 -9.703 1 37.53 360 GLU B O 1
ATOM 6367 N N . ASP B 1 361 ? -21.953 26.609 -10.289 1 34.56 361 ASP B N 1
ATOM 6368 C CA . ASP B 1 361 ? -22.234 26.516 -11.719 1 34.56 361 ASP B CA 1
ATOM 6369 C C . ASP B 1 361 ? -22.703 25.125 -12.102 1 34.56 361 ASP B C 1
ATOM 6371 O O . ASP B 1 361 ? -23 24.859 -13.266 1 34.56 361 ASP B O 1
ATOM 6375 N N . SER B 1 362 ? -22.141 24.016 -11.789 1 33.75 362 SER B N 1
ATOM 6376 C CA . SER B 1 362 ? -22.359 23.016 -12.836 1 33.75 362 SER B CA 1
ATOM 6377 C C . SER B 1 362 ? -23.781 22.5 -12.805 1 33.75 362 SER B C 1
ATOM 6379 O O . SER B 1 362 ? -24.125 21.641 -11.984 1 33.75 362 SER B O 1
ATOM 6381 N N . SER B 1 363 ? -24.828 23.266 -12.891 1 32.09 363 SER B N 1
ATOM 6382 C CA . SER B 1 363 ? -26.172 22.922 -13.336 1 32.09 363 SER B CA 1
ATOM 6383 C C . SER B 1 363 ? -26.156 21.75 -14.305 1 32.09 363 SER B C 1
ATOM 6385 O O . SER B 1 363 ? -27.203 21.234 -14.68 1 32.09 363 SER B O 1
ATOM 6387 N N . LYS B 1 364 ? -25.297 22 -15.539 1 35.28 364 LYS B N 1
ATOM 6388 C CA . LYS B 1 364 ? -25.734 21.25 -16.719 1 35.28 364 LYS B CA 1
ATOM 6389 C C . LYS B 1 364 ? -26.109 19.812 -16.359 1 35.28 364 LYS B C 1
ATOM 6391 O O . LYS B 1 364 ? -27.188 19.328 -16.75 1 35.28 364 LYS B O 1
ATOM 6396 N N . THR B 1 365 ? -25.297 18.75 -16.922 1 31.25 365 THR B N 1
ATOM 6397 C CA . THR B 1 365 ? -25.797 17.531 -17.516 1 31.25 365 THR B CA 1
ATOM 6398 C C . THR B 1 365 ? -26.297 16.562 -16.438 1 31.25 365 THR B C 1
ATOM 6400 O O . THR B 1 365 ? -25.516 16.109 -15.609 1 31.25 365 THR B O 1
ATOM 6403 N N . HIS B 1 366 ? -27.375 16.625 -15.922 1 32.38 366 HIS B N 1
ATOM 6404 C CA . HIS B 1 366 ? -28.266 15.711 -15.234 1 32.38 366 HIS B CA 1
ATOM 6405 C C . HIS B 1 366 ? -27.969 14.266 -15.594 1 32.38 366 HIS B C 1
ATOM 6407 O O . HIS B 1 366 ? -28.641 13.344 -15.133 1 32.38 366 HIS B O 1
ATOM 6413 N N . ILE B 1 367 ? -27.625 14.102 -16.969 1 34.41 367 ILE B N 1
ATOM 6414 C CA . ILE B 1 367 ? -27.703 12.719 -17.438 1 34.41 367 ILE B CA 1
ATOM 6415 C C . ILE B 1 367 ? -27.078 11.789 -16.391 1 34.41 367 ILE B C 1
ATOM 6417 O O . ILE B 1 367 ? -27.734 10.875 -15.891 1 34.41 367 ILE B O 1
ATOM 6421 N N . ASN B 1 368 ? -25.844 11.062 -16.891 1 36 368 ASN B N 1
ATOM 6422 C CA . ASN B 1 368 ? -25.203 9.836 -16.422 1 36 368 ASN B CA 1
ATOM 6423 C C . ASN B 1 368 ? -24.5 10.047 -15.086 1 36 368 ASN B C 1
ATOM 6425 O O . ASN B 1 368 ? -23.266 10.102 -15.016 1 36 368 ASN B O 1
ATOM 6429 N N . LEU B 1 369 ? -24.875 10.75 -14.234 1 37.66 369 LEU B N 1
ATOM 6430 C CA . LEU B 1 369 ? -24.5 11.305 -12.945 1 37.66 369 LEU B CA 1
ATOM 6431 C C . LEU B 1 369 ? -24.281 10.195 -11.922 1 37.66 369 LEU B C 1
ATOM 6433 O O . LEU B 1 369 ? -23.359 10.266 -11.109 1 37.66 369 LEU B O 1
ATOM 6437 N N . GLN B 1 370 ? -25.266 9.367 -11.82 1 40.84 370 GLN B N 1
ATOM 6438 C CA . GLN B 1 370 ? -25.109 8.242 -10.898 1 40.84 370 GLN B CA 1
ATOM 6439 C C . GLN B 1 370 ? -23.828 7.477 -11.18 1 40.84 370 GLN B C 1
ATOM 6441 O O . GLN B 1 370 ? -23.125 7.066 -10.25 1 40.84 370 GLN B O 1
ATOM 6446 N N . ASN B 1 371 ? -23.656 7.195 -12.492 1 43.75 371 ASN B N 1
ATOM 6447 C CA . ASN B 1 371 ? -22.453 6.457 -12.883 1 43.75 371 ASN B CA 1
ATOM 6448 C C . ASN B 1 371 ? -21.188 7.273 -12.633 1 43.75 371 ASN B C 1
ATOM 6450 O O . ASN B 1 371 ? -20.172 6.723 -12.219 1 43.75 371 ASN B O 1
ATOM 6454 N N . ILE B 1 372 ? -21.312 8.641 -12.867 1 45.28 372 ILE B N 1
ATOM 6455 C CA . ILE B 1 372 ? -20.172 9.508 -12.633 1 45.28 372 ILE B CA 1
ATOM 6456 C C . ILE B 1 372 ? -19.922 9.625 -11.133 1 45.28 372 ILE B C 1
ATOM 6458 O O . ILE B 1 372 ? -18.766 9.578 -10.688 1 45.28 372 ILE B O 1
ATOM 6462 N N . TYR B 1 373 ? -21.047 9.812 -10.391 1 49.59 373 TYR B N 1
ATOM 6463 C CA . TYR B 1 373 ? -20.906 9.906 -8.945 1 49.59 373 TYR B CA 1
ATOM 6464 C C . TYR B 1 373 ? -20.297 8.633 -8.375 1 49.59 373 TYR B C 1
ATOM 6466 O O . TYR B 1 373 ? -19.406 8.688 -7.52 1 49.59 373 TYR B O 1
ATOM 6474 N N . SER B 1 374 ? -20.828 7.488 -8.953 1 58.91 374 SER B N 1
ATOM 6475 C CA . SER B 1 374 ? -20.297 6.215 -8.477 1 58.91 374 SER B CA 1
ATOM 6476 C C . SER B 1 374 ? -18.812 6.059 -8.852 1 58.91 374 SER B C 1
ATOM 6478 O O . SER B 1 374 ? -18.016 5.602 -8.039 1 58.91 374 SER B O 1
ATOM 6480 N N . SER B 1 375 ? -18.547 6.688 -9.977 1 62.72 375 SER B N 1
ATOM 6481 C CA . SER B 1 375 ? -17.172 6.566 -10.43 1 62.72 375 SER B CA 1
ATOM 6482 C C . SER B 1 375 ? -16.25 7.516 -9.664 1 62.72 375 SER B C 1
ATOM 6484 O O . SER B 1 375 ? -15.125 7.148 -9.312 1 62.72 375 SER B O 1
ATOM 6486 N N . THR B 1 376 ? -16.812 8.703 -9.359 1 68.75 376 THR B N 1
ATOM 6487 C CA . THR B 1 376 ? -16.016 9.672 -8.625 1 68.75 376 THR B CA 1
ATOM 6488 C C . THR B 1 376 ? -15.766 9.195 -7.195 1 68.75 376 THR B C 1
ATOM 6490 O O . THR B 1 376 ? -14.656 9.32 -6.68 1 68.75 376 THR B O 1
ATOM 6493 N N . HIS B 1 377 ? -16.812 8.625 -6.707 1 79.06 377 HIS B N 1
ATOM 6494 C CA . HIS B 1 377 ? -16.688 8.117 -5.348 1 79.06 377 HIS B CA 1
ATOM 6495 C C . HIS B 1 377 ? -15.672 6.973 -5.285 1 79.06 377 HIS B C 1
ATOM 6497 O O . HIS B 1 377 ? -14.859 6.906 -4.363 1 79.06 377 HIS B O 1
ATOM 6503 N N . LEU B 1 378 ? -15.719 6.238 -6.348 1 81.75 378 LEU B N 1
ATOM 6504 C CA . LEU B 1 378 ? -14.789 5.117 -6.375 1 81.75 378 LEU B CA 1
ATOM 6505 C C . LEU B 1 378 ? -13.359 5.602 -6.543 1 81.75 378 LEU B C 1
ATOM 6507 O O . LEU B 1 378 ? -12.445 5.094 -5.887 1 81.75 378 LEU B O 1
ATOM 6511 N N . SER B 1 379 ? -13.227 6.609 -7.355 1 83.19 379 SER B N 1
ATOM 6512 C CA . SER B 1 379 ? -11.891 7.152 -7.566 1 83.19 379 SER B CA 1
ATOM 6513 C C . SER B 1 379 ? -11.336 7.77 -6.289 1 83.19 379 SER B C 1
ATOM 6515 O O . SER B 1 379 ? -10.148 7.609 -5.98 1 83.19 379 SER B O 1
ATOM 6517 N N . GLU B 1 380 ? -12.188 8.422 -5.605 1 88 380 GLU B N 1
ATOM 6518 C CA . GLU B 1 380 ? -11.766 9 -4.336 1 88 380 GLU B CA 1
ATOM 6519 C C . GLU B 1 380 ? -11.375 7.918 -3.336 1 88 380 GLU B C 1
ATOM 6521 O O . GLU B 1 380 ? -10.375 8.055 -2.621 1 88 380 GLU B O 1
ATOM 6526 N N . ASN B 1 381 ? -12.133 6.895 -3.377 1 90 381 ASN B N 1
ATOM 6527 C CA . ASN B 1 381 ? -11.828 5.785 -2.484 1 90 381 ASN B CA 1
ATOM 6528 C C . ASN B 1 381 ? -10.5 5.129 -2.836 1 90 381 ASN B C 1
ATOM 6530 O O . ASN B 1 381 ? -9.742 4.73 -1.947 1 90 381 ASN B O 1
ATOM 6534 N N . ILE B 1 382 ? -10.289 5.035 -4.055 1 91.06 382 ILE B N 1
ATOM 6535 C CA . ILE B 1 382 ? -9.047 4.441 -4.543 1 91.06 382 ILE B CA 1
ATOM 6536 C C . ILE B 1 382 ? -7.859 5.289 -4.09 1 91.06 382 ILE B C 1
ATOM 6538 O O . ILE B 1 382 ? -6.887 4.77 -3.535 1 91.06 382 ILE B O 1
ATOM 6542 N N . ILE B 1 383 ? -7.996 6.543 -4.258 1 91.88 383 ILE B N 1
ATOM 6543 C CA . ILE B 1 383 ? -6.93 7.461 -3.879 1 91.88 383 ILE B CA 1
ATOM 6544 C C . ILE B 1 383 ? -6.695 7.387 -2.371 1 91.88 383 ILE B C 1
ATOM 6546 O O . ILE B 1 383 ? -5.555 7.25 -1.92 1 91.88 383 ILE B O 1
ATOM 6550 N N . ASN B 1 384 ? -7.715 7.469 -1.691 1 92.38 384 ASN B N 1
ATOM 6551 C CA . ASN B 1 384 ? -7.59 7.441 -0.238 1 92.38 384 ASN B CA 1
ATOM 6552 C C . ASN B 1 384 ? -6.988 6.125 0.248 1 92.38 384 ASN B C 1
ATOM 6554 O O . ASN B 1 384 ? -6.242 6.105 1.229 1 92.38 384 ASN B O 1
ATOM 6558 N N . ALA B 1 385 ? -7.324 5.07 -0.417 1 94.12 385 ALA B N 1
ATOM 6559 C CA . ALA B 1 385 ? -6.77 3.775 -0.025 1 94.12 385 ALA B CA 1
ATOM 6560 C C . ALA B 1 385 ? -5.266 3.727 -0.271 1 94.12 385 ALA B C 1
ATOM 6562 O O . ALA B 1 385 ? -4.496 3.354 0.618 1 94.12 385 ALA B O 1
ATOM 6563 N N . PHE B 1 386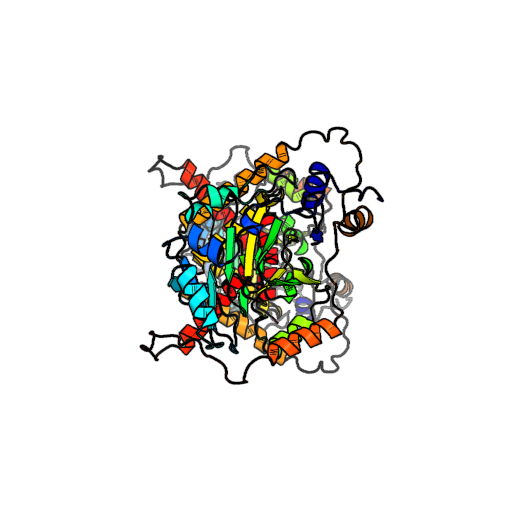 ? -4.848 4.129 -1.41 1 95.12 386 PHE B N 1
ATOM 6564 C CA . PHE B 1 386 ? -3.436 4.062 -1.761 1 95.12 386 PHE B CA 1
ATOM 6565 C C . PHE B 1 386 ? -2.639 5.109 -0.989 1 95.12 386 PHE B C 1
ATOM 6567 O O . PHE B 1 386 ? -1.444 4.926 -0.739 1 95.12 386 PHE B O 1
ATOM 6574 N N . CYS B 1 387 ? -3.326 6.18 -0.581 1 96 387 CYS B N 1
ATOM 6575 C CA . CYS B 1 387 ? -2.639 7.254 0.13 1 96 387 CYS B CA 1
ATOM 6576 C C . CYS B 1 387 ? -2.793 7.094 1.638 1 96 387 CYS B C 1
ATOM 6578 O O . CYS B 1 387 ? -2.336 7.945 2.406 1 96 387 CYS B O 1
ATOM 6580 N N . HIS B 1 388 ? -3.475 6.102 1.998 1 95.81 388 HIS B N 1
ATOM 6581 C CA . HIS B 1 388 ? -3.58 5.848 3.43 1 95.81 388 HIS B CA 1
ATOM 6582 C C . HIS B 1 388 ? -2.203 5.754 4.074 1 95.81 388 HIS B C 1
ATOM 6584 O O . HIS B 1 388 ? -1.293 5.133 3.52 1 95.81 388 HIS B O 1
ATOM 6590 N N . PRO B 1 389 ? -2.023 6.297 5.238 1 95.38 389 PRO B N 1
ATOM 6591 C CA . PRO B 1 389 ? -0.7 6.332 5.867 1 95.38 389 PRO B CA 1
ATOM 6592 C C . PRO B 1 389 ? -0.085 4.941 6.02 1 95.38 389 PRO B C 1
ATOM 6594 O O . PRO B 1 389 ? 1.115 4.766 5.797 1 95.38 389 PRO B O 1
ATOM 6597 N N . ASP B 1 390 ? -0.849 3.951 6.352 1 94.69 390 ASP B N 1
ATOM 6598 C CA . ASP B 1 390 ? -0.325 2.598 6.504 1 94.69 390 ASP B CA 1
ATOM 6599 C C . ASP B 1 390 ? 0.219 2.068 5.176 1 94.69 390 ASP B C 1
ATOM 6601 O O . ASP B 1 390 ? 1.251 1.396 5.148 1 94.69 390 ASP B O 1
ATOM 6605 N N . VAL B 1 391 ? -0.489 2.273 4.121 1 96.56 391 VAL B N 1
ATOM 6606 C CA . VAL B 1 391 ? -0.082 1.823 2.795 1 96.56 391 VAL B CA 1
ATOM 6607 C C . VAL B 1 391 ? 1.179 2.566 2.361 1 96.56 391 VAL B C 1
ATOM 6609 O O . VAL B 1 391 ? 2.15 1.948 1.92 1 96.56 391 VAL B O 1
ATOM 6612 N N . VAL B 1 392 ? 1.147 3.875 2.535 1 96.94 392 VAL B N 1
ATOM 6613 C CA . VAL B 1 392 ? 2.285 4.707 2.164 1 96.94 392 VAL B CA 1
ATOM 6614 C C . VAL B 1 392 ? 3.52 4.281 2.957 1 96.94 392 VAL B C 1
ATOM 6616 O O . VAL B 1 392 ? 4.625 4.23 2.416 1 96.94 392 VAL B O 1
ATOM 6619 N N . ASN B 1 393 ? 3.338 4.012 4.215 1 95.75 393 ASN B N 1
ATOM 6620 C CA . ASN B 1 393 ? 4.441 3.527 5.035 1 95.75 393 ASN B CA 1
ATOM 6621 C C . ASN B 1 393 ? 5.031 2.236 4.473 1 95.75 393 ASN B C 1
ATOM 6623 O O . ASN B 1 393 ? 6.25 2.084 4.402 1 95.75 393 ASN B O 1
ATOM 6627 N N . LYS B 1 394 ? 4.172 1.311 4.09 1 95.38 394 LYS B N 1
ATOM 6628 C CA . LYS B 1 394 ? 4.637 0.032 3.559 1 95.38 394 LYS B CA 1
ATOM 6629 C C . LYS B 1 394 ? 5.383 0.223 2.24 1 95.38 394 LYS B C 1
ATOM 6631 O O . LYS B 1 394 ? 6.434 -0.383 2.021 1 95.38 394 LYS B O 1
ATOM 6636 N N . VAL B 1 395 ? 4.852 0.979 1.365 1 96.44 395 VAL B N 1
ATOM 6637 C CA . VAL B 1 395 ? 5.504 1.267 0.091 1 96.44 395 VAL B CA 1
ATOM 6638 C C . VAL B 1 395 ? 6.867 1.909 0.34 1 96.44 395 VAL B C 1
ATOM 6640 O O . VAL B 1 395 ? 7.852 1.559 -0.312 1 96.44 395 VAL B O 1
ATOM 6643 N N . THR B 1 396 ? 6.887 2.854 1.276 1 96.06 396 THR B N 1
ATOM 6644 C CA . THR B 1 396 ? 8.125 3.547 1.618 1 96.06 396 THR B CA 1
ATOM 6645 C C . THR B 1 396 ? 9.188 2.555 2.076 1 96.06 396 THR B C 1
ATOM 6647 O O . THR B 1 396 ? 10.352 2.65 1.669 1 96.06 396 THR B O 1
ATOM 6650 N N . GLU B 1 397 ? 8.812 1.611 2.896 1 93.94 397 GLU B N 1
ATOM 6651 C CA . GLU B 1 397 ? 9.727 0.591 3.398 1 93.94 397 GLU B CA 1
ATOM 6652 C C . GLU B 1 397 ? 10.344 -0.21 2.252 1 93.94 397 GLU B C 1
ATOM 6654 O O . GLU B 1 397 ? 11.477 -0.686 2.359 1 93.94 397 GLU B O 1
ATOM 6659 N N . LEU B 1 398 ? 9.617 -0.375 1.209 1 92.5 398 LEU B N 1
ATOM 6660 C CA . LEU B 1 398 ? 10.078 -1.173 0.077 1 92.5 398 LEU B CA 1
ATOM 6661 C C . LEU B 1 398 ? 11.094 -0.401 -0.755 1 92.5 398 LEU B C 1
ATOM 6663 O O . LEU B 1 398 ? 11.859 -0.997 -1.517 1 92.5 398 LEU B O 1
ATOM 6667 N N . PHE B 1 399 ? 11.055 0.943 -0.671 1 90.69 399 PHE B N 1
ATOM 6668 C CA . PHE B 1 399 ? 12 1.771 -1.409 1 90.69 399 PHE B CA 1
ATOM 6669 C C . PHE B 1 399 ? 13.289 1.953 -0.619 1 90.69 399 PHE B C 1
ATOM 6671 O O . PHE B 1 399 ? 14.344 2.223 -1.196 1 90.69 399 PHE B O 1
ATOM 6678 N N . LEU B 1 400 ? 13.133 1.89 0.63 1 87.75 400 LEU B N 1
ATOM 6679 C CA . LEU B 1 400 ? 14.273 2.217 1.473 1 87.75 400 LEU B CA 1
ATOM 6680 C C . LEU B 1 400 ? 14.938 0.951 2.008 1 87.75 400 LEU B C 1
ATOM 6682 O O . LEU B 1 400 ? 14.266 -0.066 2.207 1 87.75 400 LEU B O 1
ATOM 6686 N N . PRO B 1 401 ? 16.312 0.724 2.072 1 71.44 401 PRO B N 1
ATOM 6687 C CA . PRO B 1 401 ? 17.031 -0.461 2.541 1 71.44 401 PRO B CA 1
ATOM 6688 C C . PRO B 1 401 ? 16.719 -0.81 3.994 1 71.44 401 PRO B C 1
ATOM 6690 O O . PRO B 1 401 ? 16.344 0.069 4.777 1 71.44 401 PRO B O 1
#

Foldseek 3Di:
DPPQPDDFLQRLLLQLQFAQAKWKFFLLQADPVRDGVFCLLVDDQVRVLVLLPFQWAWKWKDFPFFAAWAPDSVLTDIDTGGSVVVVVCLVPDPPNTMKIKRPDAQQCVRCVVRVSQFASAADCSNPDGGTSNQKGKMWMFALDKDAKKFFLFFKKKKAWRDAKKKKKKFHLVQQVLQCWACVLPDQRIIGGRAHQQAGDPVSLVSNLPRPTWIFMDMDDHRMMMIGGHRMIMIMGGRGRTMMMMGGDGHPCVLLSQLLRLQLLLLCQPLVPPAPSRDHDDNVVSVVSNVVSLVVQVVVVVPPPDPPPPDPDDRDYLVNVCVVNVPTMGHTDTDDSVRSSVSNVCSNPVHDPDHDDSPPDPPPDDPPPCVVVVVVSVVSSVVSRVCSRPVNSVVVSVVSHD/DPPQPDDFLQRLLLQLQFAQAKWKFFLLQADPVRDGVFQLLVDDLVRVLVLLPFQWAWKWKDFLFFAAWAPDSVLTDIDTGGSVVVVVCLVPDPPNTMKIKSPDAQQCVRCVVRVSQFQSAADCSNVDGGTSNQKGKMWMFAFDKDAKKFFLFFKKKKAWRDAKKKKKKFHLVQQVLQCWACVLPDQRIIGGRAHQQAGDPVSLVSVLPRPTWIFMDMDDHRMMMIGGHRMIMIMGTRGRTMMMMGGDGHPCVLLSQLLRLQLLLLCQPLVPPAPSRDHDDNVVSVVSNVVSLVVQVVVVVPPPDPPPPDPDDRDYLVNVCVVNVPTMGHTHTDDSVRSSVSNVCSNPVHDPDHDDSPPPDPPDDPPPCVVVVVVSVVSSVVSRVCSRPVNSVVVSVVSHD

InterPro domains:
  IPR003347 JmjC domain [PS51184] (103-263)
  IPR003347 JmjC domain [SM00558] (103-259)
  IPR041667 Cupin-like domain 8 [PF13621] (14-247)

Sequence (802 aa):
METLNSPSDKVLYQAIMEIKEPVIFQRLLQNAKDDYCWKLFEWNLSELAEKFGDIKLPFRVGYNARSMNPQWEVNCPTVLMTLLEFIQNMNFHENHKKWYYFDYKYMQEWFKNKPEILNSVNWKRFDIDKTGDDSTIWIGSKGAHTNCHQDSYGCNLVAQIHGRKQWLLFPPNSTNFLRPTRIPYEESTIYSKYNFFCPTKEDEINILKIKDTAKLVTLEPGDILFVPPGWWHYVESLDFSISVNMWLPILTDNISRVKEAIVKLIIAKIGKDIYNIPEIDEIDSINLLNIAIEECKHIETNVESPDKKIKHSIWTAKDLAMEYPVYVKLPYELKITELEEFLKMKRERFSEEYFEMLKEDSSKTHINLQNIYSSTHLSENIINAFCHPDVVNKVTELFLPMETLNSPSDKVLYQAIMEIKEPVIFQRLLQNAKDDYCWKLFEWNLSELAEKFGDIKLPFRVGYNARSMNPQWEVNCPTVLMTLLEFIQNMNFHENHKKWYYFDYKYMQEWFKNKPEILNSVNWKRFDIDKTGDDSTIWIGSKGAHTNCHQDSYGCNLVAQIHGRKQWLLFPPNSTNFLRPTRIPYEESTIYSKYNFFCPTKEDEINILKIKDTAKLVTLEPGDILFVPPGWWHYVESLDFSISVNMWLPILTDNISRVKEAIVKLIIAKIGKDIYNIPEIDEIDSINLLNIAIEECKHIETNVESPDKKIKHSIWTAKDLAMEYPVYVKLPYELKITELEEFLKMKRERFSEEYFEMLKEDSSKTHINLQNIYSSTHLSENIINAFCHPDVVNKVTELFLP

Nearest PDB structures (foldseek):
  6mev-assembly7_G  TM=5.931E-01  e=1.223E-09  Homo sapiens
  3n9o-assembly1_A  TM=4.470E-01  e=2.200E-09  Caenorhabditis elegans
  2w2i-assembly1_A  TM=6.322E-01  e=2.671E-06  Homo sapiens
  4hoo-assembly1_A  TM=5.952E-01  e=1.245E-06  Homo sapiens
  5fzl-assembly1_A  TM=4.369E-01  e=1.554E-05  Homo sapiens

Solvent-accessible surface area (backbone atoms only — not comparable to full-atom values): 42563 Å² total; per-residue (Å²): 126,82,76,75,70,70,78,50,30,65,54,44,34,54,33,70,75,49,26,80,48,51,36,35,35,32,66,72,49,32,48,97,86,67,44,66,70,38,56,58,67,70,46,50,71,68,53,42,23,58,72,59,42,85,51,67,42,62,23,35,41,49,62,64,56,26,33,89,52,54,86,48,70,91,76,36,55,71,46,74,40,27,56,51,57,49,54,48,45,59,72,68,46,75,66,72,48,51,20,35,26,33,63,84,36,50,36,40,78,77,36,65,92,34,61,71,62,32,66,17,37,67,40,51,69,40,63,34,98,48,35,22,70,65,19,30,38,32,41,27,32,45,66,20,63,48,77,34,28,24,45,57,56,26,33,36,43,37,34,26,58,35,44,29,39,38,37,44,33,35,54,52,86,42,46,88,57,43,48,61,29,51,78,62,57,47,90,58,43,40,32,34,63,51,19,77,79,27,27,45,73,68,40,48,59,49,55,67,64,46,81,66,66,37,30,45,40,73,41,42,56,52,28,31,40,38,41,32,63,41,38,30,37,30,39,33,23,74,24,58,23,32,35,40,33,38,76,40,86,48,84,65,35,46,60,34,43,30,42,50,22,52,42,47,33,47,42,27,57,64,33,67,92,37,88,64,40,73,92,47,60,55,67,58,25,54,49,46,28,52,50,25,50,53,57,44,62,56,52,72,71,61,66,67,77,80,66,90,63,78,82,65,78,82,46,40,49,66,56,48,24,68,72,25,58,85,38,27,41,71,59,46,72,44,49,71,69,52,48,50,51,50,48,49,49,33,40,61,70,42,66,88,62,66,52,70,76,73,74,74,74,87,72,70,82,74,72,74,42,68,63,45,51,52,46,49,52,46,48,51,49,50,49,32,34,61,52,25,67,71,36,35,51,51,37,45,54,69,74,46,136,126,82,76,76,67,69,77,50,31,64,54,43,34,53,34,69,74,49,26,79,48,53,37,34,35,33,66,72,48,33,48,98,86,66,42,64,71,36,56,58,66,71,47,49,72,66,53,43,24,58,72,60,42,84,50,66,41,63,22,36,39,49,62,65,55,25,33,88,52,53,86,47,72,90,77,37,54,70,47,74,39,27,55,52,56,49,54,48,46,61,71,68,46,77,66,71,49,52,19,36,26,33,64,85,35,51,36,39,80,78,36,66,90,34,60,72,64,30,66,17,38,67,39,52,69,41,63,34,97,47,36,21,69,64,18,30,38,33,41,27,32,46,65,20,64,47,77,32,28,23,45,59,56,27,31,37,42,37,35,26,55,35,44,30,39,37,38,44,33,36,53,53,88,41,46,87,58,44,49,61,28,51,79,63,59,47,89,58,44,39,32,33,64,52,19,77,79,28,27,47,73,68,41,48,59,48,54,68,65,47,82,65,66,36,31,46,41,73,40,42,57,53,26,31,39,38,41,33,63,40,39,29,36,31,39,35,24,74,25,57,24,32,34,40,34,37,75,40,85,49,83,65,35,46,60,35,44,30,43,50,22,52,41,45,33,49,43,27,56,66,34,66,92,37,88,65,39,75,91,48,61,54,68,59,23,52,50,46,27,52,50,25,50,54,56,46,61,56,52,69,70,61,64,68,76,79,65,89,62,78,83,66,77,81,45,39,49,67,56,47,24,68,73,24,59,84,38,27,43,71,58,46,72,45,50,70,69,52,48,51,50,50,47,49,52,32,40,62,70,41,65,87,62,67,50,70,77,75,75,75,73,87,73,69,84,74,72,72,42,68,63,45,50,54,46,49,52,47,48,51,50,50,50,34,34,62,52,26,67,70,37,34,50,50,37,46,55,69,75,46,134

Organism: Apis mellifera (NCBI:txid7460)

Secondary structure (DSSP, 8-state):
-----PPPHHHHHHHHHH--S-EEE-STTB-TTS-BSSGGGG--HHHHHHHHTTPPEEEEEEESSB-SS---GGGS-EEEE-HHHHHHHHHH---TTEEEEEEEEEHHHH-TT-HHHHTT-B-GGGT---BGGG-EEEEE-TT-EEEEEEESSSEEEEEEEES-EEEEEE-GGGGGGS-EE--S--TTEEEESS-SSS--HHHHHHHTT--SPPEEEEE-TT-EEEE-TT-EEEEEESSSEEEEEEEE--TTHHHHHHHHHHHHHHHHHH-TT-TT-----HHHHHHHHHHHHHHHHHHHHT---------PPPP-HHHHHHH-TTTEEPPEEPPHHHHHHHHHHHHTSS-SSB------STT---SSHHHHHHHHHHHHHHHHHHTSHHHHHHHHHHH--/-----PPPHHHHHHHHHH--S-EEE-STTB-TTS-BSSGGGG--HHHHHHHHTTPPEEEEEEESSB-SS---GGGS-EEEE-HHHHHHHHHH---TTEEEEEEEEEHHHH-TT-HHHHTT-B-GGGT---BGGG-EEEEE-TT-EEEEEEESSSEEEEEEEES-EEEEEE-GGGGGGS-EE--S--TTEEEESS-SSS--HHHHHHHTT--SPPEEEEE-TT-EEEE-TT-EEEEEESSSEEEEEEEE--TTHHHHHHHHHHHHHHHHHH-TT-TT-----HHHHHHHHHHHHHHHHHHHHT---------PPPP-HHHHHHH-TTTEEPPEEPPHHHHHHHHHHHHTSS-SSB------STT---SSHHHHHHHHHHHHHHHHHHTSHHHHHHHHHHH--

pLDDT: mean 89.01, std 16.04, range [29.86, 98.94]